Protein AF-0000000078836348 (afdb_homodimer)

Solvent-accessible surface area (backbone atoms only — not comparable to full-atom values): 58833 Å² total; per-residue (Å²): 129,88,74,76,40,75,75,91,58,40,40,60,28,22,75,62,36,45,62,44,31,50,50,36,25,50,76,70,70,34,43,23,39,55,37,51,53,36,33,76,41,57,44,67,66,62,37,81,51,44,38,56,39,29,55,42,33,15,38,79,70,73,55,43,33,33,39,42,43,80,87,52,31,35,36,30,30,46,75,56,37,59,68,54,44,64,70,18,30,36,65,91,58,26,46,81,43,50,43,83,73,60,24,68,34,49,47,32,39,68,72,44,43,67,73,35,35,29,32,36,47,42,49,43,32,31,45,64,61,45,53,48,40,42,52,22,22,44,74,20,43,20,43,72,38,78,44,91,66,54,37,59,59,60,48,46,46,86,75,49,53,71,75,69,57,42,56,39,41,79,43,55,56,88,36,56,59,57,55,34,68,58,43,28,38,56,38,8,47,52,35,41,74,71,69,22,51,26,33,54,43,36,39,25,66,47,51,20,60,44,61,32,34,29,17,53,37,24,83,48,23,41,28,35,76,45,39,33,40,40,29,31,83,33,38,30,41,37,24,36,56,70,77,17,60,38,90,60,39,62,70,71,59,36,89,57,40,44,80,42,40,61,84,47,46,68,58,56,45,39,70,39,45,76,35,34,35,26,36,20,54,88,49,31,28,32,42,61,57,49,49,28,45,75,36,47,21,42,77,38,82,35,73,57,73,47,38,62,63,64,34,37,39,52,72,40,30,49,52,23,31,41,51,40,21,47,56,48,18,35,24,50,42,50,37,53,43,41,44,68,45,60,26,54,77,53,47,44,32,24,60,55,49,49,50,51,42,50,49,40,41,52,69,70,74,58,59,75,41,40,28,44,77,55,21,37,16,25,34,39,45,18,25,41,77,75,43,68,49,27,76,87,70,54,35,61,36,47,75,48,32,41,39,22,37,36,39,34,36,23,25,82,35,7,45,42,55,38,27,48,40,39,66,28,59,64,60,49,70,66,57,18,50,54,42,32,29,33,46,52,4,38,52,45,52,51,66,46,32,39,51,83,70,45,27,26,18,41,48,32,41,50,33,40,44,56,29,22,66,43,9,39,69,61,72,64,61,35,20,39,10,41,32,70,41,34,37,55,70,30,51,81,45,43,20,19,84,63,86,51,91,43,46,61,46,52,35,26,32,33,38,43,38,28,43,41,53,45,80,77,44,31,23,41,40,48,28,35,27,25,30,29,37,66,62,39,76,32,84,92,32,82,40,48,23,24,36,53,44,75,40,54,38,59,80,65,56,59,91,36,50,47,68,87,78,46,52,72,67,54,47,51,50,55,31,51,52,25,43,48,30,39,66,68,33,35,82,73,45,60,71,68,48,27,55,47,44,52,61,61,27,47,70,129,130,86,73,75,38,76,77,92,58,39,40,60,27,21,76,62,35,44,61,43,31,49,49,37,26,51,75,70,69,33,44,24,38,55,36,50,53,37,33,76,41,58,44,67,65,61,38,79,51,44,38,57,39,30,56,43,32,14,38,78,71,72,55,42,35,33,40,41,43,80,86,53,30,34,35,29,30,46,76,56,37,58,69,54,44,64,70,18,31,35,65,91,57,27,47,80,43,50,43,82,74,61,25,68,34,50,46,31,40,68,70,43,43,69,75,36,36,29,31,34,46,42,49,43,32,32,46,64,61,43,52,48,40,41,53,21,24,45,73,20,44,19,43,70,39,78,46,93,67,54,36,59,60,60,49,47,47,86,74,49,53,71,78,71,56,42,55,39,42,80,43,56,54,89,37,56,59,59,53,34,70,59,44,28,38,55,40,8,47,53,35,42,73,72,69,21,51,26,33,53,44,36,38,26,67,47,51,18,61,44,60,32,31,30,17,54,37,25,81,46,23,40,27,36,74,44,38,32,40,40,28,33,83,32,38,32,40,36,24,36,55,71,78,16,62,39,89,61,40,61,70,72,60,36,90,54,38,45,81,42,41,58,85,46,46,67,59,57,45,38,69,38,44,76,35,35,33,26,36,18,53,90,48,31,29,31,41,59,58,50,48,26,46,74,36,48,21,42,76,38,82,35,72,55,72,46,39,63,63,64,35,36,39,53,72,39,32,48,54,24,32,42,51,41,21,46,55,48,18,36,23,51,42,50,38,52,42,41,44,69,45,60,26,53,77,54,46,45,33,22,59,57,49,48,51,50,41,50,49,40,40,52,68,68,74,57,59,74,41,41,28,43,78,54,20,36,15,24,34,38,47,18,25,42,77,75,43,69,49,26,74,86,69,52,37,61,38,48,75,48,31,40,38,22,38,37,38,35,36,23,27,82,34,8,45,41,56,39,27,48,42,38,66,27,60,65,62,50,69,66,58,19,51,54,44,32,28,32,46,50,4,38,51,44,52,50,67,44,32,39,51,83,69,46,27,26,19,41,48,33,42,50,33,39,42,55,29,22,66,43,10,39,68,61,70,65,59,36,21,39,10,41,30,70,42,33,37,56,70,32,53,80,45,44,20,19,85,64,86,50,90,43,47,61,46,51,36,27,32,32,37,43,38,29,43,40,54,43,79,77,44,31,25,40,39,47,29,35,27,26,29,29,37,68,60,39,77,34,85,93,32,81,40,47,24,24,35,53,44,76,40,54,38,59,81,66,56,59,91,37,49,47,68,87,79,48,50,72,66,54,47,51,51,55,31,50,52,25,44,47,28,39,66,69,32,36,81,73,45,59,70,68,51,27,55,48,44,51,60,62,28,46,73,129

Radius of gyration: 32.19 Å; Cα contacts (8 Å, |Δi|>4): 2919; chains: 2; bounding box: 68×91×75 Å

pLDDT: mean 96.18, std 3.66, range [71.5, 98.94]

Nearest PDB structures (foldseek):
  3ctz-assembly1_A  TM=9.162E-01  e=6.724E-64  Homo sapiens
  5jqk-assembly1_A  TM=9.141E-01  e=1.587E-53  Plasmodium falciparum 3D7
  5jr6-assembly1_A  TM=9.065E-01  e=1.384E-52  Plasmodium falciparum 3D7
  5jqk-assembly1_B  TM=9.009E-01  e=1.906E-51  Plasmodium falciparum 3D7
  5jr6-assembly1_B  TM=8.612E-01  e=8.506E-44  Plasmodium falciparum 3D7

Structure (mmCIF, N/CA/C/O backbone):
data_AF-0000000078836348-model_v1
#
loop_
_entity.id
_entity.type
_entity.pdbx_description
1 polymer 'Metallopeptidase M24 family protein'
#
loop_
_atom_site.group_PDB
_atom_site.id
_atom_site.type_symbol
_atom_site.label_atom_id
_atom_site.label_alt_id
_atom_site.label_comp_id
_atom_site.label_asym_id
_atom_site.label_entity_id
_atom_site.label_seq_id
_atom_site.pdbx_PDB_ins_code
_atom_site.Cartn_x
_atom_site.Cartn_y
_atom_site.Cartn_z
_atom_site.occupancy
_atom_site.B_iso_or_equiv
_atom_site.auth_seq_id
_atom_site.auth_comp_id
_atom_site.auth_asym_id
_atom_site.auth_atom_id
_atom_site.pdbx_PDB_model_num
ATOM 1 N N . MET A 1 1 ? 6.324 36.75 21.391 1 85.25 1 MET A N 1
ATOM 2 C CA . MET A 1 1 ? 6.371 35.312 21.328 1 85.25 1 MET A CA 1
ATOM 3 C C . MET A 1 1 ? 5 34.719 20.984 1 85.25 1 MET A C 1
ATOM 5 O O . MET A 1 1 ? 3.984 35.156 21.531 1 85.25 1 MET A O 1
ATOM 9 N N . ARG A 1 2 ? 5.016 33.969 20.016 1 90.62 2 ARG A N 1
ATOM 10 C CA . ARG A 1 2 ? 3.771 33.344 19.594 1 90.62 2 ARG A CA 1
ATOM 11 C C . ARG A 1 2 ? 3.506 32.062 20.375 1 90.62 2 ARG A C 1
ATOM 13 O O . ARG A 1 2 ? 2.385 31.828 20.828 1 90.62 2 ARG A O 1
ATOM 20 N N . GLN A 1 3 ? 4.484 31.25 20.609 1 92.69 3 GLN A N 1
ATOM 21 C CA . GLN A 1 3 ? 4.344 30 21.328 1 92.69 3 GLN A CA 1
ATOM 22 C C . GLN A 1 3 ? 4.469 30.203 22.844 1 92.69 3 GLN A C 1
ATOM 24 O O . GLN A 1 3 ? 5.285 31.016 23.297 1 92.69 3 GLN A O 1
ATOM 29 N N . THR A 1 4 ? 3.633 29.516 23.609 1 91.69 4 THR A N 1
ATOM 30 C CA . THR A 1 4 ? 3.73 29.531 25.062 1 91.69 4 THR A CA 1
ATOM 31 C C . THR A 1 4 ? 4.305 28.203 25.578 1 91.69 4 THR A C 1
ATOM 33 O O . THR A 1 4 ? 4.438 27.25 24.812 1 91.69 4 THR A O 1
ATOM 36 N N . PHE A 1 5 ? 4.699 28.203 26.766 1 94.88 5 PHE A N 1
ATOM 37 C CA . PHE A 1 5 ? 5.367 27.031 27.328 1 94.88 5 PHE A CA 1
ATOM 38 C C . PHE A 1 5 ? 4.625 26.516 28.547 1 94.88 5 PHE A C 1
ATOM 40 O O . PHE A 1 5 ? 5.152 25.703 29.312 1 94.88 5 PHE A O 1
ATOM 47 N N . ASP A 1 6 ? 3.43 27 28.641 1 90.25 6 ASP A N 1
ATOM 48 C CA . ASP A 1 6 ? 2.609 26.578 29.781 1 90.25 6 ASP A CA 1
ATOM 49 C C . ASP A 1 6 ? 1.976 25.203 29.516 1 90.25 6 ASP A C 1
ATOM 51 O O . ASP A 1 6 ? 1.667 24.875 28.375 1 90.25 6 ASP A O 1
ATOM 55 N N . GLU A 1 7 ? 1.865 24.469 30.516 1 88.31 7 GLU A N 1
ATOM 56 C CA . GLU A 1 7 ? 1.071 23.25 30.453 1 88.31 7 GLU A CA 1
ATOM 57 C C . GLU A 1 7 ? -0.397 23.531 30.766 1 88.31 7 GLU A C 1
ATOM 59 O O . GLU A 1 7 ? -0.717 24.125 31.797 1 88.31 7 GLU A O 1
ATOM 64 N N . THR A 1 8 ? -1.162 23.078 29.906 1 84.56 8 THR A N 1
ATOM 65 C CA . THR A 1 8 ? -2.574 23.422 30.031 1 84.56 8 THR A CA 1
ATOM 66 C C . THR A 1 8 ? -3.342 22.297 30.734 1 84.56 8 THR A C 1
ATOM 68 O O . THR A 1 8 ? -4.508 22.484 31.094 1 84.56 8 THR A O 1
ATOM 71 N N . THR A 1 9 ? -2.715 21.141 30.891 1 89.5 9 THR A N 1
ATOM 72 C CA . THR A 1 9 ? -3.34 20 31.531 1 89.5 9 THR A CA 1
ATOM 73 C C . THR A 1 9 ? -2.348 19.297 32.469 1 89.5 9 THR A C 1
ATOM 75 O O . THR A 1 9 ? -1.154 19.609 32.438 1 89.5 9 THR A O 1
ATOM 78 N N . ASP A 1 10 ? -2.869 18.516 33.281 1 87.62 10 ASP A N 1
ATOM 79 C CA . ASP A 1 10 ? -2.066 17.656 34.156 1 87.62 10 ASP A CA 1
ATOM 80 C C . ASP A 1 10 ? -2.836 16.391 34.531 1 87.62 10 ASP A C 1
ATOM 82 O O . ASP A 1 10 ? -3.973 16.188 34.125 1 87.62 10 ASP A O 1
ATOM 86 N N . ARG A 1 11 ? -2.258 15.508 35.406 1 90.75 11 ARG A N 1
ATOM 87 C CA . ARG A 1 11 ? -2.779 14.18 35.719 1 90.75 11 ARG A CA 1
ATOM 88 C C . ARG A 1 11 ? -4.027 14.289 36.594 1 90.75 11 ARG A C 1
ATOM 90 O O . ARG A 1 11 ? -4.77 13.312 36.75 1 90.75 11 ARG A O 1
ATOM 97 N N . SER A 1 12 ? -4.211 15.461 37.094 1 93.88 12 SER A N 1
ATOM 98 C CA . SER A 1 12 ? -5.355 15.609 38 1 93.88 12 SER A CA 1
ATOM 99 C C . SER A 1 12 ? -6.656 15.719 37.219 1 93.88 12 SER A C 1
ATOM 101 O O . SER A 1 12 ? -7.742 15.609 37.781 1 93.88 12 SER A O 1
ATOM 103 N N . PHE A 1 13 ? -6.621 15.914 35.938 1 95 13 PHE A N 1
ATOM 104 C CA . PHE A 1 13 ? -7.824 16.141 35.125 1 95 13 PHE A CA 1
ATOM 105 C C . PHE A 1 13 ? -8.727 14.906 35.156 1 95 13 PHE A C 1
ATOM 107 O O . PHE A 1 13 ? -9.938 15.023 35.312 1 95 13 PHE A O 1
ATOM 114 N N . GLY A 1 14 ? -8.18 13.727 35.062 1 93.94 14 GLY A N 1
ATOM 115 C CA . GLY A 1 14 ? -8.977 12.516 35.156 1 93.94 14 GLY A CA 1
ATOM 116 C C . GLY A 1 14 ? -9.773 12.43 36.469 1 93.94 14 GLY A C 1
ATOM 117 O O . GLY A 1 14 ? -11.008 12.422 36.438 1 93.94 14 GLY A O 1
ATOM 118 N N . PRO A 1 15 ? -9.016 12.406 37.562 1 95.38 15 PRO A N 1
ATOM 119 C CA . PRO A 1 15 ? -9.688 12.344 38.844 1 95.38 15 PRO A CA 1
ATOM 120 C C . PRO A 1 15 ? -10.727 13.445 39.031 1 95.38 15 PRO A C 1
ATOM 122 O O . PRO A 1 15 ? -11.758 13.227 39.656 1 95.38 15 PRO A O 1
ATOM 125 N N . LYS A 1 16 ? -10.445 14.562 38.469 1 96.44 16 LYS A N 1
ATOM 126 C CA . LYS A 1 16 ? -11.312 15.719 38.656 1 96.44 16 LYS A CA 1
ATOM 127 C C . LYS A 1 16 ? -12.531 15.656 37.719 1 96.44 16 LYS A C 1
ATOM 129 O O . LYS A 1 16 ? -13.641 16 38.125 1 96.44 16 LYS A O 1
ATOM 134 N N . HIS A 1 17 ? -12.352 15.258 36.562 1 97.25 17 HIS A N 1
ATOM 135 C CA . HIS A 1 17 ? -13.383 15.477 35.562 1 97.25 17 HIS A CA 1
ATOM 136 C C . HIS A 1 17 ? -14.164 14.203 35.281 1 97.25 17 HIS A C 1
ATOM 138 O O . HIS A 1 17 ? -15.344 14.258 34.906 1 97.25 17 HIS A O 1
ATOM 144 N N . VAL A 1 18 ? -13.609 12.984 35.469 1 97.5 18 VAL A N 1
ATOM 145 C CA . VAL A 1 18 ? -14.281 11.727 35.156 1 97.5 18 VAL A CA 1
ATOM 146 C C . VAL A 1 18 ? -15.539 11.57 36 1 97.5 18 VAL A C 1
ATOM 148 O O . VAL A 1 18 ? -16.594 11.203 35.5 1 97.5 18 VAL A O 1
ATOM 151 N N . PRO A 1 19 ? -15.484 11.891 37.312 1 97.19 19 PRO A N 1
ATOM 152 C CA . PRO A 1 19 ? -16.703 11.789 38.125 1 97.19 19 PRO A CA 1
ATOM 153 C C . PRO A 1 19 ? -17.812 12.727 37.625 1 97.19 19 PRO A C 1
ATOM 155 O O . PRO A 1 19 ? -18.984 12.367 37.688 1 97.19 19 PRO A O 1
ATOM 158 N N . LEU A 1 20 ? -17.453 13.906 37.188 1 97.62 20 LEU A N 1
ATOM 159 C CA . LEU A 1 20 ? -18.422 14.852 36.656 1 97.62 20 LEU A CA 1
ATOM 160 C C . LEU A 1 20 ? -19.062 14.312 35.375 1 97.62 20 LEU A C 1
ATOM 162 O O . LEU A 1 20 ? -20.266 14.469 35.156 1 97.62 20 LEU A O 1
ATOM 166 N N . ILE A 1 21 ? -18.266 13.688 34.562 1 98.12 21 ILE A N 1
ATOM 167 C CA . ILE A 1 21 ? -18.75 13.102 33.312 1 98.12 21 ILE A CA 1
ATOM 168 C C . ILE A 1 21 ? -19.703 11.953 33.594 1 98.12 21 ILE A C 1
ATOM 170 O O . ILE A 1 21 ? -20.766 11.844 32.969 1 98.12 21 ILE A O 1
ATOM 174 N N . ARG A 1 22 ? -19.328 11.117 34.562 1 98.12 22 ARG A N 1
ATOM 175 C CA . ARG A 1 22 ? -20.172 9.984 34.938 1 98.12 22 ARG A CA 1
ATOM 176 C C . ARG A 1 22 ? -21.5 10.461 35.5 1 98.12 22 ARG A C 1
ATOM 178 O O . ARG A 1 22 ? -22.531 9.836 35.25 1 98.12 22 ARG A O 1
ATOM 185 N N . GLN A 1 23 ? -21.469 11.523 36.219 1 97.88 23 GLN A N 1
ATOM 186 C CA . GLN A 1 23 ? -22.719 12.102 36.719 1 97.88 23 GLN A CA 1
ATOM 187 C C . GLN A 1 23 ? -23.609 12.562 35.562 1 97.88 23 GLN A C 1
ATOM 189 O O . GLN A 1 23 ? -24.812 12.328 35.562 1 97.88 23 GLN A O 1
ATOM 194 N N . ALA A 1 24 ? -23.016 13.25 34.656 1 98 24 ALA A N 1
ATOM 195 C CA . ALA A 1 24 ? -23.75 13.703 33.469 1 98 24 ALA A CA 1
ATOM 196 C C . ALA A 1 24 ? -24.281 12.523 32.688 1 98 24 ALA A C 1
ATOM 198 O O . ALA A 1 24 ? -25.391 12.578 32.125 1 98 24 ALA A O 1
ATOM 199 N N . MET A 1 25 ? -23.516 11.469 32.562 1 97.88 25 MET A N 1
ATOM 200 C CA . MET A 1 25 ? -23.938 10.234 31.906 1 97.88 25 MET A CA 1
ATOM 201 C C . MET A 1 25 ? -25.156 9.648 32.594 1 97.88 25 MET A C 1
ATOM 203 O O . MET A 1 25 ? -26.141 9.289 31.938 1 97.88 25 MET A O 1
ATOM 207 N N . GLU A 1 26 ? -25.031 9.578 33.875 1 97.06 26 GLU A N 1
ATOM 208 C CA . GLU A 1 26 ? -26.125 9.016 34.656 1 97.06 26 GLU A CA 1
ATOM 209 C C . GLU A 1 26 ? -27.422 9.805 34.438 1 97.06 26 GLU A C 1
ATOM 211 O O . GLU A 1 26 ? -28.5 9.219 34.344 1 97.06 26 GLU A O 1
ATOM 216 N N . ALA A 1 27 ? -27.312 11.016 34.406 1 97.12 27 ALA A N 1
ATOM 217 C CA . ALA A 1 27 ? -28.453 11.891 34.188 1 97.12 27 ALA A CA 1
ATOM 218 C C . ALA A 1 27 ? -29.109 11.633 32.844 1 97.12 27 ALA A C 1
ATOM 220 O O . ALA A 1 27 ? -30.297 11.891 32.656 1 97.12 27 ALA A O 1
ATOM 221 N N . GLN A 1 28 ? -28.375 11.078 31.875 1 97.25 28 GLN A N 1
ATOM 222 C CA . GLN A 1 28 ? -28.875 10.82 30.531 1 97.25 28 GLN A CA 1
ATOM 223 C C . GLN A 1 28 ? -29.156 9.336 30.328 1 97.25 28 GLN A C 1
ATOM 225 O O . GLN A 1 28 ? -29.453 8.906 29.219 1 97.25 28 GLN A O 1
ATOM 230 N N . GLY A 1 29 ? -28.969 8.562 31.359 1 97 29 GLY A N 1
ATOM 231 C CA . GLY A 1 29 ? -29.25 7.141 31.312 1 97 29 GLY A CA 1
ATOM 232 C C . GLY A 1 29 ? -28.203 6.355 30.531 1 97 29 GLY A C 1
ATOM 233 O O . GLY A 1 29 ? -28.516 5.332 29.922 1 97 29 GLY A O 1
ATOM 234 N N . LEU A 1 30 ? -26.969 6.852 30.531 1 98.19 30 LEU A N 1
ATOM 235 C CA . LEU A 1 30 ? -25.891 6.199 29.781 1 98.19 30 LEU A CA 1
ATOM 236 C C . LEU A 1 30 ? -25 5.379 30.719 1 98.19 30 LEU A C 1
ATOM 238 O O . LEU A 1 30 ? -24.734 5.785 31.844 1 98.19 30 LEU A O 1
ATOM 242 N N . ASP A 1 31 ? -24.531 4.27 30.203 1 98 31 ASP A N 1
ATOM 243 C CA . ASP A 1 31 ? -23.594 3.41 30.922 1 98 31 ASP A CA 1
ATOM 244 C C . ASP A 1 31 ? -22.156 3.682 30.5 1 98 31 ASP A C 1
ATOM 246 O O . ASP A 1 31 ? -21.219 3.197 31.125 1 98 31 ASP A O 1
ATOM 250 N N . GLY A 1 32 ? -22 4.367 29.5 1 98.19 32 GLY A N 1
ATOM 251 C CA . GLY A 1 32 ? -20.688 4.734 28.969 1 98.19 32 GLY A CA 1
ATOM 252 C C . GLY A 1 32 ? -20.766 5.816 27.906 1 98.19 32 GLY A C 1
ATOM 253 O O . GLY A 1 32 ? -21.859 6.184 27.469 1 98.19 32 GLY A O 1
ATOM 254 N N . PHE A 1 33 ? -19.609 6.359 27.531 1 98.44 33 PHE A N 1
ATOM 255 C CA . PHE A 1 33 ? -19.547 7.414 26.531 1 98.44 33 PHE A CA 1
ATOM 256 C C . PHE A 1 33 ? -18.219 7.359 25.766 1 98.44 33 PHE A C 1
ATOM 258 O O . PHE A 1 33 ? -17.172 7.141 26.375 1 98.44 33 PHE A O 1
ATOM 265 N N . LEU A 1 34 ? -18.328 7.512 24.453 1 98.12 34 LEU A N 1
ATOM 266 C CA . LEU A 1 34 ? -17.156 7.539 23.578 1 98.12 34 LEU A CA 1
ATOM 267 C C . LEU A 1 34 ? -16.656 8.969 23.391 1 98.12 34 LEU A C 1
ATOM 269 O O . LEU A 1 34 ? -17.438 9.859 23.016 1 98.12 34 LEU A O 1
ATOM 273 N N . VAL A 1 35 ? -15.367 9.195 23.625 1 97.31 35 VAL A N 1
ATOM 274 C CA . VAL A 1 35 ? -14.758 10.516 23.5 1 97.31 35 VAL A CA 1
ATOM 275 C C . VAL A 1 35 ? -13.68 10.484 22.422 1 97.31 35 VAL A C 1
ATOM 277 O O . VAL A 1 35 ? -12.508 10.242 22.719 1 97.31 35 VAL A O 1
ATOM 280 N N . PRO A 1 36 ? -14.039 10.852 21.172 1 94.94 36 PRO A N 1
ATOM 281 C CA . PRO A 1 36 ? -12.992 10.969 20.141 1 94.94 36 PRO A CA 1
ATOM 282 C C . PRO A 1 36 ? -12.141 12.227 20.328 1 94.94 36 PRO A C 1
ATOM 284 O O . PRO A 1 36 ? -12.477 13.102 21.125 1 94.94 36 PRO A O 1
ATOM 287 N N . HIS A 1 37 ? -11.016 12.242 19.656 1 93.06 37 HIS A N 1
ATOM 288 C CA . HIS A 1 37 ? -10.211 13.461 19.625 1 93.06 37 HIS A CA 1
ATOM 289 C C . HIS A 1 37 ? -10.836 14.5 18.688 1 93.06 37 HIS A C 1
ATOM 291 O O . HIS A 1 37 ? -10.578 15.703 18.844 1 93.06 37 HIS A O 1
ATOM 297 N N . GLU A 1 38 ? -11.719 14.188 17.938 1 89.44 38 GLU A N 1
ATOM 298 C CA . GLU A 1 38 ? -12.242 15.016 16.844 1 89.44 38 GLU A CA 1
ATOM 299 C C . GLU A 1 38 ? -13.25 16.031 17.375 1 89.44 38 GLU A C 1
ATOM 301 O O . GLU A 1 38 ? -13.844 15.836 18.438 1 89.44 38 GLU A O 1
ATOM 306 N N . ASP A 1 39 ? -13.344 17.109 16.625 1 91.44 39 ASP A N 1
ATOM 307 C CA . ASP A 1 39 ? -14.445 18.047 16.812 1 91.44 39 ASP A CA 1
ATOM 308 C C . ASP A 1 39 ? -15.406 18 15.617 1 91.44 39 ASP A C 1
ATOM 310 O O . ASP A 1 39 ? -15.383 17.062 14.828 1 91.44 39 ASP A O 1
ATOM 314 N N . GLU A 1 40 ? -16.297 18.953 15.594 1 89.5 40 GLU A N 1
ATOM 315 C CA . GLU A 1 40 ? -17.359 18.969 14.586 1 89.5 40 GLU A CA 1
ATOM 316 C C . GLU A 1 40 ? -16.781 19.234 13.195 1 89.5 40 GLU A C 1
ATOM 318 O O . GLU A 1 40 ? -17.469 19.031 12.195 1 89.5 40 GLU A O 1
ATOM 323 N N . HIS A 1 41 ? -15.516 19.656 13.156 1 88.88 41 HIS A N 1
ATOM 324 C CA . HIS A 1 41 ? -14.875 20 11.891 1 88.88 41 HIS A CA 1
ATOM 325 C C . HIS A 1 41 ? -13.797 18.984 11.531 1 88.88 41 HIS A C 1
ATOM 327 O O . HIS A 1 41 ? -13.102 19.141 10.516 1 88.88 41 HIS A O 1
ATOM 333 N N . GLN A 1 42 ? -13.617 18 12.375 1 83.56 42 GLN A N 1
ATOM 334 C CA . GLN A 1 42 ? -12.625 16.953 12.219 1 83.56 42 GLN A CA 1
ATOM 335 C C . GLN A 1 42 ? -11.219 17.531 12.086 1 83.56 42 GLN A C 1
ATOM 337 O O . GLN A 1 42 ? -10.445 17.094 11.227 1 83.56 42 GLN A O 1
ATOM 342 N N . ASN A 1 43 ? -10.945 18.469 12.898 1 82.62 43 ASN A N 1
ATOM 343 C CA . ASN A 1 43 ? -9.648 19.141 12.922 1 82.62 43 ASN A CA 1
ATOM 344 C C . ASN A 1 43 ? -8.594 18.281 13.633 1 82.62 43 ASN A C 1
ATOM 346 O O . ASN A 1 43 ? -8.914 17.547 14.562 1 82.62 43 ASN A O 1
ATOM 350 N N . GLU A 1 44 ? -7.438 18.438 13.148 1 81.06 44 GLU A N 1
ATOM 351 C CA . GLU A 1 44 ? -6.309 17.875 13.883 1 81.06 44 GLU A CA 1
ATOM 352 C C . GLU A 1 44 ? -6.012 18.672 15.141 1 81.06 44 GLU A C 1
ATOM 354 O O . GLU A 1 44 ? -5.875 18.109 16.234 1 81.06 44 GLU A O 1
ATOM 359 N N . TYR A 1 45 ? -5.902 20.016 14.961 1 84.31 45 TYR A N 1
ATOM 360 C CA . TYR A 1 45 ? -5.777 20.938 16.094 1 84.31 45 TYR A CA 1
ATOM 361 C C . TYR A 1 45 ? -7.141 21.469 16.516 1 84.31 45 TYR A C 1
ATOM 363 O O . TYR A 1 45 ? -7.918 21.938 15.68 1 84.31 45 TYR A O 1
ATOM 371 N N . LEU A 1 46 ? -7.352 21.344 17.797 1 90.94 46 LEU A N 1
ATOM 372 C CA . LEU A 1 46 ? -8.68 21.703 18.297 1 90.94 46 LEU A CA 1
ATOM 373 C C . LEU A 1 46 ? -8.648 23.031 19.031 1 90.94 46 LEU A C 1
ATOM 375 O O . LEU A 1 46 ? -7.707 23.297 19.797 1 90.94 46 LEU A O 1
ATOM 379 N N . PRO A 1 47 ? -9.688 23.828 18.766 1 92.44 47 PRO A N 1
ATOM 380 C CA . PRO A 1 47 ? -9.859 24.922 19.703 1 92.44 47 PRO A CA 1
ATOM 381 C C . PRO A 1 47 ? -10.016 24.453 21.141 1 92.44 47 PRO A C 1
ATOM 383 O O . PRO A 1 47 ? -10.516 23.359 21.391 1 92.44 47 PRO A O 1
ATOM 386 N N . ALA A 1 48 ? -9.625 25.328 22.031 1 91.62 48 ALA A N 1
ATOM 387 C CA . ALA A 1 48 ? -9.703 24.984 23.453 1 91.62 48 ALA A CA 1
ATOM 388 C C . ALA A 1 48 ? -11.109 24.531 23.844 1 91.62 48 ALA A C 1
ATOM 390 O O . ALA A 1 48 ? -11.273 23.625 24.641 1 91.62 48 ALA A O 1
ATOM 391 N N . ALA A 1 49 ? -12.07 25.125 23.203 1 94.06 49 ALA A N 1
ATOM 392 C CA . ALA A 1 49 ? -13.469 24.859 23.5 1 94.06 49 ALA A CA 1
ATOM 393 C C . ALA A 1 49 ? -13.859 23.453 23.078 1 94.06 49 ALA A C 1
ATOM 395 O O . ALA A 1 49 ? -14.867 22.906 23.547 1 94.06 49 ALA A O 1
ATOM 396 N N . ASN A 1 50 ? -13.078 22.875 22.188 1 94.81 50 ASN A N 1
ATOM 397 C CA . ASN A 1 50 ? -13.469 21.609 21.578 1 94.81 50 ASN A CA 1
ATOM 398 C C . ASN A 1 50 ? -12.539 20.469 21.984 1 94.81 50 ASN A C 1
ATOM 400 O O . ASN A 1 50 ? -12.727 19.328 21.578 1 94.81 50 ASN A O 1
ATOM 404 N N . ASP A 1 51 ? -11.555 20.75 22.797 1 94.62 51 ASP A N 1
ATOM 405 C CA . ASP A 1 51 ? -10.586 19.719 23.188 1 94.62 51 ASP A CA 1
ATOM 406 C C . ASP A 1 51 ? -11.125 18.875 24.344 1 94.62 51 ASP A C 1
ATOM 408 O O . ASP A 1 51 ? -10.531 18.844 25.422 1 94.62 51 ASP A O 1
ATOM 412 N N . ARG A 1 52 ? -12.141 18.125 24.078 1 96.56 52 ARG A N 1
ATOM 413 C CA . ARG A 1 52 ? -12.875 17.328 25.062 1 96.56 52 ARG A CA 1
ATOM 414 C C . ARG A 1 52 ? -11.992 16.219 25.625 1 96.56 52 ARG A C 1
ATOM 416 O O . ARG A 1 52 ? -12.062 15.93 26.828 1 96.56 52 ARG A O 1
ATOM 423 N N . LEU A 1 53 ? -11.203 15.648 24.781 1 96.56 53 LEU A N 1
ATOM 424 C CA . LEU A 1 53 ? -10.32 14.578 25.234 1 96.56 53 LEU A CA 1
ATOM 425 C C . LEU A 1 53 ? -9.32 15.102 26.266 1 96.56 53 LEU A C 1
ATOM 427 O O . LEU A 1 53 ? -9.086 14.469 27.297 1 96.56 53 LEU A O 1
ATOM 431 N N . ALA A 1 54 ? -8.719 16.25 25.953 1 95.38 54 ALA A N 1
ATOM 432 C CA . ALA A 1 54 ? -7.77 16.859 26.875 1 95.38 54 ALA A CA 1
ATOM 433 C C . ALA A 1 54 ? -8.445 17.203 28.203 1 95.38 54 ALA A C 1
ATOM 435 O O . ALA A 1 54 ? -7.871 16.984 29.281 1 95.38 54 ALA A O 1
ATOM 436 N N . TRP A 1 55 ? -9.641 17.703 28.125 1 96.88 55 TRP A N 1
ATOM 437 C CA . TRP A 1 55 ? -10.352 18.062 29.344 1 96.88 55 TRP A CA 1
ATOM 438 C C . TRP A 1 55 ? -10.672 16.828 30.188 1 96.88 55 TRP A C 1
ATOM 440 O O . TRP A 1 55 ? -10.523 16.844 31.406 1 96.88 55 TRP A O 1
ATOM 450 N N . ALA A 1 56 ? -11.055 15.789 29.531 1 97.56 56 ALA A N 1
ATOM 451 C CA . ALA A 1 56 ? -11.484 14.578 30.219 1 97.56 56 ALA A CA 1
ATOM 452 C C . ALA A 1 56 ? -10.297 13.836 30.812 1 97.56 56 ALA A C 1
ATOM 454 O O . ALA A 1 56 ? -10.398 13.258 31.906 1 97.56 56 ALA A O 1
ATOM 455 N N . THR A 1 57 ? -9.141 13.844 30.094 1 97.12 57 THR A N 1
ATOM 456 C CA . THR A 1 57 ? -8.109 12.875 30.438 1 97.12 57 THR A CA 1
ATOM 457 C C . THR A 1 57 ? -6.812 13.578 30.828 1 97.12 57 THR A C 1
ATOM 459 O O . THR A 1 57 ? -5.938 12.977 31.453 1 97.12 57 THR A O 1
ATOM 462 N N . GLY A 1 58 ? -6.605 14.758 30.344 1 95.69 58 GLY A N 1
ATOM 463 C CA . GLY A 1 58 ? -5.332 15.453 30.453 1 95.69 58 GLY A CA 1
ATOM 464 C C . GLY A 1 58 ? -4.438 15.25 29.234 1 95.69 58 GLY A C 1
ATOM 465 O O . GLY A 1 58 ? -3.43 15.938 29.078 1 95.69 58 GLY A O 1
ATOM 466 N N . PHE A 1 59 ? -4.828 14.375 28.375 1 94.44 59 PHE A N 1
ATOM 467 C CA . PHE A 1 59 ? -4 14.062 27.219 1 94.44 59 PHE A CA 1
ATOM 468 C C . PHE A 1 59 ? -4.141 15.133 26.156 1 94.44 59 PHE A C 1
ATOM 470 O O . PHE A 1 59 ? -5.246 15.391 25.656 1 94.44 59 PHE A O 1
ATOM 477 N N . THR A 1 60 ? -3.016 15.672 25.641 1 90.12 60 THR A N 1
ATOM 478 C CA . THR A 1 60 ? -3.092 16.797 24.734 1 90.12 60 THR A CA 1
ATOM 479 C C . THR A 1 60 ? -2.525 16.438 23.359 1 90.12 60 THR A C 1
ATOM 481 O O . THR A 1 60 ? -2.285 17.312 22.531 1 90.12 60 THR A O 1
ATOM 484 N N . GLY A 1 61 ? -2.262 15.164 23.109 1 87.19 61 GLY A N 1
ATOM 485 C CA . GLY A 1 61 ? -1.815 14.766 21.781 1 87.19 61 GLY A CA 1
ATOM 486 C C . GLY A 1 61 ? -2.861 14.992 20.703 1 87.19 61 GLY A C 1
ATOM 487 O O . GLY A 1 61 ? -4.047 15.148 21.016 1 87.19 61 GLY A O 1
ATOM 488 N N . SER A 1 62 ? -2.395 14.961 19.453 1 86.75 62 SER A N 1
ATOM 489 C CA . SER A 1 62 ? -3.271 15.305 18.344 1 86.75 62 SER A CA 1
ATOM 490 C C . SER A 1 62 ? -4.008 14.078 17.812 1 86.75 62 SER A C 1
ATOM 492 O O . SER A 1 62 ? -4.715 14.156 16.812 1 86.75 62 SER A O 1
ATOM 494 N N . ALA A 1 63 ? -3.818 12.969 18.359 1 87.12 63 ALA A N 1
ATOM 495 C CA . ALA A 1 63 ? -4.527 11.75 17.969 1 87.12 63 ALA A CA 1
ATOM 496 C C . ALA A 1 63 ? -4.82 10.875 19.188 1 87.12 63 ALA A C 1
ATOM 498 O O . ALA A 1 63 ? -3.904 10.484 19.922 1 87.12 63 ALA A O 1
ATOM 499 N N . GLY A 1 64 ? -6.023 10.555 19.406 1 92.12 64 GLY A N 1
ATOM 500 C CA . GLY A 1 64 ? -6.422 9.734 20.547 1 92.12 64 GLY A CA 1
ATOM 501 C C . GLY A 1 64 ? -7.926 9.609 20.688 1 92.12 64 GLY A C 1
ATOM 502 O O . GLY A 1 64 ? -8.68 10.094 19.844 1 92.12 64 GLY A O 1
ATOM 503 N N . ALA A 1 65 ? -8.297 8.891 21.656 1 96.38 65 ALA A N 1
ATOM 504 C CA . ALA A 1 65 ? -9.695 8.695 22.016 1 96.38 65 ALA A CA 1
ATOM 505 C C . ALA A 1 65 ? -9.828 8.211 23.469 1 96.38 65 ALA A C 1
ATOM 507 O O . ALA A 1 65 ? -8.828 7.844 24.094 1 96.38 65 ALA A O 1
ATOM 508 N N . ALA A 1 66 ? -10.977 8.258 23.984 1 97.75 66 ALA A N 1
ATOM 509 C CA . ALA A 1 66 ? -11.242 7.684 25.297 1 97.75 66 ALA A CA 1
ATOM 510 C C . ALA A 1 66 ? -12.625 7.031 25.344 1 97.75 66 ALA A C 1
ATOM 512 O O . ALA A 1 66 ? -13.5 7.371 24.547 1 97.75 66 ALA A O 1
ATOM 513 N N . VAL A 1 67 ? -12.711 6.051 26.125 1 98.06 67 VAL A N 1
ATOM 514 C CA . VAL A 1 67 ? -13.977 5.43 26.5 1 98.06 67 VAL A CA 1
ATOM 515 C C . VAL A 1 67 ? -14.18 5.535 28 1 98.06 67 VAL A C 1
ATOM 517 O O . VAL A 1 67 ? -13.312 5.121 28.781 1 98.06 67 VAL A O 1
ATOM 520 N N . ILE A 1 68 ? -15.242 6.074 28.391 1 98.19 68 ILE A N 1
ATOM 521 C CA . ILE A 1 68 ? -15.555 6.211 29.812 1 98.19 68 ILE A CA 1
ATOM 522 C C . ILE A 1 68 ? -16.812 5.41 30.141 1 98.19 68 ILE A C 1
ATOM 524 O O . ILE A 1 68 ? -17.922 5.793 29.75 1 98.19 68 ILE A O 1
ATOM 528 N N . LEU A 1 69 ? -16.672 4.32 30.797 1 97.62 69 LEU A N 1
ATOM 529 C CA . LEU A 1 69 ? -17.781 3.521 31.312 1 97.62 69 LEU A CA 1
ATOM 530 C C . LEU A 1 69 ? -18.109 3.891 32.75 1 97.62 69 LEU A C 1
ATOM 532 O O . LEU A 1 69 ? -17.438 4.734 33.344 1 97.62 69 LEU A O 1
ATOM 536 N N . LYS A 1 70 ? -19.109 3.258 33.344 1 96.12 70 LYS A N 1
ATOM 537 C CA . LYS A 1 70 ? -19.547 3.582 34.688 1 96.12 70 LYS A CA 1
ATOM 538 C C . LYS A 1 70 ? -18.469 3.26 35.719 1 96.12 70 LYS A C 1
ATOM 540 O O . LYS A 1 70 ? -18.297 3.992 36.688 1 96.12 70 LYS A O 1
ATOM 545 N N . ASP A 1 71 ? -17.719 2.227 35.438 1 94.12 71 ASP A N 1
ATOM 546 C CA . ASP A 1 71 ? -16.844 1.733 36.5 1 94.12 71 ASP A CA 1
ATOM 547 C C . ASP A 1 71 ? -15.391 1.718 36.031 1 94.12 71 ASP A C 1
ATOM 549 O O . ASP A 1 71 ? -14.477 1.491 36.812 1 94.12 71 ASP A O 1
ATOM 553 N N . LYS A 1 72 ? -15.102 1.884 34.812 1 95.94 72 LYS A N 1
ATOM 554 C CA . LYS A 1 72 ? -13.742 1.891 34.25 1 95.94 72 LYS A CA 1
ATOM 555 C C . LYS A 1 72 ? -13.641 2.811 33.031 1 95.94 72 LYS A C 1
ATOM 557 O O . LYS A 1 72 ? -14.656 3.236 32.5 1 95.94 72 LYS A O 1
ATOM 562 N N . ALA A 1 73 ? -12.484 3.215 32.688 1 97.38 73 ALA A N 1
ATOM 563 C CA . ALA A 1 73 ? -12.219 4.098 31.547 1 97.38 73 ALA A CA 1
ATOM 564 C C . ALA A 1 73 ? -10.875 3.777 30.906 1 97.38 73 ALA A C 1
ATOM 566 O O . ALA A 1 73 ? -9.977 3.23 31.547 1 97.38 73 ALA A O 1
ATOM 567 N N . ALA A 1 74 ? -10.773 4.07 29.625 1 97.69 74 ALA A N 1
ATOM 568 C CA . ALA A 1 74 ? -9.539 3.85 28.891 1 97.69 74 ALA A CA 1
ATOM 569 C C . ALA A 1 74 ? -9.234 5.023 27.953 1 97.69 74 ALA A C 1
ATOM 571 O O . ALA A 1 74 ? -10.156 5.699 27.484 1 97.69 74 ALA A O 1
ATOM 572 N N . VAL A 1 75 ? -7.961 5.324 27.828 1 97.19 75 VAL A N 1
ATOM 573 C CA . VAL A 1 75 ? -7.473 6.297 26.859 1 97.19 75 VAL A CA 1
ATOM 574 C C . VAL A 1 75 ? -6.609 5.594 25.812 1 97.19 75 VAL A C 1
ATOM 576 O O . VAL A 1 75 ? -5.844 4.684 26.141 1 97.19 75 VAL A O 1
ATOM 579 N N . PHE A 1 76 ? -6.805 5.973 24.531 1 95.81 76 PHE A N 1
ATOM 580 C CA . PHE A 1 76 ? -6.129 5.34 23.406 1 95.81 76 PHE A CA 1
ATOM 581 C C . PHE A 1 76 ? -5.238 6.34 22.688 1 95.81 76 PHE A C 1
ATOM 583 O O . PHE A 1 76 ? -5.664 7.457 22.391 1 95.81 76 PHE A O 1
ATOM 590 N N . VAL A 1 77 ? -3.955 5.98 22.375 1 92.25 77 VAL A N 1
ATOM 591 C CA . VAL A 1 77 ? -3.049 6.832 21.625 1 92.25 77 VAL A CA 1
ATOM 592 C C . VAL A 1 77 ? -2.266 5.992 20.625 1 92.25 77 VAL A C 1
ATOM 594 O O . VAL A 1 77 ? -2.287 4.762 20.672 1 92.25 77 VAL A O 1
ATOM 597 N N . ASP A 1 78 ? -1.658 6.598 19.609 1 85.75 78 ASP A N 1
ATOM 598 C CA . ASP A 1 78 ? -0.788 5.875 18.688 1 85.75 78 ASP A CA 1
ATOM 599 C C . ASP A 1 78 ? 0.672 5.965 19.125 1 85.75 78 ASP A C 1
ATOM 601 O O . ASP A 1 78 ? 0.975 6.527 20.188 1 85.75 78 ASP A O 1
ATOM 605 N N . GLY A 1 79 ? 1.609 5.309 18.453 1 79.62 79 GLY A N 1
ATOM 606 C CA . GLY A 1 79 ? 3.008 5.148 18.828 1 79.62 79 GLY A CA 1
ATOM 607 C C . GLY A 1 79 ? 3.723 6.469 19.031 1 79.62 79 GLY A C 1
ATOM 608 O O . GLY A 1 79 ? 4.691 6.535 19.797 1 79.62 79 GLY A O 1
ATOM 609 N N . ARG A 1 80 ? 3.264 7.602 18.547 1 79.81 80 ARG A N 1
ATOM 610 C CA . ARG A 1 80 ? 3.863 8.922 18.656 1 79.81 80 ARG A CA 1
ATOM 611 C C . ARG A 1 80 ? 3.771 9.445 20.094 1 79.81 80 ARG A C 1
ATOM 613 O O . ARG A 1 80 ? 4.555 10.312 20.484 1 79.81 80 ARG A O 1
ATOM 620 N N . TYR A 1 81 ? 2.703 8.867 20.719 1 85.25 81 TYR A N 1
ATOM 621 C CA . TYR A 1 81 ? 2.35 9.555 21.969 1 85.25 81 TYR A CA 1
ATOM 622 C C . TYR A 1 81 ? 2.475 8.617 23.156 1 85.25 81 TYR A C 1
ATOM 624 O O . TYR A 1 81 ? 1.916 8.883 24.234 1 85.25 81 TYR A O 1
ATOM 632 N N . THR A 1 82 ? 3.154 7.535 23.016 1 83.62 82 THR A N 1
ATOM 633 C CA . THR A 1 82 ? 3.246 6.523 24.062 1 83.62 82 THR A CA 1
ATOM 634 C C . THR A 1 82 ? 3.852 7.117 25.344 1 83.62 82 THR A C 1
ATOM 636 O O . THR A 1 82 ? 3.387 6.836 26.438 1 83.62 82 THR A O 1
ATOM 639 N N . ILE A 1 83 ? 4.852 7.969 25.156 1 82.44 83 ILE A N 1
ATOM 640 C CA . ILE A 1 83 ? 5.523 8.555 26.312 1 82.44 83 ILE A CA 1
ATOM 641 C C . ILE A 1 83 ? 4.672 9.695 26.875 1 82.44 83 ILE A C 1
ATOM 643 O O . ILE A 1 83 ? 4.496 9.805 28.094 1 82.44 83 ILE A O 1
ATOM 647 N N . GLN A 1 84 ? 4.062 10.422 26.062 1 86.75 84 GLN A N 1
ATOM 648 C CA . GLN A 1 84 ? 3.299 11.602 26.438 1 86.75 84 GLN A CA 1
ATOM 649 C C . GLN A 1 84 ? 2.064 11.219 27.25 1 86.75 84 GLN A C 1
ATOM 651 O O . GLN A 1 84 ? 1.757 11.852 28.266 1 86.75 84 GLN A O 1
ATOM 656 N N . VAL A 1 85 ? 1.386 10.211 26.875 1 92.25 85 VAL A N 1
ATOM 657 C CA . VAL A 1 85 ? 0.139 9.828 27.531 1 92.25 85 VAL A CA 1
ATOM 658 C C . VAL A 1 85 ? 0.428 9.359 28.953 1 92.25 85 VAL A C 1
ATOM 660 O O . VAL A 1 85 ? -0.357 9.617 29.875 1 92.25 85 VAL A O 1
ATOM 663 N N . ARG A 1 86 ? 1.539 8.727 29.188 1 90.06 86 ARG A N 1
ATOM 664 C CA . ARG A 1 86 ? 1.922 8.25 30.516 1 90.06 86 ARG A CA 1
ATOM 665 C C . ARG A 1 86 ? 2.236 9.414 31.438 1 90.06 86 ARG A C 1
ATOM 667 O O . ARG A 1 86 ? 2.023 9.32 32.656 1 90.06 86 ARG A O 1
ATOM 674 N N . ASP A 1 87 ? 2.689 10.414 30.781 1 86.75 87 ASP A N 1
ATOM 675 C CA . ASP A 1 87 ? 3.053 11.586 31.562 1 86.75 87 ASP A CA 1
ATOM 676 C C . ASP A 1 87 ? 1.822 12.43 31.906 1 86.75 87 ASP A C 1
ATOM 678 O O . ASP A 1 87 ? 1.801 13.133 32.906 1 86.75 87 ASP A O 1
ATOM 682 N N . GLN A 1 88 ? 0.854 12.414 31.016 1 92.5 88 GLN A N 1
ATOM 683 C CA . GLN A 1 88 ? -0.221 13.398 31.109 1 92.5 88 GLN A CA 1
ATOM 684 C C . GLN A 1 88 ? -1.471 12.789 31.734 1 92.5 88 GLN A C 1
ATOM 686 O O . GLN A 1 88 ? -2.334 13.508 32.25 1 92.5 88 GLN A O 1
ATOM 691 N N . VAL A 1 89 ? -1.622 11.453 31.75 1 96.38 89 VAL A N 1
ATOM 692 C CA . VAL A 1 89 ? -2.873 10.805 32.125 1 96.38 89 VAL A CA 1
ATOM 693 C C . VAL A 1 89 ? -2.656 9.969 33.406 1 96.38 89 VAL A C 1
ATOM 695 O O . VAL A 1 89 ? -1.638 9.289 33.531 1 96.38 89 VAL A O 1
ATOM 698 N N . ASP A 1 90 ? -3.566 10.055 34.344 1 95.62 90 ASP A N 1
ATOM 699 C CA . ASP A 1 90 ? -3.516 9.258 35.562 1 95.62 90 ASP A CA 1
ATOM 700 C C . ASP A 1 90 ? -3.928 7.812 35.281 1 95.62 90 ASP A C 1
ATOM 702 O O . ASP A 1 90 ? -5.098 7.539 35.031 1 95.62 90 ASP A O 1
ATOM 706 N N . PRO A 1 91 ? -3.027 6.922 35.469 1 93.81 91 PRO A N 1
ATOM 707 C CA . PRO A 1 91 ? -3.346 5.527 35.156 1 93.81 91 PRO A CA 1
ATOM 708 C C . PRO A 1 91 ? -4.344 4.914 36.125 1 93.81 91 PRO A C 1
ATOM 710 O O . PRO A 1 91 ? -4.875 3.832 35.875 1 93.81 91 PRO A O 1
ATOM 713 N N . ALA A 1 92 ? -4.562 5.535 37.219 1 93.25 92 ALA A N 1
ATOM 714 C CA . ALA A 1 92 ? -5.562 5.051 38.156 1 93.25 92 ALA A CA 1
ATOM 715 C C . ALA A 1 92 ? -6.973 5.246 37.625 1 93.25 92 ALA A C 1
ATOM 717 O O . ALA A 1 92 ? -7.898 4.531 38 1 93.25 92 ALA A O 1
ATOM 718 N N . PHE A 1 93 ? -7.121 6.152 36.688 1 93.94 93 PHE A N 1
ATOM 719 C CA . PHE A 1 93 ? -8.445 6.496 36.188 1 93.94 93 PHE A CA 1
ATOM 720 C C . PHE A 1 93 ? -8.625 6.027 34.75 1 93.94 93 PHE A C 1
ATOM 722 O O . PHE A 1 93 ? -9.75 5.863 34.281 1 93.94 93 PHE A O 1
ATOM 729 N N . PHE A 1 94 ? -7.523 5.938 34 1 96.94 94 PHE A N 1
ATOM 730 C CA . PHE A 1 94 ? -7.609 5.492 32.625 1 96.94 94 PHE A CA 1
ATOM 731 C C . PHE A 1 94 ? -6.613 4.371 32.344 1 96.94 94 PHE A C 1
ATOM 733 O O . PHE A 1 94 ? -5.41 4.543 32.562 1 96.94 94 PHE A O 1
ATOM 740 N N . GLU A 1 95 ? -7.141 3.299 31.891 1 95.94 95 GLU A N 1
ATOM 741 C CA . GLU A 1 95 ? -6.242 2.332 31.25 1 95.94 95 GLU A CA 1
ATOM 742 C C . GLU A 1 95 ? -5.66 2.883 29.953 1 95.94 95 GLU A C 1
ATOM 744 O O . GLU A 1 95 ? -6.398 3.379 29.109 1 95.94 95 GLU A O 1
ATOM 749 N N . ILE A 1 96 ? -4.363 2.875 29.859 1 95 96 ILE A N 1
ATOM 750 C CA . ILE A 1 96 ? -3.709 3.385 28.656 1 95 96 ILE A CA 1
ATOM 751 C C . ILE A 1 96 ? -3.594 2.27 27.625 1 95 96 ILE A C 1
ATOM 753 O O . ILE A 1 96 ? -3.02 1.214 27.891 1 95 96 ILE A O 1
ATOM 757 N N . ARG A 1 97 ? -4.184 2.527 26.453 1 94.06 97 ARG A N 1
ATOM 758 C CA . ARG A 1 97 ? -4.219 1.518 25.406 1 94.06 97 ARG A CA 1
ATOM 759 C C . ARG A 1 97 ? -3.719 2.088 24.078 1 94.06 97 ARG A C 1
ATOM 761 O O . ARG A 1 97 ? -3.574 3.305 23.938 1 94.06 97 ARG A O 1
ATOM 768 N N . ASP A 1 98 ? -3.369 1.155 23.172 1 87.69 98 ASP A N 1
ATOM 769 C CA . ASP A 1 98 ? -2.879 1.523 21.844 1 87.69 98 ASP A CA 1
ATOM 770 C C . ASP A 1 98 ? -4.02 1.58 20.828 1 87.69 98 ASP A C 1
ATOM 772 O O . ASP A 1 98 ? -4.926 0.744 20.859 1 87.69 98 ASP A O 1
ATOM 776 N N . LEU A 1 99 ? -3.889 2.559 19.875 1 84.06 99 LEU A N 1
ATOM 777 C CA . LEU A 1 99 ? -4.895 2.699 18.828 1 84.06 99 LEU A CA 1
ATOM 778 C C . LEU A 1 99 ? -4.723 1.62 17.766 1 84.06 99 LEU A C 1
ATOM 780 O O . LEU A 1 99 ? -5.676 1.28 17.062 1 84.06 99 LEU A O 1
ATOM 784 N N . VAL A 1 100 ? -3.523 1.05 17.625 1 72.25 100 VAL A N 1
ATOM 785 C CA . VAL A 1 100 ? -3.199 0.191 16.484 1 72.25 100 VAL A CA 1
ATOM 786 C C . VAL A 1 100 ? -3.592 -1.251 16.797 1 72.25 100 VAL A C 1
ATOM 788 O O . VAL A 1 100 ? -3.803 -2.057 15.891 1 72.25 100 VAL A O 1
ATOM 791 N N . ASP A 1 101 ? -3.703 -1.588 18.078 1 71.5 101 ASP A N 1
ATOM 792 C CA . ASP A 1 101 ? -4.098 -2.938 18.469 1 71.5 101 ASP A CA 1
ATOM 793 C C . ASP A 1 101 ? -5.609 -3.043 18.625 1 71.5 101 ASP A C 1
ATOM 795 O O . ASP A 1 101 ? -6.109 -3.211 19.75 1 71.5 101 ASP A O 1
ATOM 799 N N . GLY A 1 102 ? -6.348 -2.928 17.562 1 78.56 102 GLY A N 1
ATOM 800 C CA . GLY A 1 102 ? -7.801 -3.023 17.531 1 78.56 102 GLY A CA 1
ATOM 801 C C . GLY A 1 102 ? -8.492 -1.739 17.953 1 78.56 102 GLY A C 1
ATOM 802 O O . GLY A 1 102 ? -9.656 -1.517 17.625 1 78.56 102 GLY A O 1
ATOM 803 N N . GLY A 1 103 ? -7.867 -0.873 18.797 1 89.94 103 GLY A N 1
ATOM 804 C CA . GLY A 1 103 ? -8.367 0.444 19.156 1 89.94 103 GLY A CA 1
ATOM 805 C C . GLY A 1 103 ? -9.625 0.395 20.016 1 89.94 103 GLY A C 1
ATOM 806 O O . GLY A 1 103 ? -9.766 -0.487 20.859 1 89.94 103 GLY A O 1
ATOM 807 N N . VAL A 1 104 ? -10.508 1.325 19.891 1 93.81 104 VAL A N 1
ATOM 808 C CA . VAL A 1 104 ? -11.703 1.516 20.703 1 93.81 104 VAL A CA 1
ATOM 809 C C . VAL A 1 104 ? -12.688 0.376 20.453 1 93.81 104 VAL A C 1
ATOM 811 O O . VAL A 1 104 ? -13.25 -0.187 21.391 1 93.81 104 VAL A O 1
ATOM 814 N N . PRO A 1 105 ? -12.812 -0.07 19.172 1 93.44 105 PRO A N 1
ATOM 815 C CA . PRO A 1 105 ? -13.742 -1.173 18.938 1 93.44 105 PRO A CA 1
ATOM 816 C C . PRO A 1 105 ? -13.352 -2.449 19.672 1 93.44 105 PRO A C 1
ATOM 818 O O . PRO A 1 105 ? -14.195 -3.082 20.312 1 93.44 105 PRO A O 1
ATOM 821 N N . ALA A 1 106 ? -12.094 -2.789 19.641 1 91.5 106 ALA A N 1
ATOM 822 C CA . ALA A 1 106 ? -11.641 -3.99 20.344 1 91.5 106 ALA A CA 1
ATOM 823 C C . ALA A 1 106 ? -11.867 -3.871 21.844 1 91.5 106 ALA A C 1
ATOM 825 O O . ALA A 1 106 ? -12.211 -4.852 22.5 1 91.5 106 ALA A O 1
ATOM 826 N N . TYR A 1 107 ? -11.641 -2.719 22.359 1 94.56 107 TYR A N 1
ATOM 827 C CA . TYR A 1 107 ? -11.859 -2.471 23.781 1 94.56 107 TYR A CA 1
ATOM 828 C C . TYR A 1 107 ? -13.328 -2.627 24.156 1 94.56 107 TYR A C 1
ATOM 830 O O . TYR A 1 10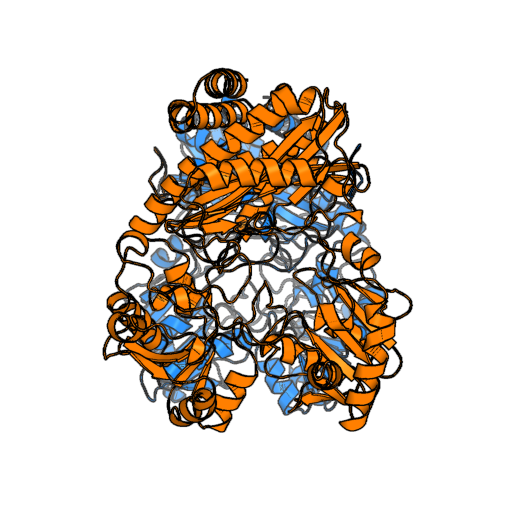7 ? -13.664 -3.225 25.172 1 94.56 107 TYR A O 1
ATOM 838 N N . LEU A 1 108 ? -14.219 -2.123 23.328 1 94.88 108 LEU A N 1
ATOM 839 C CA . LEU A 1 108 ? -15.656 -2.193 23.578 1 94.88 108 LEU A CA 1
ATOM 840 C C . LEU A 1 108 ? -16.125 -3.643 23.625 1 94.88 108 LEU A C 1
ATOM 842 O O . LEU A 1 108 ? -16.969 -4.004 24.438 1 94.88 108 LEU A O 1
ATOM 846 N N . GLU A 1 109 ? -15.578 -4.398 22.781 1 91.88 109 GLU A N 1
ATOM 847 C CA . GLU A 1 109 ? -15.953 -5.809 22.719 1 91.88 109 GLU A CA 1
ATOM 848 C C . GLU A 1 109 ? -15.672 -6.516 24.047 1 91.88 109 GLU A C 1
ATOM 850 O O . GLU A 1 109 ? -16.391 -7.441 24.422 1 91.88 109 GLU A O 1
ATOM 855 N N . GLN A 1 110 ? -14.672 -6.094 24.688 1 91.06 110 GLN A N 1
ATOM 856 C CA . GLN A 1 110 ? -14.234 -6.766 25.906 1 91.06 110 GLN A CA 1
ATOM 857 C C . GLN A 1 110 ? -14.805 -6.09 27.141 1 91.06 110 GLN A C 1
ATOM 859 O O . GLN A 1 110 ? -15.164 -6.766 28.109 1 91.06 110 GLN A O 1
ATOM 864 N N . ALA A 1 111 ? -14.867 -4.82 27.062 1 93.62 111 ALA A N 1
ATOM 865 C CA . ALA A 1 111 ? -15.109 -4.051 28.281 1 93.62 111 ALA A CA 1
ATOM 866 C C . ALA A 1 111 ? -16.594 -3.785 28.469 1 93.62 111 ALA A C 1
ATOM 868 O O . ALA A 1 111 ? -17.062 -3.605 29.609 1 93.62 111 ALA A O 1
ATOM 869 N N . ALA A 1 112 ? -17.359 -3.695 27.375 1 94.19 112 ALA A N 1
ATOM 870 C CA . ALA A 1 112 ? -18.797 -3.445 27.484 1 94.19 112 ALA A CA 1
ATOM 871 C C . ALA A 1 112 ? -19.531 -4.707 27.922 1 94.19 112 ALA A C 1
ATOM 873 O O . ALA A 1 112 ? -19.016 -5.816 27.797 1 94.19 112 ALA A O 1
ATOM 874 N N . ALA A 1 113 ? -20.672 -4.488 28.469 1 93 113 ALA A N 1
ATOM 875 C CA . ALA A 1 113 ? -21.484 -5.605 28.938 1 93 113 ALA A CA 1
ATOM 876 C C . ALA A 1 113 ? -22.859 -5.594 28.297 1 93 113 ALA A C 1
ATOM 878 O O . ALA A 1 113 ? -23.312 -4.562 27.781 1 93 113 ALA A O 1
ATOM 879 N N . SER A 1 114 ? -23.469 -6.75 28.391 1 94.19 114 SER A N 1
ATOM 880 C CA . SER A 1 114 ? -24.781 -6.906 27.797 1 94.19 114 SER A CA 1
ATOM 881 C C . SER A 1 114 ? -25.797 -5.945 28.406 1 94.19 114 SER A C 1
ATOM 883 O O . SER A 1 114 ? -25.859 -5.816 29.641 1 94.19 114 SER A O 1
ATOM 885 N N . GLY A 1 115 ? -26.469 -5.262 27.547 1 95.5 115 GLY A N 1
ATOM 886 C CA . GLY A 1 115 ? -27.531 -4.383 28 1 95.5 115 GLY A CA 1
ATOM 887 C C . GLY A 1 115 ? -27.062 -2.957 28.234 1 95.5 115 GLY A C 1
ATOM 888 O O . GLY A 1 115 ? -27.891 -2.051 28.391 1 95.5 115 GLY A O 1
ATOM 889 N N . GLN A 1 116 ? -25.797 -2.729 28.25 1 96.88 116 GLN A N 1
ATOM 890 C CA . GLN A 1 116 ? -25.266 -1.394 28.5 1 96.88 116 GLN A CA 1
ATOM 891 C C . GLN A 1 116 ? -25.578 -0.448 27.344 1 96.88 116 GLN A C 1
ATOM 893 O O . GLN A 1 116 ? -25.594 -0.861 26.188 1 96.88 116 GLN A O 1
ATOM 898 N N . LYS A 1 117 ? -25.891 0.767 27.719 1 97.88 117 LYS A N 1
ATOM 899 C CA . LYS A 1 117 ? -26.109 1.854 26.766 1 97.88 117 LYS A CA 1
ATOM 900 C C . LYS A 1 117 ? -24.906 2.789 26.719 1 97.88 117 LYS A C 1
ATOM 902 O O . LYS A 1 117 ? -24.641 3.516 27.688 1 97.88 117 LYS A O 1
ATOM 907 N N . ILE A 1 118 ? -24.219 2.779 25.656 1 98.19 118 ILE A N 1
ATOM 908 C CA . ILE A 1 118 ? -23.031 3.605 25.484 1 98.19 118 ILE A CA 1
ATOM 909 C C . ILE A 1 118 ? -23.344 4.773 24.547 1 98.19 118 ILE A C 1
ATOM 911 O O . ILE A 1 118 ? -23.734 4.57 23.391 1 98.19 118 ILE A O 1
ATOM 915 N N . GLY A 1 119 ? -23.203 5.992 25.031 1 98.19 119 GLY A N 1
ATOM 916 C CA . GLY A 1 119 ? -23.516 7.18 24.25 1 98.19 119 GLY A CA 1
ATOM 917 C C . GLY A 1 119 ? -22.391 7.605 23.328 1 98.19 119 GLY A C 1
ATOM 918 O O . GLY A 1 119 ? -21.219 7.289 23.578 1 98.19 119 GLY A O 1
ATOM 919 N N . TYR A 1 120 ? -22.703 8.25 22.234 1 97.75 120 TYR A N 1
ATOM 920 C CA . TYR A 1 120 ? -21.766 8.93 21.344 1 97.75 120 TYR A CA 1
ATOM 921 C C . TYR A 1 120 ? -22.375 10.203 20.781 1 97.75 120 TYR A C 1
ATOM 923 O O . TYR A 1 120 ? -23.594 10.312 20.656 1 97.75 120 TYR A O 1
ATOM 931 N N . ASP A 1 121 ? -21.578 11.195 20.594 1 96.62 121 ASP A N 1
ATOM 932 C CA . ASP A 1 121 ? -22 12.422 19.906 1 96.62 121 ASP A CA 1
ATOM 933 C C . ASP A 1 121 ? -21.891 12.273 18.391 1 96.62 121 ASP A C 1
ATOM 935 O O . ASP A 1 121 ? -20.797 12.219 17.844 1 96.62 121 ASP A O 1
ATOM 939 N N . PRO A 1 122 ? -23.016 12.25 17.672 1 95.12 122 PRO A N 1
ATOM 940 C CA . PRO A 1 122 ? -22.969 12 16.219 1 95.12 122 PRO A CA 1
ATOM 941 C C . PRO A 1 122 ? -22.219 13.086 15.453 1 95.12 122 PRO A C 1
ATOM 943 O O . PRO A 1 122 ? -21.844 12.883 14.297 1 95.12 122 PRO A O 1
ATOM 946 N N . ARG A 1 123 ? -21.922 14.211 16.078 1 94.81 123 ARG A N 1
ATOM 947 C CA . ARG A 1 123 ? -21.234 15.312 15.406 1 94.81 123 ARG A CA 1
ATOM 948 C C . ARG A 1 123 ? -19.719 15.141 15.477 1 94.81 123 ARG A C 1
ATOM 950 O O . ARG A 1 123 ? -18.984 15.891 14.844 1 94.81 123 ARG A O 1
ATOM 957 N N . LEU A 1 124 ? -19.312 14.062 16.188 1 95.56 124 LEU A N 1
ATOM 958 C CA . LEU A 1 124 ? -17.891 13.953 16.422 1 95.56 124 LEU A CA 1
ATOM 959 C C . LEU A 1 124 ? -17.328 12.672 15.805 1 95.56 124 LEU A C 1
ATOM 961 O O . LEU A 1 124 ? -16.125 12.422 15.859 1 95.56 124 LEU A O 1
ATOM 965 N N . HIS A 1 125 ? -18.203 11.859 15.227 1 95.12 125 HIS A N 1
ATOM 966 C CA . HIS A 1 125 ? -17.781 10.57 14.688 1 95.12 125 HIS A CA 1
ATOM 967 C C . HIS A 1 125 ? -18.047 10.477 13.195 1 95.12 125 HIS A C 1
ATOM 969 O O . HIS A 1 125 ? -19.109 10.914 12.727 1 95.12 125 HIS A O 1
ATOM 975 N N . SER A 1 126 ? -17.062 9.977 12.492 1 93.62 126 SER A N 1
ATOM 976 C CA . SER A 1 126 ? -17.328 9.664 11.094 1 93.62 126 SER A CA 1
ATOM 977 C C . SER A 1 126 ? -18.297 8.484 10.961 1 93.62 126 SER A C 1
ATOM 979 O O . SER A 1 126 ? -18.359 7.629 11.844 1 93.62 126 SER A O 1
ATOM 981 N N . PRO A 1 127 ? -19.031 8.438 9.891 1 93.94 127 PRO A N 1
ATOM 982 C CA . PRO A 1 127 ? -20 7.348 9.727 1 93.94 127 PRO A CA 1
ATOM 983 C C . PRO A 1 127 ? -19.344 5.973 9.68 1 93.94 127 PRO A C 1
ATOM 985 O O . PRO A 1 127 ? -19.875 5.004 10.227 1 93.94 127 PRO A O 1
ATOM 988 N N . ASP A 1 128 ? -18.172 5.902 9.133 1 91.06 128 ASP A N 1
ATOM 989 C CA . ASP A 1 128 ? -17.516 4.613 9.008 1 91.06 128 ASP A CA 1
ATOM 990 C C . ASP A 1 128 ? -16.938 4.152 10.352 1 91.06 128 ASP A C 1
ATOM 992 O O . ASP A 1 128 ? -17.047 2.975 10.703 1 91.06 128 ASP A O 1
ATOM 996 N N . ALA A 1 129 ? -16.328 5.082 11.078 1 90.75 129 ALA A N 1
ATOM 997 C CA . ALA A 1 129 ? -15.859 4.742 12.422 1 90.75 129 ALA A CA 1
ATOM 998 C C . ALA A 1 129 ? -17.016 4.293 13.305 1 90.75 129 ALA A C 1
ATOM 1000 O O . ALA A 1 129 ? -16.891 3.336 14.07 1 90.75 129 ALA A O 1
ATOM 1001 N N . LEU A 1 130 ? -18.094 4.941 13.164 1 93.56 130 LEU A N 1
ATOM 1002 C CA . LEU A 1 130 ? -19.266 4.637 13.977 1 93.56 130 LEU A CA 1
ATOM 1003 C C . LEU A 1 130 ? -19.812 3.244 13.648 1 93.56 130 LEU A C 1
ATOM 1005 O O . LEU A 1 130 ? -20.281 2.531 14.539 1 93.56 130 LEU A O 1
ATOM 1009 N N . HIS A 1 131 ? -19.797 2.965 12.406 1 91.44 131 HIS A N 1
ATOM 1010 C CA . HIS A 1 131 ? -20.25 1.641 11.984 1 91.44 131 HIS A CA 1
ATOM 1011 C C . HIS A 1 131 ? -19.453 0.543 12.695 1 91.44 131 HIS A C 1
ATOM 1013 O O . HIS A 1 131 ? -20.047 -0.407 13.219 1 91.44 131 HIS A O 1
ATOM 1019 N N . HIS A 1 132 ? -18.156 0.695 12.805 1 90.5 132 HIS A N 1
ATOM 1020 C CA . HIS A 1 132 ? -17.297 -0.283 13.469 1 90.5 132 HIS A CA 1
ATOM 1021 C C . HIS A 1 132 ? -17.547 -0.301 14.969 1 90.5 132 HIS A C 1
ATOM 1023 O O . HIS A 1 132 ? -17.547 -1.366 15.594 1 90.5 132 HIS A O 1
ATOM 1029 N N . LEU A 1 133 ? -17.719 0.843 15.492 1 95.06 133 LEU A N 1
ATOM 1030 C CA . LEU A 1 133 ? -18 0.95 16.922 1 95.06 133 LEU A CA 1
ATOM 1031 C C . LEU A 1 133 ? -19.328 0.293 17.281 1 95.06 133 LEU A C 1
ATOM 1033 O O . LEU A 1 133 ? -19.438 -0.4 18.297 1 95.06 133 LEU A O 1
ATOM 1037 N N . ARG A 1 134 ? -20.25 0.475 16.422 1 94.38 134 ARG A N 1
ATOM 1038 C CA . ARG A 1 134 ? -21.547 -0.133 16.625 1 94.38 134 ARG A CA 1
ATOM 1039 C C . ARG A 1 134 ? -21.469 -1.654 16.578 1 94.38 134 ARG A C 1
ATOM 1041 O O . ARG A 1 134 ? -22.062 -2.344 17.406 1 94.38 134 ARG A O 1
ATOM 1048 N N . ALA A 1 135 ? -20.781 -2.104 15.625 1 88 135 ALA A N 1
ATOM 1049 C CA . ALA A 1 135 ? -20.594 -3.547 15.492 1 88 135 ALA A CA 1
ATOM 1050 C C . ALA A 1 135 ? -19.891 -4.129 16.719 1 88 135 ALA A C 1
ATOM 1052 O O . ALA A 1 135 ? -20.281 -5.195 17.203 1 88 135 ALA A O 1
ATOM 1053 N N . ALA A 1 136 ? -18.875 -3.447 17.172 1 92 136 ALA A N 1
ATOM 1054 C CA . ALA A 1 136 ? -18.141 -3.898 18.344 1 92 136 ALA A CA 1
ATOM 1055 C C . ALA A 1 136 ? -19.031 -3.908 19.578 1 92 136 ALA A C 1
ATOM 1057 O O . ALA A 1 136 ? -19 -4.859 20.359 1 92 136 ALA A O 1
ATOM 1058 N N . ALA A 1 137 ? -19.828 -2.871 19.75 1 95 137 ALA A N 1
ATOM 1059 C CA . ALA A 1 137 ? -20.734 -2.787 20.875 1 95 137 ALA A CA 1
ATOM 1060 C C . ALA A 1 137 ? -21.781 -3.895 20.828 1 95 137 ALA A C 1
ATOM 1062 O O . ALA A 1 137 ? -22.094 -4.52 21.844 1 95 137 ALA A O 1
ATOM 1063 N N . ALA A 1 138 ? -22.203 -4.102 19.656 1 90.56 138 ALA A N 1
ATOM 1064 C CA . ALA A 1 138 ? -23.219 -5.141 19.469 1 90.56 138 ALA A CA 1
ATOM 1065 C C . ALA A 1 138 ? -22.656 -6.516 19.812 1 90.56 138 ALA A C 1
ATOM 1067 O O . ALA A 1 138 ? -23.359 -7.344 20.406 1 90.56 138 ALA A O 1
ATOM 1068 N N . LYS A 1 139 ? -21.5 -6.766 19.453 1 86.88 139 LYS A N 1
ATOM 1069 C CA . LYS A 1 139 ? -20.844 -8.031 19.75 1 86.88 139 LYS A CA 1
ATOM 1070 C C . LYS A 1 139 ? -20.766 -8.266 21.266 1 86.88 139 LYS A C 1
ATOM 1072 O O . LYS A 1 139 ? -20.844 -9.406 21.734 1 86.88 139 LYS A O 1
ATOM 1077 N N . ALA A 1 140 ? -20.625 -7.195 21.984 1 91.44 140 ALA A N 1
ATOM 1078 C CA . ALA A 1 140 ? -20.562 -7.266 23.438 1 91.44 140 ALA A CA 1
ATOM 1079 C C . ALA A 1 140 ? -21.953 -7.273 24.062 1 91.44 140 ALA A C 1
ATOM 1081 O O . ALA A 1 140 ? -22.109 -7.395 25.281 1 91.44 140 ALA A O 1
ATOM 1082 N N . GLY A 1 141 ? -22.969 -7.156 23.219 1 93.06 141 GLY A N 1
ATOM 1083 C CA . GLY A 1 141 ? -24.344 -7.109 23.703 1 93.06 141 GLY A CA 1
ATOM 1084 C C . GLY A 1 141 ? -24.781 -5.727 24.156 1 93.06 141 GLY A C 1
ATOM 1085 O O . GLY A 1 141 ? -25.828 -5.57 24.781 1 93.06 141 GLY A O 1
ATOM 1086 N N . ALA A 1 142 ? -23.953 -4.715 23.938 1 96.25 142 ALA A N 1
ATOM 1087 C CA . ALA A 1 142 ? -24.266 -3.328 24.281 1 96.25 142 ALA A CA 1
ATOM 1088 C C . ALA A 1 142 ? -24.859 -2.58 23.094 1 96.25 142 ALA A C 1
ATOM 1090 O O . ALA A 1 142 ? -24.938 -3.127 21.984 1 96.25 142 ALA A O 1
ATOM 1091 N N . GLU A 1 143 ? -25.359 -1.438 23.344 1 95.75 143 GLU A N 1
ATOM 1092 C CA . GLU A 1 143 ? -25.938 -0.604 22.281 1 95.75 143 GLU A CA 1
ATOM 1093 C C . GLU A 1 143 ? -25.312 0.788 22.281 1 95.75 143 GLU A C 1
ATOM 1095 O O . GLU A 1 143 ? -25.062 1.365 23.344 1 95.75 143 GLU A O 1
ATOM 1100 N N . LEU A 1 144 ? -24.984 1.291 21.109 1 96.88 144 LEU A N 1
ATOM 1101 C CA . LEU A 1 144 ? -24.562 2.678 20.969 1 96.88 144 LEU A CA 1
ATOM 1102 C C . LEU A 1 144 ? -25.75 3.6 20.75 1 96.88 144 LEU A C 1
ATOM 1104 O O . LEU A 1 144 ? -26.609 3.316 19.906 1 96.88 144 LEU A O 1
ATOM 1108 N N . LEU A 1 145 ? -25.797 4.676 21.469 1 96.25 145 LEU A N 1
ATOM 1109 C CA . LEU A 1 145 ? -26.906 5.609 21.375 1 96.25 145 LEU A CA 1
ATOM 1110 C C . LEU A 1 145 ? -26.406 7.02 21.078 1 96.25 145 LEU A C 1
ATOM 1112 O O . LEU A 1 145 ? -25.5 7.516 21.75 1 96.25 145 LEU A O 1
ATOM 1116 N N . PRO A 1 146 ? -26.953 7.633 20.016 1 96.06 146 PRO A N 1
ATOM 1117 C CA . PRO A 1 146 ? -26.625 9.047 19.812 1 96.06 146 PRO A CA 1
ATOM 1118 C C . PRO A 1 146 ? -27.172 9.945 20.922 1 96.06 146 PRO A C 1
ATOM 1120 O O . PRO A 1 146 ? -28.281 9.727 21.406 1 96.06 146 PRO A O 1
ATOM 1123 N N . VAL A 1 147 ? -26.406 10.852 21.344 1 96.5 147 VAL A N 1
ATOM 1124 C CA . VAL A 1 147 ? -26.875 11.766 22.375 1 96.5 147 VAL A CA 1
ATOM 1125 C C . VAL A 1 147 ? -27.234 13.109 21.75 1 96.5 147 VAL A C 1
ATOM 1127 O O . VAL A 1 147 ? -26.609 13.539 20.781 1 96.5 147 VAL A O 1
ATOM 1130 N N . ALA A 1 148 ? -28.156 13.781 22.312 1 91.19 148 ALA A N 1
ATOM 1131 C CA . ALA A 1 148 ? -28.516 15.133 21.891 1 91.19 148 ALA A CA 1
ATOM 1132 C C . ALA A 1 148 ? -27.594 16.172 22.531 1 91.19 148 ALA A C 1
ATOM 1134 O O . ALA A 1 148 ? -27.203 17.141 21.891 1 91.19 148 ALA A O 1
ATOM 1135 N N . GLU A 1 149 ? -27.312 15.938 23.75 1 94.56 149 GLU A N 1
ATOM 1136 C CA . GLU A 1 149 ? -26.375 16.781 24.484 1 94.56 149 GLU A CA 1
ATOM 1137 C C . GLU A 1 149 ? -25.156 15.984 24.922 1 94.56 149 GLU A C 1
ATOM 1139 O O . GLU A 1 149 ? -25.281 14.93 25.547 1 94.56 149 GLU A O 1
ATOM 1144 N N . ASN A 1 150 ? -23.969 16.469 24.594 1 96.88 150 ASN A N 1
ATOM 1145 C CA . ASN A 1 150 ? -22.719 15.82 24.969 1 96.88 150 ASN A CA 1
ATOM 1146 C C . ASN A 1 150 ? -22.5 15.875 26.484 1 96.88 150 ASN A C 1
ATOM 1148 O O . ASN A 1 150 ? -22.406 16.953 27.062 1 96.88 150 ASN A O 1
ATOM 1152 N N . PRO A 1 151 ? -22.422 14.727 27.047 1 97.75 151 PRO A N 1
ATOM 1153 C CA . PRO A 1 151 ? -22.281 14.734 28.5 1 97.75 151 PRO A CA 1
ATOM 1154 C C . PRO A 1 151 ? -21.016 15.461 28.969 1 97.75 151 PRO A C 1
ATOM 1156 O O . PRO A 1 151 ? -20.984 16.016 30.062 1 97.75 151 PRO A O 1
ATOM 1159 N N . LEU A 1 152 ? -19.969 15.469 28.172 1 97.75 152 LEU A N 1
ATOM 1160 C CA . LEU A 1 152 ? -18.75 16.188 28.516 1 97.75 152 LEU A CA 1
ATOM 1161 C C . LEU A 1 152 ? -19 17.703 28.516 1 97.75 152 LEU A C 1
ATOM 1163 O O . LEU A 1 152 ? -18.516 18.406 29.406 1 97.75 152 LEU A O 1
ATOM 1167 N N . ASP A 1 153 ? -19.734 18.141 27.516 1 96.94 153 ASP A N 1
ATOM 1168 C CA . ASP A 1 153 ? -20.047 19.562 27.453 1 96.94 153 ASP A CA 1
ATOM 1169 C C . ASP A 1 153 ? -20.875 19.984 28.672 1 96.94 153 ASP A C 1
ATOM 1171 O O . ASP A 1 153 ? -20.641 21.062 29.234 1 96.94 153 ASP A O 1
ATOM 1175 N N . ARG A 1 154 ? -21.766 19.141 29 1 96.75 154 ARG A N 1
ATOM 1176 C CA . ARG A 1 154 ? -22.594 19.406 30.156 1 96.75 154 ARG A CA 1
ATOM 1177 C C . ARG A 1 154 ? -21.75 19.453 31.438 1 96.75 154 ARG A C 1
ATOM 1179 O O . ARG A 1 154 ? -21.906 20.375 32.25 1 96.75 154 ARG A O 1
ATOM 1186 N N . ALA A 1 155 ? -20.906 18.531 31.547 1 97.75 155 ALA A N 1
ATOM 1187 C CA . ALA A 1 155 ? -20.047 18.453 32.719 1 97.75 155 ALA A CA 1
ATOM 1188 C C . ALA A 1 155 ? -19.078 19.641 32.781 1 97.75 155 ALA A C 1
ATOM 1190 O O . ALA A 1 155 ? -18.766 20.141 33.875 1 97.75 155 ALA A O 1
ATOM 1191 N N . TRP A 1 156 ? -18.516 20 31.594 1 96.69 156 TRP A N 1
ATOM 1192 C CA . TRP A 1 156 ? -17.594 21.125 31.484 1 96.69 156 TRP A CA 1
ATOM 1193 C C . TRP A 1 156 ? -18.25 22.422 31.922 1 96.69 156 TRP A C 1
ATOM 1195 O O . TRP A 1 156 ? -17.625 23.234 32.594 1 96.69 156 TRP A O 1
ATOM 1205 N N . GLY A 1 157 ? -19.516 22.656 31.609 1 95 157 GLY A N 1
ATOM 1206 C CA . GLY A 1 157 ? -20.359 23.734 32.094 1 95 157 GLY A CA 1
ATOM 1207 C C . GLY A 1 157 ? -19.828 25.109 31.734 1 95 157 GLY A C 1
ATOM 1208 O O . GLY A 1 157 ? -19.391 25.344 30.609 1 95 157 GLY A O 1
ATOM 1209 N N . GLN A 1 158 ? -19.859 25.953 32.625 1 94.31 158 GLN A N 1
ATOM 1210 C CA . GLN A 1 158 ? -19.531 27.359 32.438 1 94.31 158 GLN A CA 1
ATOM 1211 C C . GLN A 1 158 ? -18.016 27.547 32.312 1 94.31 158 GLN A C 1
ATOM 1213 O O . GLN A 1 158 ? -17.562 28.562 31.781 1 94.31 158 GLN A O 1
ATOM 1218 N N . ALA A 1 159 ? -17.344 26.578 32.688 1 94.56 159 ALA A N 1
ATOM 1219 C CA . ALA A 1 159 ? -15.883 26.672 32.625 1 94.56 159 ALA A CA 1
ATOM 1220 C C . ALA A 1 159 ? -15.367 26.406 31.219 1 94.56 159 ALA A C 1
ATOM 1222 O O . ALA A 1 159 ? -14.203 26.672 30.906 1 94.56 159 ALA A O 1
ATOM 1223 N N . ARG A 1 160 ? -16.234 25.922 30.359 1 95.94 160 ARG A N 1
ATOM 1224 C CA . ARG A 1 160 ? -15.828 25.656 28.984 1 95.94 160 ARG A CA 1
ATOM 1225 C C . ARG A 1 160 ? -15.477 26.938 28.25 1 95.94 160 ARG A C 1
ATOM 1227 O O . ARG A 1 160 ? -16.25 27.906 28.25 1 95.94 160 ARG A O 1
ATOM 1234 N N . PRO A 1 161 ? -14.281 26.984 27.641 1 95.44 161 PRO A N 1
ATOM 1235 C CA . PRO A 1 161 ? -13.906 28.172 26.859 1 95.44 161 PRO A CA 1
ATOM 1236 C C . PRO A 1 161 ? -14.906 28.5 25.75 1 95.44 161 PRO A C 1
ATOM 1238 O O . PRO A 1 161 ? -15.602 27.594 25.266 1 95.44 161 PRO A O 1
ATOM 1241 N N . PRO A 1 162 ? -15.016 29.797 25.391 1 94.5 162 PRO A N 1
ATOM 1242 C CA . PRO A 1 162 ? -15.875 30.125 24.25 1 94.5 162 PRO A CA 1
ATOM 1243 C C . PRO A 1 162 ? -15.328 29.625 22.922 1 94.5 162 PRO A C 1
ATOM 1245 O O . PRO A 1 162 ? -14.117 29.438 22.781 1 94.5 162 PRO A O 1
ATOM 1248 N N . GLN A 1 163 ? -16.25 29.438 22.016 1 94.12 163 GLN A N 1
ATOM 1249 C CA . GLN A 1 163 ? -15.828 29.109 20.656 1 94.12 163 GLN A CA 1
ATOM 1250 C C . GLN A 1 163 ? -15.023 30.25 20.031 1 94.12 163 GLN A C 1
ATOM 1252 O O . GLN A 1 163 ? -15.312 31.422 20.281 1 94.12 163 GLN A O 1
ATOM 1257 N N . PRO A 1 164 ? -14.008 29.938 19.25 1 95.06 164 PRO A N 1
ATOM 1258 C CA . PRO A 1 164 ? -13.242 31.016 18.594 1 95.06 164 PRO A CA 1
ATOM 1259 C C . PRO A 1 164 ? -14.055 31.766 17.547 1 95.06 164 PRO A C 1
ATOM 1261 O O . PRO A 1 164 ? -14.883 31.172 16.859 1 95.06 164 PRO A O 1
ATOM 1264 N N . THR A 1 165 ? -13.852 33.031 17.422 1 96.5 165 THR A N 1
ATOM 1265 C CA . THR A 1 165 ? -14.57 33.875 16.484 1 96.5 165 THR A CA 1
ATOM 1266 C C . THR A 1 165 ? -13.594 34.75 15.711 1 96.5 165 THR A C 1
ATOM 1268 O O . THR A 1 165 ? -13.875 35.938 15.477 1 96.5 165 THR A O 1
ATOM 1271 N N . ALA A 1 166 ? -12.461 34.25 15.391 1 96.94 166 ALA A N 1
ATOM 1272 C CA . ALA A 1 166 ? -11.484 35 14.609 1 96.94 166 ALA A CA 1
ATOM 1273 C C . ALA A 1 166 ? -12.102 35.5 13.297 1 96.94 166 ALA A C 1
ATOM 1275 O O . ALA A 1 166 ? -12.867 34.781 12.656 1 96.94 166 ALA A O 1
ATOM 1276 N N . PRO A 1 167 ? -11.75 36.75 12.906 1 97.94 167 PRO A N 1
ATOM 1277 C CA . PRO A 1 167 ? -12.297 37.281 11.656 1 97.94 167 PRO A CA 1
ATOM 1278 C C . PRO A 1 167 ? -11.898 36.438 10.438 1 97.94 167 PRO A C 1
ATOM 1280 O O . PRO A 1 167 ? -10.766 35.969 10.359 1 97.94 167 PRO A O 1
ATOM 1283 N N . VAL A 1 168 ? -12.805 36.312 9.516 1 98.5 168 VAL A N 1
ATOM 1284 C CA . VAL A 1 168 ? -12.523 35.688 8.227 1 98.5 168 VAL A CA 1
ATOM 1285 C C . VAL A 1 168 ? -12.141 36.781 7.211 1 98.5 168 VAL A C 1
ATOM 1287 O O . VAL A 1 168 ? -12.914 37.688 6.973 1 98.5 168 VAL A O 1
ATOM 1290 N N . VAL A 1 169 ? -10.961 36.625 6.609 1 98.12 169 VAL A N 1
ATOM 1291 C CA . VAL A 1 169 ? -10.43 37.688 5.746 1 98.12 169 VAL A CA 1
ATOM 1292 C C . VAL A 1 169 ? -10.109 37.125 4.367 1 98.12 169 VAL A C 1
ATOM 1294 O O . VAL A 1 169 ? -9.828 35.906 4.234 1 98.12 169 VAL A O 1
ATOM 1297 N N . PRO A 1 170 ? -10.156 37.969 3.363 1 98.06 170 PRO A N 1
ATOM 1298 C CA . PRO A 1 170 ? -9.812 37.5 2.014 1 98.06 170 PRO A CA 1
ATOM 1299 C C . PRO A 1 170 ? -8.359 37.062 1.889 1 98.06 170 PRO A C 1
ATOM 1301 O O . PRO A 1 170 ? -7.477 37.625 2.533 1 98.06 170 PRO A O 1
ATOM 1304 N N . HIS A 1 171 ? -8.102 36 1.127 1 98.44 171 HIS A N 1
ATOM 1305 C CA . HIS A 1 171 ? -6.789 35.594 0.635 1 98.44 171 HIS A CA 1
ATOM 1306 C C . HIS A 1 171 ? -6.602 36 -0.827 1 98.44 171 HIS A C 1
ATOM 1308 O O . HIS A 1 171 ? -7.059 35.281 -1.728 1 98.44 171 HIS A O 1
ATOM 1314 N N . PRO A 1 172 ? -5.898 37 -1.09 1 97.69 172 PRO A N 1
ATOM 1315 C CA . PRO A 1 172 ? -5.871 37.656 -2.402 1 97.69 172 PRO A CA 1
ATOM 1316 C C . PRO A 1 172 ? -5.363 36.75 -3.508 1 97.69 172 PRO A C 1
ATOM 1318 O O . PRO A 1 172 ? -4.621 35.781 -3.234 1 97.69 172 PRO A O 1
ATOM 1321 N N . LEU A 1 173 ? -5.684 37.094 -4.703 1 97.75 173 LEU A N 1
ATOM 1322 C CA . LEU A 1 173 ? -5.398 36.281 -5.898 1 97.75 173 LEU A CA 1
ATOM 1323 C C . LEU A 1 173 ? -3.895 36.156 -6.109 1 97.75 173 LEU A C 1
ATOM 1325 O O . LEU A 1 173 ? -3.428 35.156 -6.637 1 97.75 173 LEU A O 1
ATOM 1329 N N . GLU A 1 174 ? -3.107 37.156 -5.707 1 98.19 174 GLU A N 1
ATOM 1330 C CA . GLU A 1 174 ? -1.66 37.125 -5.887 1 98.19 174 GLU A CA 1
ATOM 1331 C C . GLU A 1 174 ? -1.034 35.969 -5.109 1 98.19 174 GLU A C 1
ATOM 1333 O O . GLU A 1 174 ? 0.086 35.562 -5.406 1 98.19 174 GLU A O 1
ATOM 1338 N N . TYR A 1 175 ? -1.758 35.469 -4.137 1 98.5 175 TYR A N 1
ATOM 1339 C CA . TYR A 1 175 ? -1.291 34.312 -3.377 1 98.5 175 TYR A CA 1
ATOM 1340 C C . TYR A 1 175 ? -2.039 33.031 -3.785 1 98.5 175 TYR A C 1
ATOM 1342 O O . TYR A 1 175 ? -1.445 31.969 -3.883 1 98.5 175 TYR A O 1
ATOM 1350 N N . ALA A 1 176 ? -3.373 33.188 -4.074 1 98.25 176 ALA A N 1
ATOM 1351 C CA . ALA A 1 176 ? -4.23 32.031 -4.348 1 98.25 176 ALA A CA 1
ATOM 1352 C C . ALA A 1 176 ? -4.016 31.516 -5.77 1 98.25 176 ALA A C 1
ATOM 1354 O O . ALA A 1 176 ? -4.16 30.312 -6.027 1 98.25 176 ALA A O 1
ATOM 1355 N N . GLY A 1 177 ? -3.777 32.344 -6.734 1 98.56 177 GLY A N 1
ATOM 1356 C CA . GLY A 1 177 ? -3.467 31.984 -8.109 1 98.56 177 GLY A CA 1
ATOM 1357 C C . GLY A 1 177 ? -4.699 31.672 -8.938 1 98.56 177 GLY A C 1
ATOM 1358 O O . GLY A 1 177 ? -4.625 31.609 -10.164 1 98.56 177 GLY A O 1
ATOM 1359 N N . GLU A 1 178 ? -5.863 31.453 -8.336 1 98.31 178 GLU A N 1
ATOM 1360 C CA . GLU A 1 178 ? -7.133 31.156 -9 1 98.31 178 GLU A CA 1
ATOM 1361 C C . GLU A 1 178 ? -8.297 31.812 -8.266 1 98.31 178 GLU A C 1
ATOM 1363 O O . GLU A 1 178 ? -8.375 31.75 -7.035 1 98.31 178 GLU A O 1
ATOM 1368 N N . ASP A 1 179 ? -9.164 32.438 -9.031 1 97.88 179 ASP A N 1
ATOM 1369 C CA . ASP A 1 179 ? -10.32 33.094 -8.453 1 97.88 179 ASP A CA 1
ATOM 1370 C C . ASP A 1 179 ? -11.305 32.094 -7.855 1 97.88 179 ASP A C 1
ATOM 1372 O O . ASP A 1 179 ? -11.492 31.016 -8.406 1 97.88 179 ASP A O 1
ATOM 1376 N N . SER A 1 180 ? -11.945 32.562 -6.727 1 98.25 180 SER A N 1
ATOM 1377 C CA . SER A 1 180 ? -12.914 31.688 -6.051 1 98.25 180 SER A CA 1
ATOM 1378 C C . SER A 1 180 ? -14.031 31.281 -6.992 1 98.25 180 SER A C 1
ATOM 1380 O O . SER A 1 180 ? -14.477 30.125 -6.969 1 98.25 180 SER A O 1
ATOM 1382 N N . ALA A 1 181 ? -14.508 32.188 -7.797 1 97.94 181 ALA A N 1
ATOM 1383 C CA . ALA A 1 181 ? -15.586 31.875 -8.734 1 97.94 181 ALA A CA 1
ATOM 1384 C C . ALA A 1 181 ? -15.172 30.781 -9.703 1 97.94 181 ALA A C 1
ATOM 1386 O O . ALA A 1 181 ? -15.969 29.891 -10.023 1 97.94 181 ALA A O 1
ATOM 1387 N N . ASP A 1 182 ? -13.969 30.906 -10.203 1 98.19 182 ASP A N 1
ATOM 1388 C CA . ASP A 1 182 ? -13.445 29.875 -11.109 1 98.19 182 ASP A CA 1
ATOM 1389 C C . ASP A 1 182 ? -13.312 28.531 -10.398 1 98.19 182 ASP A C 1
ATOM 1391 O O . ASP A 1 182 ? -13.641 27.484 -10.977 1 98.19 182 ASP A O 1
ATOM 1395 N N . LYS A 1 183 ? -12.844 28.562 -9.164 1 98.56 183 LYS A N 1
ATOM 1396 C CA . LYS A 1 183 ? -12.734 27.344 -8.375 1 98.56 183 LYS A CA 1
ATOM 1397 C C . LYS A 1 183 ? -14.109 26.688 -8.188 1 98.56 183 LYS A C 1
ATOM 1399 O O . LYS A 1 183 ? -14.258 25.484 -8.383 1 98.56 183 LYS A O 1
ATOM 1404 N N . ARG A 1 184 ? -15.039 27.5 -7.801 1 98.69 184 ARG A N 1
ATOM 1405 C CA . ARG A 1 184 ? -16.375 26.984 -7.531 1 98.69 184 ARG A CA 1
ATOM 1406 C C . ARG A 1 184 ? -17 26.391 -8.789 1 98.69 184 ARG A C 1
ATOM 1408 O O . ARG A 1 184 ? -17.688 25.359 -8.719 1 98.69 184 ARG A O 1
ATOM 1415 N N . ALA A 1 185 ? -16.75 27.016 -9.898 1 98.25 185 ALA A N 1
ATOM 1416 C CA . ALA A 1 185 ? -17.266 26.484 -11.164 1 98.25 185 ALA A CA 1
ATOM 1417 C C . ALA A 1 185 ? -16.625 25.141 -11.484 1 98.25 185 ALA A C 1
ATOM 1419 O O . ALA A 1 185 ? -17.328 24.188 -11.844 1 98.25 185 ALA A O 1
ATOM 1420 N N . ARG A 1 186 ? -15.359 25.125 -11.359 1 98.06 186 ARG A N 1
ATOM 1421 C CA . ARG A 1 186 ? -14.617 23.906 -11.648 1 98.06 186 ARG A CA 1
ATOM 1422 C C . ARG A 1 186 ? -15.023 22.781 -10.703 1 98.06 186 ARG A C 1
ATOM 1424 O O . ARG A 1 186 ? -15.258 21.641 -11.133 1 98.06 186 ARG A O 1
ATOM 1431 N N . VAL A 1 187 ? -15.117 23.062 -9.414 1 98.56 187 VAL A N 1
ATOM 1432 C CA . VAL A 1 187 ? -15.484 22.062 -8.414 1 98.56 187 VAL A CA 1
ATOM 1433 C C . VAL A 1 187 ? -16.953 21.656 -8.602 1 98.56 187 VAL A C 1
ATOM 1435 O O . VAL A 1 187 ? -17.312 20.5 -8.398 1 98.56 187 VAL A O 1
ATOM 1438 N N . GLY A 1 188 ? -17.781 22.609 -8.969 1 98.5 188 GLY A N 1
ATOM 1439 C CA . GLY A 1 188 ? -19.156 22.312 -9.312 1 98.5 188 GLY A CA 1
ATOM 1440 C C . GLY A 1 188 ? -19.281 21.266 -10.406 1 98.5 188 GLY A C 1
ATOM 1441 O O . GLY A 1 188 ? -20.125 20.375 -10.328 1 98.5 188 GLY A O 1
ATOM 1442 N N . GLU A 1 189 ? -18.484 21.422 -11.391 1 97.81 189 GLU A N 1
ATOM 1443 C CA . GLU A 1 189 ? -18.469 20.453 -12.477 1 97.81 189 GLU A CA 1
ATOM 1444 C C . GLU A 1 189 ? -18.078 19.062 -11.969 1 97.81 189 GLU A C 1
ATOM 1446 O O . GLU A 1 189 ? -18.609 18.047 -12.453 1 97.81 189 GLU A O 1
ATOM 1451 N N . LEU A 1 190 ? -17.203 19.031 -11.062 1 96.88 190 LEU A N 1
ATOM 1452 C CA . LEU A 1 190 ? -16.797 17.766 -10.477 1 96.88 190 LEU A CA 1
ATOM 1453 C C . LEU A 1 190 ? -17.953 17.109 -9.727 1 96.88 190 LEU A C 1
ATOM 1455 O O . LEU A 1 190 ? -18.125 15.898 -9.781 1 96.88 190 LEU A O 1
ATOM 1459 N N . ILE A 1 191 ? -18.703 17.922 -9.016 1 97.88 191 ILE A N 1
ATOM 1460 C CA . ILE A 1 191 ? -19.875 17.453 -8.297 1 97.88 191 ILE A CA 1
ATOM 1461 C C . ILE A 1 191 ? -20.875 16.812 -9.281 1 97.88 191 ILE A C 1
ATOM 1463 O O . ILE A 1 191 ? -21.359 15.711 -9.047 1 97.88 191 ILE A O 1
ATOM 1467 N N . ALA A 1 192 ? -21.047 17.5 -10.375 1 96.31 192 ALA A N 1
ATOM 1468 C CA . ALA A 1 192 ? -21.969 17.016 -11.398 1 96.31 192 ALA A CA 1
ATOM 1469 C C . ALA A 1 192 ? -21.484 15.711 -12.008 1 96.31 192 ALA A C 1
ATOM 1471 O O . ALA A 1 192 ? -22.266 14.789 -12.227 1 96.31 192 ALA A O 1
ATOM 1472 N N . LYS A 1 193 ? -20.266 15.672 -12.227 1 90.94 193 LYS A N 1
ATOM 1473 C CA . LYS A 1 193 ? -19.656 14.477 -12.828 1 90.94 193 LYS A CA 1
ATOM 1474 C C . LYS A 1 193 ? -19.828 13.266 -11.914 1 90.94 193 LYS A C 1
ATOM 1476 O O . LYS A 1 193 ? -19.875 12.133 -12.391 1 90.94 193 LYS A O 1
ATOM 1481 N N . ARG A 1 194 ? -19.984 13.5 -10.633 1 89.38 194 ARG A N 1
ATOM 1482 C CA . ARG A 1 194 ? -20.172 12.422 -9.664 1 89.38 194 ARG A CA 1
ATOM 1483 C C . ARG A 1 194 ? -21.641 12.07 -9.516 1 89.38 194 ARG A C 1
ATOM 1485 O O . ARG A 1 194 ? -22 11.258 -8.656 1 89.38 194 ARG A O 1
ATOM 1492 N N . GLY A 1 195 ? -22.406 12.711 -10.227 1 90.19 195 GLY A N 1
ATOM 1493 C CA . GLY A 1 195 ? -23.844 12.422 -10.211 1 90.19 195 GLY A CA 1
ATOM 1494 C C . GLY A 1 195 ? -24.578 13.102 -9.078 1 90.19 195 GLY A C 1
ATOM 1495 O O . GLY A 1 195 ? -25.656 12.672 -8.688 1 90.19 195 GLY A O 1
ATOM 1496 N N . ALA A 1 196 ? -23.953 14.133 -8.461 1 97.31 196 ALA A N 1
ATOM 1497 C CA . ALA A 1 196 ? -24.578 14.852 -7.355 1 97.31 196 ALA A CA 1
ATOM 1498 C C . ALA A 1 196 ? -25.047 16.234 -7.793 1 97.31 196 ALA A C 1
ATOM 1500 O O . ALA A 1 196 ? -24.578 16.766 -8.797 1 97.31 196 ALA A O 1
ATOM 1501 N N . ASP A 1 197 ? -25.953 16.719 -7.074 1 98.38 197 ASP A N 1
ATOM 1502 C CA . ASP A 1 197 ? -26.484 18.047 -7.34 1 98.38 197 ASP A CA 1
ATOM 1503 C C . ASP A 1 197 ? -25.781 19.109 -6.492 1 98.38 197 ASP A C 1
ATOM 1505 O O . ASP A 1 197 ? -25.75 20.281 -6.848 1 98.38 197 ASP A O 1
ATOM 1509 N N . ALA A 1 198 ? -25.297 18.703 -5.367 1 98.69 198 ALA A N 1
ATOM 1510 C CA . ALA A 1 198 ? -24.594 19.562 -4.422 1 98.69 198 ALA A CA 1
ATOM 1511 C C . ALA A 1 198 ? -23.625 18.766 -3.555 1 98.69 198 ALA A C 1
ATOM 1513 O O . ALA A 1 198 ? -23.641 17.531 -3.572 1 98.69 198 ALA A O 1
ATOM 1514 N N . ALA A 1 199 ? -22.75 19.469 -2.912 1 98.75 199 ALA A N 1
ATOM 1515 C CA . ALA A 1 199 ? -21.844 18.875 -1.931 1 98.75 199 ALA A CA 1
ATOM 1516 C C . ALA A 1 199 ? -21.859 19.672 -0.625 1 98.75 199 ALA A C 1
ATOM 1518 O O . ALA A 1 199 ? -21.906 20.906 -0.638 1 98.75 199 ALA A O 1
ATOM 1519 N N . VAL A 1 200 ? -21.859 18.938 0.484 1 98.5 200 VAL A N 1
ATOM 1520 C CA . VAL A 1 200 ? -21.672 19.547 1.792 1 98.5 200 VAL A CA 1
ATOM 1521 C C . VAL A 1 200 ? -20.188 19.547 2.148 1 98.5 200 VAL A C 1
ATOM 1523 O O . VAL A 1 200 ? -19.547 18.5 2.148 1 98.5 200 VAL A O 1
ATOM 1526 N N . LEU A 1 201 ? -19.641 20.719 2.371 1 98.06 201 LEU A N 1
ATOM 1527 C CA . LEU A 1 201 ? -18.25 20.875 2.762 1 98.06 201 LEU A CA 1
ATOM 1528 C C . LEU A 1 201 ? -18.141 21.188 4.25 1 98.06 201 LEU A C 1
ATOM 1530 O O . LEU A 1 201 ? -18.703 22.156 4.734 1 98.06 201 LEU A O 1
ATOM 1534 N N . THR A 1 202 ? -17.391 20.312 4.926 1 96.56 202 THR A N 1
ATOM 1535 C CA . THR A 1 202 ? -17.297 20.484 6.371 1 96.56 202 THR A CA 1
ATOM 1536 C C . THR A 1 202 ? -15.844 20.703 6.793 1 96.56 202 THR A C 1
ATOM 1538 O O . THR A 1 202 ? -15.562 21.031 7.949 1 96.56 202 THR A O 1
ATOM 1541 N N . ALA A 1 203 ? -14.859 20.547 5.918 1 95.25 203 ALA A N 1
ATOM 1542 C CA . ALA A 1 203 ? -13.445 20.734 6.23 1 95.25 203 ALA A CA 1
ATOM 1543 C C . ALA A 1 203 ? -13.062 22.219 6.141 1 95.25 203 ALA A C 1
ATOM 1545 O O . ALA A 1 203 ? -13.219 22.828 5.086 1 95.25 203 ALA A O 1
ATOM 1546 N N . PRO A 1 204 ? -12.477 22.719 7.16 1 96.5 204 PRO A N 1
ATOM 1547 C CA . PRO A 1 204 ? -12.102 24.141 7.137 1 96.5 204 PRO A CA 1
ATOM 1548 C C . PRO A 1 204 ? -11.102 24.469 6.027 1 96.5 204 PRO A C 1
ATOM 1550 O O . PRO A 1 204 ? -11.164 25.547 5.441 1 96.5 204 PRO A O 1
ATOM 1553 N N . ALA A 1 205 ? -10.25 23.547 5.715 1 97 205 ALA A N 1
ATOM 1554 C CA . ALA A 1 205 ? -9.266 23.781 4.66 1 97 205 ALA A CA 1
ATOM 1555 C C . ALA A 1 205 ? -9.945 23.938 3.303 1 97 205 ALA A C 1
ATOM 1557 O O . ALA A 1 205 ? -9.508 24.75 2.477 1 97 205 ALA A O 1
ATOM 1558 N N . SER A 1 206 ? -11 23.172 3.055 1 97.94 206 SER A N 1
ATOM 1559 C CA . SER A 1 206 ? -11.734 23.266 1.798 1 97.94 206 SER A CA 1
ATOM 1560 C C . SER A 1 206 ? -12.516 24.562 1.706 1 97.94 206 SER A C 1
ATOM 1562 O O . SER A 1 206 ? -12.586 25.172 0.637 1 97.94 206 SER A O 1
ATOM 1564 N N . ILE A 1 207 ? -13.016 24.953 2.82 1 98 207 ILE A N 1
ATOM 1565 C CA . ILE A 1 207 ? -13.711 26.234 2.871 1 98 207 ILE A CA 1
ATOM 1566 C C . ILE A 1 207 ? -12.734 27.375 2.58 1 98 207 ILE A C 1
ATOM 1568 O O . ILE A 1 207 ? -13 28.234 1.738 1 98 207 ILE A O 1
ATOM 1572 N N . ALA A 1 208 ? -11.633 27.359 3.279 1 98.5 208 ALA A N 1
ATOM 1573 C CA . ALA A 1 208 ? -10.609 28.375 3.094 1 98.5 208 ALA A CA 1
ATOM 1574 C C . ALA A 1 208 ? -10.148 28.438 1.64 1 98.5 208 ALA A C 1
ATOM 1576 O O . ALA A 1 208 ? -10.055 29.516 1.052 1 98.5 208 ALA A O 1
ATOM 1577 N N . TRP A 1 209 ? -9.859 27.281 1.036 1 98.69 209 TRP A N 1
ATOM 1578 C CA . TRP A 1 209 ? -9.312 27.188 -0.315 1 98.69 209 TRP A CA 1
ATOM 1579 C C . TRP A 1 209 ? -10.359 27.594 -1.351 1 98.69 209 TRP A C 1
ATOM 1581 O O . TRP A 1 209 ? -10.07 28.406 -2.238 1 98.69 209 TRP A O 1
ATOM 1591 N N . LEU A 1 210 ? -11.562 27.078 -1.264 1 98.81 210 LEU A N 1
ATOM 1592 C CA . LEU A 1 210 ? -12.602 27.25 -2.268 1 98.81 210 LEU A CA 1
ATOM 1593 C C . LEU A 1 210 ? -13.008 28.719 -2.377 1 98.81 210 LEU A C 1
ATOM 1595 O O . LEU A 1 210 ? -13.211 29.234 -3.48 1 98.81 210 LEU A O 1
ATOM 1599 N N . PHE A 1 211 ? -13.094 29.375 -1.223 1 98.81 211 PHE A N 1
ATOM 1600 C CA . PHE A 1 211 ? -13.625 30.734 -1.212 1 98.81 211 PHE A CA 1
ATOM 1601 C C . PHE A 1 211 ? -12.5 31.766 -1.14 1 98.81 211 PHE A C 1
ATOM 1603 O O . PHE A 1 211 ? -12.758 32.969 -1.049 1 98.81 211 PHE A O 1
ATOM 1610 N N . ASN A 1 212 ? -11.266 31.344 -1.159 1 98.69 212 ASN A N 1
ATOM 1611 C CA . ASN A 1 212 ? -10.109 32.219 -1.025 1 98.69 212 ASN A CA 1
ATOM 1612 C C . ASN A 1 212 ? -10.227 33.125 0.201 1 98.69 212 ASN A C 1
ATOM 1614 O O . ASN A 1 212 ? -10.094 34.344 0.095 1 98.69 212 ASN A O 1
ATOM 1618 N N . VAL A 1 213 ? -10.43 32.469 1.328 1 98.75 213 VAL A N 1
ATOM 1619 C CA . VAL A 1 213 ? -10.477 33.188 2.602 1 98.75 213 VAL A CA 1
ATOM 1620 C C . VAL A 1 213 ? -9.57 32.469 3.615 1 98.75 213 VAL A C 1
ATOM 1622 O O . VAL A 1 213 ? -9.117 31.344 3.383 1 98.75 213 VAL A O 1
ATOM 1625 N N . ARG A 1 214 ? -9.219 33.125 4.668 1 98.5 214 ARG A N 1
ATOM 1626 C CA . ARG A 1 214 ? -8.477 32.594 5.797 1 98.5 214 ARG A CA 1
ATOM 1627 C C . ARG A 1 214 ? -9.07 33.062 7.121 1 98.5 214 ARG A C 1
ATOM 1629 O O . ARG A 1 214 ? -9.852 34 7.156 1 98.5 214 ARG A O 1
ATOM 1636 N N . GLY A 1 215 ? -8.812 32.312 8.117 1 96.94 215 GLY A N 1
ATOM 1637 C CA . GLY A 1 215 ? -9.25 32.625 9.469 1 96.94 215 GLY A CA 1
ATOM 1638 C C . GLY A 1 215 ? -8.188 32.375 10.523 1 96.94 215 GLY A C 1
ATOM 1639 O O . GLY A 1 215 ? -7.004 32.219 10.195 1 96.94 215 GLY A O 1
ATOM 1640 N N . GLY A 1 216 ? -8.555 32.438 11.773 1 94.62 216 GLY A N 1
ATOM 1641 C CA . GLY A 1 216 ? -7.648 32.188 12.891 1 94.62 216 GLY A CA 1
ATOM 1642 C C . GLY A 1 216 ? -8.273 31.391 14.016 1 94.62 216 GLY A C 1
ATOM 1643 O O . GLY A 1 216 ? -7.863 31.5 15.172 1 94.62 216 GLY A O 1
ATOM 1644 N N . ASP A 1 217 ? -9.305 30.625 13.641 1 94.5 217 ASP A N 1
ATOM 1645 C CA . ASP A 1 217 ? -10.07 29.891 14.648 1 94.5 217 ASP A CA 1
ATOM 1646 C C . ASP A 1 217 ? -9.25 28.734 15.234 1 94.5 217 ASP A C 1
ATOM 1648 O O . ASP A 1 217 ? -9.523 28.266 16.344 1 94.5 217 ASP A O 1
ATOM 1652 N N . VAL A 1 218 ? -8.336 28.25 14.5 1 91.88 218 VAL A N 1
ATOM 1653 C CA . VAL A 1 218 ? -7.508 27.125 14.898 1 91.88 218 VAL A CA 1
ATOM 1654 C C . VAL A 1 218 ? -6.059 27.578 15.07 1 91.88 218 VAL A C 1
ATOM 1656 O O . VAL A 1 218 ? -5.48 28.188 14.172 1 91.88 218 VAL A O 1
ATOM 1659 N N . ILE A 1 219 ? -5.5 27.234 16.172 1 89.69 219 ILE A N 1
ATOM 1660 C CA . ILE A 1 219 ? -4.148 27.672 16.5 1 89.69 219 ILE A CA 1
ATOM 1661 C C . ILE A 1 219 ? -3.176 27.188 15.43 1 89.69 219 ILE A C 1
ATOM 1663 O O . ILE A 1 219 ? -3.301 26.062 14.938 1 89.69 219 ILE A O 1
ATOM 1667 N N . ARG A 1 220 ? -2.285 28.078 14.953 1 93.81 220 ARG A N 1
ATOM 1668 C CA . ARG A 1 220 ? -1.174 27.766 14.062 1 93.81 220 ARG A CA 1
ATOM 1669 C C . ARG A 1 220 ? -1.673 27.484 12.648 1 93.81 220 ARG A C 1
ATOM 1671 O O . ARG A 1 220 ? -0.886 27.141 11.766 1 93.81 220 ARG A O 1
ATOM 1678 N N . SER A 1 221 ? -3.008 27.531 12.43 1 94.31 221 SER A N 1
ATOM 1679 C CA . SER A 1 221 ? -3.604 27.234 11.133 1 94.31 221 SER A CA 1
ATOM 1680 C C . SER A 1 221 ? -4.551 28.344 10.695 1 94.31 221 SER A C 1
ATOM 1682 O O . SER A 1 221 ? -5.504 28.672 11.414 1 94.31 221 SER A O 1
ATOM 1684 N N . PRO A 1 222 ? -4.336 28.938 9.594 1 96.88 222 PRO A N 1
ATOM 1685 C CA . PRO A 1 222 ? -5.191 30.031 9.125 1 96.88 222 PRO A CA 1
ATOM 1686 C C . PRO A 1 222 ? -6.523 29.547 8.562 1 96.88 222 PRO A C 1
ATOM 1688 O O . PRO A 1 222 ? -6.895 29.906 7.441 1 96.88 222 PRO A O 1
ATOM 1691 N N . LEU A 1 223 ? -7.297 28.844 9.375 1 96.44 223 LEU A N 1
ATOM 1692 C CA . LEU A 1 223 ? -8.508 28.172 8.914 1 96.44 223 LEU A CA 1
ATOM 1693 C C . LEU A 1 223 ? -9.75 28.812 9.523 1 96.44 223 LEU A C 1
ATOM 1695 O O . LEU A 1 223 ? -9.789 29.078 10.727 1 96.44 223 LEU A O 1
ATOM 1699 N N . PRO A 1 224 ? -10.711 29.156 8.734 1 96.31 224 PRO A N 1
ATOM 1700 C CA . PRO A 1 224 ? -12.023 29.547 9.25 1 96.31 224 PRO A CA 1
ATOM 1701 C C . PRO A 1 224 ? -12.93 28.359 9.547 1 96.31 224 PRO A C 1
ATOM 1703 O O . PRO A 1 224 ? -13.195 27.547 8.664 1 96.31 224 PRO A O 1
ATOM 1706 N N . LEU A 1 225 ? -13.406 28.234 10.75 1 96.38 225 LEU A N 1
ATOM 1707 C CA . LEU A 1 225 ? -14.359 27.172 11.055 1 96.38 225 LEU A CA 1
ATOM 1708 C C . LEU A 1 225 ? -15.75 27.531 10.531 1 96.38 225 LEU A C 1
ATOM 1710 O O . LEU A 1 225 ? -16.25 28.625 10.781 1 96.38 225 LEU A O 1
ATOM 1714 N N . GLY A 1 226 ? -16.281 26.734 9.75 1 96.19 226 GLY A N 1
ATOM 1715 C CA . GLY A 1 226 ? -17.594 26.875 9.141 1 96.19 226 GLY A CA 1
ATOM 1716 C C . GLY A 1 226 ? -17.969 25.688 8.273 1 96.19 226 GLY A C 1
ATOM 1717 O O . GLY A 1 226 ? -17.359 24.625 8.367 1 96.19 226 GLY A O 1
ATOM 1718 N N . GLN A 1 227 ? -19.156 25.781 7.578 1 97.69 227 GLN A N 1
ATOM 1719 C CA . GLN A 1 227 ? -19.625 24.781 6.621 1 97.69 227 GLN A CA 1
ATOM 1720 C C . GLN A 1 227 ? -20.078 25.438 5.324 1 97.69 227 GLN A C 1
ATOM 1722 O O . GLN A 1 227 ? -20.297 26.656 5.277 1 97.69 227 GLN A O 1
ATOM 1727 N N . ALA A 1 228 ? -20.188 24.672 4.344 1 98.69 228 ALA A N 1
ATOM 1728 C CA . ALA A 1 228 ? -20.719 25.203 3.088 1 98.69 228 ALA A CA 1
ATOM 1729 C C . ALA A 1 228 ? -21.484 24.125 2.322 1 98.69 228 ALA A C 1
ATOM 1731 O O . ALA A 1 228 ? -21.297 22.938 2.551 1 98.69 228 ALA A O 1
ATOM 1732 N N . ILE A 1 229 ? -22.438 24.516 1.587 1 98.81 229 ILE A N 1
ATOM 1733 C CA . ILE A 1 229 ? -23.094 23.73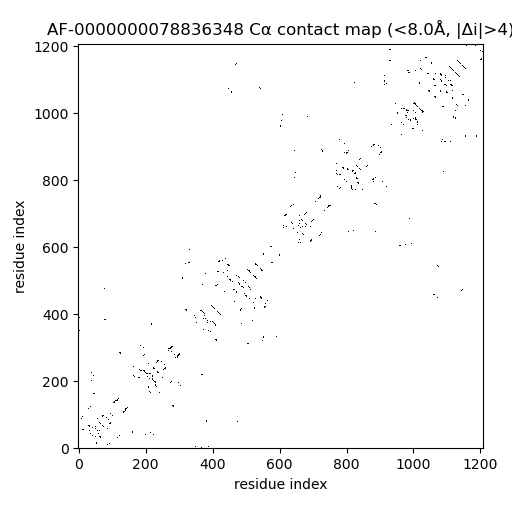4 0.554 1 98.81 229 ILE A CA 1
ATOM 1734 C C . ILE A 1 229 ? -22.766 24.297 -0.823 1 98.81 229 ILE A C 1
ATOM 1736 O O . ILE A 1 229 ? -23.016 25.469 -1.095 1 98.81 229 ILE A O 1
ATOM 1740 N N . LEU A 1 230 ? -22.094 23.578 -1.639 1 98.88 230 LEU A N 1
ATOM 1741 C CA . LEU A 1 230 ? -21.75 23.984 -2.996 1 98.88 230 LEU A CA 1
ATOM 1742 C C . LEU A 1 230 ? -22.625 23.266 -4.02 1 98.88 230 LEU A C 1
ATOM 1744 O O . LEU A 1 230 ? -22.672 22.031 -4.051 1 98.88 230 LEU A O 1
ATOM 1748 N N . ASN A 1 231 ? -23.297 24.016 -4.805 1 98.69 231 ASN A N 1
ATOM 1749 C CA . ASN A 1 231 ? -24.125 23.469 -5.867 1 98.69 231 ASN A CA 1
ATOM 1750 C C . ASN A 1 231 ? -23.312 23.156 -7.117 1 98.69 231 ASN A C 1
ATOM 1752 O O . ASN A 1 231 ? -22.266 23.766 -7.344 1 98.69 231 ASN A O 1
ATOM 1756 N N . LYS A 1 232 ? -23.797 22.25 -7.949 1 98.31 232 LYS A N 1
ATOM 1757 C CA . LYS A 1 232 ? -23.078 21.812 -9.148 1 98.31 232 LYS A CA 1
ATOM 1758 C C . LYS A 1 232 ? -22.906 22.969 -10.125 1 98.31 232 LYS A C 1
ATOM 1760 O O . LYS A 1 232 ? -22.062 22.906 -11.023 1 98.31 232 LYS A O 1
ATOM 1765 N N . ASP A 1 233 ? -23.625 24.125 -10 1 98.19 233 ASP A N 1
ATOM 1766 C CA . ASP A 1 233 ? -23.5 25.25 -10.906 1 98.19 233 ASP A CA 1
ATOM 1767 C C . ASP A 1 233 ? -22.516 26.297 -10.359 1 98.19 233 ASP A C 1
ATOM 1769 O O . ASP A 1 233 ? -22.359 27.359 -10.938 1 98.19 233 ASP A O 1
ATOM 1773 N N . GLY A 1 234 ? -21.953 26.031 -9.188 1 98.19 234 GLY A N 1
ATOM 1774 C CA . GLY A 1 234 ? -20.922 26.906 -8.641 1 98.19 234 GLY A CA 1
ATOM 1775 C C . GLY A 1 234 ? -21.469 27.875 -7.59 1 98.19 234 GLY A C 1
ATOM 1776 O O . GLY A 1 234 ? -20.703 28.484 -6.855 1 98.19 234 GLY A O 1
ATOM 1777 N N . THR A 1 235 ? -22.828 28 -7.453 1 98.69 235 THR A N 1
ATOM 1778 C CA . THR A 1 235 ? -23.391 28.797 -6.371 1 98.69 235 THR A CA 1
ATOM 1779 C C . THR A 1 235 ? -23.234 28.078 -5.031 1 98.69 235 THR A C 1
ATOM 1781 O O . THR A 1 235 ? -23.141 26.859 -4.984 1 98.69 235 THR A O 1
ATOM 1784 N N . ALA A 1 236 ? -23.172 28.875 -3.951 1 98.75 236 ALA A N 1
ATOM 1785 C CA . ALA A 1 236 ? -22.875 28.25 -2.672 1 98.75 236 ALA A CA 1
ATOM 1786 C C . ALA A 1 236 ? -23.562 28.969 -1.522 1 98.75 236 ALA A C 1
ATOM 1788 O O . ALA A 1 236 ? -23.969 30.125 -1.67 1 98.75 236 ALA A O 1
ATOM 1789 N N . ARG A 1 237 ? -23.812 28.234 -0.511 1 98.75 237 ARG A N 1
ATOM 1790 C CA . ARG A 1 237 ? -24.172 28.75 0.809 1 98.75 237 ARG A CA 1
ATOM 1791 C C . ARG A 1 237 ? -23.031 28.547 1.802 1 98.75 237 ARG A C 1
ATOM 1793 O O . ARG A 1 237 ? -22.5 27.438 1.938 1 98.75 237 ARG A O 1
ATOM 1800 N N . LEU A 1 238 ? -22.578 29.641 2.369 1 98.75 238 LEU A N 1
ATOM 1801 C CA . LEU A 1 238 ? -21.5 29.594 3.352 1 98.75 238 LEU A CA 1
ATOM 1802 C C . LEU A 1 238 ? -22.016 29.938 4.742 1 98.75 238 LEU A C 1
ATOM 1804 O O . LEU A 1 238 ? -22.672 30.969 4.93 1 98.75 238 LEU A O 1
ATOM 1808 N N . PHE A 1 239 ? -21.766 29.031 5.707 1 98.5 239 PHE A N 1
ATOM 1809 C CA . PHE A 1 239 ? -22.281 29.188 7.062 1 98.5 239 PHE A CA 1
ATOM 1810 C C . PHE A 1 239 ? -21.172 29.594 8.023 1 98.5 239 PHE A C 1
ATOM 1812 O O . PHE A 1 239 ? -20.312 28.781 8.375 1 98.5 239 PHE A O 1
ATOM 1819 N N . LEU A 1 240 ? -21.172 30.812 8.492 1 97.81 240 LEU A N 1
ATOM 1820 C CA . LEU A 1 240 ? -20.188 31.375 9.406 1 97.81 240 LEU A CA 1
ATOM 1821 C C . LEU A 1 240 ? -20.859 32.062 10.586 1 97.81 240 LEU A C 1
ATOM 1823 O O . LEU A 1 240 ? -21.938 32.656 10.438 1 97.81 240 LEU A O 1
ATOM 1827 N N . ASP A 1 241 ? -20.188 31.953 11.766 1 97.12 241 ASP A N 1
ATOM 1828 C CA . ASP A 1 241 ? -20.578 32.844 12.867 1 97.12 241 ASP A CA 1
ATOM 1829 C C . ASP A 1 241 ? -20.531 34.312 12.453 1 97.12 241 ASP A C 1
ATOM 1831 O O . ASP A 1 241 ? -19.516 34.781 11.945 1 97.12 241 ASP A O 1
ATOM 1835 N N . PRO A 1 242 ? -21.609 34.969 12.742 1 97 242 PRO A N 1
ATOM 1836 C CA . PRO A 1 242 ? -21.656 36.375 12.312 1 97 242 PRO A CA 1
ATOM 1837 C C . PRO A 1 242 ? -20.516 37.219 12.883 1 97 242 PRO A C 1
ATOM 1839 O O . PRO A 1 242 ? -20.062 38.188 12.242 1 97 242 PRO A O 1
ATOM 1842 N N . GLN A 1 243 ? -20.031 36.844 13.984 1 97.12 243 GLN A N 1
ATOM 1843 C CA . GLN A 1 243 ? -18.953 37.594 14.625 1 97.12 243 GLN A CA 1
ATOM 1844 C C . GLN A 1 243 ? -17.656 37.5 13.812 1 97.12 243 GLN A C 1
ATOM 1846 O O . GLN A 1 243 ? -16.766 38.312 13.977 1 97.12 243 GLN A O 1
ATOM 1851 N N . LYS A 1 244 ? -17.578 36.531 12.945 1 97.81 244 LYS A N 1
ATOM 1852 C CA . LYS A 1 244 ? -16.375 36.281 12.148 1 97.81 244 LYS A CA 1
ATOM 1853 C C . LYS A 1 244 ? -16.422 37.094 10.852 1 97.81 244 LYS A C 1
ATOM 1855 O O . LYS A 1 244 ? -15.391 37.25 10.18 1 97.81 244 LYS A O 1
ATOM 1860 N N . VAL A 1 245 ? -17.578 37.562 10.492 1 98 245 VAL A N 1
ATOM 1861 C CA . VAL A 1 245 ? -17.781 38.156 9.188 1 98 245 VAL A CA 1
ATOM 1862 C C . VAL A 1 245 ? -17.25 39.594 9.195 1 98 245 VAL A C 1
ATOM 1864 O O . VAL A 1 245 ? -17.828 40.469 9.836 1 98 245 VAL A O 1
ATOM 1867 N N . THR A 1 246 ? -16.219 39.812 8.438 1 97.19 246 THR A N 1
ATOM 1868 C CA . THR A 1 246 ? -15.648 41.156 8.312 1 97.19 246 THR A CA 1
ATOM 1869 C C . THR A 1 246 ? -16.438 41.969 7.293 1 97.19 246 THR A C 1
ATOM 1871 O O . THR A 1 246 ? -17.141 41.438 6.445 1 97.19 246 THR A O 1
ATOM 1874 N N . PRO A 1 247 ? -16.297 43.281 7.336 1 96.12 247 PRO A N 1
ATOM 1875 C CA . PRO A 1 247 ? -17.047 44.125 6.426 1 96.12 247 PRO A CA 1
ATOM 1876 C C . PRO A 1 247 ? -16.734 43.844 4.957 1 96.12 247 PRO A C 1
ATOM 1878 O O . PRO A 1 247 ? -17.609 44.031 4.094 1 96.12 247 PRO A O 1
ATOM 1881 N N . GLU A 1 248 ? -15.602 43.406 4.664 1 96.81 248 GLU A N 1
ATOM 1882 C CA . GLU A 1 248 ? -15.18 43.219 3.277 1 96.81 248 GLU A CA 1
ATOM 1883 C C . GLU A 1 248 ? -15.594 41.875 2.74 1 96.81 248 GLU A C 1
ATOM 1885 O O . GLU A 1 248 ? -15.617 41.656 1.525 1 96.81 248 GLU A O 1
ATOM 1890 N N . LEU A 1 249 ? -15.898 40.969 3.609 1 97.44 249 LEU A N 1
ATOM 1891 C CA . LEU A 1 249 ? -16.078 39.562 3.23 1 97.44 249 LEU A CA 1
ATOM 1892 C C . LEU A 1 249 ? -17.25 39.406 2.26 1 97.44 249 LEU A C 1
ATOM 1894 O O . LEU A 1 249 ? -17.125 38.719 1.243 1 97.44 249 LEU A O 1
ATOM 1898 N N . PRO A 1 250 ? -18.422 40.062 2.506 1 97.31 250 PRO A N 1
ATOM 1899 C CA . PRO A 1 250 ? -19.547 39.875 1.585 1 97.31 250 PRO A CA 1
ATOM 1900 C C . PRO A 1 250 ? -19.203 40.312 0.155 1 97.31 250 PRO A C 1
ATOM 1902 O O . PRO A 1 250 ? -19.547 39.594 -0.794 1 97.31 250 PRO A O 1
ATOM 1905 N N . ALA A 1 251 ? -18.547 41.406 0.068 1 96.88 251 ALA A N 1
ATOM 1906 C CA . ALA A 1 251 ? -18.156 41.875 -1.259 1 96.88 251 ALA A CA 1
ATOM 1907 C C . ALA A 1 251 ? -17.156 40.938 -1.902 1 96.88 251 ALA A C 1
ATOM 1909 O O . ALA A 1 251 ? -17.188 40.719 -3.115 1 96.88 251 ALA A O 1
ATOM 1910 N N . TRP A 1 252 ? -16.266 40.406 -1.16 1 97.25 252 TRP A N 1
ATOM 1911 C CA . TRP A 1 252 ? -15.266 39.469 -1.629 1 97.25 252 TRP A CA 1
ATOM 1912 C C . TRP A 1 252 ? -15.922 38.188 -2.174 1 97.25 252 TRP A C 1
ATOM 1914 O O . TRP A 1 252 ? -15.516 37.688 -3.223 1 97.25 252 TRP A O 1
ATOM 1924 N N . LEU A 1 253 ? -16.922 37.656 -1.547 1 97.56 253 LEU A N 1
ATOM 1925 C CA . LEU A 1 253 ? -17.578 36.406 -1.9 1 97.56 253 LEU A CA 1
ATOM 1926 C C . LEU A 1 253 ? -18.438 36.594 -3.143 1 97.56 253 LEU A C 1
ATOM 1928 O O . LEU A 1 253 ? -18.594 35.656 -3.936 1 97.56 253 LEU A O 1
ATOM 1932 N N . GLY A 1 254 ? -19.031 37.75 -3.246 1 96.12 254 GLY A N 1
ATOM 1933 C CA . GLY A 1 254 ? -19.875 38.031 -4.391 1 96.12 254 GLY A CA 1
ATOM 1934 C C . GLY A 1 254 ? -21.297 37.531 -4.215 1 96.12 254 GLY A C 1
ATOM 1935 O O . GLY A 1 254 ? -21.625 36.906 -3.199 1 96.12 254 GLY A O 1
ATOM 1936 N N . ASN A 1 255 ? -22.125 37.656 -5.227 1 95.81 255 ASN A N 1
ATOM 1937 C CA . ASN A 1 255 ? -23.562 37.406 -5.156 1 95.81 255 ASN A CA 1
ATOM 1938 C C . ASN A 1 255 ? -23.891 35.938 -5.34 1 95.81 255 ASN A C 1
ATOM 1940 O O . ASN A 1 255 ? -25 35.5 -5.047 1 95.81 255 ASN A O 1
ATOM 1944 N N . GLN A 1 256 ? -22.938 35.188 -5.762 1 97.56 256 GLN A N 1
ATOM 1945 C CA . GLN A 1 256 ? -23.188 33.781 -6.004 1 97.56 256 GLN A CA 1
ATOM 1946 C C . GLN A 1 256 ? -22.984 32.938 -4.73 1 97.56 256 GLN A C 1
ATOM 1948 O O . GLN A 1 256 ? -23.281 31.75 -4.707 1 97.56 256 GLN A O 1
ATOM 1953 N N . VAL A 1 257 ? -22.484 33.594 -3.668 1 98.62 257 VAL A N 1
ATOM 1954 C CA . VAL A 1 257 ? -22.297 32.938 -2.375 1 98.62 257 VAL A CA 1
ATOM 1955 C C . VAL A 1 257 ? -23.188 33.594 -1.331 1 98.62 257 VAL A C 1
ATOM 1957 O O . VAL A 1 257 ? -23.047 34.781 -1.035 1 98.62 257 VAL A O 1
ATOM 1960 N N . ARG A 1 258 ? -24.094 32.812 -0.824 1 98.06 258 ARG A N 1
ATOM 1961 C CA . ARG A 1 258 ? -24.969 33.312 0.239 1 98.06 258 ARG A CA 1
ATOM 1962 C C . ARG A 1 258 ? -24.344 33.062 1.611 1 98.06 258 ARG A C 1
ATOM 1964 O O . ARG A 1 258 ? -24.016 31.938 1.964 1 98.06 258 ARG A O 1
ATOM 1971 N N . LEU A 1 259 ? -24.172 34.125 2.336 1 97.94 259 LEU A N 1
ATOM 1972 C CA . LEU A 1 259 ? -23.641 34.031 3.693 1 97.94 259 LEU A CA 1
ATOM 1973 C C . LEU A 1 259 ? -24.766 33.812 4.703 1 97.94 259 LEU A C 1
ATOM 1975 O O . LEU A 1 259 ? -25.734 34.562 4.738 1 97.94 259 LEU A O 1
ATOM 1979 N N . GLU A 1 260 ? -24.641 32.75 5.449 1 98.19 260 GLU A N 1
ATOM 1980 C CA . GLU A 1 260 ? -25.641 32.375 6.457 1 98.19 260 GLU A CA 1
ATOM 1981 C C . GLU A 1 260 ? -24.969 32.031 7.781 1 98.19 260 GLU A C 1
ATOM 1983 O O . GLU A 1 260 ? -23.75 32.094 7.906 1 98.19 260 GLU A O 1
ATOM 1988 N N . THR A 1 261 ? -25.812 31.766 8.82 1 97.5 261 THR A N 1
ATOM 1989 C CA . THR A 1 261 ? -25.281 31.422 10.141 1 97.5 261 THR A CA 1
ATOM 1990 C C . THR A 1 261 ? -25.297 29.922 10.359 1 97.5 261 THR A C 1
ATOM 1992 O O . THR A 1 261 ? -26.031 29.188 9.688 1 97.5 261 THR A O 1
ATOM 1995 N N . PRO A 1 262 ? -24.453 29.469 11.281 1 95.75 262 PRO A N 1
ATOM 1996 C CA . PRO A 1 262 ? -24.469 28.047 11.586 1 95.75 262 PRO A CA 1
ATOM 1997 C C . PRO A 1 262 ? -25.844 27.547 12.016 1 95.75 262 PRO A C 1
ATOM 1999 O O . PRO A 1 262 ? -26.188 26.375 11.758 1 95.75 262 PRO A O 1
ATOM 2002 N N . GLY A 1 263 ? -26.594 28.344 12.586 1 95.94 263 GLY A N 1
ATOM 2003 C CA . GLY A 1 263 ? -27.938 27.984 13.008 1 95.94 263 GLY A CA 1
ATOM 2004 C C . GLY A 1 263 ? -28.875 27.688 11.844 1 95.94 263 GLY A C 1
ATOM 2005 O O . GLY A 1 263 ? -29.891 27 12.008 1 95.94 263 GLY A O 1
ATOM 2006 N N . ASP A 1 264 ? -28.516 28.125 10.703 1 97.5 264 ASP A N 1
ATOM 2007 C CA . ASP A 1 264 ? -29.328 27.938 9.508 1 97.5 264 ASP A CA 1
ATOM 2008 C C . ASP A 1 264 ? -29.031 26.594 8.844 1 97.5 264 ASP A C 1
ATOM 2010 O O . ASP A 1 264 ? -29.781 26.141 7.98 1 97.5 264 ASP A O 1
ATOM 2014 N N . LEU A 1 265 ? -28 25.969 9.242 1 97.25 265 LEU A N 1
ATOM 2015 C CA . LEU A 1 265 ? -27.469 24.797 8.547 1 97.25 265 LEU A CA 1
ATOM 2016 C C . LEU A 1 265 ? -28.484 23.672 8.523 1 97.25 265 LEU A C 1
ATOM 2018 O O . LEU A 1 265 ? -28.719 23.047 7.484 1 97.25 265 LEU A O 1
ATOM 2022 N N . PRO A 1 266 ? -29.172 23.344 9.688 1 96.62 266 PRO A N 1
ATOM 2023 C CA . PRO A 1 266 ? -30.141 22.25 9.656 1 96.62 266 PRO A CA 1
ATOM 2024 C C . PRO A 1 266 ? -31.25 22.469 8.625 1 96.62 266 PRO A C 1
ATOM 2026 O O . PRO A 1 266 ? -31.594 21.547 7.879 1 96.62 266 PRO A O 1
ATOM 2029 N N . GLN A 1 267 ? -31.719 23.688 8.578 1 97.62 267 GLN A N 1
ATOM 2030 C CA . GLN A 1 267 ? -32.75 23.984 7.598 1 97.62 267 GLN A CA 1
ATOM 2031 C C . GLN A 1 267 ? -32.219 23.938 6.176 1 97.62 267 GLN A C 1
ATOM 2033 O O . GLN A 1 267 ? -32.906 23.484 5.254 1 97.62 267 GLN A O 1
ATOM 2038 N N . ALA A 1 268 ? -31.047 24.469 6.023 1 98.38 268 ALA A N 1
ATOM 2039 C CA . ALA A 1 268 ? -30.422 24.422 4.707 1 98.38 268 ALA A CA 1
ATOM 2040 C C . ALA A 1 268 ? -30.281 22.984 4.207 1 98.38 268 ALA A C 1
ATOM 2042 O O . ALA A 1 268 ? -30.438 22.719 3.016 1 98.38 268 ALA A O 1
ATOM 2043 N N . LEU A 1 269 ? -29.906 22.062 5.094 1 98.25 269 LEU A N 1
ATOM 2044 C CA . LEU A 1 269 ? -29.797 20.656 4.742 1 98.25 269 LEU A CA 1
ATOM 2045 C C . LEU A 1 269 ? -31.172 20.078 4.395 1 98.25 269 LEU A C 1
ATOM 2047 O O . LEU A 1 269 ? -31.297 19.266 3.475 1 98.25 269 LEU A O 1
ATOM 2051 N N . ALA A 1 270 ? -32.188 20.5 5.137 1 97.56 270 ALA A N 1
ATOM 2052 C CA . ALA A 1 270 ? -33.531 20.062 4.867 1 97.56 270 ALA A CA 1
ATOM 2053 C C . ALA A 1 270 ? -34 20.516 3.49 1 97.56 270 ALA A C 1
ATOM 2055 O O . ALA A 1 270 ? -34.75 19.812 2.814 1 97.56 270 ALA A O 1
ATOM 2056 N N . ASP A 1 271 ? -33.531 21.688 3.104 1 97.69 271 ASP A N 1
ATOM 2057 C CA . ASP A 1 271 ? -33.906 22.266 1.816 1 97.69 271 ASP A CA 1
ATOM 2058 C C . ASP A 1 271 ? -33.375 21.422 0.66 1 97.69 271 ASP A C 1
ATOM 2060 O O . ASP A 1 271 ? -33.781 21.609 -0.488 1 97.69 271 ASP A O 1
ATOM 2064 N N . LEU A 1 272 ? -32.562 20.469 0.911 1 98.31 272 LEU A N 1
ATOM 2065 C CA . LEU A 1 272 ? -31.953 19.656 -0.142 1 98.31 272 LEU A CA 1
ATOM 2066 C C . LEU A 1 272 ? -32.781 18.422 -0.432 1 98.31 272 LEU A C 1
ATOM 2068 O O . LEU A 1 272 ? -32.312 17.484 -1.095 1 98.31 272 LEU A O 1
ATOM 2072 N N . LYS A 1 273 ? -33.969 18.375 0.084 1 97.69 273 LYS A N 1
ATOM 2073 C CA . LYS A 1 273 ? -34.875 17.266 -0.14 1 97.69 273 LYS A CA 1
ATOM 2074 C C . LYS A 1 273 ? -34.969 16.906 -1.623 1 97.69 273 LYS A C 1
ATOM 2076 O O . LYS A 1 273 ? -35.125 17.797 -2.467 1 97.69 273 LYS A O 1
ATOM 2081 N N . GLY A 1 274 ? -34.844 15.617 -1.877 1 97.44 274 GLY A N 1
ATOM 2082 C CA . GLY A 1 274 ? -35.031 15.133 -3.234 1 97.44 274 GLY A CA 1
ATOM 2083 C C . GLY A 1 274 ? -33.781 15.258 -4.09 1 97.44 274 GLY A C 1
ATOM 2084 O O . GLY A 1 274 ? -33.781 14.781 -5.23 1 97.44 274 GLY A O 1
ATOM 2085 N N . LEU A 1 275 ? -32.75 15.867 -3.553 1 98 275 LEU A N 1
ATOM 2086 C CA . LEU A 1 275 ? -31.531 16.062 -4.305 1 98 275 LEU A CA 1
ATOM 2087 C C . LEU A 1 275 ? -30.5 15.008 -3.932 1 98 275 LEU A C 1
ATOM 2089 O O . LEU A 1 275 ? -30.609 14.367 -2.885 1 98 275 LEU A O 1
ATOM 2093 N N . LYS A 1 276 ? -29.562 14.75 -4.863 1 97.56 276 LYS A N 1
ATOM 2094 C CA . LYS A 1 276 ? -28.375 13.953 -4.582 1 97.56 276 LYS A CA 1
ATOM 2095 C C . LYS A 1 276 ? -27.25 14.828 -4.02 1 97.56 276 LYS A C 1
ATOM 2097 O O . LYS A 1 276 ? -26.797 15.758 -4.68 1 97.56 276 LYS A O 1
ATOM 2102 N N . VAL A 1 277 ? -26.859 14.562 -2.803 1 98.56 277 VAL A N 1
ATOM 2103 C CA . VAL A 1 277 ? -25.922 15.43 -2.104 1 98.56 277 VAL A CA 1
ATOM 2104 C C . VAL A 1 277 ? -24.656 14.656 -1.746 1 98.56 277 VAL A C 1
ATOM 2106 O O . VAL A 1 277 ? -24.719 13.648 -1.038 1 98.56 277 VAL A O 1
ATOM 2109 N N . ALA A 1 278 ? -23.484 15.141 -2.281 1 98.06 278 ALA A N 1
ATOM 2110 C CA . ALA A 1 278 ? -22.203 14.508 -1.976 1 98.06 278 ALA A CA 1
ATOM 2111 C C . ALA A 1 278 ? -21.703 14.922 -0.594 1 98.06 278 ALA A C 1
ATOM 2113 O O . ALA A 1 278 ? -21.75 16.094 -0.239 1 98.06 278 ALA A O 1
ATOM 2114 N N . VAL A 1 279 ? -21.328 13.945 0.239 1 97.62 279 VAL A N 1
ATOM 2115 C CA . VAL A 1 279 ? -20.734 14.172 1.55 1 97.62 279 VAL A CA 1
ATOM 2116 C C . VAL A 1 279 ? -19.531 13.25 1.733 1 97.62 279 VAL A C 1
ATOM 2118 O O . VAL A 1 279 ? -19.594 12.062 1.427 1 97.62 279 VAL A O 1
ATOM 2121 N N . ASP A 1 280 ? -18.438 13.789 2.137 1 96.44 280 ASP A N 1
ATOM 2122 C CA . ASP A 1 280 ? -17.25 12.992 2.385 1 96.44 280 ASP A CA 1
ATOM 2123 C C . ASP A 1 280 ? -17.328 12.289 3.738 1 96.44 280 ASP A C 1
ATOM 2125 O O . ASP A 1 280 ? -17.25 12.938 4.785 1 96.44 280 ASP A O 1
ATOM 2129 N N . PRO A 1 281 ? -17.406 11 3.754 1 95.5 281 PRO A N 1
ATOM 2130 C CA . PRO A 1 281 ? -17.516 10.297 5.035 1 95.5 281 PRO A CA 1
ATOM 2131 C C . PRO A 1 281 ? -16.234 10.367 5.859 1 95.5 281 PRO A C 1
ATOM 2133 O O . PRO A 1 281 ? -16.266 10.117 7.07 1 95.5 281 PRO A O 1
ATOM 2136 N N . ALA A 1 282 ? -15.156 10.766 5.246 1 91.5 282 ALA A N 1
ATOM 2137 C CA . ALA A 1 282 ? -13.875 10.82 5.953 1 91.5 282 ALA A CA 1
ATOM 2138 C C . ALA A 1 282 ? -13.672 12.188 6.602 1 91.5 282 ALA A C 1
ATOM 2140 O O . ALA A 1 282 ? -12.836 12.328 7.5 1 91.5 282 ALA A O 1
ATOM 2141 N N . GLN A 1 283 ? -14.422 13.156 6.176 1 92.81 283 GLN A N 1
ATOM 2142 C CA . GLN A 1 283 ? -14.195 14.516 6.668 1 92.81 283 GLN A CA 1
ATOM 2143 C C . GLN A 1 283 ? -15.438 15.07 7.355 1 92.81 283 GLN A C 1
ATOM 2145 O O . GLN A 1 283 ? -15.414 16.188 7.883 1 92.81 283 GLN A O 1
ATOM 2150 N N . SER A 1 284 ? -16.5 14.25 7.262 1 95.19 284 SER A N 1
ATOM 2151 C CA . SER A 1 284 ? -17.75 14.719 7.855 1 95.19 284 SER A CA 1
ATOM 2152 C C . SER A 1 284 ? -18.266 13.742 8.906 1 95.19 284 SER A C 1
ATOM 2154 O O . SER A 1 284 ? -18.031 12.539 8.805 1 95.19 284 SER A O 1
ATOM 2156 N N . SER A 1 285 ? -18.922 14.305 9.867 1 95 285 SER A N 1
ATOM 2157 C CA . SER A 1 285 ? -19.469 13.453 10.914 1 95 285 SER A CA 1
ATOM 2158 C C . SER A 1 285 ? -20.719 12.727 10.445 1 95 285 SER A C 1
ATOM 2160 O O . SER A 1 285 ? -21.312 13.102 9.43 1 95 285 SER A O 1
ATOM 2162 N N . ALA A 1 286 ? -21.141 11.758 11.18 1 94.88 286 ALA A N 1
ATOM 2163 C CA . ALA A 1 286 ? -22.328 10.961 10.891 1 94.88 286 ALA A CA 1
ATOM 2164 C C . ALA A 1 286 ? -23.578 11.82 10.906 1 94.88 286 ALA A C 1
ATOM 2166 O O . ALA A 1 286 ? -24.562 11.516 10.227 1 94.88 286 ALA A O 1
ATOM 2167 N N . TRP A 1 287 ? -23.531 12.914 11.578 1 95.25 287 TRP A N 1
ATOM 2168 C CA . TRP A 1 287 ? -24.688 13.805 11.719 1 95.25 287 TRP A CA 1
ATOM 2169 C C . TRP A 1 287 ? -25.156 14.312 10.352 1 95.25 287 TRP A C 1
ATOM 2171 O O . TRP A 1 287 ? -26.359 14.406 10.102 1 95.25 287 TRP A O 1
ATOM 2181 N N . TYR A 1 288 ? -24.25 14.648 9.5 1 97.19 288 TYR A N 1
ATOM 2182 C CA . TYR A 1 288 ? -24.594 15.188 8.195 1 97.19 288 TYR A CA 1
ATOM 2183 C C . TYR A 1 288 ? -25.328 14.156 7.348 1 97.19 288 TYR A C 1
ATOM 2185 O O . TYR A 1 288 ? -26.281 14.5 6.625 1 97.19 288 TYR A O 1
ATOM 2193 N N . PHE A 1 289 ? -24.906 12.945 7.402 1 96.19 289 PHE A N 1
ATOM 2194 C CA . PHE A 1 289 ? -25.531 11.867 6.648 1 96.19 289 PHE A CA 1
ATOM 2195 C C . PHE A 1 289 ? -26.953 11.625 7.137 1 96.19 289 PHE A C 1
ATOM 2197 O O . PHE A 1 289 ? -27.875 11.516 6.328 1 96.19 289 PHE A O 1
ATOM 2204 N N . GLU A 1 290 ? -27.109 11.586 8.406 1 93.94 290 GLU A N 1
ATOM 2205 C CA . GLU A 1 290 ? -28.422 11.359 9 1 93.94 290 GLU A CA 1
ATOM 2206 C C . GLU A 1 290 ? -29.359 12.531 8.711 1 93.94 290 GLU A C 1
ATOM 2208 O O . GLU A 1 290 ? -30.531 12.32 8.391 1 93.94 290 GLU A O 1
ATOM 2213 N N . ALA A 1 291 ? -28.844 13.703 8.867 1 96.12 291 ALA A N 1
ATOM 2214 C CA . ALA A 1 291 ? -29.656 14.898 8.633 1 96.12 291 ALA A CA 1
ATOM 2215 C C . ALA A 1 291 ? -30.156 14.945 7.195 1 96.12 291 ALA A C 1
ATOM 2217 O O . ALA A 1 291 ? -31.328 15.242 6.953 1 96.12 291 ALA A O 1
ATOM 2218 N N . LEU A 1 292 ? -29.312 14.633 6.273 1 98 292 LEU A N 1
ATOM 2219 C CA . LEU A 1 292 ? -29.672 14.648 4.859 1 98 292 LEU A CA 1
ATOM 2220 C C . LEU A 1 292 ? -30.688 13.547 4.543 1 98 292 LEU A C 1
ATOM 2222 O O . LEU A 1 292 ? -31.672 13.781 3.848 1 98 292 LEU A O 1
ATOM 2226 N N . GLN A 1 293 ? -30.406 12.383 5.078 1 95.62 293 GLN A N 1
ATOM 2227 C CA . GLN A 1 293 ? -31.297 11.258 4.844 1 95.62 293 GLN A CA 1
ATOM 2228 C C . GLN A 1 293 ? -32.688 11.523 5.434 1 95.62 293 GLN A C 1
ATOM 2230 O O . GLN A 1 293 ? -33.688 11.25 4.789 1 95.62 293 GLN A O 1
ATOM 2235 N N . SER A 1 294 ? -32.688 12.008 6.629 1 95.69 294 SER A N 1
ATOM 2236 C CA . SER A 1 294 ? -33.938 12.328 7.297 1 95.69 294 SER A CA 1
ATOM 2237 C C . SER A 1 294 ? -34.719 13.391 6.535 1 95.69 294 SER A C 1
ATOM 2239 O O . SER A 1 294 ? -35.969 13.398 6.555 1 95.69 294 SER A O 1
ATOM 2241 N N . ALA A 1 295 ? -34 14.227 5.883 1 96.56 295 ALA A N 1
ATOM 2242 C CA . ALA A 1 295 ? -34.625 15.305 5.117 1 96.56 295 ALA A CA 1
ATOM 2243 C C . ALA A 1 295 ? -35.156 14.797 3.775 1 96.56 295 ALA A C 1
ATOM 2245 O O . ALA A 1 295 ? -35.875 15.5 3.076 1 96.56 295 ALA A O 1
ATOM 2246 N N . GLY A 1 296 ? -34.781 13.617 3.436 1 97.12 296 GLY A N 1
ATOM 2247 C CA . GLY A 1 296 ? -35.25 13.031 2.186 1 97.12 296 GLY A CA 1
ATOM 2248 C C . GLY A 1 296 ? -34.281 13.242 1.033 1 97.12 296 GLY A C 1
ATOM 2249 O O . GLY A 1 296 ? -34.656 13.055 -0.129 1 97.12 296 GLY A O 1
ATOM 2250 N N . ALA A 1 297 ? -33.062 13.688 1.344 1 97.88 297 ALA A N 1
ATOM 2251 C CA . ALA A 1 297 ? -32.031 13.773 0.322 1 97.88 297 ALA A CA 1
ATOM 2252 C C . ALA A 1 297 ? -31.375 12.414 0.084 1 97.88 297 ALA A C 1
ATOM 2254 O O . ALA A 1 297 ? -31.453 11.523 0.934 1 97.88 297 ALA A O 1
ATOM 2255 N N . GLU A 1 298 ? -30.891 12.234 -1.073 1 96.5 298 GLU A N 1
ATOM 2256 C CA . GLU A 1 298 ? -30.047 11.07 -1.361 1 96.5 298 GLU A CA 1
ATOM 2257 C C . GLU A 1 298 ? -28.578 11.391 -1.154 1 96.5 298 GLU A C 1
ATOM 2259 O O . GLU A 1 298 ? -28.016 12.258 -1.825 1 96.5 298 GLU A O 1
ATOM 2264 N N . VAL A 1 299 ? -27.984 10.711 -0.269 1 96.88 299 VAL A N 1
ATOM 2265 C CA . VAL A 1 299 ? -26.594 10.992 0.054 1 96.88 299 VAL A CA 1
ATOM 2266 C C . VAL A 1 299 ? -25.672 10.219 -0.893 1 96.88 299 VAL A C 1
ATOM 2268 O O . VAL A 1 299 ? -25.797 9 -1.029 1 96.88 299 VAL A O 1
ATOM 2271 N N . VAL A 1 300 ? -24.828 10.953 -1.573 1 94.81 300 VAL A N 1
ATOM 2272 C CA . VAL A 1 300 ? -23.734 10.375 -2.352 1 94.81 300 VAL A CA 1
ATOM 2273 C C . VAL A 1 300 ? -22.453 10.391 -1.531 1 94.81 300 VAL A C 1
ATOM 2275 O O . VAL A 1 300 ? -21.859 11.453 -1.332 1 94.81 300 VAL A O 1
ATOM 2278 N N . ARG A 1 301 ? -22.078 9.227 -1.012 1 94.5 301 ARG A N 1
ATOM 2279 C CA . ARG A 1 301 ? -20.812 9.148 -0.295 1 94.5 301 ARG A CA 1
ATOM 2280 C C . ARG A 1 301 ? -19.625 9.359 -1.24 1 94.5 301 ARG A C 1
ATOM 2282 O O . ARG A 1 301 ? -19.359 8.516 -2.094 1 94.5 301 ARG A O 1
ATOM 2289 N N . ALA A 1 302 ? -19 10.5 -1.133 1 94.56 302 ALA A N 1
ATOM 2290 C CA . ALA A 1 302 ? -17.906 10.836 -2.045 1 94.56 302 ALA A CA 1
ATOM 2291 C C . ALA A 1 302 ? -16.875 11.727 -1.36 1 94.56 302 ALA A C 1
ATOM 2293 O O . ALA A 1 302 ? -17.203 12.469 -0.431 1 94.56 302 ALA A O 1
ATOM 2294 N N . GLU A 1 303 ? -15.68 11.68 -1.83 1 94.88 303 GLU A N 1
ATOM 2295 C CA . GLU A 1 303 ? -14.602 12.531 -1.335 1 94.88 303 GLU A CA 1
ATOM 2296 C C . GLU A 1 303 ? -14.938 14.008 -1.51 1 94.88 303 GLU A C 1
ATOM 2298 O O . GLU A 1 303 ? -15.57 14.398 -2.496 1 94.88 303 GLU A O 1
ATOM 2303 N N . ASP A 1 304 ? -14.469 14.781 -0.543 1 97.12 304 ASP A N 1
ATOM 2304 C CA . ASP A 1 304 ? -14.547 16.234 -0.667 1 97.12 304 ASP A CA 1
ATOM 2305 C C . ASP A 1 304 ? -14.047 16.688 -2.033 1 97.12 304 ASP A C 1
ATOM 2307 O O . ASP A 1 304 ? -12.883 16.469 -2.381 1 97.12 304 ASP A O 1
ATOM 2311 N N . PRO A 1 305 ? -14.914 17.281 -2.852 1 97.81 305 PRO A N 1
ATOM 2312 C CA . PRO A 1 305 ? -14.531 17.625 -4.219 1 97.81 305 PRO A CA 1
ATOM 2313 C C . PRO A 1 305 ? -13.414 18.672 -4.266 1 97.81 305 PRO A C 1
ATOM 2315 O O . PRO A 1 305 ? -12.828 18.906 -5.324 1 97.81 305 PRO A O 1
ATOM 2318 N N . CYS A 1 306 ? -13.07 19.297 -3.111 1 98.19 306 CYS A N 1
ATOM 2319 C CA . CYS A 1 306 ? -12 20.281 -3.049 1 98.19 306 CYS A CA 1
ATOM 2320 C C . CYS A 1 306 ? -10.664 19.625 -2.713 1 98.19 306 CYS A C 1
ATOM 2322 O O . CYS A 1 306 ? -9.609 20.25 -2.865 1 98.19 306 CYS A O 1
ATOM 2324 N N . ALA A 1 307 ? -10.688 18.406 -2.223 1 97.25 307 ALA A N 1
ATOM 2325 C CA . ALA A 1 307 ? -9.508 17.797 -1.628 1 97.25 307 ALA A CA 1
ATOM 2326 C C . ALA A 1 307 ? -8.367 17.688 -2.643 1 97.25 307 ALA A C 1
ATOM 2328 O O . ALA A 1 307 ? -7.262 18.172 -2.396 1 97.25 307 ALA A O 1
ATOM 2329 N N . ILE A 1 308 ? -8.602 17.141 -3.834 1 97.75 308 ILE A N 1
ATOM 2330 C CA . ILE A 1 308 ? -7.551 16.891 -4.82 1 97.75 308 ILE A CA 1
ATOM 2331 C C . ILE A 1 308 ? -7.145 18.203 -5.48 1 97.75 308 ILE A C 1
ATOM 2333 O O . ILE A 1 308 ? -5.953 18.531 -5.562 1 97.75 308 ILE A O 1
ATOM 2337 N N . PRO A 1 309 ? -8.133 19.031 -5.895 1 98.25 309 PRO A N 1
ATOM 2338 C CA . PRO A 1 309 ? -7.734 20.312 -6.488 1 98.25 309 PRO A CA 1
ATOM 2339 C C . PRO A 1 309 ? -6.895 21.156 -5.539 1 98.25 309 PRO A C 1
ATOM 2341 O O . PRO A 1 309 ? -5.945 21.828 -5.973 1 98.25 309 PRO A O 1
ATOM 2344 N N . ARG A 1 310 ? -7.27 21.141 -4.258 1 98.06 310 ARG A N 1
ATOM 2345 C CA . ARG A 1 310 ? -6.543 21.891 -3.248 1 98.06 310 ARG A CA 1
ATOM 2346 C C . ARG A 1 310 ? -5.145 21.328 -3.037 1 98.06 310 ARG A C 1
ATOM 2348 O O . ARG A 1 310 ? -4.188 22.062 -2.82 1 98.06 310 ARG A O 1
ATOM 2355 N N . ALA A 1 311 ? -4.98 20.031 -3.119 1 98.38 311 ALA A N 1
ATOM 2356 C CA . ALA A 1 311 ? -3.707 19.344 -2.895 1 98.38 311 ALA A CA 1
ATOM 2357 C C . ALA A 1 311 ? -2.744 19.594 -4.055 1 98.38 311 ALA A C 1
ATOM 2359 O O . ALA A 1 311 ? -1.525 19.578 -3.867 1 98.38 311 ALA A O 1
ATOM 2360 N N . CYS A 1 312 ? -3.258 19.734 -5.258 1 98.56 312 CYS A N 1
ATOM 2361 C CA . CYS A 1 312 ? -2.457 20.016 -6.438 1 98.56 312 CYS A CA 1
ATOM 2362 C C . CYS A 1 312 ? -2.273 21.516 -6.617 1 98.56 312 CYS A C 1
ATOM 2364 O O . CYS A 1 312 ? -3.023 22.156 -7.355 1 98.56 312 CYS A O 1
ATOM 2366 N N . LYS A 1 313 ? -1.224 22.047 -6.02 1 98.75 313 LYS A N 1
ATOM 2367 C CA . LYS A 1 313 ? -0.984 23.484 -6.02 1 98.75 313 LYS A CA 1
ATOM 2368 C C . LYS A 1 313 ? -0.782 24.016 -7.441 1 98.75 313 LYS A C 1
ATOM 2370 O O . LYS A 1 313 ? -0.145 23.344 -8.266 1 98.75 313 LYS A O 1
ATOM 2375 N N . ASN A 1 314 ? -1.356 25.188 -7.746 1 98.38 314 ASN A N 1
ATOM 2376 C CA . ASN A 1 314 ? -1.12 25.844 -9.031 1 98.38 314 ASN A CA 1
ATOM 2377 C C . ASN A 1 314 ? 0.236 26.547 -9.062 1 98.38 314 ASN A C 1
ATOM 2379 O O . ASN A 1 314 ? 0.989 26.5 -8.094 1 98.38 314 ASN A O 1
ATOM 2383 N N . LYS A 1 315 ? 0.577 27.156 -10.156 1 98.31 315 LYS A N 1
ATOM 2384 C CA . LYS A 1 315 ? 1.894 27.75 -10.367 1 98.31 315 LYS A CA 1
ATOM 2385 C C . LYS A 1 315 ? 2.162 28.859 -9.367 1 98.31 315 LYS A C 1
ATOM 2387 O O . LYS A 1 315 ? 3.285 29.016 -8.875 1 98.31 315 LYS A O 1
ATOM 2392 N N . VAL A 1 316 ? 1.181 29.656 -9 1 98.75 316 VAL A N 1
ATOM 2393 C CA . VAL A 1 316 ? 1.321 30.766 -8.07 1 98.75 316 VAL A CA 1
ATOM 2394 C C . VAL A 1 316 ? 1.587 30.25 -6.664 1 98.75 316 VAL A C 1
ATOM 2396 O O . VAL A 1 316 ? 2.455 30.766 -5.953 1 98.75 316 VAL A O 1
ATOM 2399 N N . GLU A 1 317 ? 0.859 29.25 -6.297 1 98.75 317 GLU A N 1
ATOM 2400 C CA . GLU A 1 317 ? 1.034 28.656 -4.977 1 98.75 317 GLU A CA 1
ATOM 2401 C C . GLU A 1 317 ? 2.412 28.016 -4.84 1 98.75 317 GLU A C 1
ATOM 2403 O O . GLU A 1 317 ? 3.049 28.109 -3.789 1 98.75 317 GLU A O 1
ATOM 2408 N N . ILE A 1 318 ? 2.885 27.328 -5.867 1 98.75 318 ILE A N 1
ATOM 2409 C CA . ILE A 1 318 ? 4.195 26.688 -5.84 1 98.75 318 ILE A CA 1
ATOM 2410 C C . ILE A 1 318 ? 5.289 27.75 -5.738 1 98.75 318 ILE A C 1
ATOM 2412 O O . ILE A 1 318 ? 6.199 27.641 -4.918 1 98.75 318 ILE A O 1
ATOM 2416 N N . GLU A 1 319 ? 5.195 28.766 -6.582 1 98.75 319 GLU A N 1
ATOM 2417 C CA . GLU A 1 319 ? 6.176 29.844 -6.535 1 98.75 319 GLU A CA 1
ATOM 2418 C C . GLU A 1 319 ? 6.145 30.562 -5.188 1 98.75 319 GLU A C 1
ATOM 2420 O O . GLU A 1 319 ? 7.184 30.984 -4.672 1 98.75 319 GLU A O 1
ATOM 2425 N N . GLY A 1 320 ? 4.949 30.781 -4.699 1 98.81 320 GLY A N 1
ATOM 2426 C CA . GLY A 1 320 ? 4.828 31.328 -3.357 1 98.81 320 GLY A CA 1
ATOM 2427 C C . GLY A 1 320 ? 5.52 30.484 -2.305 1 98.81 320 GLY A C 1
ATOM 2428 O O . GLY A 1 320 ? 6.234 31.016 -1.447 1 98.81 320 GLY A O 1
ATOM 2429 N N . SER A 1 321 ? 5.312 29.203 -2.355 1 98.75 321 SER A N 1
ATOM 2430 C CA . SER A 1 321 ? 5.961 28.281 -1.422 1 98.75 321 SER A CA 1
ATOM 2431 C C . SER A 1 321 ? 7.48 28.359 -1.542 1 98.75 321 SER A C 1
ATOM 2433 O O . SER A 1 321 ? 8.188 28.328 -0.534 1 98.75 321 SER A O 1
ATOM 2435 N N . ARG A 1 322 ? 7.996 28.438 -2.795 1 98.69 322 ARG A N 1
ATOM 2436 C CA . ARG A 1 322 ? 9.43 28.609 -2.998 1 98.69 322 ARG A CA 1
ATOM 2437 C C . ARG A 1 322 ? 9.945 29.844 -2.287 1 98.69 322 ARG A C 1
ATOM 2439 O O . ARG A 1 322 ? 10.945 29.797 -1.567 1 98.69 322 ARG A O 1
ATOM 2446 N N . LYS A 1 323 ? 9.258 30.922 -2.432 1 98.69 323 LYS A N 1
ATOM 2447 C CA . LYS A 1 323 ? 9.664 32.188 -1.831 1 98.69 323 LYS A CA 1
ATOM 2448 C C . LYS A 1 323 ? 9.586 32.125 -0.309 1 98.69 323 LYS A C 1
ATOM 2450 O O . LYS A 1 323 ? 10.477 32.625 0.383 1 98.69 323 LYS A O 1
ATOM 2455 N N . ALA A 1 324 ? 8.516 31.531 0.158 1 98.75 324 ALA A N 1
ATOM 2456 C CA . ALA A 1 324 ? 8.352 31.391 1.603 1 98.75 324 ALA A CA 1
ATOM 2457 C C . ALA A 1 324 ? 9.484 30.562 2.203 1 98.75 324 ALA A C 1
ATOM 2459 O O . ALA A 1 324 ? 9.992 30.891 3.279 1 98.75 324 ALA A O 1
ATOM 2460 N N . HIS A 1 325 ? 9.883 29.531 1.517 1 98.81 325 HIS A N 1
ATOM 2461 C CA . HIS A 1 325 ? 10.922 28.641 2.039 1 98.81 325 HIS A CA 1
ATOM 2462 C C . HIS A 1 325 ? 12.289 29.297 1.969 1 98.81 325 HIS A C 1
ATOM 2464 O O . HIS A 1 325 ? 13.148 29.062 2.822 1 98.81 325 HIS A O 1
ATOM 2470 N N . VAL A 1 326 ? 12.531 30.078 0.933 1 98.81 326 VAL A N 1
ATOM 2471 C CA . VAL A 1 326 ? 13.781 30.828 0.854 1 98.81 326 VAL A CA 1
ATOM 2472 C C . VAL A 1 326 ? 13.859 31.812 2.014 1 98.81 326 VAL A C 1
ATOM 2474 O O . VAL A 1 326 ? 14.883 31.906 2.693 1 98.81 326 VAL A O 1
ATOM 2477 N N . ARG A 1 327 ? 12.766 32.562 2.273 1 98.5 327 ARG A N 1
ATOM 2478 C CA . ARG A 1 327 ? 12.68 33.5 3.385 1 98.5 327 ARG A CA 1
ATOM 2479 C C . ARG A 1 327 ? 12.883 32.812 4.719 1 98.5 327 ARG A C 1
ATOM 2481 O O . ARG A 1 327 ? 13.688 33.25 5.547 1 98.5 327 ARG A O 1
ATOM 2488 N N . ASP A 1 328 ? 12.188 31.734 4.91 1 98.75 328 ASP A N 1
ATOM 2489 C CA . ASP A 1 328 ? 12.281 30.953 6.145 1 98.75 328 ASP A CA 1
ATOM 2490 C C . ASP A 1 328 ? 13.656 30.328 6.293 1 98.75 328 ASP A C 1
ATOM 2492 O O . ASP A 1 328 ? 14.18 30.203 7.406 1 98.75 328 ASP A O 1
ATOM 2496 N N . GLY A 1 329 ? 14.211 29.844 5.168 1 98.81 329 GLY A N 1
ATOM 2497 C CA . GLY A 1 329 ? 15.547 29.266 5.164 1 98.81 329 GLY A CA 1
ATOM 2498 C C . GLY A 1 329 ? 16.609 30.219 5.664 1 98.81 329 GLY A C 1
ATOM 2499 O O . GLY A 1 329 ? 17.547 29.812 6.359 1 98.81 329 GLY A O 1
ATOM 2500 N N . ALA A 1 330 ? 16.5 31.453 5.32 1 98.75 330 ALA A N 1
ATOM 2501 C CA . ALA A 1 330 ? 17.438 32.469 5.809 1 98.75 330 ALA A CA 1
ATOM 2502 C C . ALA A 1 330 ? 17.328 32.625 7.32 1 98.75 330 ALA A C 1
ATOM 2504 O O . ALA A 1 330 ? 18.328 32.688 8.016 1 98.75 330 ALA A O 1
ATOM 2505 N N . ALA A 1 331 ? 16.062 32.719 7.777 1 98.75 331 ALA A N 1
ATOM 2506 C CA . ALA A 1 331 ? 15.844 32.812 9.219 1 98.75 331 ALA A CA 1
ATOM 2507 C C . ALA A 1 331 ? 16.406 31.594 9.945 1 98.75 331 ALA A C 1
ATOM 2509 O O . ALA A 1 331 ? 17.078 31.734 10.977 1 98.75 331 ALA A O 1
ATOM 2510 N N . LEU A 1 332 ? 16.125 30.422 9.438 1 98.81 332 LEU A N 1
ATOM 2511 C CA . LEU A 1 332 ? 16.609 29.188 10.031 1 98.81 332 LEU A CA 1
ATOM 2512 C C . LEU A 1 332 ? 18.125 29.109 10.016 1 98.81 332 LEU A C 1
ATOM 2514 O O . LEU A 1 332 ? 18.75 28.641 10.969 1 98.81 332 LEU A O 1
ATOM 2518 N N . SER A 1 333 ? 18.719 29.562 8.922 1 98.81 333 SER A N 1
ATOM 2519 C CA . SER A 1 333 ? 20.172 29.531 8.812 1 98.81 333 SER A CA 1
ATOM 2520 C C . SER A 1 333 ? 20.828 30.453 9.836 1 98.81 333 SER A C 1
ATOM 2522 O O . SER A 1 333 ? 21.891 30.141 10.375 1 98.81 333 SER A O 1
ATOM 2524 N N . ARG A 1 334 ? 20.266 31.594 10.125 1 98.69 334 ARG A N 1
ATOM 2525 C CA . ARG A 1 334 ? 20.766 32.469 11.18 1 98.69 334 ARG A CA 1
ATOM 2526 C C . ARG A 1 334 ? 20.688 31.797 12.547 1 98.69 334 ARG A C 1
ATOM 2528 O O . ARG A 1 334 ? 21.594 31.922 13.359 1 98.69 334 ARG A O 1
ATOM 2535 N N . PHE A 1 335 ? 19.672 31.188 12.805 1 98.69 335 PHE A N 1
ATOM 2536 C CA . PHE A 1 335 ? 19.5 30.422 14.031 1 98.69 335 PHE A CA 1
ATOM 2537 C C . PHE A 1 335 ? 20.562 29.344 14.148 1 98.69 335 PHE A C 1
ATOM 2539 O O . PHE A 1 335 ? 21.188 29.188 15.195 1 98.69 335 PHE A O 1
ATOM 2546 N N . LEU A 1 336 ? 20.672 28.5 13.008 1 98.88 336 LEU A N 1
ATOM 2547 C CA . LEU A 1 336 ? 21.656 27.422 13.008 1 98.88 336 LEU A CA 1
ATOM 2548 C C . LEU A 1 336 ? 23.062 27.969 13.195 1 98.88 336 LEU A C 1
ATOM 2550 O O . LEU A 1 336 ? 23.906 27.328 13.836 1 98.88 336 LEU A O 1
ATOM 2554 N N . HIS A 1 337 ? 23.359 29.156 12.641 1 98.69 337 HIS A N 1
ATOM 2555 C CA . HIS A 1 337 ? 24.641 29.828 12.883 1 98.69 337 HIS A CA 1
ATOM 2556 C C . HIS A 1 337 ? 24.797 30.188 14.359 1 98.69 337 HIS A C 1
ATOM 2558 O O . HIS A 1 337 ? 25.875 30 14.93 1 98.69 337 HIS A O 1
ATOM 2564 N N . TRP A 1 338 ? 23.734 30.75 14.922 1 98.56 338 TRP A N 1
ATOM 2565 C CA . TRP A 1 338 ? 23.75 31.078 16.344 1 98.56 338 TRP A CA 1
ATOM 2566 C C . TRP A 1 338 ? 24.031 29.844 17.188 1 98.56 338 TRP A C 1
ATOM 2568 O O . TRP A 1 338 ? 24.844 29.891 18.109 1 98.56 338 TRP A O 1
ATOM 2578 N N . LEU A 1 339 ? 23.375 28.719 16.906 1 98.19 339 LEU A N 1
ATOM 2579 C CA . LEU A 1 339 ? 23.609 27.453 17.609 1 98.19 339 LEU A CA 1
ATOM 2580 C C . LEU A 1 339 ? 25.047 26.984 17.422 1 98.19 339 LEU A C 1
ATOM 2582 O O . LEU A 1 339 ? 25.641 26.406 18.328 1 98.19 339 LEU A O 1
ATOM 2586 N N . ALA A 1 340 ? 25.594 27.203 16.234 1 97.69 340 ALA A N 1
ATOM 2587 C CA . ALA A 1 340 ? 26.922 26.703 15.875 1 97.69 340 ALA A CA 1
ATOM 2588 C C . ALA A 1 340 ? 28.016 27.547 16.5 1 97.69 340 ALA A C 1
ATOM 2590 O O . ALA A 1 340 ? 29.188 27.141 16.562 1 97.69 340 ALA A O 1
ATOM 2591 N N . THR A 1 341 ? 27.703 28.703 17.016 1 97.56 341 THR A N 1
ATOM 2592 C CA . THR A 1 341 ? 28.688 29.609 17.609 1 97.56 341 THR A CA 1
ATOM 2593 C C . THR A 1 341 ? 28.391 29.844 19.078 1 97.56 341 THR A C 1
ATOM 2595 O O . THR A 1 341 ? 28.734 29.016 19.922 1 97.56 341 THR A O 1
ATOM 2598 N N . GLU A 1 342 ? 27.453 30.781 19.344 1 97.5 342 GLU A N 1
ATOM 2599 C CA . GLU A 1 342 ? 27.094 31.078 20.719 1 97.5 342 GLU A CA 1
ATOM 2600 C C . GLU A 1 342 ? 26.516 29.859 21.422 1 97.5 342 GLU A C 1
ATOM 2602 O O . GLU A 1 342 ? 26.781 29.625 22.609 1 97.5 342 GLU A O 1
ATOM 2607 N N . GLY A 1 343 ? 25.734 29.125 20.719 1 96.88 343 GLY A N 1
ATOM 2608 C CA . GLY A 1 343 ? 25.078 27.953 21.281 1 96.88 343 GLY A CA 1
ATOM 2609 C C . GLY A 1 343 ? 26.062 26.844 21.625 1 96.88 343 GLY A C 1
ATOM 2610 O O . GLY A 1 343 ? 25.734 25.953 22.406 1 96.88 343 GLY A O 1
ATOM 2611 N N . GLN A 1 344 ? 27.25 26.875 20.969 1 97.19 344 GLN A N 1
ATOM 2612 C CA . GLN A 1 344 ? 28.281 25.906 21.328 1 97.19 344 GLN A CA 1
ATOM 2613 C C . GLN A 1 344 ? 29 26.312 22.609 1 97.19 344 GLN A C 1
ATOM 2615 O O . GLN A 1 344 ? 29.453 25.453 23.375 1 97.19 344 GLN A O 1
ATOM 2620 N N . GLU A 1 345 ? 29.172 27.562 22.797 1 96.81 345 GLU A N 1
ATOM 2621 C CA . GLU A 1 345 ? 29.828 28.094 23.984 1 96.81 345 GLU A CA 1
ATOM 2622 C C . GLU A 1 345 ? 28.922 27.984 25.203 1 96.81 345 GLU A C 1
ATOM 2624 O O . GLU A 1 345 ? 29.375 27.609 26.297 1 96.81 345 GLU A O 1
ATOM 2629 N N . SER A 1 346 ? 27.719 28.375 25.047 1 97.38 346 SER A N 1
ATOM 2630 C CA . SER A 1 346 ? 26.672 28.281 26.047 1 97.38 346 SER A CA 1
ATOM 2631 C C . SER A 1 346 ? 25.438 27.578 25.516 1 97.38 346 SER A C 1
ATOM 2633 O O . SER A 1 346 ? 24.484 28.234 25.078 1 97.38 346 SER A O 1
ATOM 2635 N N . PRO A 1 347 ? 25.453 26.297 25.562 1 98 347 PRO A N 1
ATOM 2636 C CA . PRO A 1 347 ? 24.312 25.562 25.031 1 98 347 PRO A CA 1
ATOM 2637 C C . PRO A 1 347 ? 22.984 26.031 25.609 1 98 347 PRO A C 1
ATOM 2639 O O . PRO A 1 347 ? 22.844 26.141 26.828 1 98 347 PRO A O 1
ATOM 2642 N N . PRO A 1 348 ? 22.062 26.281 24.766 1 98.19 348 PRO A N 1
ATOM 2643 C CA . PRO A 1 348 ? 20.781 26.797 25.25 1 98.19 348 PRO A CA 1
ATOM 2644 C C . PRO A 1 348 ? 19.891 25.688 25.828 1 98.19 348 PRO A C 1
ATOM 2646 O O . PRO A 1 348 ? 20.094 24.516 25.516 1 98.19 348 PRO A O 1
ATOM 2649 N N . ASP A 1 349 ? 18.969 26.094 26.688 1 98 349 ASP A N 1
ATOM 2650 C CA . ASP A 1 349 ? 17.859 25.188 26.938 1 98 349 ASP A CA 1
ATOM 2651 C C . ASP A 1 349 ? 16.844 25.234 25.797 1 98 349 ASP A C 1
ATOM 2653 O O . ASP A 1 349 ? 17 26.016 24.859 1 98 349 ASP A O 1
ATOM 2657 N N . GLU A 1 350 ? 15.891 24.328 25.859 1 98.31 350 GLU A N 1
ATOM 2658 C CA . GLU A 1 350 ? 14.93 24.141 24.781 1 98.31 350 GLU A CA 1
ATOM 2659 C C . GLU A 1 350 ? 14.109 25.406 24.531 1 98.31 350 GLU A C 1
ATOM 2661 O O . GLU A 1 350 ? 13.891 25.797 23.375 1 98.31 350 GLU A O 1
ATOM 2666 N N . ILE A 1 351 ? 13.672 26.094 25.547 1 98.12 351 ILE A N 1
ATOM 2667 C CA . ILE A 1 351 ? 12.828 27.281 25.438 1 98.12 351 ILE A CA 1
ATOM 2668 C C . ILE A 1 351 ? 13.625 28.422 24.812 1 98.12 351 ILE A C 1
ATOM 2670 O O . ILE A 1 351 ? 13.117 29.125 23.938 1 98.12 351 ILE A O 1
ATOM 2674 N N . THR A 1 352 ? 14.844 28.547 25.25 1 98.19 352 THR A N 1
ATOM 2675 C CA . THR A 1 352 ? 15.711 29.578 24.672 1 98.19 352 THR A CA 1
ATOM 2676 C C . THR A 1 352 ? 15.898 29.328 23.188 1 98.19 352 THR A C 1
ATOM 2678 O O . THR A 1 352 ? 15.891 30.281 22.391 1 98.19 352 THR A O 1
ATOM 2681 N N . ALA A 1 353 ? 16.109 28.109 22.812 1 98.38 353 ALA A N 1
ATOM 2682 C CA . ALA A 1 353 ? 16.25 27.766 21.391 1 98.38 353 ALA A CA 1
ATOM 2683 C C . ALA A 1 353 ? 15.008 28.156 20.609 1 98.38 353 ALA A C 1
ATOM 2685 O O . ALA A 1 353 ? 15.102 28.734 19.531 1 98.38 353 ALA A O 1
ATOM 2686 N N . VAL A 1 354 ? 13.836 27.812 21.156 1 98.38 354 VAL A N 1
ATOM 2687 C CA . VAL A 1 354 ? 12.57 28.109 20.5 1 98.38 354 VAL A CA 1
ATOM 2688 C C . VAL A 1 354 ? 12.422 29.625 20.344 1 98.38 354 VAL A C 1
ATOM 2690 O O . VAL A 1 354 ? 12.055 30.109 19.266 1 98.38 354 VAL A O 1
ATOM 2693 N N . GLN A 1 355 ? 12.742 30.359 21.375 1 98.12 355 GLN A N 1
ATOM 2694 C CA . GLN A 1 355 ? 12.609 31.812 21.375 1 98.12 355 GLN A CA 1
ATOM 2695 C C . GLN A 1 355 ? 13.547 32.438 20.359 1 98.12 355 GLN A C 1
ATOM 2697 O O . GLN A 1 355 ? 13.156 33.375 19.641 1 98.12 355 GLN A O 1
ATOM 2702 N N . LYS A 1 356 ? 14.766 31.969 20.328 1 98.31 356 LYS A N 1
ATOM 2703 C CA . LYS A 1 356 ? 15.75 32.5 19.406 1 98.31 356 LYS A CA 1
ATOM 2704 C C . LYS A 1 356 ? 15.312 32.281 17.953 1 98.31 356 LYS A C 1
ATOM 2706 O O . LYS A 1 356 ? 15.398 33.188 17.141 1 98.31 356 LYS A O 1
ATOM 2711 N N . LEU A 1 357 ? 14.875 31.094 17.625 1 98.62 357 LEU A N 1
ATOM 2712 C CA . LEU A 1 357 ? 14.422 30.797 16.266 1 98.62 357 LEU A CA 1
ATOM 2713 C C . LEU A 1 357 ? 13.227 31.656 15.891 1 98.62 357 LEU A C 1
ATOM 2715 O O . LEU A 1 357 ? 13.156 32.188 14.781 1 98.62 357 LEU A O 1
ATOM 2719 N N . GLU A 1 358 ? 12.242 31.75 16.797 1 98.44 358 GLU A N 1
ATOM 2720 C CA . GLU A 1 358 ? 11.07 32.594 16.547 1 98.44 358 GLU A CA 1
ATOM 2721 C C . GLU A 1 358 ? 11.469 34.031 16.312 1 98.44 358 GLU A C 1
ATOM 2723 O O . GLU A 1 358 ? 10.883 34.719 15.469 1 98.44 358 GLU A O 1
ATOM 2728 N N . GLN A 1 359 ? 12.477 34.5 17.078 1 98.38 359 GLN A N 1
ATOM 2729 C CA . GLN A 1 359 ? 12.969 35.844 16.891 1 98.38 359 GLN A CA 1
ATOM 2730 C C . GLN A 1 359 ? 13.492 36.062 15.477 1 98.38 359 GLN A C 1
ATOM 2732 O O . GLN A 1 359 ? 13.219 37.094 14.859 1 98.38 359 GLN A O 1
ATOM 2737 N N . PHE A 1 360 ? 14.258 35.156 14.977 1 98.44 360 PHE A N 1
ATOM 2738 C CA . PHE A 1 360 ? 14.789 35.25 13.625 1 98.44 360 PHE A CA 1
ATOM 2739 C C . PHE A 1 360 ? 13.664 35.25 12.602 1 98.44 360 PHE A C 1
ATOM 2741 O O . PHE A 1 360 ? 13.711 35.969 11.609 1 98.44 360 PHE A O 1
ATOM 2748 N N . ARG A 1 361 ? 12.617 34.406 12.734 1 98.5 361 ARG A N 1
ATOM 2749 C CA . ARG A 1 361 ? 11.492 34.375 11.805 1 98.5 361 ARG A CA 1
ATOM 2750 C C . ARG A 1 361 ? 10.688 35.656 11.867 1 98.5 361 ARG A C 1
ATOM 2752 O O . ARG A 1 361 ? 10.234 36.188 10.836 1 98.5 361 ARG A O 1
ATOM 2759 N N . GLU A 1 362 ? 10.5 36.188 13.117 1 98.31 362 GLU A N 1
ATOM 2760 C CA . GLU A 1 362 ? 9.789 37.469 13.289 1 98.31 362 GLU A CA 1
ATOM 2761 C C . GLU A 1 362 ? 10.516 38.594 12.586 1 98.31 362 GLU A C 1
ATOM 2763 O O . GLU A 1 362 ? 9.883 39.5 12.031 1 98.31 362 GLU A O 1
ATOM 2768 N N . ALA A 1 363 ? 11.773 38.531 12.594 1 97.44 363 ALA A N 1
ATOM 2769 C CA . ALA A 1 363 ? 12.609 39.594 12.031 1 97.44 363 ALA A CA 1
ATOM 2770 C C . ALA A 1 363 ? 12.438 39.688 10.516 1 97.44 363 ALA A C 1
ATOM 2772 O O . ALA A 1 363 ? 12.789 40.688 9.906 1 97.44 363 ALA A O 1
ATOM 2773 N N . THR A 1 364 ? 11.906 38.688 9.883 1 96.25 364 THR A N 1
ATOM 2774 C CA . THR A 1 364 ? 11.648 38.719 8.445 1 96.25 364 THR A CA 1
ATOM 2775 C C . THR A 1 364 ? 10.57 39.75 8.125 1 96.25 364 THR A C 1
ATOM 2777 O O . THR A 1 364 ? 10.5 40.25 6.996 1 96.25 364 THR A O 1
ATOM 2780 N N . GLY A 1 365 ? 9.688 39.969 9.086 1 97.56 365 GLY A N 1
ATOM 2781 C CA . GLY A 1 365 ? 8.578 40.875 8.883 1 97.56 365 GLY A CA 1
ATOM 2782 C C . GLY A 1 365 ? 7.41 40.25 8.141 1 97.56 365 GLY A C 1
ATOM 2783 O O . GLY A 1 365 ? 6.375 40.906 7.953 1 97.56 365 GLY A O 1
ATOM 2784 N N . ALA A 1 366 ? 7.566 39.031 7.797 1 98.06 366 ALA A N 1
ATOM 2785 C CA . ALA A 1 366 ? 6.562 38.406 6.938 1 98.06 366 ALA A CA 1
ATOM 2786 C C . ALA A 1 366 ? 5.812 37.312 7.684 1 98.06 366 ALA A C 1
ATOM 2788 O O . ALA A 1 366 ? 4.777 36.812 7.215 1 98.06 366 ALA A O 1
ATOM 2789 N N . LEU A 1 367 ? 6.309 36.906 8.867 1 98.38 367 LEU A N 1
ATOM 2790 C CA . LEU A 1 367 ? 5.719 35.781 9.609 1 98.38 367 LEU A CA 1
ATOM 2791 C C . LEU A 1 367 ? 4.305 36.125 10.062 1 98.38 367 LEU A C 1
ATOM 2793 O O . LEU A 1 367 ? 4.086 37.156 10.703 1 98.38 367 LEU A O 1
ATOM 2797 N N . LYS A 1 368 ? 3.32 35.281 9.688 1 97.88 368 LYS A N 1
ATOM 2798 C CA . LYS A 1 368 ? 1.945 35.469 10.148 1 97.88 368 LYS A CA 1
ATOM 2799 C C . LYS A 1 368 ? 1.684 34.656 11.422 1 97.88 368 LYS A C 1
ATOM 2801 O O . LYS A 1 368 ? 0.894 35.062 12.273 1 97.88 368 LYS A O 1
ATOM 2806 N N . ASP A 1 369 ? 2.268 33.5 11.492 1 97.44 369 ASP A N 1
ATOM 2807 C CA . ASP A 1 369 ? 2.244 32.594 12.641 1 97.44 369 ASP A CA 1
ATOM 2808 C C . ASP A 1 369 ? 3.215 31.438 12.445 1 97.44 369 ASP A C 1
ATOM 2810 O O . ASP A 1 369 ? 3.846 31.328 11.398 1 97.44 369 ASP A O 1
ATOM 2814 N N . LEU A 1 370 ? 3.465 30.703 13.516 1 97.69 370 LEU A N 1
ATOM 2815 C CA . LEU A 1 370 ? 4.109 29.406 13.352 1 97.69 370 LEU A CA 1
ATOM 2816 C C . LEU A 1 370 ? 3.17 28.422 12.664 1 97.69 370 LEU A C 1
ATOM 2818 O O . LEU A 1 370 ? 1.948 28.578 12.719 1 97.69 370 LEU A O 1
ATOM 2822 N N . SER A 1 371 ? 3.641 27.484 11.898 1 97.56 371 SER A N 1
ATOM 2823 C CA . SER A 1 371 ? 2.775 26.484 11.289 1 97.56 371 SER A CA 1
ATOM 2824 C C . SER A 1 371 ? 2.402 25.391 12.289 1 97.56 371 SER A C 1
ATOM 2826 O O . SER A 1 371 ? 1.472 24.625 12.055 1 97.56 371 SER A O 1
ATOM 2828 N N . PHE A 1 372 ? 3.104 25.234 13.383 1 95.19 372 PHE A N 1
ATOM 2829 C CA . PHE A 1 372 ? 2.889 24.453 14.586 1 95.19 372 PHE A CA 1
ATOM 2830 C C . PHE A 1 372 ? 3.838 24.891 15.695 1 95.19 372 PHE A C 1
ATOM 2832 O O . PHE A 1 372 ? 4.789 25.641 15.445 1 95.19 372 PHE A O 1
ATOM 2839 N N . ASP A 1 373 ? 3.547 24.5 16.891 1 94.62 373 ASP A N 1
ATOM 2840 C CA . ASP A 1 373 ? 4.473 24.844 17.969 1 94.62 373 ASP A CA 1
ATOM 2841 C C . ASP A 1 373 ? 5.832 24.188 17.75 1 94.62 373 ASP A C 1
ATOM 2843 O O . ASP A 1 373 ? 5.914 22.969 17.531 1 94.62 373 ASP A O 1
ATOM 2847 N N . THR A 1 374 ? 6.887 24.984 17.828 1 97.19 374 THR A N 1
ATOM 2848 C CA . THR A 1 374 ? 8.242 24.5 17.578 1 97.19 374 THR A CA 1
ATOM 2849 C C . THR A 1 374 ? 8.625 23.438 18.594 1 97.19 374 THR A C 1
ATOM 2851 O O . THR A 1 374 ? 8.414 23.609 19.797 1 97.19 374 THR A O 1
ATOM 2854 N N . ILE A 1 375 ? 9.047 22.344 18.062 1 95.62 375 ILE A N 1
ATOM 2855 C CA . ILE A 1 375 ? 9.633 21.281 18.875 1 95.62 375 ILE A CA 1
ATOM 2856 C C . ILE A 1 375 ? 11.148 21.484 18.969 1 95.62 375 ILE A C 1
ATOM 2858 O O . ILE A 1 375 ? 11.836 21.5 17.953 1 95.62 375 ILE A O 1
ATOM 2862 N N . ALA A 1 376 ? 11.648 21.703 20.125 1 97.44 376 ALA A N 1
ATOM 2863 C CA . ALA A 1 376 ? 13.078 21.672 20.438 1 97.44 376 ALA A CA 1
ATOM 2864 C C . ALA A 1 376 ? 13.375 20.656 21.531 1 97.44 376 ALA A C 1
ATOM 2866 O O . ALA A 1 376 ? 13 20.844 22.688 1 97.44 376 ALA A O 1
ATOM 2867 N N . GLY A 1 377 ? 13.93 19.562 21.125 1 97.38 377 GLY A N 1
ATOM 2868 C CA . GLY A 1 377 ? 14.18 18.484 22.062 1 97.38 377 GLY A CA 1
ATOM 2869 C C . GLY A 1 377 ? 15.656 18.25 22.328 1 97.38 377 GLY A C 1
ATOM 2870 O O . GLY A 1 377 ? 16.391 17.812 21.438 1 97.38 377 GLY A O 1
ATOM 2871 N N . ALA A 1 378 ? 16.125 18.594 23.562 1 97.44 378 ALA A N 1
ATOM 2872 C CA . ALA A 1 378 ? 17.484 18.312 24.016 1 97.44 378 ALA A CA 1
ATOM 2873 C C . ALA A 1 378 ? 17.547 16.984 24.766 1 97.44 378 ALA A C 1
ATOM 2875 O O . ALA A 1 378 ? 16.641 16.625 25.516 1 97.44 378 ALA A O 1
ATOM 2876 N N . LEU A 1 379 ? 18.641 16.25 24.547 1 96.44 379 LEU A N 1
ATOM 2877 C CA . LEU A 1 379 ? 18.859 15.008 25.281 1 96.44 379 LEU A CA 1
ATOM 2878 C C . LEU A 1 379 ? 17.672 14.07 25.125 1 96.44 379 LEU A C 1
ATOM 2880 O O . LEU A 1 379 ? 17.203 13.812 24.016 1 96.44 379 LEU A O 1
ATOM 2884 N N . SER A 1 380 ? 17.141 13.531 26.172 1 94.62 380 SER A N 1
ATOM 2885 C CA . SER A 1 380 ? 16.062 12.531 26.156 1 94.62 380 SER A CA 1
ATOM 2886 C C . SER A 1 380 ? 14.781 13.125 25.578 1 94.62 380 SER A C 1
ATOM 2888 O O . SER A 1 380 ? 13.945 12.398 25.031 1 94.62 380 SER A O 1
ATOM 2890 N N . ASN A 1 381 ? 14.578 14.461 25.656 1 95.12 381 ASN A N 1
ATOM 2891 C CA . ASN A 1 381 ? 13.383 15.086 25.109 1 95.12 381 ASN A CA 1
ATOM 2892 C C . ASN A 1 381 ? 13.352 15 23.578 1 95.12 381 ASN A C 1
ATOM 2894 O O . ASN A 1 381 ? 12.281 14.992 22.984 1 95.12 381 ASN A O 1
ATOM 2898 N N . GLY A 1 382 ? 14.547 14.891 23 1 94.94 382 GLY A N 1
ATOM 2899 C CA . GLY A 1 382 ? 14.633 14.734 21.562 1 94.94 382 GLY A CA 1
ATOM 2900 C C . GLY A 1 382 ? 14.086 13.406 21.078 1 94.94 382 GLY A C 1
ATOM 2901 O O . GLY A 1 382 ? 13.758 13.258 19.891 1 94.94 382 GLY A O 1
ATOM 2902 N N . ALA A 1 383 ? 13.969 12.469 21.984 1 93.31 383 ALA A N 1
ATOM 2903 C CA . ALA A 1 383 ? 13.492 11.133 21.625 1 93.31 383 ALA A CA 1
ATOM 2904 C C . ALA A 1 383 ? 11.969 11.078 21.609 1 93.31 383 ALA A C 1
ATOM 2906 O O . ALA A 1 383 ? 11.383 10.094 21.156 1 93.31 383 ALA A O 1
ATOM 2907 N N . ILE A 1 384 ? 11.359 12.125 22.094 1 88.75 384 ILE A N 1
ATOM 2908 C CA . ILE A 1 384 ? 9.906 12.219 22.047 1 88.75 384 ILE A CA 1
ATOM 2909 C C . ILE A 1 384 ? 9.461 12.797 20.703 1 88.75 384 ILE A C 1
ATOM 2911 O O . ILE A 1 384 ? 9.695 13.977 20.422 1 88.75 384 ILE A O 1
ATOM 2915 N N . CYS A 1 385 ? 8.82 12.039 19.875 1 82.81 385 CYS A N 1
ATOM 2916 C CA . CYS A 1 385 ? 8.523 12.383 18.484 1 82.81 385 CYS A CA 1
ATOM 2917 C C . CYS A 1 385 ? 7.754 13.695 18.406 1 82.81 385 CYS A C 1
ATOM 2919 O O . CYS A 1 385 ? 8.078 14.555 17.578 1 82.81 385 CYS A O 1
ATOM 2921 N N . HIS A 1 386 ? 6.691 13.828 19.156 1 82.75 386 HIS A N 1
ATOM 2922 C CA . HIS A 1 386 ? 5.895 15.055 19.156 1 82.75 386 HIS A CA 1
ATOM 2923 C C . HIS A 1 386 ? 6.047 15.82 20.453 1 82.75 386 HIS A C 1
ATOM 2925 O O . HIS A 1 386 ? 5.051 16.234 21.062 1 82.75 386 HIS A O 1
ATOM 2931 N N . TYR A 1 387 ? 7.285 16.125 20.766 1 87.44 387 TYR A N 1
ATOM 2932 C CA . TYR A 1 387 ? 7.645 16.844 21.984 1 87.44 387 TYR A CA 1
ATOM 2933 C C . TYR A 1 387 ? 7.234 18.312 21.891 1 87.44 387 TYR A C 1
ATOM 2935 O O . TYR A 1 387 ? 7.293 18.906 20.812 1 87.44 387 TYR A O 1
ATOM 2943 N N . ARG A 1 388 ? 6.758 18.812 22.969 1 87.56 388 ARG A N 1
ATOM 2944 C CA . ARG A 1 388 ? 6.535 20.25 23.141 1 87.56 388 ARG A CA 1
ATOM 2945 C C . ARG A 1 388 ? 7.25 20.766 24.391 1 87.56 388 ARG A C 1
ATOM 2947 O O . ARG A 1 388 ? 6.938 20.344 25.5 1 87.56 388 ARG A O 1
ATOM 2954 N N . PRO A 1 389 ? 8.203 21.703 24.172 1 92.88 389 PRO A N 1
ATOM 2955 C CA . PRO A 1 389 ? 8.875 22.266 25.344 1 92.88 389 PRO A CA 1
ATOM 2956 C C . PRO A 1 389 ? 7.91 22.969 26.297 1 92.88 389 PRO A C 1
ATOM 2958 O O . PRO A 1 389 ? 7.051 23.734 25.844 1 92.88 389 PRO A O 1
ATOM 2961 N N . THR A 1 390 ? 8.008 22.656 27.547 1 91.88 390 THR A N 1
ATOM 2962 C CA . THR A 1 390 ? 7.301 23.359 28.625 1 91.88 390 THR A CA 1
ATOM 2963 C C . THR A 1 390 ? 8.281 23.812 29.703 1 91.88 390 THR A C 1
ATOM 2965 O O . THR A 1 390 ? 9.43 23.375 29.734 1 91.88 390 THR A O 1
ATOM 2968 N N . ALA A 1 391 ? 7.777 24.688 30.531 1 93.31 391 ALA A N 1
ATOM 2969 C CA . ALA A 1 391 ? 8.633 25.172 31.625 1 93.31 391 ALA A CA 1
ATOM 2970 C C . ALA A 1 391 ? 9.117 24 32.5 1 93.31 391 ALA A C 1
ATOM 2972 O O . ALA A 1 391 ? 10.258 24.016 32.969 1 93.31 391 ALA A O 1
ATOM 2973 N N . ARG A 1 392 ? 8.312 23.031 32.656 1 90.94 392 ARG A N 1
ATOM 2974 C CA . ARG A 1 392 ? 8.625 21.875 33.5 1 90.94 392 ARG A CA 1
ATOM 2975 C C . ARG A 1 392 ? 9.625 20.953 32.844 1 90.94 392 ARG A C 1
ATOM 2977 O O . ARG A 1 392 ? 10.523 20.422 33.5 1 90.94 392 ARG A O 1
ATOM 2984 N N . LEU A 1 393 ? 9.531 20.797 31.578 1 91.06 393 LEU A N 1
ATOM 2985 C CA . LEU A 1 393 ? 10.297 19.781 30.859 1 91.06 393 LEU A CA 1
ATOM 2986 C C . LEU A 1 393 ? 11.547 20.375 30.234 1 91.06 393 LEU A C 1
ATOM 2988 O O . LEU A 1 393 ? 12.367 19.656 29.656 1 91.06 393 LEU A O 1
ATOM 2992 N N . ASN A 1 394 ? 11.789 21.609 30.422 1 96.56 394 ASN A N 1
ATOM 2993 C CA . ASN A 1 394 ? 12.828 22.359 29.75 1 96.56 394 ASN A CA 1
ATOM 2994 C C . ASN A 1 394 ? 14.219 21.859 30.094 1 96.56 394 ASN A C 1
ATOM 2996 O O . ASN A 1 394 ? 14.703 22.062 31.203 1 96.56 394 ASN A O 1
ATOM 3000 N N . LYS A 1 395 ? 14.836 21.219 29.172 1 97.06 395 LYS A N 1
ATOM 3001 C CA . LYS A 1 395 ? 16.203 20.734 29.375 1 97.06 395 LYS A CA 1
ATOM 3002 C C . LYS A 1 395 ? 17.219 21.625 28.688 1 97.06 395 LYS A C 1
ATOM 3004 O O . LYS A 1 395 ? 16.969 22.125 27.578 1 97.06 395 LYS A O 1
ATOM 3009 N N . ARG A 1 396 ? 18.25 21.781 29.328 1 97.5 396 ARG A N 1
ATOM 3010 C CA . ARG A 1 396 ? 19.391 22.453 28.703 1 97.5 396 ARG A CA 1
ATOM 3011 C C . ARG A 1 396 ? 20.203 21.469 27.859 1 97.5 396 ARG A C 1
ATOM 3013 O O . ARG A 1 396 ? 20.469 20.344 28.281 1 97.5 396 ARG A O 1
ATOM 3020 N N . ALA A 1 397 ? 20.531 21.891 26.641 1 97.62 397 ALA A N 1
ATOM 3021 C CA . ALA A 1 397 ? 21.438 21.078 25.812 1 97.62 397 ALA A CA 1
ATOM 3022 C C . ALA A 1 397 ? 22.812 20.969 26.469 1 97.62 397 ALA A C 1
ATOM 3024 O O . ALA A 1 397 ? 23.25 21.875 27.172 1 97.62 397 ALA A O 1
ATOM 3025 N N . GLU A 1 398 ? 23.469 19.844 26.188 1 97.31 398 GLU A N 1
ATOM 3026 C CA . GLU A 1 398 ? 24.781 19.562 26.781 1 97.31 398 GLU A CA 1
ATOM 3027 C C . GLU A 1 398 ? 25.781 19.156 25.703 1 97.31 398 GLU A C 1
ATOM 3029 O O . GLU A 1 398 ? 25.422 18.562 24.688 1 97.31 398 GLU A O 1
ATOM 3034 N N . LYS A 1 399 ? 27.016 19.484 26.031 1 97.25 399 LYS A N 1
ATOM 3035 C CA . LYS A 1 399 ? 28.062 19.031 25.109 1 97.25 399 LYS A CA 1
ATOM 3036 C C . LYS A 1 399 ? 28.062 17.516 24.969 1 97.25 399 LYS A C 1
ATOM 3038 O O . LYS A 1 399 ? 27.875 16.797 25.969 1 97.25 399 LYS A O 1
ATOM 3043 N N . GLY A 1 400 ? 28.203 17.094 23.797 1 97.5 400 GLY A N 1
ATOM 3044 C CA . GLY A 1 400 ? 28.172 15.664 23.531 1 97.5 400 GLY A CA 1
ATOM 3045 C C . GLY A 1 400 ? 26.781 15.125 23.281 1 97.5 400 GLY A C 1
ATOM 3046 O O . GLY A 1 400 ? 26.578 13.914 23.25 1 97.5 400 GLY A O 1
ATOM 3047 N N . SER A 1 401 ? 25.828 16 23.062 1 97.56 401 SER A N 1
ATOM 3048 C CA . SER A 1 401 ? 24.453 15.586 22.828 1 97.56 401 SER A CA 1
ATOM 3049 C C . SER A 1 401 ? 23.906 16.172 21.531 1 97.56 401 SER A C 1
ATOM 3051 O O . SER A 1 401 ? 24.641 16.828 20.781 1 97.56 401 SER A O 1
ATOM 3053 N N . LEU A 1 402 ? 22.672 15.867 21.234 1 98.5 402 LEU A N 1
ATOM 3054 C CA . LEU A 1 402 ? 21.969 16.406 20.062 1 98.5 402 LEU A CA 1
ATOM 3055 C C . LEU A 1 402 ? 20.844 17.328 20.484 1 98.5 402 LEU A C 1
ATOM 3057 O O . LEU A 1 402 ? 20.266 17.172 21.562 1 98.5 402 LEU A O 1
ATOM 3061 N N . LEU A 1 403 ? 20.609 18.312 19.703 1 98.62 403 LEU A N 1
ATOM 3062 C CA . LEU A 1 403 ? 19.422 19.141 19.781 1 98.62 403 LEU A CA 1
ATOM 3063 C C . LEU A 1 403 ? 18.578 19.016 18.5 1 98.62 403 LEU A C 1
ATOM 3065 O O . LEU A 1 403 ? 19.062 19.297 17.406 1 98.62 403 LEU A O 1
ATOM 3069 N N . LEU A 1 404 ? 17.391 18.469 18.625 1 98.62 404 LEU A N 1
ATOM 3070 C CA . LEU A 1 404 ? 16.469 18.328 17.5 1 98.62 404 LEU A CA 1
ATOM 3071 C C . LEU A 1 404 ? 15.469 19.484 17.5 1 98.62 404 LEU A C 1
ATOM 3073 O O . LEU A 1 404 ? 14.797 19.75 18.5 1 98.62 404 LEU A O 1
ATOM 3077 N N . VAL A 1 405 ? 15.406 20.203 16.422 1 98.62 405 VAL A N 1
ATOM 3078 C CA . VAL A 1 405 ? 14.484 21.328 16.297 1 98.62 405 VAL A CA 1
ATOM 3079 C C . VAL A 1 405 ? 13.562 21.109 15.094 1 98.62 405 VAL A C 1
ATOM 3081 O O . VAL A 1 405 ? 14.031 21.062 13.953 1 98.62 405 VAL A O 1
ATOM 3084 N N . ASP A 1 406 ? 12.328 20.875 15.312 1 98.19 406 ASP A N 1
ATOM 3085 C CA . ASP A 1 406 ? 11.242 20.75 14.344 1 98.19 406 ASP A CA 1
ATOM 3086 C C . ASP A 1 406 ? 10.328 21.984 14.383 1 98.19 406 ASP A C 1
ATOM 3088 O O . ASP A 1 406 ? 9.727 22.281 15.422 1 98.19 406 ASP A O 1
ATOM 3092 N N . SER A 1 407 ? 10.25 22.688 13.266 1 98.19 407 SER A N 1
ATOM 3093 C CA . SER A 1 407 ? 9.609 24 13.305 1 98.19 407 SER A CA 1
ATOM 3094 C C . SER A 1 407 ? 9.117 24.422 11.93 1 98.19 407 SER A C 1
ATOM 3096 O O . SER A 1 407 ? 9.492 23.812 10.922 1 98.19 407 SER A O 1
ATOM 3098 N N . GLY A 1 408 ? 8.297 25.391 11.883 1 98.38 408 GLY A N 1
ATOM 3099 C CA . GLY A 1 408 ? 7.809 25.969 10.648 1 98.38 408 GLY A CA 1
ATOM 3100 C C . GLY A 1 408 ? 7.078 27.281 10.852 1 98.38 408 GLY A C 1
ATOM 3101 O O . GLY A 1 408 ? 6.848 27.703 11.992 1 98.38 408 GLY A O 1
ATOM 3102 N N . GLY A 1 409 ? 6.832 27.984 9.781 1 98.56 409 GLY A N 1
ATOM 3103 C CA . GLY A 1 409 ? 6.129 29.266 9.797 1 98.56 409 GLY A CA 1
ATOM 3104 C C . GLY A 1 409 ? 4.992 29.328 8.789 1 98.56 409 GLY A C 1
ATOM 3105 O O . GLY A 1 409 ? 4.969 28.578 7.82 1 98.56 409 GLY A O 1
ATOM 3106 N N . GLN A 1 410 ? 4.035 30.172 9.102 1 98.44 410 GLN A N 1
ATOM 3107 C CA . GLN A 1 410 ? 2.963 30.547 8.188 1 98.44 410 GLN A CA 1
ATOM 3108 C C . GLN A 1 410 ? 3.25 31.891 7.523 1 98.44 410 GLN A C 1
ATOM 3110 O O . GLN A 1 410 ? 3.549 32.875 8.203 1 98.44 410 GLN A O 1
ATOM 3115 N N . TYR A 1 411 ? 3.258 31.875 6.258 1 98.62 411 TYR A N 1
ATOM 3116 C CA . TYR A 1 411 ? 3.369 33.062 5.426 1 98.62 411 TYR A CA 1
ATOM 3117 C C . TYR A 1 411 ? 2.207 33.156 4.445 1 98.62 411 TYR A C 1
ATOM 3119 O O . TYR A 1 411 ? 1.62 32.125 4.07 1 98.62 411 TYR A O 1
ATOM 3127 N N . LEU A 1 412 ? 1.883 34.312 3.996 1 98.5 412 LEU A N 1
ATOM 3128 C CA . LEU A 1 412 ? 0.753 34.5 3.09 1 98.5 412 LEU A CA 1
ATOM 3129 C C . LEU A 1 412 ? 0.94 33.688 1.821 1 98.5 412 LEU A C 1
ATOM 3131 O O . LEU A 1 412 ? -0.038 33.25 1.206 1 98.5 412 LEU A O 1
ATOM 3135 N N . ASP A 1 413 ? 2.199 33.438 1.515 1 98.44 413 ASP A N 1
ATOM 3136 C CA . ASP A 1 413 ? 2.498 32.812 0.238 1 98.44 413 ASP A CA 1
ATOM 3137 C C . ASP A 1 413 ? 2.934 31.359 0.44 1 98.44 413 ASP A C 1
ATOM 3139 O O . ASP A 1 413 ? 3.342 30.688 -0.511 1 98.44 413 ASP A O 1
ATOM 3143 N N . GLY A 1 414 ? 2.875 30.875 1.695 1 98.19 414 GLY A N 1
ATOM 3144 C CA . GLY A 1 414 ? 3.24 29.484 1.861 1 98.19 414 GLY A CA 1
ATOM 3145 C C . GLY A 1 414 ? 3.338 29.062 3.314 1 98.19 414 GLY A C 1
ATOM 3146 O O . GLY A 1 414 ? 3.314 29.906 4.215 1 98.19 414 GLY A O 1
ATOM 3147 N N . THR A 1 415 ? 3.35 27.766 3.578 1 98.81 415 THR A N 1
ATOM 3148 C CA . THR A 1 415 ? 3.521 27.109 4.863 1 98.81 415 THR A CA 1
ATOM 3149 C C . THR A 1 415 ? 4.812 26.297 4.887 1 98.81 415 THR A C 1
ATOM 3151 O O . THR A 1 415 ? 5.094 25.547 3.953 1 98.81 415 THR A O 1
ATOM 3154 N N . THR A 1 416 ? 5.66 26.469 5.883 1 98.81 416 THR A N 1
ATOM 3155 C CA . THR A 1 416 ? 6.926 25.75 5.938 1 98.81 416 THR A CA 1
ATOM 3156 C C . THR A 1 416 ? 6.906 24.719 7.062 1 98.81 416 THR A C 1
ATOM 3158 O O . THR A 1 416 ? 6.059 24.781 7.957 1 98.81 416 THR A O 1
ATOM 3161 N N . ASP A 1 417 ? 7.656 23.75 7.016 1 98.75 417 ASP A N 1
ATOM 3162 C CA . ASP A 1 417 ? 7.875 22.641 7.934 1 98.75 417 ASP A CA 1
ATOM 3163 C C . ASP A 1 417 ? 9.258 22.016 7.738 1 98.75 417 ASP A C 1
ATOM 3165 O O . ASP A 1 417 ? 9.578 21.531 6.656 1 98.75 417 ASP A O 1
ATOM 3169 N N . VAL A 1 418 ? 10.109 22.094 8.781 1 98.81 418 VAL A N 1
ATOM 3170 C CA . VAL A 1 418 ? 11.5 21.672 8.641 1 98.81 418 VAL A CA 1
ATOM 3171 C C . VAL A 1 418 ? 12.016 21.141 9.977 1 98.81 418 VAL A C 1
ATOM 3173 O O . VAL A 1 418 ? 11.672 21.656 11.039 1 98.81 418 VAL A O 1
ATOM 3176 N N . THR A 1 419 ? 12.742 20.078 9.945 1 98.75 419 THR A N 1
ATOM 3177 C CA . THR A 1 419 ? 13.453 19.578 11.125 1 98.75 419 THR A CA 1
ATOM 3178 C C . THR A 1 419 ? 14.953 19.516 10.867 1 98.75 419 THR A C 1
ATOM 3180 O O . THR A 1 419 ? 15.383 19.047 9.812 1 98.75 419 THR A O 1
ATOM 3183 N N . ARG A 1 420 ? 15.758 20.062 11.781 1 98.81 420 ARG A N 1
ATOM 3184 C CA . ARG A 1 420 ? 17.203 19.891 11.812 1 98.81 420 ARG A CA 1
ATOM 3185 C C . ARG A 1 420 ? 17.656 19.344 13.156 1 98.81 420 ARG A C 1
ATOM 3187 O O . ARG A 1 420 ? 17.172 19.781 14.203 1 98.81 420 ARG A O 1
ATOM 3194 N N . THR A 1 421 ? 18.406 18.344 13.102 1 98.81 421 THR A N 1
ATOM 3195 C CA . THR A 1 421 ? 19.141 17.859 14.266 1 98.81 421 THR A CA 1
ATOM 3196 C C . THR A 1 421 ? 20.578 18.359 14.25 1 98.81 421 THR A C 1
ATOM 3198 O O . THR A 1 421 ? 21.281 18.219 13.25 1 98.81 421 THR A O 1
ATOM 3201 N N . VAL A 1 422 ? 21.016 18.938 15.414 1 98.44 422 VAL A N 1
ATOM 3202 C CA . VAL A 1 422 ? 22.344 19.562 15.461 1 98.44 422 VAL A CA 1
ATOM 3203 C C . VAL A 1 422 ? 23.141 18.969 16.609 1 98.44 422 VAL A C 1
ATOM 3205 O O . VAL A 1 422 ? 22.594 18.688 17.688 1 98.44 422 VAL A O 1
ATOM 3208 N N . ALA A 1 423 ? 24.438 18.797 16.391 1 98.56 423 ALA A N 1
ATOM 3209 C CA . ALA A 1 423 ? 25.344 18.344 17.453 1 98.56 423 ALA A CA 1
ATOM 3210 C C . ALA A 1 423 ? 25.719 19.5 18.375 1 98.56 423 ALA A C 1
ATOM 3212 O O . ALA A 1 423 ? 26.047 20.594 17.906 1 98.56 423 ALA A O 1
ATOM 3213 N N . ILE A 1 424 ? 25.594 19.328 19.625 1 98.44 424 ILE A N 1
ATOM 3214 C CA . ILE A 1 424 ? 26.156 20.219 20.641 1 98.44 424 ILE A CA 1
ATOM 3215 C C . ILE A 1 424 ? 27.484 19.641 21.156 1 98.44 424 ILE A C 1
ATOM 3217 O O . ILE A 1 424 ? 27.484 18.625 21.828 1 98.44 424 ILE A O 1
ATOM 3221 N N . GLY A 1 425 ? 28.516 20.297 20.859 1 98 425 GLY A N 1
ATOM 3222 C CA . GLY A 1 425 ? 29.812 19.672 21.109 1 98 425 GLY A CA 1
ATOM 3223 C C . GLY A 1 425 ? 30.125 18.562 20.125 1 98 425 GLY A C 1
ATOM 3224 O O . GLY A 1 425 ? 29.734 18.609 18.969 1 98 425 GLY A O 1
ATOM 3225 N N . GLU A 1 426 ? 30.922 17.562 20.594 1 97.94 426 GLU A N 1
ATOM 3226 C CA . GLU A 1 426 ? 31.344 16.453 19.734 1 97.94 426 GLU A CA 1
ATOM 3227 C C . GLU A 1 426 ? 30.359 15.289 19.844 1 97.94 426 GLU A C 1
ATOM 3229 O O . GLU A 1 426 ? 30.203 14.703 20.906 1 97.94 426 GLU A O 1
ATOM 3234 N N . PRO A 1 427 ? 29.703 14.945 18.75 1 98.06 427 PRO A N 1
ATOM 3235 C CA . PRO A 1 427 ? 28.781 13.805 18.812 1 98.06 427 PRO A CA 1
ATOM 3236 C C . PRO A 1 427 ? 29.5 12.469 18.922 1 98.06 427 PRO A C 1
ATOM 3238 O O . PRO A 1 427 ? 30.656 12.352 18.531 1 98.06 427 PRO A O 1
ATOM 3241 N N . THR A 1 428 ? 28.844 11.445 19.438 1 97.88 428 THR A N 1
ATOM 3242 C CA . THR A 1 428 ? 29.391 10.094 19.484 1 97.88 428 THR A CA 1
ATOM 3243 C C . THR A 1 428 ? 29.328 9.43 18.125 1 97.88 428 THR A C 1
ATOM 3245 O O . THR A 1 428 ? 28.578 9.875 17.25 1 97.88 428 THR A O 1
ATOM 3248 N N . ARG A 1 429 ? 30.062 8.383 17.969 1 97.69 429 ARG A N 1
ATOM 3249 C CA . ARG A 1 429 ? 30.047 7.625 16.719 1 97.69 429 ARG A CA 1
ATOM 3250 C C . ARG A 1 429 ? 28.656 7.039 16.453 1 97.69 429 ARG A C 1
ATOM 3252 O O . ARG A 1 429 ? 28.203 7.016 15.312 1 97.69 429 ARG A O 1
ATOM 3259 N N . GLU A 1 430 ? 28 6.586 17.484 1 97.94 430 GLU A N 1
ATOM 3260 C CA . GLU A 1 430 ? 26.656 6.035 17.344 1 97.94 430 GLU A CA 1
ATOM 3261 C C . GLU A 1 430 ? 25.688 7.082 16.797 1 97.94 430 GLU A C 1
ATOM 3263 O O . GLU A 1 430 ? 24.891 6.797 15.906 1 97.94 430 GLU A O 1
ATOM 3268 N N . MET A 1 431 ? 25.766 8.281 17.391 1 98.56 431 MET A N 1
ATOM 3269 C CA . MET A 1 431 ? 24.906 9.375 16.953 1 98.56 431 MET A CA 1
ATOM 3270 C C . MET A 1 431 ? 25.125 9.664 15.469 1 98.56 431 MET A C 1
ATOM 3272 O O . MET A 1 431 ? 24.156 9.82 14.727 1 98.56 431 MET A O 1
ATOM 3276 N N . CYS A 1 432 ? 26.375 9.664 15.047 1 98.81 432 CYS A N 1
ATOM 3277 C CA . CYS A 1 432 ? 26.703 9.953 13.656 1 98.81 432 CYS A CA 1
ATOM 3278 C C . CYS A 1 432 ? 26.203 8.852 12.734 1 98.81 432 CYS A C 1
ATOM 3280 O O . CYS A 1 432 ? 25.688 9.133 11.656 1 98.81 432 CYS A O 1
ATOM 3282 N N . GLU A 1 433 ? 26.391 7.629 13.133 1 98.62 433 GLU A N 1
ATOM 3283 C CA . GLU A 1 433 ? 25.953 6.5 12.32 1 98.62 433 GLU A CA 1
ATOM 3284 C C . GLU A 1 433 ? 24.422 6.496 12.172 1 98.62 433 GLU A C 1
ATOM 3286 O O . GLU A 1 433 ? 23.906 6.293 11.07 1 98.62 433 GLU A O 1
ATOM 3291 N N . ARG A 1 434 ? 23.719 6.734 13.289 1 98.69 434 ARG A N 1
ATOM 3292 C CA . ARG A 1 434 ? 22.266 6.773 13.242 1 98.69 434 ARG A CA 1
ATOM 3293 C C . ARG A 1 434 ? 21.766 7.938 12.391 1 98.69 434 ARG A C 1
ATOM 3295 O O . ARG A 1 434 ? 20.828 7.793 11.625 1 98.69 434 ARG A O 1
ATOM 3302 N N . PHE A 1 435 ? 22.484 9.086 12.586 1 98.88 435 PHE A N 1
ATOM 3303 C CA . PHE A 1 435 ? 22.141 10.25 11.773 1 98.88 435 PHE A CA 1
ATOM 3304 C C . PHE A 1 435 ? 22.328 9.953 10.289 1 98.88 435 PHE A C 1
ATOM 3306 O O . PHE A 1 435 ? 21.484 10.32 9.469 1 98.88 435 PHE A O 1
ATOM 3313 N N . THR A 1 436 ? 23.359 9.258 9.945 1 98.94 436 THR A N 1
ATOM 3314 C CA . THR A 1 436 ? 23.672 8.969 8.555 1 98.94 436 THR A CA 1
ATOM 3315 C C . THR A 1 436 ? 22.656 7.996 7.961 1 98.94 436 THR A C 1
ATOM 3317 O O . THR A 1 436 ? 22.297 8.102 6.785 1 98.94 436 THR A O 1
ATOM 3320 N N . LEU A 1 437 ? 22.188 7.059 8.742 1 98.81 437 LEU A N 1
ATOM 3321 C CA . LEU A 1 437 ? 21.141 6.152 8.281 1 98.81 437 LEU A CA 1
ATOM 3322 C C . LEU A 1 437 ? 19.859 6.91 7.965 1 98.81 437 LEU A C 1
ATOM 3324 O O . LEU A 1 437 ? 19.203 6.645 6.957 1 98.81 437 LEU A O 1
ATOM 3328 N N . VAL A 1 438 ? 19.453 7.887 8.844 1 98.88 438 VAL A N 1
ATOM 3329 C CA . VAL A 1 438 ? 18.297 8.727 8.617 1 98.88 438 VAL A CA 1
ATOM 3330 C C . VAL A 1 438 ? 18.484 9.555 7.348 1 98.88 438 VAL A C 1
ATOM 3332 O O . VAL A 1 438 ? 17.578 9.672 6.527 1 98.88 438 VAL A O 1
ATOM 3335 N N . LEU A 1 439 ? 19.688 10.094 7.203 1 98.94 439 LEU A N 1
ATOM 3336 C CA . LEU A 1 439 ? 20.016 10.891 6.031 1 98.94 439 LEU A CA 1
ATOM 3337 C C . LEU A 1 439 ? 19.891 10.07 4.754 1 98.94 439 LEU A C 1
ATOM 3339 O O . LEU A 1 439 ? 19.344 10.547 3.752 1 98.94 439 LEU A O 1
ATOM 3343 N N . LYS A 1 440 ? 20.438 8.852 4.785 1 98.81 440 LYS A N 1
ATOM 3344 C CA . LYS A 1 440 ? 20.344 7.977 3.621 1 98.81 440 LYS A CA 1
ATOM 3345 C C . LYS A 1 440 ? 18.891 7.77 3.199 1 98.81 440 LYS A C 1
ATOM 3347 O O . LYS A 1 440 ? 18.578 7.801 2.01 1 98.81 440 LYS A O 1
ATOM 3352 N N . GLY A 1 441 ? 18 7.539 4.188 1 98.81 441 GLY A N 1
ATOM 3353 C CA . GLY A 1 441 ? 16.594 7.422 3.883 1 98.81 441 GLY A CA 1
ATOM 3354 C C . GLY A 1 441 ? 16 8.688 3.279 1 98.81 441 GLY A C 1
ATOM 3355 O O . GLY A 1 441 ? 15.234 8.617 2.318 1 98.81 441 GLY A O 1
ATOM 3356 N N . HIS A 1 442 ? 16.359 9.812 3.865 1 98.88 442 HIS A N 1
ATOM 3357 C CA . HIS A 1 442 ? 15.914 11.109 3.373 1 98.88 442 HIS A CA 1
ATOM 3358 C C . HIS A 1 442 ? 16.328 11.32 1.921 1 98.88 442 HIS A C 1
ATOM 3360 O O . HIS A 1 442 ? 15.523 11.75 1.094 1 98.88 442 HIS A O 1
ATOM 3366 N N . LEU A 1 443 ? 17.594 11.008 1.619 1 98.81 443 LEU A N 1
ATOM 3367 C CA . LEU A 1 443 ? 18.141 11.188 0.277 1 98.81 443 LEU A CA 1
ATOM 3368 C C . LEU A 1 443 ? 17.453 10.258 -0.716 1 98.81 443 LEU A C 1
ATOM 3370 O O . LEU A 1 443 ? 17.141 10.656 -1.839 1 98.81 443 LEU A O 1
ATOM 3374 N N . ALA A 1 444 ? 17.219 9.031 -0.342 1 98.5 444 ALA A N 1
ATOM 3375 C CA . ALA A 1 444 ? 16.578 8.047 -1.219 1 98.5 444 ALA A CA 1
ATOM 3376 C C . ALA A 1 444 ? 15.195 8.508 -1.651 1 98.5 444 ALA A C 1
ATOM 3378 O O . ALA A 1 444 ? 14.859 8.453 -2.836 1 98.5 444 ALA A O 1
ATOM 3379 N N . LEU A 1 445 ? 14.383 8.969 -0.719 1 98.69 445 LEU A N 1
ATOM 3380 C CA . LEU A 1 445 ? 13.031 9.422 -1.026 1 98.69 445 LEU A CA 1
ATOM 3381 C C . LEU A 1 445 ? 13.062 10.695 -1.858 1 98.69 445 LEU A C 1
ATOM 3383 O O . LEU A 1 445 ? 12.227 10.883 -2.748 1 98.69 445 LEU A O 1
ATOM 3387 N N . ALA A 1 446 ? 14.031 11.578 -1.602 1 98.69 446 ALA A N 1
ATOM 3388 C CA . ALA A 1 446 ? 14.109 12.867 -2.287 1 98.69 446 ALA A CA 1
ATOM 3389 C C . ALA A 1 446 ? 14.453 12.68 -3.764 1 98.69 446 ALA A C 1
ATOM 3391 O O . ALA A 1 446 ? 14.016 13.461 -4.609 1 98.69 446 ALA A O 1
ATOM 3392 N N . ARG A 1 447 ? 15.211 11.664 -4.105 1 97.69 447 ARG A N 1
ATOM 3393 C CA . ARG A 1 447 ? 15.758 11.578 -5.453 1 97.69 447 ARG A CA 1
ATOM 3394 C C . ARG A 1 447 ? 14.914 10.656 -6.332 1 97.69 447 ARG A C 1
ATOM 3396 O O . ARG A 1 447 ? 15.078 10.641 -7.551 1 97.69 447 ARG A O 1
ATOM 3403 N N . VAL A 1 448 ? 13.992 9.891 -5.809 1 98 448 VAL A N 1
ATOM 3404 C CA . VAL A 1 448 ? 13.305 8.836 -6.539 1 98 448 VAL A CA 1
ATOM 3405 C C . VAL A 1 448 ? 12.516 9.43 -7.703 1 98 448 VAL A C 1
ATOM 3407 O O . VAL A 1 448 ? 11.93 10.508 -7.578 1 98 448 VAL A O 1
ATOM 3410 N N . ARG A 1 449 ? 12.555 8.805 -8.859 1 98.25 449 ARG A N 1
ATOM 3411 C CA . ARG A 1 449 ? 11.664 9.031 -9.984 1 98.25 449 ARG A CA 1
ATOM 3412 C C . ARG A 1 449 ? 10.586 7.957 -10.047 1 98.25 449 ARG A C 1
ATOM 3414 O O . ARG A 1 449 ? 10.844 6.789 -9.75 1 98.25 449 ARG A O 1
ATOM 3421 N N . PHE A 1 450 ? 9.438 8.289 -10.383 1 98.5 450 PHE A N 1
ATOM 3422 C CA . PHE A 1 450 ? 8.367 7.305 -10.344 1 98.5 450 PHE A CA 1
ATOM 3423 C C . PHE A 1 450 ? 7.297 7.621 -11.383 1 98.5 450 PHE A C 1
ATOM 3425 O O . PHE A 1 450 ? 7.102 8.781 -11.75 1 98.5 450 PHE A O 1
ATOM 3432 N N . PRO A 1 451 ? 6.586 6.66 -11.938 1 97.81 451 PRO A N 1
ATOM 3433 C CA . PRO A 1 451 ? 5.562 6.875 -12.961 1 97.81 451 PRO A CA 1
ATOM 3434 C C . PRO A 1 451 ? 4.27 7.457 -12.383 1 97.81 451 PRO A C 1
ATOM 3436 O O . PRO A 1 451 ? 4.039 7.383 -11.172 1 97.81 451 PRO A O 1
ATOM 3439 N N . ALA A 1 452 ? 3.494 8.031 -13.281 1 97 452 ALA A N 1
ATOM 3440 C CA . ALA A 1 452 ? 2.174 8.516 -12.898 1 97 452 ALA A CA 1
ATOM 3441 C C . ALA A 1 452 ? 1.342 7.41 -12.266 1 97 452 ALA A C 1
ATOM 3443 O O . ALA A 1 452 ? 1.429 6.25 -12.672 1 97 452 ALA A O 1
ATOM 3444 N N . GLY A 1 453 ? 0.601 7.738 -11.227 1 95.75 453 GLY A N 1
ATOM 3445 C CA . GLY A 1 453 ? -0.258 6.781 -10.547 1 95.75 453 GLY A CA 1
ATOM 3446 C C . GLY A 1 453 ? 0.344 6.25 -9.258 1 95.75 453 GLY A C 1
ATOM 3447 O O . GLY A 1 453 ? -0.353 5.633 -8.445 1 95.75 453 GLY A O 1
ATOM 3448 N N . THR A 1 454 ? 1.642 6.512 -8.984 1 97.62 454 THR A N 1
ATOM 3449 C CA . THR A 1 454 ? 2.346 6.035 -7.797 1 97.62 454 THR A CA 1
ATOM 3450 C C . THR A 1 454 ? 1.834 6.742 -6.547 1 97.62 454 THR A C 1
ATOM 3452 O O . THR A 1 454 ? 1.617 7.957 -6.559 1 97.62 454 THR A O 1
ATOM 3455 N N . THR A 1 455 ? 1.575 5.977 -5.473 1 97.5 455 THR A N 1
ATOM 3456 C CA . THR A 1 455 ? 1.113 6.543 -4.211 1 97.5 455 THR A CA 1
ATOM 3457 C C . THR A 1 455 ? 2.268 6.668 -3.219 1 97.5 455 THR A C 1
ATOM 3459 O O . THR A 1 455 ? 3.334 6.086 -3.424 1 97.5 455 THR A O 1
ATOM 3462 N N . GLY A 1 456 ? 2.018 7.465 -2.184 1 97.94 456 GLY A N 1
ATOM 3463 C CA . GLY A 1 456 ? 3.049 7.652 -1.174 1 97.94 456 GLY A CA 1
ATOM 3464 C C . GLY A 1 456 ? 3.361 6.383 -0.401 1 97.94 456 GLY A C 1
ATOM 3465 O O . GLY A 1 456 ? 4.496 6.184 0.037 1 97.94 456 GLY A O 1
ATOM 3466 N N . SER A 1 457 ? 2.379 5.535 -0.192 1 96.88 457 SER A N 1
ATOM 3467 C CA . SER A 1 457 ? 2.602 4.281 0.516 1 96.88 457 SER A CA 1
ATOM 3468 C C . SER A 1 457 ? 3.566 3.379 -0.248 1 96.88 457 SER A C 1
ATOM 3470 O O . SER A 1 457 ? 4.316 2.609 0.356 1 96.88 457 SER A O 1
ATOM 3472 N N . GLN A 1 458 ? 3.59 3.502 -1.562 1 97.44 458 GLN A N 1
ATOM 3473 C CA . GLN A 1 458 ? 4.469 2.699 -2.406 1 97.44 458 GLN A CA 1
ATOM 3474 C C . GLN A 1 458 ? 5.918 3.154 -2.281 1 97.44 458 GLN A C 1
ATOM 3476 O O . GLN A 1 458 ? 6.84 2.404 -2.604 1 97.44 458 GLN A O 1
ATOM 3481 N N . LEU A 1 459 ? 6.148 4.379 -1.791 1 98.44 459 LEU A N 1
ATOM 3482 C CA . LEU A 1 459 ? 7.484 4.961 -1.772 1 98.44 459 LEU A CA 1
ATOM 3483 C C . LEU A 1 459 ? 8.047 4.992 -0.354 1 98.44 459 LEU A C 1
ATOM 3485 O O . LEU A 1 459 ? 9.242 5.227 -0.158 1 98.44 459 LEU A O 1
ATOM 3489 N N . ASP A 1 460 ? 7.223 4.66 0.667 1 98.44 460 ASP A N 1
ATOM 3490 C CA . ASP A 1 460 ? 7.562 4.859 2.072 1 98.44 460 ASP A CA 1
ATOM 3491 C C . ASP A 1 460 ? 8.805 4.062 2.453 1 98.44 460 ASP A C 1
ATOM 3493 O O . ASP A 1 460 ? 9.672 4.559 3.18 1 98.44 460 ASP A O 1
ATOM 3497 N N . ALA A 1 461 ? 8.906 2.879 1.941 1 98.25 461 ALA A N 1
ATOM 3498 C CA . ALA A 1 461 ? 9.977 1.967 2.328 1 98.25 461 ALA A CA 1
ATOM 3499 C C . ALA A 1 461 ? 11.344 2.527 1.94 1 98.25 461 ALA A C 1
ATOM 3501 O O . ALA A 1 461 ? 12.352 2.232 2.588 1 98.25 461 ALA A O 1
ATOM 3502 N N . LEU A 1 462 ? 11.445 3.385 0.937 1 98.56 462 LEU A N 1
ATOM 3503 C CA . LEU A 1 462 ? 12.711 3.943 0.483 1 98.56 462 LEU A CA 1
ATOM 3504 C C . LEU A 1 462 ? 13.383 4.742 1.595 1 98.56 462 LEU A C 1
ATOM 3506 O O . LEU A 1 462 ? 14.617 4.762 1.693 1 98.56 462 LEU A O 1
ATOM 3510 N N . ALA A 1 463 ? 12.5 5.355 2.428 1 98.75 463 ALA A N 1
ATOM 3511 C CA . ALA A 1 463 ? 13.016 6.176 3.521 1 98.75 463 ALA A CA 1
ATOM 3512 C C . ALA A 1 463 ? 13.398 5.312 4.719 1 98.75 463 ALA A C 1
ATOM 3514 O O . ALA A 1 463 ? 14.172 5.742 5.578 1 98.75 463 ALA A O 1
ATOM 3515 N N . ARG A 1 464 ? 12.953 4.102 4.809 1 98.56 464 ARG A N 1
ATOM 3516 C CA . ARG A 1 464 ? 13.07 3.303 6.023 1 98.56 464 ARG A CA 1
ATOM 3517 C C . ARG A 1 464 ? 14.172 2.258 5.887 1 98.56 464 ARG A C 1
ATOM 3519 O O . ARG A 1 464 ? 14.758 1.833 6.883 1 98.56 464 ARG A O 1
ATOM 3526 N N . VAL A 1 465 ? 14.484 1.814 4.645 1 98.12 465 VAL A N 1
ATOM 3527 C CA . VAL A 1 465 ? 15.305 0.638 4.367 1 98.12 465 VAL A CA 1
ATOM 3528 C C . VAL A 1 465 ? 16.672 0.789 5.035 1 98.12 465 VAL A C 1
ATOM 3530 O O . VAL A 1 465 ? 17.172 -0.146 5.668 1 98.12 465 VAL A O 1
ATOM 3533 N N . PRO A 1 466 ? 17.391 1.99 4.973 1 98.31 466 PRO A N 1
ATOM 3534 C CA . PRO A 1 466 ? 18.688 2.094 5.648 1 98.31 466 PRO A CA 1
ATOM 3535 C C . PRO A 1 466 ? 18.594 1.793 7.145 1 98.31 466 PRO A C 1
ATOM 3537 O O . PRO A 1 466 ? 19.5 1.183 7.711 1 98.31 466 PRO A O 1
ATOM 3540 N N . LEU A 1 467 ? 17.484 2.23 7.785 1 98.69 467 LEU A N 1
ATOM 3541 C CA . LEU A 1 467 ? 17.281 1.943 9.203 1 98.69 467 LEU A CA 1
ATOM 3542 C C . LEU A 1 467 ? 16.906 0.481 9.406 1 98.69 467 LEU A C 1
ATOM 3544 O O . LEU A 1 467 ? 17.406 -0.171 10.328 1 98.69 467 LEU A O 1
ATOM 3548 N N . TRP A 1 468 ? 16.016 -0.069 8.547 1 98.44 468 TRP A N 1
ATOM 3549 C CA . TRP A 1 468 ? 15.578 -1.457 8.656 1 98.44 468 TRP A CA 1
ATOM 3550 C C . TRP A 1 468 ? 16.766 -2.408 8.594 1 98.44 468 TRP A C 1
ATOM 3552 O O . TRP A 1 468 ? 16.859 -3.352 9.383 1 98.44 468 TRP A O 1
ATOM 3562 N N . GLU A 1 469 ? 17.672 -2.176 7.699 1 97.12 469 GLU A N 1
ATOM 3563 C CA . GLU A 1 469 ? 18.828 -3.035 7.512 1 97.12 469 GLU A CA 1
ATOM 3564 C C . GLU A 1 469 ? 19.719 -3.035 8.75 1 97.12 469 GLU A C 1
ATOM 3566 O O . GLU A 1 469 ? 20.5 -3.973 8.961 1 97.12 469 GLU A O 1
ATOM 3571 N N . ALA A 1 470 ? 19.578 -1.987 9.586 1 97.94 470 ALA A N 1
ATOM 3572 C CA . ALA A 1 470 ? 20.344 -1.881 10.828 1 97.94 470 ALA A CA 1
ATOM 3573 C C . ALA A 1 470 ? 19.5 -2.295 12.031 1 97.94 470 ALA A C 1
ATOM 3575 O O . ALA A 1 470 ? 19.922 -2.137 13.18 1 97.94 470 ALA A O 1
ATOM 3576 N N . GLY A 1 471 ? 18.281 -2.814 11.805 1 98.25 471 GLY A N 1
ATOM 3577 C CA . GLY A 1 471 ? 17.422 -3.234 12.891 1 98.25 471 GLY A CA 1
ATOM 3578 C C . GLY A 1 471 ? 16.766 -2.072 13.609 1 98.25 471 GLY A C 1
ATOM 3579 O O . GLY A 1 471 ? 16.516 -2.143 14.82 1 98.25 471 GLY A O 1
ATOM 3580 N N . LEU A 1 472 ? 16.609 -0.925 12.914 1 98.31 472 LEU A N 1
ATOM 3581 C CA . LEU A 1 472 ? 16.031 0.289 13.469 1 98.31 472 LEU A CA 1
ATOM 3582 C C . LEU A 1 472 ? 14.805 0.716 12.656 1 98.31 472 LEU A C 1
ATOM 3584 O O . LEU A 1 472 ? 14.594 0.231 11.547 1 98.31 472 LEU A O 1
ATOM 3588 N N . ASP A 1 473 ? 13.977 1.525 13.227 1 96.88 473 ASP A N 1
ATOM 3589 C CA . ASP A 1 473 ? 12.789 2.07 12.578 1 96.88 473 ASP A CA 1
ATOM 3590 C C . ASP A 1 473 ? 12.289 3.32 13.305 1 96.88 473 ASP A C 1
ATOM 3592 O O . ASP A 1 473 ? 12.93 3.789 14.25 1 96.88 473 ASP A O 1
ATOM 3596 N N . TYR A 1 474 ? 11.305 3.941 12.836 1 95.88 474 TYR A N 1
ATOM 3597 C CA . TYR A 1 474 ? 10.617 5.035 13.516 1 95.88 474 TYR A CA 1
ATOM 3598 C C . TYR A 1 474 ? 9.102 4.883 13.406 1 95.88 474 TYR A C 1
ATOM 3600 O O . TYR A 1 474 ? 8.602 4.238 12.484 1 95.88 474 TYR A O 1
ATOM 3608 N N . ASP A 1 475 ? 8.328 5.469 14.289 1 90.12 475 ASP A N 1
ATOM 3609 C CA . ASP A 1 475 ? 6.918 5.125 14.43 1 90.12 475 ASP A CA 1
ATOM 3610 C C . ASP A 1 475 ? 6.023 6.309 14.07 1 90.12 475 ASP A C 1
ATOM 3612 O O . ASP A 1 475 ? 5.082 6.629 14.805 1 90.12 475 ASP A O 1
ATOM 3616 N N . HIS A 1 476 ? 6.309 7.031 13.094 1 92.56 476 HIS A N 1
ATOM 3617 C CA . HIS A 1 476 ? 5.457 8.031 12.461 1 92.56 476 HIS A CA 1
ATOM 3618 C C . HIS A 1 476 ? 5.516 7.922 10.945 1 92.56 476 HIS A C 1
ATOM 3620 O O . HIS A 1 476 ? 6.344 7.188 10.398 1 92.56 476 HIS A O 1
ATOM 3626 N N . GLY A 1 477 ? 4.562 8.523 10.312 1 95.44 477 GLY A N 1
ATOM 3627 C CA . GLY A 1 477 ? 4.633 8.562 8.859 1 95.44 477 GLY A CA 1
ATOM 3628 C C . GLY A 1 477 ? 5.867 9.281 8.344 1 95.44 477 GLY A C 1
ATOM 3629 O O . GLY A 1 477 ? 6.453 10.102 9.055 1 95.44 477 GLY A O 1
ATOM 3630 N N . THR A 1 478 ? 6.246 9.023 7.113 1 98.25 478 THR A N 1
ATOM 3631 C CA . THR A 1 478 ? 7.438 9.617 6.523 1 98.25 478 THR A CA 1
ATOM 3632 C C . THR A 1 478 ? 7.141 11.023 5.996 1 98.25 478 THR A C 1
ATOM 3634 O O . THR A 1 478 ? 8.031 11.867 5.918 1 98.25 478 THR A O 1
ATOM 3637 N N . GLY A 1 479 ? 5.898 11.148 5.648 1 98 479 GLY A N 1
ATOM 3638 C CA . GLY A 1 479 ? 5.539 12.461 5.133 1 98 479 GLY A CA 1
ATOM 3639 C C . GLY A 1 479 ? 4.039 12.695 5.082 1 98 479 GLY A C 1
ATOM 3640 O O . GLY A 1 479 ? 3.26 11.742 5.016 1 98 479 GLY A O 1
ATOM 3641 N N . HIS A 1 480 ? 3.645 13.953 5.102 1 97.5 480 HIS A N 1
ATOM 3642 C CA . HIS A 1 480 ? 2.262 14.406 4.98 1 97.5 480 HIS A CA 1
ATOM 3643 C C . HIS A 1 480 ? 2.145 15.562 3.998 1 97.5 480 HIS A C 1
ATOM 3645 O O . HIS A 1 480 ? 3.143 16.219 3.672 1 97.5 480 HIS A O 1
ATOM 3651 N N . GLY A 1 481 ? 0.922 15.734 3.516 1 98.19 481 GLY A N 1
ATOM 3652 C CA . GLY A 1 481 ? 0.69 16.891 2.66 1 98.19 481 GLY A CA 1
ATOM 3653 C C . GLY A 1 481 ? 0.721 18.203 3.414 1 98.19 481 GLY A C 1
ATOM 3654 O O . GLY A 1 481 ? 0.54 18.234 4.633 1 98.19 481 GLY A O 1
ATOM 3655 N N . VAL A 1 482 ? 1.002 19.25 2.689 1 98.56 482 VAL A N 1
ATOM 3656 C CA . VAL A 1 482 ? 1.079 20.578 3.26 1 98.56 482 VAL A CA 1
ATOM 3657 C C . VAL A 1 482 ? 0.28 21.562 2.396 1 98.56 482 VAL A C 1
ATOM 3659 O O . VAL A 1 482 ? 0.335 21.5 1.167 1 98.56 482 VAL A O 1
ATOM 3662 N N . GLY A 1 483 ? -0.474 22.375 3.027 1 98.06 483 GLY A N 1
ATOM 3663 C CA . GLY A 1 483 ? -1.239 23.391 2.324 1 98.06 483 GLY A CA 1
ATOM 3664 C C . GLY A 1 483 ? -0.443 24.656 2.047 1 98.06 483 GLY A C 1
ATOM 3665 O O . GLY A 1 483 ? 0.657 24.828 2.576 1 98.06 483 GLY A O 1
ATOM 3666 N N . SER A 1 484 ? -0.9 25.453 1.146 1 98.31 484 SER A N 1
ATOM 3667 C CA . SER A 1 484 ? -0.357 26.781 0.89 1 98.31 484 SER A CA 1
ATOM 3668 C C . SER A 1 484 ? -1.06 27.844 1.737 1 98.31 484 SER A C 1
ATOM 3670 O O . SER A 1 484 ? -2.18 28.25 1.427 1 98.31 484 SER A O 1
ATOM 3672 N N . TYR A 1 485 ? -0.35 28.297 2.764 1 98.38 485 TYR A N 1
ATOM 3673 C CA . TYR A 1 485 ? -0.974 29.125 3.789 1 98.38 485 TYR A CA 1
ATOM 3674 C C . TYR A 1 485 ? -2.289 28.516 4.258 1 98.38 485 TYR A C 1
ATOM 3676 O O . TYR A 1 485 ? -3.332 29.172 4.223 1 98.38 485 TYR A O 1
ATOM 3684 N N . LEU A 1 486 ? -2.277 27.312 4.512 1 97.69 486 LEU A N 1
ATOM 3685 C CA . LEU A 1 486 ? -3.27 26.391 5.07 1 97.69 486 LEU A CA 1
ATOM 3686 C C . LEU A 1 486 ? -2.635 25.469 6.098 1 97.69 486 LEU A C 1
ATOM 3688 O O . LEU A 1 486 ? -1.591 25.781 6.672 1 97.69 486 LEU A O 1
ATOM 3692 N N . GLY A 1 487 ? -3.232 24.359 6.363 1 96.12 487 GLY A N 1
ATOM 3693 C CA . GLY A 1 487 ? -2.707 23.453 7.367 1 96.12 487 GLY A CA 1
ATOM 3694 C C . GLY A 1 487 ? -1.347 22.875 7.008 1 96.12 487 GLY A C 1
ATOM 3695 O O . GLY A 1 487 ? -1.088 22.562 5.848 1 96.12 487 GLY A O 1
ATOM 3696 N N . VAL A 1 488 ? -0.458 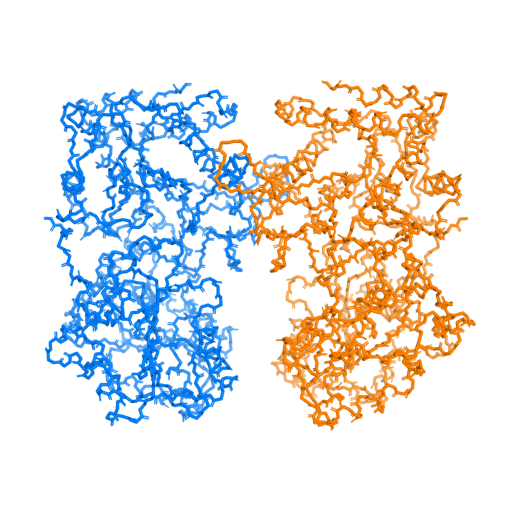22.828 8.047 1 97.25 488 VAL A N 1
ATOM 3697 C CA . VAL A 1 488 ? 0.849 22.203 7.859 1 97.25 488 VAL A CA 1
ATOM 3698 C C . VAL A 1 488 ? 0.679 20.719 7.586 1 97.25 488 VAL A C 1
ATOM 3700 O O . VAL A 1 488 ? 1.519 20.094 6.926 1 97.25 488 VAL A O 1
ATOM 3703 N N . HIS A 1 489 ? -0.336 20.125 8.07 1 95.31 489 HIS A N 1
ATOM 3704 C CA . HIS A 1 489 ? -0.793 18.797 7.715 1 95.31 489 HIS A CA 1
ATOM 3705 C C . HIS A 1 489 ? -2.053 18.844 6.859 1 95.31 489 HIS A C 1
ATOM 3707 O O . HIS A 1 489 ? -3.1 19.312 7.32 1 95.31 489 HIS A O 1
ATOM 3713 N N . GLU A 1 490 ? -1.953 18.484 5.68 1 93.75 490 GLU A N 1
ATOM 3714 C CA . GLU A 1 490 ? -3.098 18.547 4.777 1 93.75 490 GLU A CA 1
ATOM 3715 C C . GLU A 1 490 ? -3.035 17.453 3.723 1 93.75 490 GLU A C 1
ATOM 3717 O O . GLU A 1 490 ? -2.09 17.391 2.934 1 93.75 490 GLU A O 1
ATOM 3722 N N . GLY A 1 491 ? -3.971 16.609 3.705 1 93.81 491 GLY A N 1
ATOM 3723 C CA . GLY A 1 491 ? -4.043 15.531 2.725 1 93.81 491 GLY A CA 1
ATOM 3724 C C . GLY A 1 491 ? -4.77 15.938 1.453 1 93.81 491 GLY A C 1
ATOM 3725 O O . GLY A 1 491 ? -4.953 17.125 1.187 1 93.81 491 GLY A O 1
ATOM 3726 N N . PRO A 1 492 ? -5.129 15.094 0.614 1 96.12 492 PRO A N 1
ATOM 3727 C CA . PRO A 1 492 ? -5.344 13.695 0.984 1 96.12 492 PRO A CA 1
ATOM 3728 C C . PRO A 1 492 ? -4.102 12.828 0.777 1 96.12 492 PRO A C 1
ATOM 3730 O O . PRO A 1 492 ? -4.094 11.648 1.146 1 96.12 492 PRO A O 1
ATOM 3733 N N . GLN A 1 493 ? -2.973 13.336 0.174 1 97.25 493 GLN A N 1
ATOM 3734 C CA . GLN A 1 493 ? -1.766 12.562 -0.085 1 97.25 493 GLN A CA 1
ATOM 3735 C C . GLN A 1 493 ? -0.91 12.438 1.173 1 97.25 493 GLN A C 1
ATOM 3737 O O . GLN A 1 493 ? -0.965 13.297 2.053 1 97.25 493 GLN A O 1
ATOM 3742 N N . ARG A 1 494 ? -0.185 11.469 1.315 1 97.56 494 ARG A N 1
ATOM 3743 C CA . ARG A 1 494 ? 0.78 11.234 2.385 1 97.56 494 ARG A CA 1
ATOM 3744 C C . ARG A 1 494 ? 1.823 10.203 1.966 1 97.56 494 ARG A C 1
ATOM 3746 O O . ARG A 1 494 ? 1.678 9.555 0.93 1 97.56 494 ARG A O 1
ATOM 3753 N N . ILE A 1 495 ? 2.887 10.094 2.662 1 98.25 495 ILE A N 1
ATOM 3754 C CA . ILE A 1 495 ? 3.891 9.039 2.533 1 98.25 495 ILE A CA 1
ATOM 3755 C C . ILE A 1 495 ? 4.031 8.297 3.857 1 98.25 495 ILE A C 1
ATOM 3757 O O . ILE A 1 495 ? 4.594 8.82 4.816 1 98.25 495 ILE A O 1
ATOM 3761 N N . SER A 1 496 ? 3.479 7.113 3.943 1 96.62 496 SER A N 1
ATOM 3762 C CA . SER A 1 496 ? 3.48 6.332 5.176 1 96.62 496 SER A CA 1
ATOM 3763 C C . SER A 1 496 ? 3.289 4.848 4.887 1 96.62 496 SER A C 1
ATOM 3765 O O . SER A 1 496 ? 2.936 4.465 3.768 1 96.62 496 SER A O 1
ATOM 3767 N N . LYS A 1 497 ? 3.5 4.012 5.922 1 93.38 497 LYS A N 1
ATOM 3768 C CA . LYS A 1 497 ? 3.252 2.578 5.82 1 93.38 497 LYS A CA 1
ATOM 3769 C C . LYS A 1 497 ? 1.776 2.291 5.559 1 93.38 497 LYS A C 1
ATOM 3771 O O . LYS A 1 497 ? 1.438 1.323 4.875 1 93.38 497 LYS A O 1
ATOM 3776 N N . ALA A 1 498 ? 0.916 3.088 6.125 1 89.81 498 ALA A N 1
ATOM 3777 C CA . ALA A 1 498 ? -0.523 2.896 5.961 1 89.81 498 ALA A CA 1
ATOM 3778 C C . ALA A 1 498 ? -0.942 3.086 4.508 1 89.81 498 ALA A C 1
ATOM 3780 O O . ALA A 1 498 ? -0.553 4.066 3.865 1 89.81 498 ALA A O 1
ATOM 3781 N N . PRO A 1 499 ? -1.708 2.166 3.988 1 90.5 499 PRO A N 1
ATOM 3782 C CA . PRO A 1 499 ? -2.115 2.277 2.584 1 90.5 499 PRO A CA 1
ATOM 3783 C C . PRO A 1 499 ? -2.883 3.564 2.293 1 90.5 499 PRO A C 1
ATOM 3785 O O . PRO A 1 499 ? -3.691 4.004 3.113 1 90.5 499 PRO A O 1
ATOM 3788 N N . ASN A 1 500 ? -2.527 4.207 1.199 1 91.19 500 ASN A N 1
ATOM 3789 C CA . ASN A 1 500 ? -3.191 5.391 0.663 1 91.19 500 ASN A CA 1
ATOM 3790 C C . ASN A 1 500 ? -3.387 5.289 -0.847 1 91.19 500 ASN A C 1
ATOM 3792 O O . ASN A 1 500 ? -2.438 5.008 -1.582 1 91.19 500 ASN A O 1
ATOM 3796 N N . THR A 1 501 ? -4.613 5.426 -1.341 1 91.06 501 THR A N 1
ATOM 3797 C CA . THR A 1 501 ? -4.918 5.211 -2.752 1 91.06 501 THR A CA 1
ATOM 3798 C C . THR A 1 501 ? -4.73 6.5 -3.547 1 91.06 501 THR A C 1
ATOM 3800 O O . THR A 1 501 ? -4.949 6.523 -4.758 1 91.06 501 THR A O 1
ATOM 3803 N N . VAL A 1 502 ? -4.348 7.543 -2.889 1 95.88 502 VAL A N 1
ATOM 3804 C CA . VAL A 1 502 ? -4.168 8.82 -3.568 1 95.88 502 VAL A CA 1
ATOM 3805 C C . VAL A 1 502 ? -2.805 8.859 -4.25 1 95.88 502 VAL A C 1
ATOM 3807 O O . VAL A 1 502 ? -1.769 8.844 -3.582 1 95.88 502 VAL A O 1
ATOM 3810 N N . ALA A 1 503 ? -2.857 8.914 -5.574 1 97.25 503 ALA A N 1
ATOM 3811 C CA . ALA A 1 503 ? -1.614 9.039 -6.332 1 97.25 503 ALA A CA 1
ATOM 3812 C C . ALA A 1 503 ? -0.954 10.391 -6.086 1 97.25 503 ALA A C 1
ATOM 3814 O O . ALA A 1 503 ? -1.638 11.414 -5.961 1 97.25 503 ALA A O 1
ATOM 3815 N N . LEU A 1 504 ? 0.333 10.398 -5.984 1 98.5 504 LEU A N 1
ATOM 3816 C CA . LEU A 1 504 ? 1.076 11.648 -5.973 1 98.5 504 LEU A CA 1
ATOM 3817 C C . LEU A 1 504 ? 0.999 12.344 -7.332 1 98.5 504 LEU A C 1
ATOM 3819 O O . LEU A 1 504 ? 1.24 11.711 -8.367 1 98.5 504 LEU A O 1
ATOM 3823 N N . ARG A 1 505 ? 0.607 13.594 -7.359 1 98.5 505 ARG A N 1
ATOM 3824 C CA . ARG A 1 505 ? 0.404 14.367 -8.578 1 98.5 505 ARG A CA 1
ATOM 3825 C C . ARG A 1 505 ? 1.22 15.656 -8.555 1 98.5 505 ARG A C 1
ATOM 3827 O O . ARG A 1 505 ? 1.564 16.156 -7.488 1 98.5 505 ARG A O 1
ATOM 3834 N N . PRO A 1 506 ? 1.512 16.156 -9.773 1 98.69 506 PRO A N 1
ATOM 3835 C CA . PRO A 1 506 ? 2.27 17.406 -9.836 1 98.69 506 PRO A CA 1
ATOM 3836 C C . PRO A 1 506 ? 1.651 18.5 -8.977 1 98.69 506 PRO A C 1
ATOM 3838 O O . PRO A 1 506 ? 0.43 18.672 -8.969 1 98.69 506 PRO A O 1
ATOM 3841 N N . GLY A 1 507 ? 2.498 19.141 -8.211 1 98.75 507 GLY A N 1
ATOM 3842 C CA . GLY A 1 507 ? 2.049 20.281 -7.406 1 98.75 507 GLY A CA 1
ATOM 3843 C C . GLY A 1 507 ? 1.721 19.891 -5.977 1 98.75 507 GLY A C 1
ATOM 3844 O O . GLY A 1 507 ? 1.609 20.766 -5.105 1 98.75 507 GLY A O 1
ATOM 3845 N N . MET A 1 508 ? 1.542 18.625 -5.688 1 98.88 508 MET A N 1
ATOM 3846 C CA . MET A 1 508 ? 1.344 18.203 -4.309 1 98.88 508 MET A CA 1
ATOM 3847 C C . MET A 1 508 ? 2.602 18.422 -3.479 1 98.88 508 MET A C 1
ATOM 3849 O O . MET A 1 508 ? 3.695 18.016 -3.877 1 98.88 508 MET A O 1
ATOM 3853 N N . ILE A 1 509 ? 2.523 19.125 -2.383 1 98.88 509 ILE A N 1
ATOM 3854 C CA . ILE A 1 509 ? 3.619 19.297 -1.436 1 98.88 509 ILE A CA 1
ATOM 3855 C C . ILE A 1 509 ? 3.555 18.203 -0.367 1 98.88 509 ILE A C 1
ATOM 3857 O O . ILE A 1 509 ? 2.48 17.906 0.166 1 98.88 509 ILE A O 1
ATOM 3861 N N . VAL A 1 510 ? 4.656 17.547 -0.118 1 98.81 510 VAL A N 1
ATOM 3862 C CA . VAL A 1 510 ? 4.742 16.531 0.929 1 98.81 510 VAL A CA 1
ATOM 3863 C C . VAL A 1 510 ? 6 16.766 1.766 1 98.81 510 VAL A C 1
ATOM 3865 O O . VAL A 1 510 ? 7.012 17.25 1.258 1 98.81 510 VAL A O 1
ATOM 3868 N N . SER A 1 511 ? 5.926 16.453 3.027 1 98.81 511 SER A N 1
ATOM 3869 C CA . SER A 1 511 ? 7.137 16.406 3.842 1 98.81 511 SER A CA 1
ATOM 3870 C C . SER A 1 511 ? 7.91 15.109 3.611 1 98.81 511 SER A C 1
ATOM 3872 O O . SER A 1 511 ? 7.328 14.102 3.205 1 98.81 511 SER A O 1
ATOM 3874 N N . ASN A 1 512 ? 9.141 15.125 3.641 1 98.81 512 ASN A N 1
ATOM 3875 C CA . ASN A 1 512 ? 10.102 14.031 3.744 1 98.81 512 ASN A CA 1
ATOM 3876 C C . ASN A 1 512 ? 10.852 14.07 5.074 1 98.81 512 ASN A C 1
ATOM 3878 O O . ASN A 1 512 ? 11.812 14.82 5.227 1 98.81 512 ASN A O 1
ATOM 3882 N N . GLU A 1 513 ? 10.398 13.211 6.047 1 98.56 513 GLU A N 1
ATOM 3883 C CA . GLU A 1 513 ? 10.875 13.461 7.402 1 98.56 513 GLU A CA 1
ATOM 3884 C C . GLU A 1 513 ? 11.172 12.164 8.141 1 98.56 513 GLU A C 1
ATOM 3886 O O . GLU A 1 513 ? 10.688 11.945 9.258 1 98.56 513 GLU A O 1
ATOM 3891 N N . PRO A 1 514 ? 12.031 11.258 7.52 1 98.69 514 PRO A N 1
ATOM 3892 C CA . PRO A 1 514 ? 12.453 10.102 8.32 1 98.69 514 PRO A CA 1
ATOM 3893 C C . PRO A 1 514 ? 13.148 10.508 9.617 1 98.69 514 PRO A C 1
ATOM 3895 O O . PRO A 1 514 ? 13.617 11.648 9.742 1 98.69 514 PRO A O 1
ATOM 3898 N N . GLY A 1 515 ? 13.125 9.594 10.625 1 98.19 515 GLY A N 1
ATOM 3899 C CA . GLY A 1 515 ? 13.742 9.883 11.914 1 98.19 515 GLY A CA 1
ATOM 3900 C C . GLY A 1 515 ? 14.211 8.641 12.641 1 98.19 515 GLY A C 1
ATOM 3901 O O . GLY A 1 515 ? 14.141 7.535 12.102 1 98.19 515 GLY A O 1
ATOM 3902 N N . TYR A 1 516 ? 14.844 8.836 13.703 1 98.25 516 TYR A N 1
ATOM 3903 C CA . TYR A 1 516 ? 15.234 7.824 14.68 1 98.25 516 TYR A CA 1
ATOM 3904 C C . TYR A 1 516 ? 15.18 8.383 16.094 1 98.25 516 TYR A C 1
ATOM 3906 O O . TYR A 1 516 ? 15.648 9.5 16.344 1 98.25 516 TYR A O 1
ATOM 3914 N N . TYR A 1 517 ? 14.641 7.648 17 1 96.75 517 TYR A N 1
ATOM 3915 C CA . TYR A 1 517 ? 14.445 8.102 18.375 1 96.75 517 TYR A CA 1
ATOM 3916 C C . TYR A 1 517 ? 14.891 7.035 19.359 1 96.75 517 TYR A C 1
ATOM 3918 O O . TYR A 1 517 ? 14.273 5.977 19.469 1 96.75 517 TYR A O 1
ATOM 3926 N N . LYS A 1 518 ? 16 7.309 20 1 96.19 518 LYS A N 1
ATOM 3927 C CA . LYS A 1 518 ? 16.484 6.418 21.047 1 96.19 518 LYS A CA 1
ATOM 3928 C C . LYS A 1 518 ? 15.93 6.828 22.406 1 96.19 518 LYS A C 1
ATOM 3930 O O . LYS A 1 518 ? 16.422 7.766 23.031 1 96.19 518 LYS A O 1
ATOM 3935 N N . GLU A 1 519 ? 15.008 6.078 22.875 1 91.75 519 GLU A N 1
ATOM 3936 C CA . GLU A 1 519 ? 14.297 6.41 24.109 1 91.75 519 GLU A CA 1
ATOM 3937 C C . GLU A 1 519 ? 15.273 6.684 25.25 1 91.75 519 GLU A C 1
ATOM 3939 O O . GLU A 1 519 ? 16.203 5.91 25.469 1 91.75 519 GLU A O 1
ATOM 3944 N N . GLY A 1 520 ? 15.07 7.805 25.891 1 93.62 520 GLY A N 1
ATOM 3945 C CA . GLY A 1 520 ? 15.852 8.172 27.062 1 93.62 520 GLY A CA 1
ATOM 3946 C C . GLY A 1 520 ? 17.172 8.844 26.719 1 93.62 520 GLY A C 1
ATOM 3947 O O . GLY A 1 520 ? 17.875 9.312 27.609 1 93.62 520 GLY A O 1
ATOM 3948 N N . GLU A 1 521 ? 17.469 9.031 25.406 1 95.88 521 GLU A N 1
ATOM 3949 C CA . GLU A 1 521 ? 18.797 9.531 25.078 1 95.88 521 GLU A CA 1
ATOM 3950 C C . GLU A 1 521 ? 18.719 10.711 24.109 1 95.88 521 GLU A C 1
ATOM 3952 O O . GLU A 1 521 ? 19.031 11.844 24.469 1 95.88 521 GLU A O 1
ATOM 3957 N N . TYR A 1 522 ? 18.312 10.461 22.828 1 97.19 522 TYR A N 1
ATOM 3958 C CA . TYR A 1 522 ? 18.281 11.531 21.828 1 97.19 522 TYR A CA 1
ATOM 3959 C C . TYR A 1 522 ? 17.344 11.18 20.688 1 97.19 522 TYR A C 1
ATOM 3961 O O . TYR A 1 522 ? 16.875 10.039 20.578 1 97.19 522 TYR A O 1
ATOM 3969 N N . GLY A 1 523 ? 16.969 12.133 19.922 1 97.56 523 GLY A N 1
ATOM 3970 C CA . GLY A 1 523 ? 16.219 11.938 18.688 1 97.56 523 GLY A CA 1
ATOM 3971 C C . GLY A 1 523 ? 16.859 12.586 17.484 1 97.56 523 GLY A C 1
ATOM 3972 O O . GLY A 1 523 ? 17.609 13.555 17.625 1 97.56 523 GLY A O 1
ATOM 3973 N N . ILE A 1 524 ? 16.641 11.969 16.344 1 98.75 524 ILE A N 1
ATOM 3974 C CA . ILE A 1 524 ? 17.109 12.469 15.062 1 98.75 524 ILE A CA 1
ATOM 3975 C C . ILE A 1 524 ? 15.945 12.562 14.078 1 98.75 524 ILE A C 1
ATOM 3977 O O . ILE A 1 524 ? 15.109 11.656 14.008 1 98.75 524 ILE A O 1
ATOM 3981 N N . ARG A 1 525 ? 15.797 13.625 13.391 1 98.56 525 ARG A N 1
ATOM 3982 C CA . ARG A 1 525 ? 14.891 13.797 12.266 1 98.56 525 ARG A CA 1
ATOM 3983 C C . ARG A 1 525 ? 15.461 14.766 11.234 1 98.56 525 ARG A C 1
ATOM 3985 O O . ARG A 1 525 ? 16.094 15.758 11.602 1 98.56 525 ARG A O 1
ATOM 3992 N N . ILE A 1 526 ? 15.438 14.453 10.055 1 98.81 526 ILE A N 1
ATOM 3993 C CA . ILE A 1 526 ? 15.758 15.328 8.93 1 98.81 526 ILE A CA 1
ATOM 3994 C C . ILE A 1 526 ? 14.516 15.531 8.062 1 98.81 526 ILE A C 1
ATOM 3996 O O . ILE A 1 526 ? 13.992 14.578 7.488 1 98.81 526 ILE A O 1
ATOM 4000 N N . GLU A 1 527 ? 14.078 16.734 7.984 1 98.75 527 GLU A N 1
ATOM 4001 C CA . GLU A 1 527 ? 12.812 16.969 7.297 1 98.75 527 GLU A CA 1
ATOM 4002 C C . GLU A 1 527 ? 12.922 18.141 6.32 1 98.75 527 GLU A C 1
ATOM 4004 O O . GLU A 1 527 ? 13.398 19.219 6.688 1 98.75 527 GLU A O 1
ATOM 4009 N N . ASN A 1 528 ? 12.602 17.922 5.121 1 98.88 528 ASN A N 1
ATOM 4010 C CA . ASN A 1 528 ? 12.336 18.938 4.105 1 98.88 528 ASN A CA 1
ATOM 4011 C C . ASN A 1 528 ? 10.922 18.812 3.547 1 98.88 528 ASN A C 1
ATOM 4013 O O . ASN A 1 528 ? 10.359 17.719 3.498 1 98.88 528 ASN A O 1
ATOM 4017 N N . LEU A 1 529 ? 10.375 19.953 3.211 1 98.94 529 LEU A N 1
ATOM 4018 C CA . LEU A 1 529 ? 9.234 19.906 2.299 1 98.94 529 LEU A CA 1
ATOM 4019 C C . LEU A 1 529 ? 9.703 19.812 0.85 1 98.94 529 LEU A C 1
ATOM 4021 O O . LEU A 1 529 ? 10.75 20.375 0.494 1 98.94 529 LEU A O 1
ATOM 4025 N N . GLN A 1 530 ? 8.961 19.125 0.09 1 98.88 530 GLN A N 1
ATOM 4026 C CA . GLN A 1 530 ? 9.188 18.984 -1.346 1 98.88 530 GLN A CA 1
ATOM 4027 C C . GLN A 1 530 ? 7.863 18.906 -2.104 1 98.88 530 GLN A C 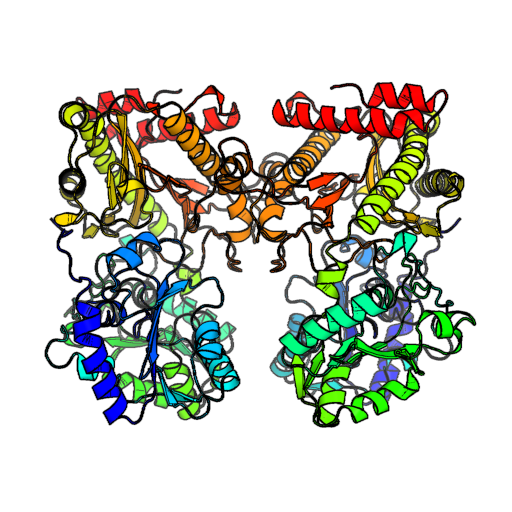1
ATOM 4029 O O . GLN A 1 530 ? 6.816 18.656 -1.505 1 98.88 530 GLN A O 1
ATOM 4034 N N . PHE A 1 531 ? 7.84 19.203 -3.377 1 98.75 531 PHE A N 1
ATOM 4035 C CA . PHE A 1 531 ? 6.613 19.047 -4.148 1 98.75 531 PHE A CA 1
ATOM 4036 C C . PHE A 1 531 ? 6.844 18.141 -5.348 1 98.75 531 PHE A C 1
ATOM 4038 O O . PHE A 1 531 ? 7.973 18 -5.824 1 98.75 531 PHE A O 1
ATOM 4045 N N . VAL A 1 532 ? 5.852 17.422 -5.852 1 98.88 532 VAL A N 1
ATOM 4046 C CA . VAL A 1 532 ? 5.891 16.5 -6.98 1 98.88 532 VAL A CA 1
ATOM 4047 C C . VAL A 1 532 ? 6.008 17.281 -8.289 1 98.88 532 VAL A C 1
ATOM 4049 O O . VAL A 1 532 ? 5.18 18.156 -8.57 1 98.88 532 VAL A O 1
ATOM 4052 N N . THR A 1 533 ? 6.98 17.031 -9.039 1 98.69 533 THR A N 1
ATOM 4053 C CA . THR A 1 533 ? 7.195 17.734 -10.305 1 98.69 533 THR A CA 1
ATOM 4054 C C . THR A 1 533 ? 6.406 17.062 -11.43 1 98.69 533 THR A C 1
ATOM 4056 O O . THR A 1 533 ? 5.957 15.922 -11.289 1 98.69 533 THR A O 1
ATOM 4059 N N . GLU A 1 534 ? 6.199 17.781 -12.508 1 98.31 534 GLU A N 1
ATOM 4060 C CA . GLU A 1 534 ? 5.617 17.203 -13.711 1 98.31 534 GLU A CA 1
ATOM 4061 C C . GLU A 1 534 ? 6.434 16 -14.195 1 98.31 534 GLU A C 1
ATOM 4063 O O . GLU A 1 534 ? 7.652 15.969 -14.023 1 98.31 534 GLU A O 1
ATOM 4068 N N . ALA A 1 535 ? 5.75 15.031 -14.758 1 97.81 535 ALA A N 1
ATOM 4069 C CA . ALA A 1 535 ? 6.469 13.906 -15.344 1 97.81 535 ALA A CA 1
ATOM 4070 C C . ALA A 1 535 ? 7.293 14.352 -16.547 1 97.81 535 ALA A C 1
ATOM 4072 O O . ALA A 1 535 ? 6.801 15.086 -17.406 1 97.81 535 ALA A O 1
ATOM 4073 N N . GLU A 1 536 ? 8.523 14.016 -16.531 1 97.44 536 GLU A N 1
ATOM 4074 C CA . GLU A 1 536 ? 9.422 14.344 -17.641 1 97.44 536 GLU A CA 1
ATOM 4075 C C . GLU A 1 536 ? 10.078 13.094 -18.203 1 97.44 536 GLU A C 1
ATOM 4077 O O . GLU A 1 536 ? 10.32 12.125 -17.484 1 97.44 536 GLU A O 1
ATOM 4082 N N . PRO A 1 537 ? 10.328 13.125 -19.531 1 96.69 537 PRO A N 1
ATOM 4083 C CA . PRO A 1 537 ? 11.07 12 -20.109 1 96.69 537 PRO A CA 1
ATOM 4084 C C . PRO A 1 537 ? 12.477 11.867 -19.547 1 96.69 537 PRO A C 1
ATOM 4086 O O . PRO A 1 537 ? 13.141 12.875 -19.281 1 96.69 537 PRO A O 1
ATOM 4089 N N . VAL A 1 538 ? 12.844 10.688 -19.328 1 96.06 538 VAL A N 1
ATOM 4090 C CA . VAL A 1 538 ? 14.227 10.375 -18.984 1 96.06 538 VAL A CA 1
ATOM 4091 C C . VAL A 1 538 ? 14.977 9.922 -20.234 1 96.06 538 VAL A C 1
ATOM 4093 O O . VAL A 1 538 ? 14.469 9.125 -21.031 1 96.06 538 VAL A O 1
ATOM 4096 N N . ALA A 1 539 ? 16.141 10.453 -20.406 1 94.81 539 ALA A N 1
ATOM 4097 C CA . ALA A 1 539 ? 16.922 10.086 -21.578 1 94.81 539 ALA A CA 1
ATOM 4098 C C . ALA A 1 539 ? 17.094 8.57 -21.672 1 94.81 539 ALA A C 1
ATOM 4100 O O . ALA A 1 539 ? 17.531 7.922 -20.719 1 94.81 539 ALA A O 1
ATOM 4101 N N . GLY A 1 540 ? 16.672 8.031 -22.828 1 94.25 540 GLY A N 1
ATOM 4102 C CA . GLY A 1 540 ? 16.781 6.602 -23.047 1 94.25 540 GLY A CA 1
ATOM 4103 C C . GLY A 1 540 ? 15.633 5.816 -22.453 1 94.25 540 GLY A C 1
ATOM 4104 O O . GLY A 1 540 ? 15.555 4.598 -22.625 1 94.25 540 GLY A O 1
ATOM 4105 N N . GLY A 1 541 ? 14.75 6.57 -21.781 1 96.19 541 GLY A N 1
ATOM 4106 C CA . GLY A 1 541 ? 13.625 5.914 -21.125 1 96.19 541 GLY A CA 1
ATOM 4107 C C . GLY A 1 541 ? 12.414 5.781 -22.031 1 96.19 541 GLY A C 1
ATOM 4108 O O . GLY A 1 541 ? 12.461 6.164 -23.203 1 96.19 541 GLY A O 1
ATOM 4109 N N . GLU A 1 542 ? 11.406 5.094 -21.5 1 96 542 GLU A N 1
ATOM 4110 C CA . GLU A 1 542 ? 10.211 4.812 -22.281 1 96 542 GLU A CA 1
ATOM 4111 C C . GLU A 1 542 ? 8.984 5.512 -21.703 1 96 542 GLU A C 1
ATOM 4113 O O . GLU A 1 542 ? 7.965 5.656 -22.375 1 96 542 GLU A O 1
ATOM 4118 N N . ARG A 1 543 ? 9.062 5.906 -20.484 1 95.44 543 ARG A N 1
ATOM 4119 C CA . ARG A 1 543 ? 7.949 6.555 -19.797 1 95.44 543 ARG A CA 1
ATOM 4120 C C . ARG A 1 543 ? 8.406 7.812 -19.078 1 95.44 543 ARG A C 1
ATOM 4122 O O . ARG A 1 543 ? 9.5 7.84 -18.5 1 95.44 543 ARG A O 1
ATOM 4129 N N . PRO A 1 544 ? 7.586 8.891 -19.172 1 97.81 544 PRO A N 1
ATOM 4130 C CA . PRO A 1 544 ? 7.918 10.039 -18.328 1 97.81 544 PRO A CA 1
ATOM 4131 C C . PRO A 1 544 ? 7.809 9.711 -16.844 1 97.81 544 PRO A C 1
ATOM 4133 O O . PRO A 1 544 ? 6.965 8.906 -16.438 1 97.81 544 PRO A O 1
ATOM 4136 N N . MET A 1 545 ? 8.672 10.266 -16.078 1 98.69 545 MET A N 1
ATOM 4137 C CA . MET A 1 545 ? 8.695 10.008 -14.641 1 98.69 545 MET A CA 1
ATOM 4138 C C . MET A 1 545 ? 8.516 11.305 -13.852 1 98.69 545 MET A C 1
ATOM 4140 O O . MET A 1 545 ? 9.07 12.344 -14.227 1 98.69 545 MET A O 1
ATOM 4144 N N . HIS A 1 546 ? 7.668 11.242 -12.758 1 98.69 546 HIS A N 1
ATOM 4145 C CA . HIS A 1 546 ? 7.633 12.305 -11.766 1 98.69 546 HIS A CA 1
ATOM 4146 C C . HIS A 1 546 ? 8.883 12.297 -10.898 1 98.69 546 HIS A C 1
ATOM 4148 O O . HIS A 1 546 ? 9.656 11.328 -10.93 1 98.69 546 HIS A O 1
ATOM 4154 N N . GLY A 1 547 ? 9.141 13.32 -10.203 1 98.38 547 GLY A N 1
ATOM 4155 C CA . GLY A 1 547 ? 10.141 13.469 -9.156 1 98.38 547 GLY A CA 1
ATOM 4156 C C . GLY A 1 547 ? 9.758 14.484 -8.102 1 98.38 547 GLY A C 1
ATOM 4157 O O . GLY A 1 547 ? 8.578 14.836 -7.969 1 98.38 547 GLY A O 1
ATOM 4158 N N . PHE A 1 548 ? 10.68 14.852 -7.277 1 98.69 548 PHE A N 1
ATOM 4159 C CA . PHE A 1 548 ? 10.477 15.859 -6.242 1 98.69 548 PHE A CA 1
ATOM 4160 C C . PHE A 1 548 ? 11.453 17.016 -6.402 1 98.69 548 PHE A C 1
ATOM 4162 O O . PHE A 1 548 ? 12.578 16.812 -6.863 1 98.69 548 PHE A O 1
ATOM 4169 N N . GLU A 1 549 ? 10.992 18.078 -6.078 1 98.56 549 GLU A N 1
ATOM 4170 C CA . GLU A 1 549 ? 11.859 19.234 -5.887 1 98.56 549 GLU A CA 1
ATOM 4171 C C . GLU A 1 549 ? 11.789 19.75 -4.449 1 98.56 549 GLU A C 1
ATOM 4173 O O . GLU A 1 549 ? 10.703 20.031 -3.939 1 98.56 549 GLU A O 1
ATOM 4178 N N . ALA A 1 550 ? 12.914 19.828 -3.82 1 98.62 550 ALA A N 1
ATOM 4179 C CA . ALA A 1 550 ? 12.961 20.328 -2.443 1 98.62 550 ALA A CA 1
ATOM 4180 C C . ALA A 1 550 ? 12.547 21.781 -2.367 1 98.62 550 ALA A C 1
ATOM 4182 O O . ALA A 1 550 ? 12.969 22.609 -3.189 1 98.62 550 ALA A O 1
ATOM 4183 N N . LEU A 1 551 ? 11.688 22.062 -1.432 1 98.88 551 LEU A N 1
ATOM 4184 C CA . LEU A 1 551 ? 11.32 23.453 -1.13 1 98.88 551 LEU A CA 1
ATOM 4185 C C . LEU A 1 551 ? 12.18 24 0.005 1 98.88 551 LEU A C 1
ATOM 4187 O O . LEU A 1 551 ? 12.617 25.156 -0.05 1 98.88 551 LEU A O 1
ATOM 4191 N N . THR A 1 552 ? 12.391 23.172 1.016 1 98.88 552 THR A N 1
ATOM 4192 C CA . THR A 1 552 ? 13.141 23.578 2.197 1 98.88 552 THR A CA 1
ATOM 4193 C C . THR A 1 552 ? 14.625 23.75 1.863 1 98.88 552 THR A C 1
ATOM 4195 O O . THR A 1 552 ? 15.242 22.859 1.282 1 98.88 552 THR A O 1
ATOM 4198 N N . LEU A 1 553 ? 15.18 24.859 2.223 1 98.69 553 LEU A N 1
ATOM 4199 C CA . LEU A 1 553 ? 16.594 25.156 2.012 1 98.69 553 LEU A CA 1
ATOM 4200 C C . LEU A 1 553 ? 17.266 25.594 3.311 1 98.69 553 LEU A C 1
ATOM 4202 O O . LEU A 1 553 ? 17.156 26.766 3.689 1 98.69 553 LEU A O 1
ATOM 4206 N N . ALA A 1 554 ? 17.922 24.734 3.941 1 98.62 554 ALA A N 1
ATOM 4207 C CA . ALA A 1 554 ? 18.703 24.969 5.148 1 98.62 554 ALA A CA 1
ATOM 4208 C C . ALA A 1 554 ? 19.797 23.906 5.312 1 98.62 554 ALA A C 1
ATOM 4210 O O . ALA A 1 554 ? 19.578 22.75 4.957 1 98.62 554 ALA A O 1
ATOM 4211 N N . PRO A 1 555 ? 20.922 24.297 5.82 1 98.69 555 PRO A N 1
ATOM 4212 C CA . PRO A 1 555 ? 22 23.312 5.895 1 98.69 555 PRO A CA 1
ATOM 4213 C C . PRO A 1 555 ? 21.703 22.172 6.863 1 98.69 555 PRO A C 1
ATOM 4215 O O . PRO A 1 555 ? 20.969 22.375 7.844 1 98.69 555 PRO A O 1
ATOM 4218 N N . ILE A 1 556 ? 22.156 20.984 6.586 1 98.81 556 ILE A N 1
ATOM 4219 C CA . ILE A 1 556 ? 22.156 19.797 7.43 1 98.81 556 ILE A CA 1
ATOM 4220 C C . ILE A 1 556 ? 23.531 19.656 8.102 1 98.81 556 ILE A C 1
ATOM 4222 O O . ILE A 1 556 ? 24.562 19.812 7.457 1 98.81 556 ILE A O 1
ATOM 4226 N N . ASP A 1 557 ? 23.578 19.438 9.344 1 98.56 557 ASP A N 1
ATOM 4227 C CA . ASP A 1 557 ? 24.812 19.422 10.109 1 98.56 557 ASP A CA 1
ATOM 4228 C C . ASP A 1 557 ? 25.766 18.344 9.586 1 98.56 557 ASP A C 1
ATOM 4230 O O . ASP A 1 557 ? 25.672 17.172 9.969 1 98.56 557 ASP A O 1
ATOM 4234 N N . ARG A 1 558 ? 26.703 18.734 8.883 1 97.5 558 ARG A N 1
ATOM 4235 C CA . ARG A 1 558 ? 27.609 17.812 8.211 1 97.5 558 ARG A CA 1
ATOM 4236 C C . ARG A 1 558 ? 28.5 17.094 9.227 1 97.5 558 ARG A C 1
ATOM 4238 O O . ARG A 1 558 ? 29.031 16.016 8.938 1 97.5 558 ARG A O 1
ATOM 4245 N N . ARG A 1 559 ? 28.719 17.594 10.484 1 97.12 559 ARG A N 1
ATOM 4246 C CA . ARG A 1 559 ? 29.516 16.953 11.531 1 97.12 559 ARG A CA 1
ATOM 4247 C C . ARG A 1 559 ? 28.891 15.625 11.945 1 97.12 559 ARG A C 1
ATOM 4249 O O . ARG A 1 559 ? 29.562 14.781 12.539 1 97.12 559 ARG A O 1
ATOM 4256 N N . LEU A 1 560 ? 27.594 15.445 11.594 1 98.81 560 LEU A N 1
ATOM 4257 C CA . LEU A 1 560 ? 26.875 14.242 11.992 1 98.81 560 LEU A CA 1
ATOM 4258 C C . LEU A 1 560 ? 26.891 13.195 10.883 1 98.81 560 LEU A C 1
ATOM 4260 O O . LEU A 1 560 ? 26.391 12.086 11.07 1 98.81 560 LEU A O 1
ATOM 4264 N N . VAL A 1 561 ? 27.5 13.477 9.758 1 98.81 561 VAL A N 1
ATOM 4265 C CA . VAL A 1 561 ? 27.453 12.586 8.602 1 98.81 561 VAL A CA 1
ATOM 4266 C C . VAL A 1 561 ? 28.719 11.742 8.539 1 98.81 561 VAL A C 1
ATOM 4268 O O . VAL A 1 561 ? 29.828 12.281 8.547 1 98.81 561 VAL A O 1
ATOM 4271 N N . VAL A 1 562 ? 28.547 10.469 8.586 1 98.62 562 VAL A N 1
ATOM 4272 C CA . VAL A 1 562 ? 29.656 9.547 8.328 1 98.62 562 VAL A CA 1
ATOM 4273 C C . VAL A 1 562 ? 29.812 9.352 6.824 1 98.62 562 VAL A C 1
ATOM 4275 O O . VAL A 1 562 ? 29.156 8.492 6.23 1 98.62 562 VAL A O 1
ATOM 4278 N N . LYS A 1 563 ? 30.75 10 6.293 1 97.94 563 LYS A N 1
ATOM 4279 C CA . LYS A 1 563 ? 30.953 10.062 4.848 1 97.94 563 LYS A CA 1
ATOM 4280 C C . LYS A 1 563 ? 31.125 8.664 4.258 1 97.94 563 LYS A C 1
ATOM 4282 O O . LYS A 1 563 ? 30.578 8.367 3.189 1 97.94 563 LYS A O 1
ATOM 4287 N N . GLU A 1 564 ? 31.766 7.777 4.895 1 96.81 564 GLU A N 1
ATOM 4288 C CA . GLU A 1 564 ? 32.094 6.449 4.395 1 96.81 564 GLU A CA 1
ATOM 4289 C C . GLU A 1 564 ? 30.859 5.578 4.258 1 96.81 564 GLU A C 1
ATOM 4291 O O . GLU A 1 564 ? 30.891 4.547 3.586 1 96.81 564 GLU A O 1
ATOM 4296 N N . MET A 1 565 ? 29.828 5.996 4.934 1 97.38 565 MET A N 1
ATOM 4297 C CA . MET A 1 565 ? 28.594 5.227 4.871 1 97.38 565 MET A CA 1
ATOM 4298 C C . MET A 1 565 ? 27.781 5.598 3.629 1 97.38 565 MET A C 1
ATOM 4300 O O . MET A 1 565 ? 26.844 4.887 3.26 1 97.38 565 MET A O 1
ATOM 4304 N N . LEU A 1 566 ? 28.094 6.688 2.986 1 97.5 566 LEU A N 1
ATOM 4305 C CA . LEU A 1 566 ? 27.359 7.141 1.818 1 97.5 566 LEU A CA 1
ATOM 4306 C C . LEU A 1 566 ? 27.938 6.555 0.538 1 97.5 566 LEU A C 1
ATOM 4308 O O . LEU A 1 566 ? 29.156 6.438 0.407 1 97.5 566 LEU A O 1
ATOM 4312 N N . THR A 1 567 ? 27.109 6.191 -0.401 1 94.56 567 THR A N 1
ATOM 4313 C CA . THR A 1 567 ? 27.562 5.871 -1.751 1 94.56 567 THR A CA 1
ATOM 4314 C C . THR A 1 567 ? 28 7.133 -2.49 1 94.56 567 THR A C 1
ATOM 4316 O O . THR A 1 567 ? 27.688 8.25 -2.062 1 94.56 567 THR A O 1
ATOM 4319 N N . PRO A 1 568 ? 28.656 6.988 -3.602 1 94.81 568 PRO A N 1
ATOM 4320 C CA . PRO A 1 568 ? 29.031 8.164 -4.387 1 94.81 568 PRO A CA 1
ATOM 4321 C C . PRO A 1 568 ? 27.812 8.977 -4.844 1 94.81 568 PRO A C 1
ATOM 4323 O O . PRO A 1 568 ? 27.859 10.211 -4.859 1 94.81 568 PRO A O 1
ATOM 4326 N N . GLU A 1 569 ? 26.812 8.289 -5.172 1 94.5 569 GLU A N 1
ATOM 4327 C CA . GLU A 1 569 ? 25.594 8.961 -5.617 1 94.5 569 GLU A CA 1
ATOM 4328 C C . GLU A 1 569 ? 24.953 9.742 -4.477 1 94.5 569 GLU A C 1
ATOM 4330 O O . GLU A 1 569 ? 24.5 10.875 -4.672 1 94.5 569 GLU A O 1
ATOM 4335 N N . GLU A 1 570 ? 24.906 9.18 -3.291 1 97.38 570 GLU A N 1
ATOM 4336 C CA . GLU A 1 570 ? 24.344 9.844 -2.115 1 97.38 570 GLU A CA 1
ATOM 4337 C C . GLU A 1 570 ? 25.172 11.07 -1.737 1 97.38 570 GLU A C 1
ATOM 4339 O O . GLU A 1 570 ? 24.609 12.117 -1.403 1 97.38 570 GLU A O 1
ATOM 4344 N N . LEU A 1 571 ? 26.453 10.906 -1.79 1 98.06 571 LEU A N 1
ATOM 4345 C CA . LEU A 1 571 ? 27.359 12.008 -1.483 1 98.06 571 LEU A CA 1
ATOM 4346 C C . LEU A 1 571 ? 27.156 13.164 -2.461 1 98.06 571 LEU A C 1
ATOM 4348 O O . LEU A 1 571 ? 27.078 14.32 -2.051 1 98.06 571 LEU A O 1
ATOM 4352 N N . ALA A 1 572 ? 27.062 12.828 -3.723 1 98.19 572 ALA A N 1
ATOM 4353 C CA . ALA A 1 572 ? 26.844 13.844 -4.746 1 98.19 572 ALA A CA 1
ATOM 4354 C C . ALA A 1 572 ? 25.516 14.562 -4.539 1 98.19 572 ALA A C 1
ATOM 4356 O O . ALA A 1 572 ? 25.406 15.773 -4.734 1 98.19 572 ALA A O 1
ATOM 4357 N N . GLN A 1 573 ? 24.547 13.82 -4.199 1 98.19 573 GLN A N 1
ATOM 4358 C CA . GLN A 1 573 ? 23.219 14.375 -3.936 1 98.19 573 GLN A CA 1
ATOM 4359 C C . GLN A 1 573 ? 23.25 15.328 -2.744 1 98.19 573 GLN A C 1
ATOM 4361 O O . GLN A 1 573 ? 22.672 16.422 -2.799 1 98.19 573 GLN A O 1
ATOM 4366 N N . PHE A 1 574 ? 23.875 14.891 -1.655 1 98.56 574 PHE A N 1
ATOM 4367 C CA . PHE A 1 574 ? 24.016 15.703 -0.454 1 98.56 574 PHE A CA 1
ATOM 4368 C C . PHE A 1 574 ? 24.75 17.016 -0.766 1 98.56 574 PHE A C 1
ATOM 4370 O O . PHE A 1 574 ? 24.297 18.094 -0.372 1 98.56 574 PHE A O 1
ATOM 4377 N N . ASP A 1 575 ? 25.797 16.906 -1.532 1 98.75 575 ASP A N 1
ATOM 4378 C CA . ASP A 1 575 ? 26.594 18.078 -1.892 1 98.75 575 ASP A CA 1
ATOM 4379 C C . ASP A 1 575 ? 25.797 19.016 -2.801 1 98.75 575 ASP A C 1
ATOM 4381 O O . ASP A 1 575 ? 25.922 20.234 -2.691 1 98.75 575 ASP A O 1
ATOM 4385 N N . ALA A 1 576 ? 25.047 18.453 -3.662 1 98.69 576 ALA A N 1
ATOM 4386 C CA . ALA A 1 576 ? 24.25 19.266 -4.566 1 98.69 576 ALA A CA 1
ATOM 4387 C C . ALA A 1 576 ? 23.188 20.062 -3.803 1 98.69 576 ALA A C 1
ATOM 4389 O O . ALA A 1 576 ? 22.906 21.219 -4.125 1 98.69 576 ALA A O 1
ATOM 4390 N N . TYR A 1 577 ? 22.578 19.422 -2.895 1 98.69 577 TYR A N 1
ATOM 4391 C CA . TYR A 1 577 ? 21.594 20.109 -2.051 1 98.69 577 TYR A CA 1
ATOM 4392 C C . TYR A 1 577 ? 22.25 21.266 -1.307 1 98.69 577 TYR A C 1
ATOM 4394 O O . TYR A 1 577 ? 21.719 22.375 -1.294 1 98.69 577 TYR A O 1
ATOM 4402 N N . HIS A 1 578 ? 23.375 21.047 -0.633 1 98.75 578 HIS A N 1
ATOM 4403 C CA . HIS A 1 578 ? 24.078 22.078 0.111 1 98.75 578 HIS A CA 1
ATOM 4404 C C . HIS A 1 578 ? 24.547 23.203 -0.811 1 98.75 578 HIS A C 1
ATOM 4406 O O . HIS A 1 578 ? 24.531 24.375 -0.419 1 98.75 578 HIS A O 1
ATOM 4412 N N . ALA A 1 579 ? 24.922 22.812 -1.999 1 98.75 579 ALA A N 1
ATOM 4413 C CA . ALA A 1 579 ? 25.281 23.828 -2.975 1 98.75 579 ALA A CA 1
ATOM 4414 C C . ALA A 1 579 ? 24.109 24.734 -3.289 1 98.75 579 ALA A C 1
ATOM 4416 O O . ALA A 1 579 ? 24.266 25.953 -3.451 1 98.75 579 ALA A O 1
ATOM 4417 N N . ARG A 1 580 ? 22.984 24.172 -3.445 1 98.75 580 ARG A N 1
ATOM 4418 C CA . ARG A 1 580 ? 21.781 24.953 -3.691 1 98.75 580 ARG A CA 1
ATOM 4419 C C . ARG A 1 580 ? 21.469 25.859 -2.504 1 98.75 580 ARG A C 1
ATOM 4421 O O . ARG A 1 580 ? 21.078 27.016 -2.684 1 98.75 580 ARG A O 1
ATOM 4428 N N . VAL A 1 581 ? 21.594 25.312 -1.278 1 98.88 581 VAL A N 1
ATOM 4429 C CA . VAL A 1 581 ? 21.391 26.125 -0.076 1 98.88 581 VAL A CA 1
ATOM 4430 C C . VAL A 1 581 ? 22.328 27.328 -0.097 1 98.88 581 VAL A C 1
ATOM 4432 O O . VAL A 1 581 ? 21.891 28.453 0.133 1 98.88 581 VAL A O 1
ATOM 4435 N N . ALA A 1 582 ? 23.578 27.078 -0.376 1 98.69 582 ALA A N 1
ATOM 4436 C CA . ALA A 1 582 ? 24.562 28.172 -0.44 1 98.69 582 ALA A CA 1
ATOM 4437 C C . ALA A 1 582 ? 24.156 29.203 -1.484 1 98.69 582 ALA A C 1
ATOM 4439 O O . ALA A 1 582 ? 24.25 30.406 -1.241 1 98.69 582 ALA A O 1
ATOM 4440 N N . ARG A 1 583 ? 23.719 28.719 -2.633 1 98.62 583 ARG A N 1
ATOM 4441 C CA . ARG A 1 583 ? 23.406 29.578 -3.762 1 98.62 583 ARG A CA 1
ATOM 4442 C C . ARG A 1 583 ? 22.172 30.422 -3.477 1 98.62 583 ARG A C 1
ATOM 4444 O O . ARG A 1 583 ? 22.141 31.609 -3.795 1 98.62 583 ARG A O 1
ATOM 4451 N N . GLU A 1 584 ? 21.156 29.875 -2.871 1 98.62 584 GLU A N 1
ATOM 4452 C CA . GLU A 1 584 ? 19.859 30.547 -2.764 1 98.62 584 GLU A CA 1
ATOM 4453 C C . GLU A 1 584 ? 19.734 31.281 -1.438 1 98.62 584 GLU A C 1
ATOM 4455 O O . GLU A 1 584 ? 19.047 32.312 -1.359 1 98.62 584 GLU A O 1
ATOM 4460 N N . ILE A 1 585 ? 20.359 30.766 -0.351 1 98.75 585 ILE A N 1
ATOM 4461 C CA . ILE A 1 585 ? 20.219 31.359 0.975 1 98.75 585 ILE A CA 1
ATOM 4462 C C . ILE A 1 585 ? 21.391 32.312 1.243 1 98.75 585 ILE A C 1
ATOM 4464 O O . ILE A 1 585 ? 21.234 33.312 1.937 1 98.75 585 ILE A O 1
ATOM 4468 N N . GLY A 1 586 ? 22.578 32.062 0.766 1 98.31 586 GLY A N 1
ATOM 4469 C CA . GLY A 1 586 ? 23.781 32.812 1.005 1 98.31 586 GLY A CA 1
ATOM 4470 C C . GLY A 1 586 ? 23.609 34.312 0.823 1 98.31 586 GLY A C 1
ATOM 4471 O O . GLY A 1 586 ? 23.953 35.094 1.703 1 98.31 586 GLY A O 1
ATOM 4472 N N . PRO A 1 587 ? 23.047 34.688 -0.288 1 98.25 587 PRO A N 1
ATOM 4473 C CA . PRO A 1 587 ? 22.906 36.125 -0.577 1 98.25 587 PRO A CA 1
ATOM 4474 C C . PRO A 1 587 ? 22 36.844 0.424 1 98.25 587 PRO A C 1
ATOM 4476 O O . PRO A 1 587 ? 21.984 38.062 0.481 1 98.25 587 PRO A O 1
ATOM 4479 N N . LEU A 1 588 ? 21.203 36.094 1.192 1 98.31 588 LEU A N 1
ATOM 4480 C CA . LEU A 1 588 ? 20.25 36.688 2.125 1 98.31 588 LEU A CA 1
ATOM 4481 C C . LEU A 1 588 ? 20.875 36.844 3.508 1 98.31 588 LEU A C 1
ATOM 4483 O O . LEU A 1 588 ? 20.25 37.438 4.406 1 98.31 588 LEU A O 1
ATOM 4487 N N . LEU A 1 589 ? 22.016 36.312 3.688 1 98.06 589 LEU A N 1
ATOM 4488 C CA . LEU A 1 589 ? 22.734 36.438 4.949 1 98.06 589 LEU A CA 1
ATOM 4489 C C . LEU A 1 589 ? 23.859 37.438 4.848 1 98.06 589 LEU A C 1
ATOM 4491 O O . LEU A 1 589 ? 24.188 37.906 3.75 1 98.06 589 LEU A O 1
ATOM 4495 N N . ASP A 1 590 ? 24.391 37.938 6.008 1 95.75 590 ASP A N 1
ATOM 4496 C CA . ASP A 1 590 ? 25.5 38.875 6.031 1 95.75 590 ASP A CA 1
ATOM 4497 C C . ASP A 1 590 ? 26.516 38.5 7.098 1 95.75 590 ASP A C 1
ATOM 4499 O O . ASP A 1 590 ? 26.25 37.656 7.945 1 95.75 590 ASP A O 1
ATOM 4503 N N . GLY A 1 591 ? 27.719 38.969 6.922 1 96.12 591 GLY A N 1
ATOM 4504 C CA . GLY A 1 591 ? 28.75 38.875 7.938 1 96.12 591 GLY A CA 1
ATOM 4505 C C . GLY A 1 591 ? 29.125 37.438 8.242 1 96.12 591 GLY A C 1
ATOM 4506 O O . GLY A 1 591 ? 29.406 36.656 7.328 1 96.12 591 GLY A O 1
ATOM 4507 N N . GLU A 1 592 ? 29.172 37.156 9.453 1 97.44 592 GLU A N 1
ATOM 4508 C CA . GLU A 1 592 ? 29.656 35.875 9.953 1 97.44 592 GLU A CA 1
ATOM 4509 C C . GLU A 1 592 ? 28.703 34.719 9.562 1 97.44 592 GLU A C 1
ATOM 4511 O O . GLU A 1 592 ? 29.156 33.594 9.305 1 97.44 592 GLU A O 1
ATOM 4516 N N . ALA A 1 593 ? 27.469 35.062 9.5 1 97.94 593 ALA A N 1
ATOM 4517 C CA . ALA A 1 593 ? 26.5 34.031 9.156 1 97.94 593 ALA A CA 1
ATOM 4518 C C . ALA A 1 593 ? 26.672 33.562 7.719 1 97.94 593 ALA A C 1
ATOM 4520 O O . ALA A 1 593 ? 26.531 32.375 7.426 1 97.94 593 ALA A O 1
ATOM 4521 N N . LYS A 1 594 ? 26.906 34.469 6.816 1 98.19 594 LYS A N 1
ATOM 4522 C CA . LYS A 1 594 ? 27.141 34.125 5.418 1 98.19 594 LYS A CA 1
ATOM 4523 C C . LYS A 1 594 ? 28.406 33.281 5.273 1 98.19 594 LYS A C 1
ATOM 4525 O O . LYS A 1 594 ? 28.391 32.281 4.543 1 98.19 594 LYS A O 1
ATOM 4530 N N . ALA A 1 595 ? 29.5 33.688 5.965 1 98.31 595 ALA A N 1
ATOM 4531 C CA . ALA A 1 595 ? 30.75 32.906 5.926 1 98.31 595 ALA A CA 1
ATOM 4532 C C . ALA A 1 595 ? 30.562 31.516 6.504 1 98.31 595 ALA A C 1
ATOM 4534 O O . ALA A 1 595 ? 31.094 30.547 5.965 1 98.31 595 ALA A O 1
ATOM 4535 N N . TRP A 1 596 ? 29.859 31.516 7.547 1 98.44 596 TRP A N 1
ATOM 4536 C CA . TRP A 1 596 ? 29.578 30.234 8.195 1 98.44 596 TRP A CA 1
ATOM 4537 C C . TRP A 1 596 ? 28.797 29.328 7.254 1 98.44 596 TRP A C 1
ATOM 4539 O O . TRP A 1 596 ? 29.109 28.141 7.141 1 98.44 596 TRP A O 1
ATOM 4549 N N . LEU A 1 597 ? 27.75 29.859 6.59 1 98.69 597 LEU A N 1
ATOM 4550 C CA . LEU A 1 597 ? 26.938 29.047 5.684 1 98.69 597 LEU A CA 1
ATOM 4551 C C . LEU A 1 597 ? 27.797 28.453 4.574 1 98.69 597 LEU A C 1
ATOM 4553 O O . LEU A 1 597 ? 27.609 27.281 4.203 1 98.69 597 LEU A O 1
ATOM 4557 N N . ALA A 1 598 ? 28.688 29.266 4.023 1 98.31 598 ALA A N 1
ATOM 4558 C CA . ALA A 1 598 ? 29.578 28.797 2.969 1 98.31 598 ALA A CA 1
ATOM 4559 C C . ALA A 1 598 ? 30.422 27.625 3.453 1 98.31 598 ALA A C 1
ATOM 4561 O O . ALA A 1 598 ? 30.672 26.672 2.707 1 98.31 598 ALA A O 1
ATOM 4562 N N . GLU A 1 599 ? 30.859 27.688 4.629 1 98.25 599 GLU A N 1
ATOM 4563 C CA . GLU A 1 599 ? 31.688 26.641 5.211 1 98.25 599 GLU A CA 1
ATOM 4564 C C . GLU A 1 599 ? 30.906 25.344 5.406 1 98.25 599 GLU A C 1
ATOM 4566 O O . GLU A 1 599 ? 31.375 24.266 5.051 1 98.25 599 GLU A O 1
ATOM 4571 N N . VAL A 1 600 ? 29.734 25.484 5.953 1 98.31 600 VAL A N 1
ATOM 4572 C CA . VAL A 1 600 ? 29 24.281 6.355 1 98.31 600 VAL A CA 1
ATOM 4573 C C . VAL A 1 600 ? 28.312 23.656 5.141 1 98.31 600 VAL A C 1
ATOM 4575 O O . VAL A 1 600 ? 27.875 22.5 5.188 1 98.31 600 VAL A O 1
ATOM 4578 N N . THR A 1 601 ? 28.188 24.359 4.027 1 98.5 601 THR A N 1
ATOM 4579 C CA . THR A 1 601 ? 27.562 23.828 2.826 1 98.5 601 THR A CA 1
ATOM 4580 C C . THR A 1 601 ? 28.625 23.375 1.821 1 98.5 601 THR A C 1
ATOM 4582 O O . THR A 1 601 ? 28.297 23.016 0.692 1 98.5 601 THR A O 1
ATOM 4585 N N . ALA A 1 602 ? 29.922 23.438 2.188 1 98.06 602 ALA A N 1
ATOM 4586 C CA . ALA A 1 602 ? 30.984 22.938 1.327 1 98.06 602 ALA A CA 1
ATOM 4587 C C . ALA A 1 602 ? 30.859 21.438 1.105 1 98.06 602 ALA A C 1
ATOM 4589 O O . ALA A 1 602 ? 30.312 20.734 1.951 1 98.06 602 ALA A O 1
ATOM 4590 N N . PRO A 1 603 ? 31.344 20.969 -0.008 1 97.38 603 PRO A N 1
ATOM 4591 C CA . PRO A 1 603 ? 31.234 19.531 -0.286 1 97.38 603 PRO A CA 1
ATOM 4592 C C . PRO A 1 603 ? 31.891 18.672 0.799 1 97.38 603 PRO A C 1
ATOM 4594 O O . PRO A 1 603 ? 32.906 19.047 1.358 1 97.38 603 PRO A O 1
ATOM 4597 N N . LEU A 1 604 ? 31.312 17.578 1.141 1 96.31 604 LEU A N 1
ATOM 4598 C CA . LEU A 1 604 ? 31.859 16.625 2.102 1 96.31 604 LEU A CA 1
ATOM 4599 C C . LEU A 1 604 ? 33.031 15.859 1.505 1 96.31 604 LEU A C 1
ATOM 4601 O O . LEU A 1 604 ? 32.969 15.445 0.345 1 96.31 604 LEU A O 1
ATOM 4605 N N . MET B 1 1 ? 6.637 -35.562 -23.312 1 85.31 1 MET B N 1
ATOM 4606 C CA . MET B 1 1 ? 6.422 -34.094 -23.266 1 85.31 1 MET B CA 1
ATOM 4607 C C . MET B 1 1 ? 5.109 -33.781 -22.562 1 85.31 1 MET B C 1
ATOM 4609 O O . MET B 1 1 ? 4.082 -34.406 -22.844 1 85.31 1 MET B O 1
ATOM 4613 N N . ARG B 1 2 ? 5.238 -32.969 -21.641 1 90.88 2 ARG B N 1
ATOM 4614 C CA . ARG B 1 2 ? 4.059 -32.562 -20.891 1 90.88 2 ARG B CA 1
ATOM 4615 C C . ARG B 1 2 ? 3.381 -31.359 -21.547 1 90.88 2 ARG B C 1
ATOM 4617 O O . ARG B 1 2 ? 2.158 -31.344 -21.688 1 90.88 2 ARG B O 1
ATOM 4624 N N . GLN B 1 3 ? 4.105 -30.406 -22 1 93.06 3 GLN B N 1
ATOM 4625 C CA . GLN B 1 3 ? 3.566 -29.203 -22.641 1 93.06 3 GLN B CA 1
ATOM 4626 C C . GLN B 1 3 ? 3.311 -29.422 -24.125 1 93.06 3 GLN B C 1
ATOM 4628 O O . GLN B 1 3 ? 4.098 -30.094 -24.797 1 93.06 3 GLN B O 1
ATOM 4633 N N . THR B 1 4 ? 2.189 -28.922 -24.609 1 91.88 4 THR B N 1
ATOM 4634 C CA . THR B 1 4 ? 1.887 -28.938 -26.031 1 91.88 4 THR B CA 1
ATOM 4635 C C . THR B 1 4 ? 2.066 -27.562 -26.656 1 91.88 4 THR B C 1
ATOM 4637 O O . THR B 1 4 ? 2.238 -26.578 -25.938 1 91.88 4 THR B O 1
ATOM 4640 N N . PHE B 1 5 ? 2.117 -27.531 -27.922 1 95 5 PHE B N 1
ATOM 4641 C CA . PHE B 1 5 ? 2.402 -26.281 -28.609 1 95 5 PHE B CA 1
ATOM 4642 C C . PHE B 1 5 ? 1.281 -25.922 -29.578 1 95 5 PHE B C 1
ATOM 4644 O O . PHE B 1 5 ? 1.443 -25.047 -30.422 1 95 5 PHE B O 1
ATOM 4651 N N . ASP B 1 6 ? 0.2 -26.594 -29.375 1 90.38 6 ASP B N 1
ATOM 4652 C CA . ASP B 1 6 ? -0.954 -26.344 -30.219 1 90.38 6 ASP B CA 1
ATOM 4653 C C . ASP B 1 6 ? -1.721 -25.109 -29.766 1 90.38 6 ASP B C 1
ATOM 4655 O O . ASP B 1 6 ? -1.758 -24.797 -28.578 1 90.38 6 ASP B O 1
ATOM 4659 N N . GLU B 1 7 ? -2.223 -24.406 -30.672 1 88.5 7 GLU B N 1
ATOM 4660 C CA . GLU B 1 7 ? -3.168 -23.344 -30.359 1 88.5 7 GLU B CA 1
ATOM 4661 C C . GLU B 1 7 ? -4.594 -23.875 -30.281 1 88.5 7 GLU B C 1
ATOM 4663 O O . GLU B 1 7 ? -5.07 -24.531 -31.203 1 88.5 7 GLU B O 1
ATOM 4668 N N . THR B 1 8 ? -5.164 -23.547 -29.219 1 84.5 8 THR B N 1
ATOM 4669 C CA . THR B 1 8 ? -6.48 -24.141 -28.984 1 84.5 8 THR B CA 1
ATOM 4670 C C . THR B 1 8 ? -7.586 -23.188 -29.438 1 84.5 8 THR B C 1
ATOM 4672 O O . THR B 1 8 ? -8.758 -23.562 -29.469 1 84.5 8 THR B O 1
ATOM 4675 N N . THR B 1 9 ? -7.219 -21.938 -29.719 1 89.56 9 THR B N 1
ATOM 4676 C CA . THR B 1 9 ? -8.18 -20.922 -30.156 1 89.56 9 THR B CA 1
ATOM 4677 C C . THR B 1 9 ? -7.602 -20.094 -31.297 1 89.56 9 THR B C 1
ATOM 4679 O O . THR B 1 9 ? -6.41 -20.188 -31.594 1 89.56 9 THR B O 1
ATOM 4682 N N . ASP B 1 10 ? -8.453 -19.406 -31.922 1 87.75 10 ASP B N 1
ATOM 4683 C CA . ASP B 1 10 ? -8.062 -18.453 -32.938 1 87.75 10 ASP B CA 1
ATOM 4684 C C . ASP B 1 10 ? -9.109 -17.344 -33.094 1 87.75 10 ASP B C 1
ATOM 4686 O O . ASP B 1 10 ? -10.094 -17.328 -32.344 1 87.75 10 ASP B O 1
ATOM 4690 N N . ARG B 1 11 ? -8.938 -16.391 -34.062 1 90.88 11 ARG B N 1
ATOM 4691 C CA . ARG B 1 11 ? -9.742 -15.188 -34.188 1 90.88 11 ARG B CA 1
ATOM 4692 C C . ARG B 1 11 ? -11.141 -15.516 -34.688 1 90.88 11 ARG B C 1
ATOM 4694 O O . ARG B 1 11 ? -12.047 -14.688 -34.625 1 90.88 11 ARG B O 1
ATOM 4701 N N . SER B 1 12 ? -11.25 -16.734 -35.156 1 93.81 12 SER B N 1
ATOM 4702 C CA . SER B 1 12 ? -12.555 -17.094 -35.719 1 93.81 12 SER B CA 1
ATOM 4703 C C . SER B 1 12 ? -13.562 -17.406 -34.625 1 93.81 12 SER B C 1
ATOM 4705 O O . SER B 1 12 ? -14.766 -17.484 -34.875 1 93.81 12 SER B O 1
ATOM 4707 N N . PHE B 1 13 ? -13.156 -17.547 -33.375 1 95 13 PHE B N 1
ATOM 4708 C CA . PHE B 1 13 ? -14.039 -17.953 -32.312 1 95 13 PHE B CA 1
ATOM 4709 C C . PHE B 1 13 ? -15.117 -16.906 -32.062 1 95 13 PHE B C 1
ATOM 4711 O O . PHE B 1 13 ? -16.297 -17.234 -31.906 1 95 13 PHE B O 1
ATOM 4718 N N . GLY B 1 14 ? -14.781 -15.641 -32.094 1 93.94 14 GLY B N 1
ATOM 4719 C CA . GLY B 1 14 ? -15.773 -14.586 -31.953 1 93.94 14 GLY B CA 1
ATOM 4720 C C . GLY B 1 14 ? -16.891 -14.672 -32.969 1 93.94 14 GLY B C 1
ATOM 4721 O O . GLY B 1 14 ? -18.047 -14.875 -32.625 1 93.94 14 GLY B O 1
ATOM 4722 N N . PRO B 1 15 ? -16.469 -14.539 -34.25 1 95.31 15 PRO B N 1
ATOM 4723 C CA . PRO B 1 15 ? -17.453 -14.625 -35.312 1 95.31 15 PRO B CA 1
ATOM 4724 C C . PRO B 1 15 ? -18.297 -15.891 -35.25 1 95.31 15 PRO B C 1
ATOM 4726 O O . PRO B 1 15 ? -19.484 -15.867 -35.562 1 95.31 15 PRO B O 1
ATOM 4729 N N . LYS B 1 16 ? -17.703 -16.922 -34.781 1 96.44 16 LYS B N 1
ATOM 4730 C CA . LYS B 1 16 ? -18.375 -18.219 -34.781 1 96.44 16 LYS B CA 1
ATOM 4731 C C . LYS B 1 16 ? -19.297 -18.344 -33.562 1 96.44 16 LYS B C 1
ATOM 4733 O O . LYS B 1 16 ? -20.406 -18.875 -33.656 1 96.44 16 LYS B O 1
ATOM 4738 N N . HIS B 1 17 ? -18.875 -17.906 -32.469 1 97.25 17 HIS B N 1
ATOM 4739 C CA . HIS B 1 17 ? -19.547 -18.281 -31.219 1 97.25 17 HIS B CA 1
ATOM 4740 C C . HIS B 1 17 ? -20.422 -17.141 -30.703 1 97.25 17 HIS B C 1
ATOM 4742 O O . HIS B 1 17 ? -21.438 -17.391 -30.047 1 97.25 17 HIS B O 1
ATOM 4748 N N . VAL B 1 18 ? -20.172 -15.852 -31.031 1 97.5 18 VAL B N 1
ATOM 4749 C CA . VAL B 1 18 ? -20.938 -14.719 -30.5 1 97.5 18 VAL B CA 1
ATOM 4750 C C . VAL B 1 18 ? -22.375 -14.805 -30.984 1 97.5 18 VAL B C 1
ATOM 4752 O O . VAL B 1 18 ? -23.312 -14.609 -30.203 1 97.5 18 VAL B O 1
ATOM 4755 N N . PRO B 1 19 ? -22.625 -15.141 -32.281 1 97.19 19 PRO B N 1
ATOM 4756 C CA . PRO B 1 19 ? -24 -15.273 -32.719 1 97.19 19 PRO B CA 1
ATOM 4757 C C . PRO B 1 19 ? -24.766 -16.375 -31.984 1 97.19 19 PRO B C 1
ATOM 4759 O O . PRO B 1 19 ? -25.953 -16.219 -31.688 1 97.19 19 PRO B O 1
ATOM 4762 N N . LEU B 1 20 ? -24.109 -17.469 -31.672 1 97.62 20 LEU B N 1
ATOM 4763 C CA . LEU B 1 20 ? -24.719 -18.547 -30.922 1 97.62 20 LEU B CA 1
ATOM 4764 C C . LEU B 1 20 ? -25.078 -18.109 -29.5 1 97.62 20 LEU B C 1
ATOM 4766 O O . LEU B 1 20 ? -26.125 -18.453 -28.969 1 97.62 20 LEU B O 1
ATOM 4770 N N . ILE B 1 21 ? -24.203 -17.328 -28.906 1 98.12 21 ILE B N 1
ATOM 4771 C CA . ILE B 1 21 ? -24.422 -16.812 -27.562 1 98.12 21 ILE B CA 1
ATOM 4772 C C . ILE B 1 21 ? -25.609 -15.844 -27.562 1 98.12 21 ILE B C 1
ATOM 4774 O O . ILE B 1 21 ? -26.469 -15.906 -26.672 1 98.12 21 ILE B O 1
ATOM 4778 N N . ARG B 1 22 ? -25.641 -14.977 -28.562 1 98.12 22 ARG B N 1
ATOM 4779 C CA . ARG B 1 22 ? -26.734 -14.016 -28.672 1 98.12 22 ARG B CA 1
ATOM 4780 C C . ARG B 1 22 ? -28.078 -14.719 -28.875 1 98.12 22 ARG B C 1
ATOM 4782 O O . ARG B 1 22 ? -29.094 -14.281 -28.344 1 98.12 22 ARG B O 1
ATOM 4789 N N . GLN B 1 23 ? -28.062 -15.789 -29.594 1 97.88 23 GLN B N 1
ATOM 4790 C CA . GLN B 1 23 ? -29.281 -16.578 -29.75 1 97.88 23 GLN B CA 1
ATOM 4791 C C . GLN B 1 23 ? -29.734 -17.156 -28.422 1 97.88 23 GLN B C 1
ATOM 4793 O O . GLN B 1 23 ? -30.922 -17.141 -28.094 1 97.88 23 GLN B O 1
ATOM 4798 N N . ALA B 1 24 ? -28.812 -17.703 -27.719 1 98 24 ALA B N 1
ATOM 4799 C CA . ALA B 1 24 ? -29.109 -18.266 -26.406 1 98 24 ALA B CA 1
ATOM 4800 C C . ALA B 1 24 ? -29.609 -17.172 -25.453 1 98 24 ALA B C 1
ATOM 4802 O O . ALA B 1 24 ? -30.516 -17.406 -24.641 1 98 24 ALA B O 1
ATOM 4803 N N . MET B 1 25 ? -29.031 -15.992 -25.531 1 97.94 25 MET B N 1
ATOM 4804 C CA . MET B 1 25 ? -29.469 -14.836 -24.75 1 97.94 25 MET B CA 1
ATOM 4805 C C . MET B 1 25 ? -30.906 -14.484 -25.078 1 97.94 25 MET B C 1
ATOM 4807 O O . MET B 1 25 ? -31.719 -14.289 -24.156 1 97.94 25 MET B O 1
ATOM 4811 N N . GLU B 1 26 ? -31.141 -14.422 -26.328 1 97.12 26 GLU B N 1
ATOM 4812 C CA . GLU B 1 26 ? -32.5 -14.078 -26.781 1 97.12 26 GLU B CA 1
ATOM 4813 C C . GLU B 1 26 ? -33.531 -15.07 -26.25 1 97.12 26 GLU B C 1
ATOM 4815 O O . GLU B 1 26 ? -34.625 -14.68 -25.844 1 97.12 26 GLU B O 1
ATOM 4820 N N . ALA B 1 27 ? -33.188 -16.234 -26.266 1 97.12 27 ALA B N 1
ATOM 4821 C CA . ALA B 1 27 ? -34.094 -17.297 -25.781 1 97.12 27 ALA B CA 1
ATOM 4822 C C . ALA B 1 27 ? -34.375 -17.125 -24.297 1 97.12 27 ALA B C 1
ATOM 4824 O O . ALA B 1 27 ? -35.406 -17.578 -23.812 1 97.12 27 ALA B O 1
ATOM 4825 N N . GLN B 1 28 ? -33.531 -16.438 -23.562 1 97.25 28 GLN B N 1
ATOM 4826 C CA . GLN B 1 28 ? -33.688 -16.234 -22.125 1 97.25 28 GLN B CA 1
ATOM 4827 C C . GLN B 1 28 ? -34.156 -14.82 -21.812 1 97.25 28 GLN B C 1
ATOM 4829 O O . GLN B 1 28 ? -34.219 -14.422 -20.641 1 97.25 28 GLN B O 1
ATOM 4834 N N . GLY B 1 29 ? -34.375 -14.039 -22.844 1 97 29 GLY B N 1
ATOM 4835 C CA . GLY B 1 29 ? -34.875 -12.688 -22.672 1 97 29 GLY B CA 1
ATOM 4836 C C . GLY B 1 29 ? -33.812 -11.719 -22.188 1 97 29 GLY B C 1
ATOM 4837 O O . GLY B 1 29 ? -34.125 -10.75 -21.484 1 97 29 GLY B O 1
ATOM 4838 N N . LEU B 1 30 ? -32.562 -12 -22.547 1 98.19 30 LEU B N 1
ATOM 4839 C CA . LEU B 1 30 ? -31.453 -11.156 -22.094 1 98.19 30 LEU B CA 1
ATOM 4840 C C . LEU B 1 30 ? -31 -10.219 -23.203 1 98.19 30 LEU B C 1
ATOM 4842 O O . LEU B 1 30 ? -30.969 -10.602 -24.375 1 98.19 30 LEU B O 1
ATOM 4846 N N . ASP B 1 31 ? -30.609 -9.023 -22.812 1 98.06 31 ASP B N 1
ATOM 4847 C CA . ASP B 1 31 ? -30.062 -8.039 -23.734 1 98.06 31 ASP B CA 1
ATOM 4848 C C . ASP B 1 31 ? -28.531 -8.047 -23.703 1 98.06 31 ASP B C 1
ATOM 4850 O O . ASP B 1 31 ? -27.891 -7.426 -24.562 1 98.06 31 ASP B O 1
ATOM 4854 N N . GLY B 1 32 ? -28 -8.672 -22.812 1 98.19 32 GLY B N 1
ATOM 4855 C CA . GLY B 1 32 ? -26.562 -8.797 -22.656 1 98.19 32 GLY B CA 1
ATOM 4856 C C . GLY B 1 32 ? -26.156 -9.852 -21.641 1 98.19 32 GLY B C 1
ATOM 4857 O O . GLY B 1 32 ? -27 -10.391 -20.938 1 98.19 32 GLY B O 1
ATOM 4858 N N . PHE B 1 33 ? -24.859 -10.172 -21.609 1 98.44 33 PHE B N 1
ATOM 4859 C CA . PHE B 1 33 ? -24.344 -11.172 -20.688 1 98.44 33 PHE B CA 1
ATOM 4860 C C . PHE B 1 33 ? -22.906 -10.875 -20.297 1 98.44 33 PHE B C 1
ATOM 4862 O O . PHE B 1 33 ? -22.094 -10.484 -21.156 1 98.44 33 PHE B O 1
ATOM 4869 N N . LEU B 1 34 ? -22.625 -11.023 -19 1 98.12 34 LEU B N 1
ATOM 4870 C CA . LEU B 1 34 ? -21.281 -10.828 -18.484 1 98.12 34 LEU B CA 1
ATOM 4871 C C . LEU B 1 34 ? -20.5 -12.141 -18.469 1 98.12 34 LEU B C 1
ATOM 4873 O O . LEU B 1 34 ? -20.984 -13.141 -17.922 1 98.12 34 LEU B O 1
ATOM 4877 N N . VAL B 1 35 ? -19.312 -12.141 -19.047 1 97.38 35 VAL B N 1
ATOM 4878 C CA . VAL B 1 35 ? -18.469 -13.336 -19.109 1 97.38 35 VAL B CA 1
ATOM 4879 C C . VAL B 1 35 ? -17.156 -13.102 -18.359 1 97.38 35 VAL B C 1
ATOM 4881 O O . VAL B 1 35 ? -16.172 -12.648 -18.953 1 97.38 35 VAL B O 1
ATOM 4884 N N . PRO B 1 36 ? -17.109 -13.5 -17.078 1 94.94 36 PRO B N 1
ATOM 4885 C CA . PRO B 1 36 ? -15.82 -13.422 -16.375 1 94.94 36 PRO B CA 1
ATOM 4886 C C . PRO B 1 36 ? -14.844 -14.508 -16.812 1 94.94 36 PRO B C 1
ATOM 4888 O O . PRO B 1 36 ? -15.227 -15.438 -17.531 1 94.94 36 PRO B O 1
ATOM 4891 N N . HIS B 1 37 ? -13.594 -14.32 -16.453 1 93.06 37 HIS B N 1
ATOM 4892 C CA . HIS B 1 37 ? -12.609 -15.383 -16.672 1 93.06 37 HIS B CA 1
ATOM 4893 C C . HIS B 1 37 ? -12.773 -16.5 -15.641 1 93.06 37 HIS B C 1
ATOM 4895 O O . HIS B 1 37 ? -12.383 -17.641 -15.891 1 93.06 37 HIS B O 1
ATOM 4901 N N . GLU B 1 38 ? -13.453 -16.312 -14.641 1 89.38 38 GLU B N 1
ATOM 4902 C CA . GLU B 1 38 ? -13.516 -17.203 -13.492 1 89.38 38 GLU B CA 1
ATOM 4903 C C . GLU B 1 38 ? -14.445 -18.391 -13.758 1 89.38 38 GLU B C 1
ATOM 4905 O O . GLU B 1 38 ? -15.344 -18.297 -14.594 1 89.38 38 GLU B O 1
ATOM 4910 N N . ASP B 1 39 ? -14.156 -19.438 -13.047 1 91.56 39 ASP B N 1
ATOM 4911 C CA . ASP B 1 39 ? -15.094 -20.562 -12.945 1 91.56 39 ASP B CA 1
ATOM 4912 C C . ASP B 1 39 ? -15.688 -20.656 -11.547 1 91.56 39 ASP B C 1
ATOM 4914 O O . ASP B 1 39 ? -15.617 -19.703 -10.766 1 91.56 39 ASP B O 1
ATOM 4918 N N . GLU B 1 40 ? -16.359 -21.734 -11.312 1 89.69 40 GLU B N 1
ATOM 4919 C CA . GLU B 1 40 ? -17.094 -21.938 -10.062 1 89.69 40 GLU B CA 1
ATOM 4920 C C . GLU B 1 40 ? -16.141 -22.047 -8.875 1 89.69 40 GLU B C 1
ATOM 4922 O O . GLU B 1 40 ? -16.562 -21.953 -7.723 1 89.69 40 GLU B O 1
ATOM 4927 N N . HIS B 1 41 ? -14.852 -22.266 -9.188 1 89.06 41 HIS B N 1
ATOM 4928 C CA . HIS B 1 41 ? -13.852 -22.453 -8.148 1 89.06 41 HIS B CA 1
ATOM 4929 C C . HIS B 1 41 ? -12.906 -21.266 -8.062 1 89.06 41 HIS B C 1
ATOM 4931 O O . HIS B 1 41 ? -11.945 -21.281 -7.281 1 89.06 41 HIS B O 1
ATOM 4937 N N . GLN B 1 42 ? -13.133 -20.297 -8.898 1 84.19 42 GLN B N 1
ATOM 4938 C CA . GLN B 1 42 ? -12.336 -19.078 -8.984 1 84.19 42 GLN B CA 1
ATOM 4939 C C . GLN B 1 42 ? -10.867 -19.391 -9.258 1 84.19 42 GLN B C 1
ATOM 4941 O O . GLN B 1 42 ? -9.969 -18.812 -8.641 1 84.19 42 GLN B O 1
ATOM 4946 N N . ASN B 1 43 ? -10.672 -20.297 -10.133 1 83.44 43 ASN B N 1
ATOM 4947 C CA . ASN B 1 43 ? -9.336 -20.734 -10.531 1 83.44 43 ASN B CA 1
ATOM 4948 C C . ASN B 1 43 ? -8.672 -19.719 -11.469 1 83.44 43 ASN B C 1
ATOM 4950 O O . ASN B 1 43 ? -9.352 -19.078 -12.266 1 83.44 43 ASN B O 1
ATOM 4954 N N . GLU B 1 44 ? -7.418 -19.672 -11.328 1 81.44 44 GLU B N 1
ATOM 4955 C CA . GLU B 1 44 ? -6.641 -18.938 -12.32 1 81.44 44 GLU B CA 1
ATOM 4956 C C . GLU B 1 44 ? -6.555 -19.703 -13.633 1 81.44 44 GLU B C 1
ATOM 4958 O O . GLU B 1 44 ? -6.816 -19.156 -14.703 1 81.44 44 GLU B O 1
ATOM 4963 N N . TYR B 1 45 ? -6.16 -21 -13.516 1 84.75 45 TYR B N 1
ATOM 4964 C CA . TYR B 1 45 ? -6.184 -21.906 -14.656 1 84.75 45 TYR B CA 1
ATOM 4965 C C . TYR B 1 45 ? -7.5 -22.672 -14.719 1 84.75 45 TYR B C 1
ATOM 4967 O O . TYR B 1 45 ? -7.93 -23.25 -13.719 1 84.75 45 TYR B O 1
ATOM 4975 N N . LEU B 1 46 ? -8.07 -22.625 -15.891 1 91.06 46 LEU B N 1
ATOM 4976 C CA . LEU B 1 46 ? -9.398 -23.219 -16.016 1 91.06 46 LEU B CA 1
ATOM 4977 C C . LEU B 1 46 ? -9.336 -24.547 -16.766 1 91.06 46 LEU B C 1
ATOM 4979 O O . LEU B 1 46 ? -8.609 -24.672 -17.75 1 91.06 46 LEU B O 1
ATOM 4983 N N . PRO B 1 47 ? -10.109 -25.5 -16.234 1 92.69 47 PRO B N 1
ATOM 4984 C CA . PRO B 1 47 ? -10.352 -26.641 -17.125 1 92.69 47 PRO B CA 1
ATOM 4985 C C . PRO B 1 47 ? -10.961 -26.234 -18.469 1 92.69 47 PRO B C 1
ATOM 4987 O O . PRO B 1 47 ? -11.68 -25.234 -18.531 1 92.69 47 PRO B O 1
ATOM 4990 N N . ALA B 1 48 ? -10.672 -27.047 -19.453 1 91.81 48 ALA B N 1
ATOM 4991 C CA . ALA B 1 48 ? -11.18 -26.75 -20.781 1 91.81 48 ALA B CA 1
ATOM 4992 C C . ALA B 1 48 ? -12.695 -26.547 -20.766 1 91.81 48 ALA B C 1
ATOM 4994 O O . ALA B 1 48 ? -13.219 -25.688 -21.484 1 91.81 48 ALA B O 1
ATOM 4995 N N . ALA B 1 49 ? -13.336 -27.281 -19.906 1 94.12 49 ALA B N 1
ATOM 4996 C CA . ALA B 1 49 ? -14.797 -27.25 -19.828 1 94.12 49 ALA B CA 1
ATOM 4997 C C . ALA B 1 49 ? -15.289 -25.922 -19.266 1 94.12 49 ALA B C 1
ATOM 4999 O O . ALA B 1 49 ? -16.453 -25.578 -19.438 1 94.12 49 ALA B O 1
ATOM 5000 N N . ASN B 1 50 ? -14.398 -25.203 -18.609 1 94.94 50 ASN B N 1
ATOM 5001 C CA . ASN B 1 50 ? -14.82 -24.016 -17.875 1 94.94 50 ASN B CA 1
ATOM 5002 C C . ASN B 1 50 ? -14.258 -22.734 -18.5 1 94.94 50 ASN B C 1
ATOM 5004 O O . ASN B 1 50 ? -14.531 -21.625 -18.031 1 94.94 50 ASN B O 1
ATOM 5008 N N . ASP B 1 51 ? -13.5 -22.859 -19.547 1 94.69 51 ASP B N 1
ATOM 5009 C CA . ASP B 1 51 ? -12.867 -21.688 -20.172 1 94.69 51 ASP B CA 1
ATOM 5010 C C . ASP B 1 51 ? -13.836 -20.984 -21.109 1 94.69 51 ASP B C 1
ATOM 5012 O O . ASP B 1 51 ? -13.57 -20.891 -22.312 1 94.69 51 ASP B O 1
ATOM 5016 N N . ARG B 1 52 ? -14.844 -20.406 -20.562 1 96.62 52 ARG B N 1
ATOM 5017 C CA . ARG B 1 52 ? -15.938 -19.766 -21.297 1 96.62 52 ARG B CA 1
ATOM 5018 C C . ARG B 1 52 ? -15.445 -18.547 -22.062 1 96.62 52 ARG B C 1
ATOM 5020 O O . ARG B 1 52 ? -15.883 -18.297 -23.188 1 96.62 52 ARG B O 1
ATOM 5027 N N . LEU B 1 53 ? -14.555 -17.812 -21.438 1 96.56 53 LEU B N 1
ATOM 5028 C CA . LEU B 1 53 ? -14.031 -16.625 -22.094 1 96.56 53 LEU B CA 1
ATOM 5029 C C . LEU B 1 53 ? -13.258 -17 -23.344 1 96.56 53 LEU B C 1
ATOM 5031 O O . LEU B 1 53 ? -13.422 -16.359 -24.391 1 96.56 53 LEU B O 1
ATOM 5035 N N . ALA B 1 54 ? -12.414 -18.016 -23.234 1 95.44 54 ALA B N 1
ATOM 5036 C CA . ALA B 1 54 ? -11.664 -18.469 -24.406 1 95.44 54 ALA B CA 1
ATOM 5037 C C . ALA B 1 54 ? -12.602 -18.953 -25.516 1 95.44 54 ALA B C 1
ATOM 5039 O O . ALA B 1 54 ? -12.383 -18.672 -26.688 1 95.44 54 ALA B O 1
ATOM 5040 N N . TRP B 1 55 ? -13.617 -19.656 -25.125 1 96.88 55 TRP B N 1
ATOM 5041 C CA . TRP B 1 55 ? -14.555 -20.172 -26.125 1 96.88 55 TRP B CA 1
ATOM 5042 C C . TRP B 1 55 ? -15.305 -19.031 -26.812 1 96.88 55 TRP B C 1
ATOM 5044 O O . TRP B 1 55 ? -15.484 -19.031 -28.031 1 96.88 55 TRP B O 1
ATOM 5054 N N . ALA B 1 56 ? -15.664 -18.047 -26.047 1 97.56 56 ALA B N 1
ATOM 5055 C CA . ALA B 1 56 ? -16.469 -16.938 -26.562 1 97.56 56 ALA B CA 1
ATOM 5056 C C . ALA B 1 56 ? -15.617 -16.016 -27.438 1 97.56 56 ALA B C 1
ATOM 5058 O O . ALA B 1 56 ? -16.109 -15.492 -28.453 1 97.56 56 ALA B O 1
ATOM 5059 N N . THR B 1 57 ? -14.344 -15.805 -27.062 1 97.12 57 THR B N 1
ATOM 5060 C CA . THR B 1 57 ? -13.617 -14.68 -27.641 1 97.12 57 THR B CA 1
ATOM 5061 C C . THR B 1 57 ? -12.375 -15.164 -28.375 1 97.12 57 THR B C 1
ATOM 5063 O O . THR B 1 57 ? -11.812 -14.438 -29.203 1 97.12 57 THR B O 1
ATOM 5066 N N . GLY B 1 58 ? -11.844 -16.266 -27.984 1 95.69 58 GLY B N 1
ATOM 5067 C CA . GLY B 1 58 ? -10.547 -16.75 -28.453 1 95.69 58 GLY B CA 1
ATOM 5068 C C . GLY B 1 58 ? -9.406 -16.359 -27.531 1 95.69 58 GLY B C 1
ATOM 5069 O O . GLY B 1 58 ? -8.289 -16.859 -27.672 1 95.69 58 GLY B O 1
ATOM 5070 N N . PHE B 1 59 ? -9.695 -15.555 -26.578 1 94.44 59 PHE B N 1
ATOM 5071 C CA . PHE B 1 59 ? -8.656 -15.078 -25.672 1 94.44 59 PHE B CA 1
ATOM 5072 C C . PHE B 1 59 ? -8.32 -16.141 -24.625 1 94.44 59 PHE B C 1
ATOM 5074 O O . PHE B 1 59 ? -9.188 -16.578 -23.875 1 94.44 59 PHE B O 1
ATOM 5081 N N . THR B 1 60 ? -7.02 -16.453 -24.453 1 90.25 60 THR B N 1
ATOM 5082 C CA . THR B 1 60 ? -6.656 -17.562 -23.578 1 90.25 60 THR B CA 1
ATOM 5083 C C . THR B 1 60 ? -5.812 -17.078 -22.406 1 90.25 60 THR B C 1
ATOM 5085 O O . THR B 1 60 ? -5.215 -17.875 -21.688 1 90.25 60 THR B O 1
ATOM 5088 N N . GLY B 1 61 ? -5.707 -15.773 -22.203 1 87.38 61 GLY B N 1
ATOM 5089 C CA . GLY B 1 61 ? -4.996 -15.273 -21.031 1 87.38 61 GLY B CA 1
ATOM 5090 C C . GLY B 1 61 ? -5.668 -15.641 -19.734 1 87.38 61 GLY B C 1
ATOM 5091 O O . GLY B 1 61 ? -6.848 -16 -19.703 1 87.38 61 GLY B O 1
ATOM 5092 N N . SER B 1 62 ? -4.902 -15.492 -18.641 1 86.88 62 SER B N 1
ATOM 5093 C CA . SER B 1 62 ? -5.383 -15.953 -17.344 1 86.88 62 SER B CA 1
ATOM 5094 C C . SER B 1 62 ? -6.152 -14.859 -16.609 1 86.88 62 SER B C 1
ATOM 5096 O O . SER B 1 62 ? -6.551 -15.039 -15.453 1 86.88 62 SER B O 1
ATOM 5098 N N . ALA B 1 63 ? -6.301 -13.75 -17.156 1 87.25 63 ALA B N 1
ATOM 5099 C CA . ALA B 1 63 ? -7.074 -12.664 -16.562 1 87.25 63 ALA B CA 1
ATOM 5100 C C . ALA B 1 63 ? -7.828 -11.875 -17.641 1 87.25 63 ALA B C 1
ATOM 5102 O O . ALA B 1 63 ? -7.219 -11.344 -18.562 1 87.25 63 ALA B O 1
ATOM 5103 N N . GLY B 1 64 ? -9.086 -11.789 -17.531 1 92.25 64 GLY B N 1
ATOM 5104 C CA . GLY B 1 64 ? -9.906 -11.086 -18.5 1 92.25 64 GLY B CA 1
ATOM 5105 C C . GLY B 1 64 ? -11.391 -11.219 -18.219 1 92.25 64 GLY B C 1
ATOM 5106 O O . GLY B 1 64 ? -11.797 -11.805 -17.219 1 92.25 64 GLY B O 1
ATOM 5107 N N . ALA B 1 65 ? -12.125 -10.594 -19.047 1 96.44 65 ALA B N 1
ATOM 5108 C CA . ALA B 1 65 ? -13.586 -10.656 -19.016 1 96.44 65 ALA B CA 1
ATOM 5109 C C . ALA B 1 65 ? -14.18 -10.234 -20.359 1 96.44 65 ALA B C 1
ATOM 5111 O O . ALA B 1 65 ? -13.469 -9.703 -21.219 1 96.44 65 ALA B O 1
ATOM 5112 N N . ALA B 1 66 ? -15.398 -10.484 -20.547 1 97.75 66 ALA B N 1
ATOM 5113 C CA . ALA B 1 66 ? -16.109 -10 -21.734 1 97.75 66 ALA B CA 1
ATOM 5114 C C . ALA B 1 66 ? -17.531 -9.594 -21.391 1 97.75 66 ALA B C 1
ATOM 5116 O O . ALA B 1 66 ? -18.094 -10.062 -20.391 1 97.75 66 ALA B O 1
ATOM 5117 N N . VAL B 1 67 ? -18 -8.656 -22.094 1 98.06 67 VAL B N 1
ATOM 5118 C CA . VAL B 1 67 ? -19.406 -8.273 -22.094 1 98.06 67 VAL B CA 1
ATOM 5119 C C . VAL B 1 67 ? -19.984 -8.445 -23.5 1 98.06 67 VAL B C 1
ATOM 5121 O O . VAL B 1 67 ? -19.438 -7.906 -24.469 1 98.06 67 VAL B O 1
ATOM 5124 N N . ILE B 1 68 ? -21 -9.172 -23.594 1 98.19 68 ILE B N 1
ATOM 5125 C CA . ILE B 1 68 ? -21.656 -9.391 -24.891 1 98.19 68 ILE B CA 1
ATOM 5126 C C . ILE B 1 68 ? -23.078 -8.828 -24.844 1 98.19 68 ILE B C 1
ATOM 5128 O O . ILE B 1 68 ? -23.953 -9.383 -24.172 1 98.19 68 ILE B O 1
ATOM 5132 N N . LEU B 1 69 ? -23.297 -7.734 -25.484 1 97.62 69 LEU B N 1
ATOM 5133 C CA . LEU B 1 69 ? -24.625 -7.148 -25.656 1 97.62 69 LEU B CA 1
ATOM 5134 C C . LEU B 1 69 ? -25.25 -7.605 -26.969 1 97.62 69 LEU B C 1
ATOM 5136 O O . LEU B 1 69 ? -24.641 -8.336 -27.75 1 97.62 69 LEU B O 1
ATOM 5140 N N . LYS B 1 70 ? -26.469 -7.168 -27.266 1 96.19 70 LYS B N 1
ATOM 5141 C CA . LYS B 1 70 ? -27.203 -7.598 -28.453 1 96.19 70 LYS B CA 1
ATOM 5142 C C . LYS B 1 70 ? -26.516 -7.121 -29.719 1 96.19 70 LYS B C 1
ATOM 5144 O O . LYS B 1 70 ? -26.484 -7.84 -30.719 1 96.19 70 LYS B O 1
ATOM 5149 N N . ASP B 1 71 ? -25.906 -5.965 -29.609 1 94.19 71 ASP B N 1
ATOM 5150 C CA . ASP B 1 71 ? -25.438 -5.355 -30.859 1 94.19 71 ASP B CA 1
ATOM 5151 C C . ASP B 1 71 ? -23.938 -5.078 -30.797 1 94.19 71 ASP B C 1
ATOM 5153 O O . ASP B 1 71 ? -23.312 -4.723 -31.797 1 94.19 71 ASP B O 1
ATOM 5157 N N . LYS B 1 72 ? -23.297 -5.168 -29.703 1 95.94 72 LYS B N 1
ATOM 5158 C CA . LYS B 1 72 ? -21.875 -4.926 -29.547 1 95.94 72 LYS B CA 1
ATOM 5159 C C . LYS B 1 72 ? -21.281 -5.789 -28.422 1 95.94 72 LYS B C 1
ATOM 5161 O O . LYS B 1 72 ? -22.031 -6.375 -27.641 1 95.94 72 LYS B O 1
ATOM 5166 N N . ALA B 1 73 ? -20.016 -5.98 -28.391 1 97.44 73 ALA B N 1
ATOM 5167 C CA . ALA B 1 73 ? -19.312 -6.781 -27.391 1 97.44 73 ALA B CA 1
ATOM 5168 C C . ALA B 1 73 ? -17.922 -6.219 -27.125 1 97.44 73 ALA B C 1
ATOM 5170 O O . ALA B 1 73 ? -17.344 -5.543 -27.984 1 97.44 73 ALA B O 1
ATOM 5171 N N . ALA B 1 74 ? -17.438 -6.461 -25.938 1 97.75 74 ALA B N 1
ATOM 5172 C CA . ALA B 1 74 ? -16.109 -6.012 -25.547 1 97.75 74 ALA B CA 1
ATOM 5173 C C . ALA B 1 74 ? -15.367 -7.094 -24.766 1 97.75 74 ALA B C 1
ATOM 5175 O O . ALA B 1 74 ? -15.992 -7.902 -24.078 1 97.75 74 ALA B O 1
ATOM 5176 N N . VAL B 1 75 ? -14.078 -7.168 -24.984 1 97.25 75 VAL B N 1
ATOM 5177 C CA . VAL B 1 75 ? -13.18 -8.023 -24.203 1 97.25 75 VAL B CA 1
ATOM 5178 C C . VAL B 1 75 ? -12.203 -7.152 -23.406 1 97.25 75 VAL B C 1
ATOM 5180 O O . VAL B 1 75 ? -11.727 -6.133 -23.906 1 97.25 75 VAL B O 1
ATOM 5183 N N . PHE B 1 76 ? -11.984 -7.531 -22.141 1 95.94 76 PHE B N 1
ATOM 5184 C CA . PHE B 1 76 ? -11.148 -6.766 -21.219 1 95.94 76 PHE B CA 1
ATOM 5185 C C . PHE B 1 76 ? -9.938 -7.582 -20.781 1 95.94 76 PHE B C 1
ATOM 5187 O O . PHE B 1 76 ? -10.07 -8.75 -20.406 1 95.94 76 PHE B O 1
ATOM 5194 N N . VAL B 1 77 ? -8.711 -6.996 -20.828 1 92.5 77 VAL B N 1
ATOM 5195 C CA . VAL B 1 77 ? -7.496 -7.66 -20.359 1 92.5 77 VAL B CA 1
ATOM 5196 C C . VAL B 1 77 ? -6.633 -6.676 -19.578 1 92.5 77 VAL B C 1
ATOM 5198 O O . VAL B 1 77 ? -6.887 -5.469 -19.594 1 92.5 77 VAL B O 1
ATOM 5201 N N . ASP B 1 78 ? -5.688 -7.156 -18.797 1 86 78 ASP B N 1
ATOM 5202 C CA . ASP B 1 78 ? -4.742 -6.27 -18.109 1 86 78 ASP B CA 1
ATOM 5203 C C . ASP B 1 78 ? -3.457 -6.117 -18.922 1 86 78 ASP B C 1
ATOM 5205 O O . ASP B 1 78 ? -3.354 -6.641 -20.031 1 86 78 ASP B O 1
ATOM 5209 N N . GLY B 1 79 ? -2.494 -5.293 -18.5 1 79.94 79 GLY B N 1
ATOM 5210 C CA . GLY B 1 79 ? -1.295 -4.898 -19.234 1 79.94 79 GLY B CA 1
ATOM 5211 C C . GLY B 1 79 ? -0.449 -6.082 -19.672 1 79.94 79 GLY B C 1
ATOM 5212 O O . GLY B 1 79 ? 0.277 -5.996 -20.656 1 79.94 79 GLY B O 1
ATOM 5213 N N . ARG B 1 80 ? -0.555 -7.27 -19.109 1 80.88 80 ARG B N 1
ATOM 5214 C CA . ARG B 1 80 ? 0.214 -8.477 -19.406 1 80.88 80 ARG B CA 1
ATOM 5215 C C . ARG B 1 80 ? -0.163 -9.039 -20.781 1 80.88 80 ARG B C 1
ATOM 5217 O O . ARG B 1 80 ? 0.62 -9.758 -21.391 1 80.88 80 ARG B O 1
ATOM 5224 N N . TYR B 1 81 ? -1.456 -8.656 -21.094 1 85.75 81 TYR B N 1
ATOM 5225 C CA . TYR B 1 81 ? -2.004 -9.422 -22.203 1 85.75 81 TYR B CA 1
ATOM 5226 C C . TYR B 1 81 ? -2.365 -8.508 -23.375 1 85.75 81 TYR B C 1
ATOM 5228 O O . TYR B 1 81 ? -3.137 -8.891 -24.25 1 85.75 81 TYR B O 1
ATOM 5236 N N . THR B 1 82 ? -1.862 -7.324 -23.391 1 84.06 82 THR B N 1
ATOM 5237 C CA . THR B 1 82 ? -2.23 -6.336 -24.391 1 84.06 82 THR B CA 1
ATOM 5238 C C . THR B 1 82 ? -1.896 -6.84 -25.797 1 84.06 82 THR B C 1
ATOM 5240 O O . THR B 1 82 ? -2.68 -6.656 -26.719 1 84.06 82 THR B O 1
ATOM 5243 N N . ILE B 1 83 ? -0.748 -7.5 -25.922 1 82.94 83 ILE B N 1
ATOM 5244 C CA . ILE B 1 83 ? -0.324 -7.992 -27.219 1 82.94 83 ILE B CA 1
ATOM 5245 C C . ILE B 1 83 ? -1.083 -9.273 -27.562 1 82.94 83 ILE B C 1
ATOM 5247 O O . ILE B 1 83 ? -1.557 -9.445 -28.688 1 82.94 83 ILE B O 1
ATOM 5251 N N . GLN B 1 84 ? -1.328 -10.078 -26.625 1 87.19 84 GLN B N 1
ATOM 5252 C CA . GLN B 1 84 ? -1.952 -11.383 -26.812 1 87.19 84 GLN B CA 1
ATOM 5253 C C . GLN B 1 84 ? -3.406 -11.234 -27.266 1 87.19 84 GLN B C 1
ATOM 5255 O O . GLN B 1 84 ? -3.857 -11.938 -28.172 1 87.19 84 GLN B O 1
ATOM 5260 N N . VAL B 1 85 ? -4.121 -10.352 -26.688 1 92.38 85 VAL B N 1
ATOM 5261 C CA . VAL B 1 85 ? -5.543 -10.203 -26.984 1 92.38 85 VAL B CA 1
ATOM 5262 C C . VAL B 1 85 ? -5.73 -9.727 -28.422 1 92.38 85 VAL B C 1
ATOM 5264 O O . VAL B 1 85 ? -6.676 -10.125 -29.094 1 92.38 85 VAL B O 1
ATOM 5267 N N . ARG B 1 86 ? -4.84 -8.906 -28.906 1 90.25 86 ARG B N 1
ATOM 5268 C CA . ARG B 1 86 ? -4.914 -8.398 -30.281 1 90.25 86 ARG B CA 1
ATOM 5269 C C . ARG B 1 86 ? -4.664 -9.516 -31.281 1 90.25 86 ARG B C 1
ATOM 5271 O O . ARG B 1 86 ? -5.211 -9.492 -32.406 1 90.25 86 ARG B O 1
ATOM 5278 N N . ASP B 1 87 ? -3.883 -10.406 -30.812 1 87.25 87 ASP B N 1
ATOM 5279 C CA . ASP B 1 87 ? -3.543 -11.523 -31.688 1 87.25 87 ASP B CA 1
ATOM 5280 C C . ASP B 1 87 ? -4.656 -12.57 -31.703 1 87.25 87 ASP B C 1
ATOM 5282 O O . ASP B 1 87 ? -4.828 -13.289 -32.688 1 87.25 87 ASP B O 1
ATOM 5286 N N . GLN B 1 88 ? -5.348 -12.703 -30.594 1 92.62 88 GLN B N 1
ATOM 5287 C CA . GLN B 1 88 ? -6.223 -13.859 -30.406 1 92.62 88 GLN B CA 1
ATOM 5288 C C . GLN B 1 88 ? -7.68 -13.492 -30.672 1 92.62 88 GLN B C 1
ATOM 5290 O O . GLN B 1 88 ? -8.508 -14.359 -30.938 1 92.62 88 GLN B O 1
ATOM 5295 N N . VAL B 1 89 ? -8.055 -12.195 -30.609 1 96.31 89 VAL B N 1
ATOM 5296 C CA . VAL B 1 89 ? -9.453 -11.789 -30.625 1 96.31 89 VAL B CA 1
ATOM 5297 C C . VAL B 1 89 ? -9.734 -10.961 -31.875 1 96.31 89 VAL B C 1
ATOM 5299 O O . VAL B 1 89 ? -8.922 -10.109 -32.25 1 96.31 89 VAL B O 1
ATOM 5302 N N . ASP B 1 90 ? -10.844 -11.211 -32.562 1 95.56 90 ASP B N 1
ATOM 5303 C CA . ASP B 1 90 ? -11.258 -10.453 -33.719 1 95.56 90 ASP B CA 1
ATOM 5304 C C . ASP B 1 90 ? -11.828 -9.094 -33.312 1 95.56 90 ASP B C 1
ATOM 5306 O O . ASP B 1 90 ? -12.906 -9.016 -32.719 1 95.56 90 ASP B O 1
ATOM 5310 N N . PRO B 1 91 ? -11.164 -8.07 -33.688 1 93.75 91 PRO B N 1
ATOM 5311 C CA . PRO B 1 91 ? -11.625 -6.742 -33.281 1 93.75 91 PRO B CA 1
ATOM 5312 C C . PRO B 1 91 ? -12.938 -6.332 -33.938 1 93.75 91 PRO B C 1
ATOM 5314 O O . PRO B 1 91 ? -13.555 -5.352 -33.531 1 93.75 91 PRO B O 1
ATOM 5317 N N . ALA B 1 92 ? -13.328 -7.008 -34.938 1 93.19 92 ALA B N 1
ATOM 5318 C CA . ALA B 1 92 ? -14.609 -6.723 -35.594 1 93.19 92 ALA B CA 1
ATOM 5319 C C . ALA B 1 92 ? -15.773 -7.148 -34.688 1 93.19 92 ALA B C 1
ATOM 5321 O O . ALA B 1 92 ? -16.875 -6.613 -34.781 1 93.19 92 ALA B O 1
ATOM 5322 N N . PHE B 1 93 ? -15.5 -8.039 -33.781 1 93.81 93 PHE B N 1
ATOM 5323 C CA . PHE B 1 93 ? -16.562 -8.594 -32.938 1 93.81 93 PHE B CA 1
ATOM 5324 C C . PHE B 1 93 ? -16.438 -8.125 -31.5 1 93.81 93 PHE B C 1
ATOM 5326 O O . PHE B 1 93 ? -17.406 -8.148 -30.734 1 93.81 93 PHE B O 1
ATOM 5333 N N . PHE B 1 94 ? -15.195 -7.832 -31.062 1 96.94 94 PHE B N 1
ATOM 5334 C CA . PHE B 1 94 ? -14.984 -7.375 -29.703 1 96.94 94 PHE B CA 1
ATOM 5335 C C . PHE B 1 94 ? -14.164 -6.094 -29.672 1 96.94 94 PHE B C 1
ATOM 5337 O O . PHE B 1 94 ? -13.055 -6.055 -30.203 1 96.94 94 PHE B O 1
ATOM 5344 N N . GLU B 1 95 ? -14.727 -5.117 -29.062 1 96 95 GLU B N 1
ATOM 5345 C CA . GLU B 1 95 ? -13.875 -3.996 -28.672 1 96 95 GLU B CA 1
ATOM 5346 C C . GLU B 1 95 ? -12.875 -4.41 -27.594 1 96 95 GLU B C 1
ATOM 5348 O O . GLU B 1 95 ? -13.258 -5.008 -26.578 1 96 95 GLU B O 1
ATOM 5353 N N . ILE B 1 96 ? -11.625 -4.18 -27.844 1 95.12 96 ILE B N 1
ATOM 5354 C CA . ILE B 1 96 ? -10.594 -4.539 -26.875 1 95.12 96 ILE B CA 1
ATOM 5355 C C . ILE B 1 96 ? -10.398 -3.398 -25.875 1 95.12 96 ILE B C 1
ATOM 5357 O O . ILE B 1 96 ? -10.109 -2.266 -26.266 1 95.12 96 ILE B O 1
ATOM 5361 N N . ARG B 1 97 ? -10.609 -3.738 -24.609 1 94.19 97 ARG B N 1
ATOM 5362 C CA . ARG B 1 97 ? -10.531 -2.725 -23.562 1 94.19 97 ARG B CA 1
ATOM 5363 C C . ARG B 1 97 ? -9.602 -3.17 -22.438 1 94.19 97 ARG B C 1
ATOM 5365 O O . ARG B 1 97 ? -9.211 -4.34 -22.375 1 94.19 97 ARG B O 1
ATOM 5372 N N . ASP B 1 98 ? -9.195 -2.172 -21.625 1 87.94 98 ASP B N 1
ATOM 5373 C CA . ASP B 1 98 ? -8.32 -2.422 -20.484 1 87.94 98 ASP B CA 1
ATOM 5374 C C . ASP B 1 98 ? -9.117 -2.65 -19.203 1 87.94 98 ASP B C 1
ATOM 5376 O O . ASP B 1 98 ? -10.133 -1.985 -18.984 1 87.94 98 ASP B O 1
ATOM 5380 N N . LEU B 1 99 ? -8.562 -3.561 -18.328 1 84.69 99 LEU B N 1
ATOM 5381 C CA . LEU B 1 99 ? -9.203 -3.848 -17.047 1 84.69 99 LEU B CA 1
ATOM 5382 C C . LEU B 1 99 ? -8.938 -2.732 -16.047 1 84.69 99 LEU B C 1
ATOM 5384 O O . LEU B 1 99 ? -9.703 -2.557 -15.094 1 84.69 99 LEU B O 1
ATOM 5388 N N . VAL B 1 100 ? -7.871 -1.943 -16.219 1 73 100 VAL B N 1
ATOM 5389 C CA . VAL B 1 100 ? -7.402 -1.021 -15.195 1 73 100 VAL B CA 1
ATOM 5390 C C . VAL B 1 100 ? -8.102 0.326 -15.352 1 73 100 VAL B C 1
ATOM 5392 O O . VAL B 1 100 ? -8.188 1.103 -14.391 1 73 100 VAL B O 1
ATOM 5395 N N . ASP B 1 101 ? -8.625 0.613 -16.531 1 71.88 101 ASP B N 1
ATOM 5396 C CA . ASP B 1 101 ? -9.328 1.868 -16.766 1 71.88 101 ASP B CA 1
ATOM 5397 C C . ASP B 1 101 ? -10.828 1.702 -16.531 1 71.88 101 ASP B C 1
ATOM 5399 O O . ASP B 1 101 ? -11.625 1.762 -17.469 1 71.88 101 ASP B O 1
ATOM 5403 N N . GLY B 1 102 ? -11.227 1.487 -15.305 1 79.19 102 GLY B N 1
ATOM 5404 C CA . GLY B 1 102 ? -12.617 1.328 -14.898 1 79.19 102 GLY B CA 1
ATOM 5405 C C . GLY B 1 102 ? -13.156 -0.065 -15.156 1 79.19 102 GLY B C 1
ATOM 5406 O O . GLY B 1 102 ? -14.141 -0.48 -14.539 1 79.19 102 GLY B O 1
ATOM 5407 N N . GLY B 1 103 ? -12.633 -0.835 -16.156 1 90.19 103 GLY B N 1
ATOM 5408 C CA . GLY B 1 103 ? -12.977 -2.227 -16.406 1 90.19 103 GLY B CA 1
ATOM 5409 C C . GLY B 1 103 ? -14.398 -2.414 -16.891 1 90.19 103 GLY B C 1
ATOM 5410 O O . GLY B 1 103 ? -14.914 -1.592 -17.656 1 90.19 103 GLY B O 1
ATOM 5411 N N . VAL B 1 104 ? -15.047 -3.473 -16.562 1 94.06 104 VAL B N 1
ATOM 5412 C CA . VAL B 1 104 ? -16.359 -3.885 -17.031 1 94.06 104 VAL B CA 1
ATOM 5413 C C . VAL B 1 104 ? -17.422 -2.928 -16.484 1 94.06 104 VAL B C 1
ATOM 5415 O O . VAL B 1 104 ? -18.312 -2.492 -17.234 1 94.06 104 VAL B O 1
ATOM 5418 N N . PRO B 1 105 ? -17.281 -2.484 -15.211 1 93.62 105 PRO B N 1
ATOM 5419 C CA . PRO B 1 105 ? -18.281 -1.554 -14.703 1 93.62 105 PRO B CA 1
ATOM 5420 C C . PRO B 1 105 ? -18.328 -0.245 -15.484 1 93.62 105 PRO B C 1
ATOM 5422 O O . PRO B 1 105 ? -19.406 0.216 -15.867 1 93.62 105 PRO B O 1
ATOM 5425 N N . ALA B 1 106 ? -17.188 0.309 -15.789 1 91.69 106 ALA B N 1
ATOM 5426 C CA . ALA B 1 106 ? -17.156 1.555 -16.547 1 91.69 106 ALA B CA 1
ATOM 5427 C C . ALA B 1 106 ? -17.75 1.366 -17.938 1 91.69 106 ALA B C 1
ATOM 5429 O O . ALA B 1 106 ? -18.422 2.262 -18.453 1 91.69 106 ALA B O 1
ATOM 5430 N N . TYR B 1 107 ? -17.484 0.258 -18.547 1 94.69 107 TYR B N 1
ATOM 5431 C CA . TYR B 1 107 ? -18.016 -0.053 -19.859 1 94.69 107 TYR B CA 1
ATOM 5432 C C . TYR B 1 107 ? -19.547 -0.162 -19.812 1 94.69 107 TYR B C 1
ATOM 5434 O O . TYR B 1 107 ? -20.234 0.347 -20.703 1 94.69 107 TYR B O 1
ATOM 5442 N N . LEU B 1 108 ? -20.094 -0.785 -18.781 1 95 108 LEU B N 1
ATOM 5443 C CA . LEU B 1 108 ? -21.531 -0.967 -18.656 1 95 108 LEU B CA 1
ATOM 5444 C C . LEU B 1 108 ? -22.234 0.378 -18.516 1 95 108 LEU B C 1
ATOM 5446 O O . LEU B 1 108 ? -23.312 0.571 -19.078 1 95 108 LEU B O 1
ATOM 5450 N N . GLU B 1 109 ? -21.609 1.237 -17.828 1 91.94 109 GLU B N 1
ATOM 5451 C CA . GLU B 1 109 ? -22.203 2.561 -17.641 1 91.94 109 GLU B CA 1
ATOM 5452 C C . GLU B 1 109 ? -22.406 3.277 -18.969 1 91.94 109 GLU B C 1
ATOM 5454 O O . GLU B 1 109 ? -23.344 4.059 -19.125 1 91.94 109 GLU B O 1
ATOM 5459 N N . GLN B 1 110 ? -21.562 3.014 -19.875 1 91.25 110 GLN B N 1
ATOM 5460 C CA . GLN B 1 110 ? -21.594 3.725 -21.141 1 91.25 110 GLN B CA 1
ATOM 5461 C C . GLN B 1 110 ? -22.344 2.932 -22.203 1 91.25 110 GLN B C 1
ATOM 5463 O O . GLN B 1 110 ? -23.062 3.508 -23.016 1 91.25 110 GLN B O 1
ATOM 5468 N N . ALA B 1 111 ? -22.156 1.662 -22.141 1 93.75 111 ALA B N 1
ATOM 5469 C CA . ALA B 1 111 ? -22.578 0.829 -23.266 1 93.75 111 ALA B CA 1
ATOM 5470 C C . ALA B 1 111 ? -24 0.307 -23.062 1 93.75 111 ALA B C 1
ATOM 5472 O O . ALA B 1 111 ? -24.703 0.021 -24.031 1 93.75 111 ALA B O 1
ATOM 5473 N N . ALA B 1 112 ? -24.406 0.115 -21.812 1 94.31 112 ALA B N 1
ATOM 5474 C CA . ALA B 1 112 ? -25.75 -0.381 -21.531 1 94.31 112 ALA B CA 1
ATOM 5475 C C . ALA B 1 112 ? -26.797 0.721 -21.719 1 94.31 112 ALA B C 1
ATOM 5477 O O . ALA B 1 112 ? -26.453 1.907 -21.719 1 94.31 112 ALA B O 1
ATOM 5478 N N . ALA B 1 113 ? -27.984 0.299 -21.953 1 93.06 113 ALA B N 1
ATOM 5479 C CA . ALA B 1 113 ? -29.062 1.248 -22.172 1 93.06 113 ALA B CA 1
ATOM 5480 C C . ALA B 1 113 ? -30.203 1.015 -21.172 1 93.06 113 ALA B C 1
ATOM 5482 O O . ALA B 1 113 ? -30.312 -0.067 -20.594 1 93.06 113 ALA B O 1
ATOM 5483 N N . SER B 1 114 ? -30.984 2.047 -21.078 1 94.25 114 SER B N 1
ATOM 5484 C CA . SER B 1 114 ? -32.094 1.993 -20.156 1 94.25 114 SER B CA 1
ATOM 5485 C C . SER B 1 114 ? -33.062 0.86 -20.5 1 94.25 114 SER B C 1
ATOM 5487 O O . SER B 1 114 ? -33.438 0.691 -21.672 1 94.25 114 SER B O 1
ATOM 5489 N N . GLY B 1 115 ? -33.344 0.091 -19.5 1 95.5 115 GLY B N 1
ATOM 5490 C CA . GLY B 1 115 ? -34.344 -0.97 -19.672 1 95.5 115 GLY B CA 1
ATOM 5491 C C . GLY B 1 115 ? -33.719 -2.299 -20.062 1 95.5 115 GLY B C 1
ATOM 5492 O O . GLY B 1 115 ? -34.375 -3.336 -20.016 1 95.5 115 GLY B O 1
ATOM 5493 N N . GLN B 1 116 ? -32.469 -2.305 -20.422 1 96.94 116 GLN B N 1
ATOM 5494 C CA . GLN B 1 116 ? -31.812 -3.535 -20.844 1 96.94 116 GLN B CA 1
ATOM 5495 C C . GLN B 1 116 ? -31.641 -4.496 -19.672 1 96.94 116 GLN B C 1
ATOM 5497 O O . GLN B 1 116 ? -31.406 -4.062 -18.531 1 96.94 116 GLN B O 1
ATOM 5502 N N . LYS B 1 117 ? -31.828 -5.758 -19.969 1 97.94 117 LYS B N 1
ATOM 5503 C CA . LYS B 1 117 ? -31.594 -6.84 -19.016 1 97.94 117 LYS B CA 1
ATOM 5504 C C . LYS B 1 117 ? -30.281 -7.559 -19.328 1 97.94 117 LYS B C 1
ATOM 5506 O O . LYS B 1 117 ? -30.172 -8.25 -20.328 1 97.94 117 LYS B O 1
ATOM 5511 N N . ILE B 1 118 ? -29.359 -7.406 -18.469 1 98.19 118 ILE B N 1
ATOM 5512 C CA . ILE B 1 118 ? -28.047 -8.008 -18.641 1 98.19 118 ILE B CA 1
ATOM 5513 C C . ILE B 1 118 ? -27.891 -9.195 -17.688 1 98.19 118 ILE B C 1
ATOM 5515 O O . ILE B 1 118 ? -28 -9.039 -16.469 1 98.19 118 ILE B O 1
ATOM 5519 N N . GLY B 1 119 ? -27.672 -10.375 -18.219 1 98.19 119 GLY B N 1
ATOM 5520 C CA . GLY B 1 119 ? -27.562 -11.586 -17.422 1 98.19 119 GLY B CA 1
ATOM 5521 C C . GLY B 1 119 ? -26.172 -11.789 -16.844 1 98.19 119 GLY B C 1
ATOM 5522 O O . GLY B 1 119 ? -25.188 -11.281 -17.391 1 98.19 119 GLY B O 1
ATOM 5523 N N . TYR B 1 120 ? -26.062 -12.453 -15.727 1 97.81 120 TYR B N 1
ATOM 5524 C CA . TYR B 1 120 ? -24.812 -12.945 -15.141 1 97.81 120 TYR B CA 1
ATOM 5525 C C . TYR B 1 120 ? -25.016 -14.297 -14.469 1 97.81 120 TYR B C 1
ATOM 5527 O O . TYR B 1 120 ? -26.125 -14.609 -14.023 1 97.81 120 TYR B O 1
ATOM 5535 N N . ASP B 1 121 ? -24.047 -15.133 -14.5 1 96.69 121 ASP B N 1
ATOM 5536 C CA . ASP B 1 121 ? -24.062 -16.391 -13.766 1 96.69 121 ASP B CA 1
ATOM 5537 C C . ASP B 1 121 ? -23.578 -16.203 -12.336 1 96.69 121 ASP B C 1
ATOM 5539 O O . ASP B 1 121 ? -22.391 -15.953 -12.102 1 96.69 121 ASP B O 1
ATOM 5543 N N . PRO B 1 122 ? -24.438 -16.359 -11.336 1 95.25 122 PRO B N 1
ATOM 5544 C CA . PRO B 1 122 ? -24.062 -16.078 -9.945 1 95.25 122 PRO B CA 1
ATOM 5545 C C . PRO B 1 122 ? -22.953 -17 -9.438 1 95.25 122 PRO B C 1
ATOM 5547 O O . PRO B 1 122 ? -22.328 -16.703 -8.406 1 95.25 122 PRO B O 1
ATOM 5550 N N . ARG B 1 123 ? -22.641 -18.062 -10.133 1 94.88 123 ARG B N 1
ATOM 5551 C CA . ARG B 1 123 ? -21.625 -19.016 -9.703 1 94.88 123 ARG B CA 1
ATOM 5552 C C . ARG B 1 123 ? -20.234 -18.594 -10.172 1 94.88 123 ARG B C 1
ATOM 5554 O O . ARG B 1 123 ? -19.234 -19.203 -9.781 1 94.88 123 ARG B O 1
ATOM 5561 N N . LEU B 1 124 ? -20.234 -17.469 -10.938 1 95.69 124 LEU B N 1
ATOM 5562 C CA . LEU B 1 124 ? -18.953 -17.125 -11.555 1 95.69 124 LEU B CA 1
ATOM 5563 C C . LEU B 1 124 ? -18.484 -15.75 -11.07 1 95.69 124 LEU B C 1
ATOM 5565 O O . LEU B 1 124 ? -17.391 -15.312 -11.422 1 95.69 124 LEU B O 1
ATOM 5569 N N . HIS B 1 125 ? -19.297 -15.086 -10.266 1 95.19 125 HIS B N 1
ATOM 5570 C CA . HIS B 1 125 ? -18.969 -13.727 -9.828 1 95.19 125 HIS B CA 1
ATOM 5571 C C . HIS B 1 125 ? -18.844 -13.648 -8.312 1 95.19 125 HIS B C 1
ATOM 5573 O O . HIS B 1 125 ? -19.656 -14.242 -7.59 1 95.19 125 HIS B O 1
ATOM 5579 N N . SER B 1 126 ? -17.812 -12.969 -7.891 1 93.75 126 SER B N 1
ATOM 5580 C CA . SER B 1 126 ? -17.734 -12.672 -6.461 1 93.75 126 SER B CA 1
ATOM 5581 C C . SER B 1 126 ? -18.828 -11.68 -6.055 1 93.75 126 SER B C 1
ATOM 5583 O O . SER B 1 126 ? -19.266 -10.859 -6.867 1 93.75 126 SER B O 1
ATOM 5585 N N . PRO B 1 127 ? -19.25 -11.727 -4.816 1 94 127 PRO B N 1
ATOM 5586 C CA . PRO B 1 127 ? -20.312 -10.812 -4.379 1 94 127 PRO B CA 1
ATOM 5587 C C . PRO B 1 127 ? -19.906 -9.344 -4.48 1 94 127 PRO B C 1
ATOM 5589 O O . PRO B 1 127 ? -20.719 -8.5 -4.84 1 94 127 PRO B O 1
ATOM 5592 N N . ASP B 1 128 ? -18.672 -9.07 -4.254 1 91.19 128 ASP B N 1
ATOM 5593 C CA . ASP B 1 128 ? -18.219 -7.684 -4.281 1 91.19 128 ASP B CA 1
ATOM 5594 C C . ASP B 1 128 ? -18.125 -7.164 -5.715 1 91.19 128 ASP B C 1
ATOM 5596 O O . ASP B 1 128 ? -18.5 -6.031 -6 1 91.19 128 ASP B O 1
ATOM 5600 N N . ALA B 1 129 ? -17.562 -7.988 -6.605 1 90.94 129 ALA B N 1
ATOM 5601 C CA . ALA B 1 129 ? -17.547 -7.605 -8.016 1 90.94 129 ALA B CA 1
ATOM 5602 C C . ALA B 1 129 ? -18.953 -7.383 -8.547 1 90.94 129 ALA B C 1
ATOM 5604 O O . ALA B 1 129 ? -19.203 -6.434 -9.297 1 90.94 129 ALA B O 1
ATOM 5605 N N . LEU B 1 130 ? -19.828 -8.203 -8.141 1 93.69 130 LEU B N 1
ATOM 5606 C CA . LEU B 1 130 ? -21.203 -8.125 -8.602 1 93.69 130 LEU B CA 1
ATOM 5607 C C . LEU B 1 130 ? -21.875 -6.84 -8.109 1 93.69 130 LEU B C 1
ATOM 5609 O O . LEU B 1 130 ? -22.672 -6.234 -8.82 1 93.69 130 LEU B O 1
ATOM 5613 N N . HIS B 1 131 ? -21.578 -6.539 -6.902 1 91.56 131 HIS B N 1
ATOM 5614 C CA . HIS B 1 131 ? -22.109 -5.301 -6.344 1 91.56 131 HIS B CA 1
ATOM 5615 C C . HIS B 1 131 ? -21.75 -4.102 -7.207 1 91.56 131 HIS B C 1
ATOM 5617 O O . HIS B 1 131 ? -22.594 -3.275 -7.531 1 91.56 131 HIS B O 1
ATOM 5623 N N . HIS B 1 132 ? -20.516 -4.023 -7.668 1 90.56 132 HIS B N 1
ATOM 5624 C CA . HIS B 1 132 ? -20.047 -2.928 -8.508 1 90.56 132 HIS B CA 1
ATOM 5625 C C . HIS B 1 132 ? -20.688 -2.986 -9.891 1 90.56 132 HIS B C 1
ATOM 5627 O O . HIS B 1 132 ? -21.031 -1.949 -10.461 1 90.56 132 HIS B O 1
ATOM 5633 N N . LEU B 1 133 ? -20.797 -4.152 -10.383 1 95.19 133 LEU B N 1
ATOM 5634 C CA . LEU B 1 133 ? -21.422 -4.336 -11.688 1 95.19 133 LEU B CA 1
ATOM 5635 C C . LEU B 1 133 ? -22.891 -3.926 -11.656 1 95.19 133 LEU B C 1
ATOM 5637 O O . LEU B 1 133 ? -23.375 -3.281 -12.586 1 95.19 133 LEU B O 1
ATOM 5641 N N . ARG B 1 134 ? -23.5 -4.234 -10.586 1 94.56 134 ARG B N 1
ATOM 5642 C CA . ARG B 1 134 ? -24.891 -3.865 -10.422 1 94.56 134 ARG B CA 1
ATOM 5643 C C . ARG B 1 134 ? -25.062 -2.35 -10.359 1 94.56 134 ARG B C 1
ATOM 5645 O O . ARG B 1 134 ? -25.969 -1.79 -10.977 1 94.56 134 ARG B O 1
ATOM 5652 N N . ALA B 1 135 ? -24.234 -1.778 -9.617 1 88.06 135 ALA B N 1
ATOM 5653 C CA . ALA B 1 135 ? -24.266 -0.323 -9.492 1 88.06 135 ALA B CA 1
ATOM 5654 C C . ALA B 1 135 ? -24.031 0.345 -10.844 1 88.06 135 ALA B C 1
ATOM 5656 O O . ALA B 1 135 ? -24.703 1.319 -11.188 1 88.06 135 ALA B O 1
ATOM 5657 N N . ALA B 1 136 ? -23.078 -0.158 -11.57 1 92.06 136 ALA B N 1
ATOM 5658 C CA . ALA B 1 136 ? -22.766 0.389 -12.891 1 92.06 136 ALA B CA 1
ATOM 5659 C C . ALA B 1 136 ? -23.938 0.219 -13.844 1 92.06 136 ALA B C 1
ATOM 5661 O O . ALA B 1 136 ? -24.281 1.143 -14.586 1 92.06 136 ALA B O 1
ATOM 5662 N N . ALA B 1 137 ? -24.547 -0.941 -13.812 1 95.06 137 ALA B N 1
ATOM 5663 C CA . ALA B 1 137 ? -25.703 -1.206 -14.664 1 95.06 137 ALA B CA 1
ATOM 5664 C C . ALA B 1 137 ? -26.875 -0.292 -14.305 1 95.06 137 ALA B C 1
ATOM 5666 O O . ALA B 1 137 ? -27.547 0.245 -15.188 1 95.06 137 ALA B O 1
ATOM 5667 N N . ALA B 1 138 ? -27 -0.134 -13.07 1 90.62 138 ALA B N 1
ATOM 5668 C CA . ALA B 1 138 ? -28.094 0.722 -12.594 1 90.62 138 ALA B CA 1
ATOM 5669 C C . ALA B 1 138 ? -27.891 2.166 -13.047 1 90.62 138 ALA B C 1
ATOM 5671 O O . ALA B 1 138 ? -28.844 2.846 -13.414 1 90.62 138 ALA B O 1
ATOM 5672 N N . LYS B 1 139 ? -26.734 2.611 -12.984 1 86.81 139 LYS B N 1
ATOM 5673 C CA . LYS B 1 139 ? -26.406 3.965 -13.43 1 86.81 139 LYS B CA 1
ATOM 5674 C C . LYS B 1 139 ? -26.781 4.172 -14.891 1 86.81 139 LYS B C 1
ATOM 5676 O O . LYS B 1 139 ? -27.172 5.27 -15.289 1 86.81 139 LYS B O 1
ATOM 5681 N N . ALA B 1 140 ? -26.672 3.127 -15.648 1 91.5 140 ALA B N 1
ATOM 5682 C CA . ALA B 1 140 ? -27 3.174 -17.078 1 91.5 140 ALA B CA 1
ATOM 5683 C C . ALA B 1 140 ? -28.484 2.93 -17.297 1 91.5 140 ALA B C 1
ATOM 5685 O O . ALA B 1 140 ? -28.969 2.99 -18.422 1 91.5 140 ALA B O 1
ATOM 5686 N N . GLY B 1 141 ? -29.219 2.656 -16.234 1 93.06 141 GLY B N 1
ATOM 5687 C CA . GLY B 1 141 ? -30.641 2.363 -16.328 1 93.06 141 GLY B CA 1
ATOM 5688 C C . GLY B 1 141 ? -30.922 0.917 -16.688 1 93.06 141 GLY B C 1
ATOM 5689 O O . GLY B 1 141 ? -32.062 0.565 -17 1 93.06 141 GLY B O 1
ATOM 5690 N N . ALA B 1 142 ? -29.906 0.063 -16.703 1 96.25 142 ALA B N 1
ATOM 5691 C CA . ALA B 1 142 ? -30.062 -1.362 -16.984 1 96.25 142 ALA B CA 1
ATOM 5692 C C . ALA B 1 142 ? -30.172 -2.17 -15.688 1 96.25 142 ALA B C 1
ATOM 5694 O O . ALA B 1 142 ? -30.031 -1.621 -14.594 1 96.25 142 ALA B O 1
ATOM 5695 N N . GLU B 1 143 ? -30.516 -3.395 -15.828 1 95.75 143 GLU B N 1
ATOM 5696 C CA . GLU B 1 143 ? -30.641 -4.289 -14.68 1 95.75 143 GLU B CA 1
ATOM 5697 C C . GLU B 1 143 ? -29.812 -5.555 -14.883 1 95.75 143 GLU B C 1
ATOM 5699 O O . GLU B 1 143 ? -29.766 -6.105 -15.984 1 95.75 143 GLU B O 1
ATOM 5704 N N . LEU B 1 144 ? -29.109 -5.977 -13.844 1 96.94 144 LEU B N 1
ATOM 5705 C CA . LEU B 1 144 ? -28.438 -7.266 -13.867 1 96.94 144 LEU B CA 1
ATOM 5706 C C . LEU B 1 144 ? -29.344 -8.375 -13.352 1 96.94 144 LEU B C 1
ATOM 5708 O O . LEU B 1 144 ? -29.984 -8.219 -12.305 1 96.94 144 LEU B O 1
ATOM 5712 N N . LEU B 1 145 ? -29.406 -9.453 -14.07 1 96.31 145 LEU B N 1
ATOM 5713 C CA . LEU B 1 145 ? -30.281 -10.562 -13.703 1 96.31 145 LEU B CA 1
ATOM 5714 C C . LEU B 1 145 ? -29.484 -11.867 -13.586 1 96.31 145 LEU B C 1
ATOM 5716 O O . LEU B 1 145 ? -28.719 -12.211 -14.492 1 96.31 145 LEU B O 1
ATOM 5720 N N . PRO B 1 146 ? -29.609 -12.539 -12.43 1 96.12 146 PRO B N 1
ATOM 5721 C CA . PRO B 1 146 ? -29 -13.867 -12.367 1 96.12 146 PRO B CA 1
ATOM 5722 C C . PRO B 1 146 ? -29.656 -14.867 -13.312 1 96.12 146 PRO B C 1
ATOM 5724 O O . PRO B 1 146 ? -30.875 -14.859 -13.469 1 96.12 146 PRO B O 1
ATOM 5727 N N . VAL B 1 147 ? -28.891 -15.641 -13.938 1 96.56 147 VAL B N 1
ATOM 5728 C CA . VAL B 1 147 ? -29.453 -16.641 -14.828 1 96.56 147 VAL B CA 1
ATOM 5729 C C . VAL B 1 147 ? -29.391 -18.016 -14.164 1 96.56 147 VAL B C 1
ATOM 5731 O O . VAL B 1 147 ? -28.469 -18.312 -13.406 1 96.56 147 VAL B O 1
ATOM 5734 N N . ALA B 1 148 ? -30.312 -18.859 -14.484 1 91.31 148 ALA B N 1
ATOM 5735 C CA . ALA B 1 148 ? -30.297 -20.234 -14.016 1 91.31 148 ALA B CA 1
ATOM 5736 C C . ALA B 1 148 ? -29.422 -21.109 -14.898 1 91.31 148 ALA B C 1
ATOM 5738 O O . ALA B 1 148 ? -28.703 -22 -14.406 1 91.31 148 ALA B O 1
ATOM 5739 N N . GLU B 1 149 ? -29.516 -20.859 -16.141 1 94.69 149 GLU B N 1
ATOM 5740 C CA . GLU B 1 149 ? -28.672 -21.547 -17.125 1 94.69 149 GLU B CA 1
ATOM 5741 C C . GLU B 1 149 ? -27.75 -20.562 -17.844 1 94.69 149 GLU B C 1
ATOM 5743 O O . GLU B 1 149 ? -28.219 -19.562 -18.391 1 94.69 149 GLU B O 1
ATOM 5748 N N . ASN B 1 150 ? -26.453 -20.828 -17.859 1 96.94 150 ASN B N 1
ATOM 5749 C CA . ASN B 1 150 ? -25.484 -19.984 -18.547 1 96.94 150 ASN B CA 1
ATOM 5750 C C . ASN B 1 150 ? -25.672 -20.031 -20.062 1 96.94 150 ASN B C 1
ATOM 5752 O O . ASN B 1 150 ? -25.562 -21.094 -20.672 1 96.94 150 ASN B O 1
ATOM 5756 N N . PRO B 1 151 ? -25.953 -18.891 -20.594 1 97.81 151 PRO B N 1
ATOM 5757 C CA . PRO B 1 151 ? -26.203 -18.906 -22.047 1 97.81 151 PRO B CA 1
ATOM 5758 C C . PRO B 1 151 ? -25 -19.422 -22.844 1 97.81 151 PRO B C 1
ATOM 5760 O O . PRO B 1 151 ? -25.172 -19.984 -23.922 1 97.81 151 PRO B O 1
ATOM 5763 N N . LEU B 1 152 ? -23.797 -19.234 -22.344 1 97.81 152 LEU B N 1
ATOM 5764 C CA . LEU B 1 152 ? -22.609 -19.75 -23.031 1 97.81 152 LEU B CA 1
ATOM 5765 C C . LEU B 1 152 ? -22.594 -21.281 -23 1 97.81 152 LEU B C 1
ATOM 5767 O O . LEU B 1 152 ? -22.234 -21.922 -24 1 97.81 152 LEU B O 1
ATOM 5771 N N . ASP B 1 153 ? -22.938 -21.812 -21.844 1 97 153 ASP B N 1
ATOM 5772 C CA . ASP B 1 153 ? -22.984 -23.281 -21.75 1 97 153 ASP B CA 1
ATOM 5773 C C . ASP B 1 153 ? -24.016 -23.859 -22.703 1 97 153 ASP B C 1
ATOM 5775 O O . ASP B 1 153 ? -23.781 -24.891 -23.328 1 97 153 ASP B O 1
ATOM 5779 N N . ARG B 1 154 ? -25.094 -23.172 -22.75 1 96.81 154 ARG B N 1
ATOM 5780 C CA . ARG B 1 154 ? -26.156 -23.609 -23.656 1 96.81 154 ARG B CA 1
ATOM 5781 C C . ARG B 1 154 ? -25.688 -23.547 -25.109 1 96.81 154 ARG B C 1
ATOM 5783 O O . ARG B 1 154 ? -25.906 -24.484 -25.875 1 96.81 154 ARG B O 1
ATOM 5790 N N . ALA B 1 155 ? -25.062 -22.484 -25.422 1 97.75 155 ALA B N 1
ATOM 5791 C CA . ALA B 1 155 ? -24.578 -22.297 -26.781 1 97.75 155 ALA B CA 1
ATOM 5792 C C . ALA B 1 155 ? -23.484 -23.297 -27.125 1 97.75 155 ALA B C 1
ATOM 5794 O O . ALA B 1 155 ? -23.391 -23.75 -28.266 1 97.75 155 ALA B O 1
ATOM 5795 N N . TRP B 1 156 ? -22.578 -23.531 -26.141 1 96.75 156 TRP B N 1
ATOM 5796 C CA . TRP B 1 156 ? -21.469 -24.484 -26.312 1 96.75 156 TRP B CA 1
ATOM 5797 C C . TRP B 1 156 ? -22 -25.891 -26.594 1 96.75 156 TRP B C 1
ATOM 5799 O O . TRP B 1 156 ? -21.438 -26.594 -27.438 1 96.75 156 TRP B O 1
ATOM 5809 N N . GLY B 1 157 ? -23.078 -26.328 -25.953 1 95.06 157 GLY B N 1
ATOM 5810 C CA . GLY B 1 157 ? -23.812 -27.547 -26.219 1 95.06 157 GLY B CA 1
ATOM 5811 C C . GLY B 1 157 ? -22.969 -28.797 -26.062 1 95.06 157 GLY B C 1
ATOM 5812 O O . GLY B 1 157 ? -22.219 -28.922 -25.094 1 95.06 157 GLY B O 1
ATOM 5813 N N . GLN B 1 158 ? -23.094 -29.656 -26.938 1 94.31 158 GLN B N 1
ATOM 5814 C CA . GLN B 1 158 ? -22.484 -30.969 -26.875 1 94.31 158 GLN B CA 1
ATOM 5815 C C . GLN B 1 158 ? -20.984 -30.891 -27.156 1 94.31 158 GLN B C 1
ATOM 5817 O O . GLN B 1 158 ? -20.234 -31.812 -26.797 1 94.31 158 GLN B O 1
ATOM 5822 N N . ALA B 1 159 ? -20.609 -29.828 -27.672 1 94.62 159 ALA B N 1
ATOM 5823 C CA . ALA B 1 159 ? -19.203 -29.672 -28.016 1 94.62 159 ALA B CA 1
ATOM 5824 C C . ALA B 1 159 ? -18.375 -29.281 -26.781 1 94.62 159 ALA B C 1
ATOM 5826 O O . ALA B 1 159 ? -17.156 -29.344 -26.812 1 94.62 159 ALA B O 1
ATOM 5827 N N . ARG B 1 160 ? -19.062 -28.938 -25.703 1 95.94 160 ARG B N 1
ATOM 5828 C CA . ARG B 1 160 ? -18.344 -28.578 -24.484 1 95.94 160 ARG B CA 1
ATOM 5829 C C . ARG B 1 160 ? -17.594 -29.766 -23.906 1 95.94 160 ARG B C 1
ATOM 5831 O O . ARG B 1 160 ? -18.172 -30.844 -23.734 1 95.94 160 ARG B O 1
ATOM 5838 N N . PRO B 1 161 ? -16.297 -29.594 -23.641 1 95.5 161 PRO B N 1
ATOM 5839 C CA . PRO B 1 161 ? -15.523 -30.672 -23.031 1 95.5 161 PRO B CA 1
ATOM 5840 C C . PRO B 1 161 ? -16.109 -31.141 -21.703 1 95.5 161 PRO B C 1
ATOM 5842 O O . PRO B 1 161 ? -16.797 -30.375 -21.016 1 95.5 161 PRO B O 1
ATOM 5845 N N . PRO B 1 162 ? -15.891 -32.438 -21.344 1 94.56 162 PRO B N 1
ATOM 5846 C CA . PRO B 1 162 ? -16.344 -32.875 -20.031 1 94.56 162 PRO B CA 1
ATOM 5847 C C . PRO B 1 162 ? -15.562 -32.281 -18.891 1 94.56 162 PRO B C 1
ATOM 5849 O O . PRO B 1 162 ? -14.406 -31.875 -19.062 1 94.56 162 PRO B O 1
ATOM 5852 N N . GLN B 1 163 ? -16.219 -32.219 -17.766 1 94.25 163 GLN B N 1
ATOM 5853 C CA . GLN B 1 163 ? -15.523 -31.797 -16.547 1 94.25 163 GLN B CA 1
ATOM 5854 C C . GLN B 1 163 ? -14.398 -32.781 -16.203 1 94.25 163 GLN B C 1
ATOM 5856 O O . GLN B 1 163 ? -14.539 -33.969 -16.391 1 94.25 163 GLN B O 1
ATOM 5861 N N . PRO B 1 164 ? -13.273 -32.281 -15.695 1 95.19 164 PRO B N 1
ATOM 5862 C CA . PRO B 1 164 ? -12.188 -33.188 -15.305 1 95.19 164 PRO B CA 1
ATOM 5863 C C . PRO B 1 164 ? -12.547 -34.031 -14.102 1 95.19 164 PRO B C 1
ATOM 5865 O O . PRO B 1 164 ? -13.258 -33.594 -13.195 1 95.19 164 PRO B O 1
ATOM 5868 N N . THR B 1 165 ? -12.109 -35.25 -14.07 1 96.56 165 THR B N 1
ATOM 5869 C CA . THR B 1 165 ? -12.391 -36.188 -12.992 1 96.56 165 THR B CA 1
ATOM 5870 C C . THR B 1 165 ? -11.109 -36.875 -12.531 1 96.56 165 THR B C 1
ATOM 5872 O O . THR B 1 165 ? -11.102 -38.062 -12.25 1 96.56 165 THR B O 1
ATOM 5875 N N . ALA B 1 166 ? -10.039 -36.156 -12.5 1 97 166 ALA B N 1
ATOM 5876 C CA . ALA B 1 166 ? -8.773 -36.719 -12.023 1 97 166 ALA B CA 1
ATOM 5877 C C . ALA B 1 166 ? -8.922 -37.281 -10.617 1 97 166 ALA B C 1
ATOM 5879 O O . ALA B 1 166 ? -9.602 -36.688 -9.773 1 97 166 ALA B O 1
ATOM 5880 N N . PRO B 1 167 ? -8.273 -38.406 -10.352 1 98 167 PRO B N 1
ATOM 5881 C CA . PRO B 1 167 ? -8.367 -39 -9.016 1 98 167 PRO B CA 1
ATOM 5882 C C . PRO B 1 167 ? -7.797 -38.094 -7.93 1 98 167 PRO B C 1
ATOM 5884 O O . PRO B 1 167 ? -6.789 -37.438 -8.148 1 98 167 PRO B O 1
ATOM 5887 N N . VAL B 1 168 ? -8.438 -38.094 -6.809 1 98.5 168 VAL B N 1
ATOM 5888 C CA . VAL B 1 168 ? -7.934 -37.406 -5.621 1 98.5 168 VAL B CA 1
ATOM 5889 C C . VAL B 1 168 ? -7.125 -38.375 -4.77 1 98.5 168 VAL B C 1
ATOM 5891 O O . VAL B 1 168 ? -7.629 -39.438 -4.359 1 98.5 168 VAL B O 1
ATOM 5894 N N . VAL B 1 169 ? -5.859 -38.031 -4.492 1 98.19 169 VAL B N 1
ATOM 5895 C CA . VAL B 1 169 ? -4.949 -38.969 -3.826 1 98.19 169 VAL B CA 1
ATOM 5896 C C . VAL B 1 169 ? -4.379 -38.312 -2.568 1 98.19 169 VAL B C 1
ATOM 5898 O O . VAL B 1 169 ? -4.281 -37.094 -2.488 1 98.19 169 VAL B O 1
ATOM 5901 N N . PRO B 1 170 ? -4.008 -39.125 -1.609 1 98.06 170 PRO B N 1
ATOM 5902 C CA . PRO B 1 170 ? -3.404 -38.594 -0.39 1 98.06 170 PRO B CA 1
ATOM 5903 C C . PRO B 1 170 ? -2.07 -37.906 -0.651 1 98.06 170 PRO B C 1
ATOM 5905 O O . PRO B 1 170 ? -1.308 -38.312 -1.522 1 98.06 170 PRO B O 1
ATOM 5908 N N . HIS B 1 171 ? -1.793 -36.812 0.035 1 98.44 171 HIS B N 1
ATOM 5909 C CA . HIS B 1 171 ? -0.491 -36.156 0.169 1 98.44 171 HIS B CA 1
ATOM 5910 C C . HIS B 1 171 ? 0.146 -36.5 1.517 1 98.44 171 HIS B C 1
ATOM 5912 O O . HIS B 1 171 ? -0.173 -35.844 2.525 1 98.44 171 HIS B O 1
ATOM 5918 N N . PRO B 1 172 ? 1.056 -37.375 1.557 1 97.75 172 PRO B N 1
ATOM 5919 C CA . PRO B 1 172 ? 1.545 -37.969 2.799 1 97.75 172 PRO B CA 1
ATOM 5920 C C . PRO B 1 172 ? 2.162 -36.938 3.748 1 97.75 172 PRO B C 1
ATOM 5922 O O . PRO B 1 172 ? 2.631 -35.875 3.309 1 97.75 172 PRO B O 1
ATOM 5925 N N . LEU B 1 173 ? 2.23 -37.312 4.98 1 97.81 173 LEU B N 1
ATOM 5926 C CA . LEU B 1 173 ? 2.688 -36.438 6.074 1 97.81 173 LEU B CA 1
ATOM 5927 C C . LEU B 1 173 ? 4.145 -36.062 5.879 1 97.81 173 LEU B C 1
ATOM 5929 O O . LEU B 1 173 ? 4.555 -34.969 6.285 1 97.81 173 LEU B O 1
ATOM 5933 N N . GLU B 1 174 ? 4.957 -36.906 5.258 1 98.19 174 GLU B N 1
ATOM 5934 C CA . GLU B 1 174 ? 6.375 -36.625 5.047 1 98.19 174 GLU B CA 1
ATOM 5935 C C . GLU B 1 174 ? 6.562 -35.406 4.16 1 98.19 174 GLU B C 1
ATOM 5937 O O . GLU B 1 174 ? 7.629 -34.781 4.164 1 98.19 174 GLU B O 1
ATOM 5942 N N . TYR B 1 175 ? 5.527 -35.062 3.428 1 98.5 175 TYR B N 1
ATOM 5943 C CA . TYR B 1 175 ? 5.574 -33.844 2.596 1 98.5 175 TYR B CA 1
ATOM 5944 C C . TYR B 1 175 ? 4.754 -32.719 3.215 1 98.5 175 TYR B C 1
ATOM 5946 O O . TYR B 1 175 ? 5.16 -31.562 3.182 1 98.5 175 TYR B O 1
ATOM 5954 N N . ALA B 1 176 ? 3.586 -33.094 3.838 1 98.25 176 ALA B N 1
ATOM 5955 C CA . ALA B 1 176 ? 2.65 -32.094 4.355 1 98.25 176 ALA B CA 1
ATOM 5956 C C . ALA B 1 176 ? 3.145 -31.516 5.676 1 98.25 176 ALA B C 1
ATOM 5958 O O . ALA B 1 176 ? 2.871 -30.359 5.988 1 98.25 176 ALA B O 1
ATOM 5959 N N . GLY B 1 177 ? 3.779 -32.281 6.52 1 98.56 177 GLY B N 1
ATOM 5960 C CA . GLY B 1 177 ? 4.379 -31.828 7.766 1 98.56 177 GLY B CA 1
ATOM 5961 C C . GLY B 1 177 ? 3.381 -31.719 8.906 1 98.56 177 GLY B C 1
ATOM 5962 O O . GLY B 1 177 ? 3.768 -31.594 10.07 1 98.56 177 GLY B O 1
ATOM 5963 N N . GLU B 1 178 ? 2.076 -31.703 8.656 1 98.31 178 GLU B N 1
ATOM 5964 C CA . GLU B 1 178 ? 1.002 -31.625 9.641 1 98.31 178 GLU B CA 1
ATOM 5965 C C . GLU B 1 178 ? -0.187 -32.5 9.227 1 98.31 178 GLU B C 1
ATOM 5967 O O . GLU B 1 178 ? -0.6 -32.469 8.07 1 98.31 178 GLU B O 1
ATOM 5972 N N . ASP B 1 179 ? -0.695 -33.219 10.18 1 97.88 179 ASP B N 1
ATOM 5973 C CA . ASP B 1 179 ? -1.829 -34.094 9.914 1 97.88 179 ASP B CA 1
ATOM 5974 C C . ASP B 1 179 ? -3.094 -33.312 9.633 1 97.88 179 ASP B C 1
ATOM 5976 O O . ASP B 1 179 ? -3.318 -32.25 10.234 1 97.88 179 ASP B O 1
ATOM 5980 N N . SER B 1 180 ? -3.928 -33.875 8.703 1 98.31 180 SER B N 1
ATOM 5981 C CA . SER B 1 180 ? -5.172 -33.219 8.328 1 98.31 180 SER B CA 1
ATOM 5982 C C . SER B 1 180 ? -6.059 -32.969 9.539 1 98.31 180 SER B C 1
ATOM 5984 O O . SER B 1 180 ? -6.684 -31.922 9.664 1 98.31 180 SER B O 1
ATOM 5986 N N . ALA B 1 181 ? -6.133 -33.938 10.43 1 97.94 181 ALA B N 1
ATOM 5987 C CA . ALA B 1 181 ? -6.957 -33.812 11.625 1 97.94 181 ALA B CA 1
ATOM 5988 C C . ALA B 1 181 ? -6.496 -32.625 12.477 1 97.94 181 ALA B C 1
ATOM 5990 O O . ALA B 1 181 ? -7.316 -31.875 13.016 1 97.94 181 ALA B O 1
ATOM 5991 N N . ASP B 1 182 ? -5.203 -32.531 12.625 1 98.25 182 ASP B N 1
ATOM 5992 C CA . ASP B 1 182 ? -4.645 -31.406 13.383 1 98.25 182 ASP B CA 1
ATOM 5993 C C . ASP B 1 182 ? -4.938 -30.078 12.703 1 98.25 182 ASP B C 1
ATOM 5995 O O . ASP B 1 182 ? -5.277 -29.094 13.367 1 98.25 182 ASP B O 1
ATOM 5999 N N . LYS B 1 183 ? -4.816 -30.062 11.375 1 98.56 183 LYS B N 1
ATOM 6000 C CA . LYS B 1 183 ? -5.141 -28.859 10.625 1 98.56 183 LYS B CA 1
ATOM 6001 C C . LYS B 1 183 ? -6.598 -28.453 10.82 1 98.56 183 LYS B C 1
ATOM 6003 O O . LYS B 1 183 ? -6.902 -27.281 11.078 1 98.56 183 LYS B O 1
ATOM 6008 N N . ARG B 1 184 ? -7.449 -29.406 10.688 1 98.69 184 ARG B N 1
ATOM 6009 C CA . ARG B 1 184 ? -8.883 -29.156 10.797 1 98.69 184 ARG B CA 1
ATOM 6010 C C . ARG B 1 184 ? -9.234 -28.641 12.188 1 98.69 184 ARG B C 1
ATOM 6012 O O . ARG B 1 184 ? -10.078 -27.75 12.336 1 98.69 184 ARG B O 1
ATOM 6019 N N . ALA B 1 185 ? -8.586 -29.188 13.18 1 98.25 185 ALA B N 1
ATOM 6020 C CA . ALA B 1 185 ? -8.82 -28.719 14.547 1 98.25 185 ALA B CA 1
ATOM 6021 C C . ALA B 1 185 ? -8.367 -27.281 14.719 1 98.25 185 ALA B C 1
ATOM 6023 O O . ALA B 1 185 ? -9.102 -26.453 15.266 1 98.25 185 ALA B O 1
ATOM 6024 N N . ARG B 1 186 ? -7.203 -27.047 14.258 1 98.12 186 ARG B N 1
ATOM 6025 C CA . ARG B 1 186 ? -6.633 -25.719 14.359 1 98.12 186 ARG B CA 1
ATOM 6026 C C . ARG B 1 186 ? -7.465 -24.703 13.586 1 98.12 186 ARG B C 1
ATOM 6028 O O . ARG B 1 186 ? -7.766 -23.609 14.094 1 98.12 186 ARG B O 1
ATOM 6035 N N . VAL B 1 187 ? -7.84 -25.031 12.359 1 98.56 187 VAL B N 1
ATOM 6036 C CA . VAL B 1 187 ? -8.633 -24.141 11.523 1 98.56 187 VAL B CA 1
ATOM 6037 C C . VAL B 1 187 ? -10.039 -23.984 12.102 1 98.56 187 VAL B C 1
ATOM 6039 O O . VAL B 1 187 ? -10.641 -22.922 12.023 1 98.56 187 VAL B O 1
ATOM 6042 N N . GLY B 1 188 ? -10.562 -25.047 12.648 1 98.5 188 GLY B N 1
ATOM 6043 C CA . GLY B 1 188 ? -11.836 -24.984 13.359 1 98.5 188 GLY B CA 1
ATOM 6044 C C . GLY B 1 188 ? -11.836 -23.953 14.477 1 98.5 188 GLY B C 1
ATOM 6045 O O . GLY B 1 188 ? -12.805 -23.219 14.641 1 98.5 188 GLY B O 1
ATOM 6046 N N . GLU B 1 189 ? -10.781 -23.938 15.203 1 97.81 189 GLU B N 1
ATOM 6047 C CA . GLU B 1 189 ? -10.648 -22.953 16.266 1 97.81 189 GLU B CA 1
ATOM 6048 C C . GLU B 1 189 ? -10.664 -21.531 15.711 1 97.81 189 GLU B C 1
ATOM 6050 O O . GLU B 1 189 ? -11.211 -20.625 16.344 1 97.81 189 GLU B O 1
ATOM 6055 N N . LEU B 1 190 ? -10.062 -21.375 14.602 1 96.94 190 LEU B N 1
ATOM 6056 C CA . LEU B 1 190 ? -10.055 -20.078 13.953 1 96.94 190 LEU B CA 1
ATOM 6057 C C . LEU B 1 190 ? -11.469 -19.656 13.562 1 96.94 190 LEU B C 1
ATOM 6059 O O . LEU B 1 190 ? -11.828 -18.484 13.68 1 96.94 190 LEU B O 1
ATOM 6063 N N . ILE B 1 191 ? -12.242 -20.594 13.062 1 97.88 191 ILE B N 1
ATOM 6064 C CA . ILE B 1 191 ? -13.633 -20.344 12.695 1 97.88 191 ILE B CA 1
ATOM 6065 C C . ILE B 1 191 ? -14.414 -19.875 13.922 1 97.88 191 ILE B C 1
ATOM 6067 O O . ILE B 1 191 ? -15.133 -18.875 13.859 1 97.88 191 ILE B O 1
ATOM 6071 N N . ALA B 1 192 ? -14.172 -20.547 15.008 1 96.38 192 ALA B N 1
ATOM 6072 C CA . ALA B 1 192 ? -14.844 -20.203 16.25 1 96.38 192 ALA B CA 1
ATOM 6073 C C . ALA B 1 192 ? -14.445 -18.812 16.734 1 96.38 192 ALA B C 1
ATOM 6075 O O . ALA B 1 192 ? -15.289 -18.031 17.188 1 96.38 192 ALA B O 1
ATOM 6076 N N . LYS B 1 193 ? -13.242 -18.562 16.625 1 91 193 LYS B N 1
ATOM 6077 C CA . LYS B 1 193 ? -12.711 -17.281 17.062 1 91 193 LYS B CA 1
ATOM 6078 C C . LYS B 1 193 ? -13.32 -16.125 16.266 1 91 193 LYS B C 1
ATOM 6080 O O . LYS B 1 193 ? -13.438 -15.008 16.766 1 91 193 LYS B O 1
ATOM 6085 N N . ARG B 1 194 ? -13.766 -16.422 15.07 1 89.38 194 ARG B N 1
ATOM 6086 C CA . ARG B 1 194 ? -14.383 -15.406 14.211 1 89.38 194 ARG B CA 1
ATOM 6087 C C . ARG B 1 194 ? -15.883 -15.32 14.477 1 89.38 194 ARG B C 1
ATOM 6089 O O . ARG B 1 194 ? -16.594 -14.602 13.773 1 89.38 194 ARG B O 1
ATOM 6096 N N . GLY B 1 195 ? -16.328 -16.062 15.344 1 90.25 195 GLY B N 1
ATOM 6097 C CA . GLY B 1 195 ? -17.734 -16.031 15.727 1 90.25 195 GLY B CA 1
ATOM 6098 C C . GLY B 1 195 ? -18.609 -16.844 14.812 1 90.25 195 GLY B C 1
ATOM 6099 O O . GLY B 1 195 ? -19.828 -16.625 14.742 1 90.25 195 GLY B O 1
ATOM 6100 N N . ALA B 1 196 ? -18.016 -17.781 14.031 1 97.38 196 ALA B N 1
ATOM 6101 C CA . ALA B 1 196 ? -18.797 -18.625 13.117 1 97.38 196 ALA B CA 1
ATOM 6102 C C . ALA B 1 196 ? -18.875 -20.047 13.633 1 97.38 196 ALA B C 1
ATOM 6104 O O . ALA B 1 196 ? -18.062 -20.469 14.461 1 97.38 196 ALA B O 1
ATOM 6105 N N . ASP B 1 197 ? -19.844 -20.703 13.172 1 98.38 197 ASP B N 1
ATOM 6106 C CA . ASP B 1 197 ? -20.047 -22.109 13.531 1 98.38 197 ASP B CA 1
ATOM 6107 C C . ASP B 1 197 ? -19.422 -23.031 12.5 1 98.38 197 ASP B C 1
ATOM 6109 O O . ASP B 1 197 ? -19.109 -24.188 12.812 1 98.38 197 ASP B O 1
ATOM 6113 N N . ALA B 1 198 ? -19.328 -22.578 11.297 1 98.69 198 ALA B N 1
ATOM 6114 C CA . ALA B 1 198 ? -18.781 -23.328 10.18 1 98.69 198 ALA B CA 1
ATOM 6115 C C . ALA B 1 198 ? -18.219 -22.391 9.102 1 98.69 198 ALA B C 1
ATOM 6117 O O . ALA B 1 198 ? -18.453 -21.188 9.156 1 98.69 198 ALA B O 1
ATOM 6118 N N . ALA B 1 199 ? -17.453 -22.953 8.234 1 98.75 199 ALA B N 1
ATOM 6119 C CA . ALA B 1 199 ? -16.953 -22.234 7.062 1 98.75 199 ALA B CA 1
ATOM 6120 C C . ALA B 1 199 ? -17.188 -23.047 5.789 1 98.75 199 ALA B C 1
ATOM 6122 O O . ALA B 1 199 ? -17.016 -24.266 5.785 1 98.75 199 ALA B O 1
ATOM 6123 N N . VAL B 1 200 ? -17.609 -22.344 4.738 1 98.56 200 VAL B N 1
ATOM 6124 C CA . VAL B 1 200 ? -17.672 -22.953 3.412 1 98.56 200 VAL B CA 1
ATOM 6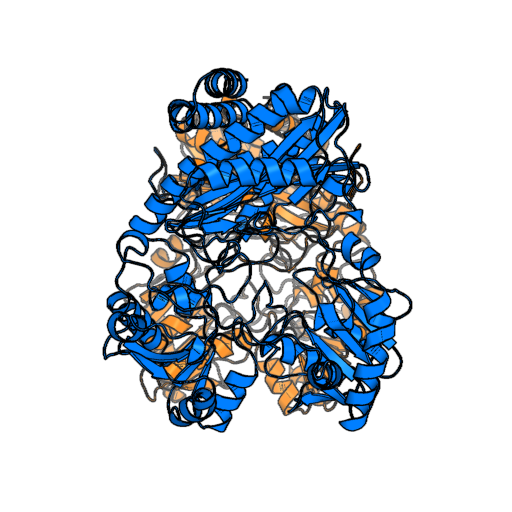125 C C . VAL B 1 200 ? -16.359 -22.703 2.668 1 98.56 200 VAL B C 1
ATOM 6127 O O . VAL B 1 200 ? -15.93 -21.547 2.518 1 98.56 200 VAL B O 1
ATOM 6130 N N . LEU B 1 201 ? -15.703 -23.766 2.291 1 98.06 201 LEU B N 1
ATOM 6131 C CA . LEU B 1 201 ? -14.461 -23.703 1.533 1 98.06 201 LEU B CA 1
ATOM 6132 C C . LEU B 1 201 ? -14.703 -24.016 0.061 1 98.06 201 LEU B C 1
ATOM 6134 O O . LEU B 1 201 ? -15.211 -25.078 -0.272 1 98.06 201 LEU B O 1
ATOM 6138 N N . THR B 1 202 ? -14.328 -23.047 -0.771 1 96.62 202 THR B N 1
ATOM 6139 C CA . THR B 1 202 ? -14.594 -23.219 -2.193 1 96.62 202 THR B CA 1
ATOM 6140 C C . THR B 1 202 ? -13.289 -23.188 -2.996 1 96.62 202 THR B C 1
ATOM 6142 O O . THR B 1 202 ? -13.289 -23.5 -4.188 1 96.62 202 THR B O 1
ATOM 6145 N N . ALA B 1 203 ? -12.148 -22.859 -2.414 1 95.38 203 ALA B N 1
ATOM 6146 C CA . ALA B 1 203 ? -10.859 -22.812 -3.098 1 95.38 203 ALA B CA 1
ATOM 6147 C C . ALA B 1 203 ? -10.219 -24.203 -3.143 1 95.38 203 ALA B C 1
ATOM 6149 O O . ALA B 1 203 ? -9.977 -24.812 -2.102 1 95.38 203 ALA B O 1
ATOM 6150 N N . PRO B 1 204 ? -9.844 -24.609 -4.297 1 96.62 204 PRO B N 1
ATOM 6151 C CA . PRO B 1 204 ? -9.234 -25.938 -4.41 1 96.62 204 PRO B CA 1
ATOM 6152 C C . PRO B 1 204 ? -7.941 -26.062 -3.611 1 96.62 204 PRO B C 1
ATOM 6154 O O . PRO B 1 204 ? -7.652 -27.125 -3.057 1 96.62 204 PRO B O 1
ATOM 6157 N N . ALA B 1 205 ? -7.203 -25.016 -3.52 1 97.06 205 ALA B N 1
ATOM 6158 C CA . ALA B 1 205 ? -5.949 -25.047 -2.771 1 97.06 205 ALA B CA 1
ATOM 6159 C C . ALA B 1 205 ? -6.199 -25.297 -1.286 1 97.06 205 ALA B C 1
ATOM 6161 O O . ALA B 1 205 ? -5.434 -26 -0.626 1 97.06 205 ALA B O 1
ATOM 6162 N N . SER B 1 206 ? -7.27 -24.703 -0.741 1 98 206 SER B N 1
ATOM 6163 C CA . SER B 1 206 ? -7.613 -24.891 0.664 1 98 206 SER B CA 1
ATOM 6164 C C . SER B 1 206 ? -8.102 -26.312 0.928 1 98 206 SER B C 1
ATOM 6166 O O . SER B 1 206 ? -7.781 -26.906 1.963 1 98 206 SER B O 1
ATOM 6168 N N . ILE B 1 207 ? -8.812 -26.812 -0.027 1 98.06 207 ILE B N 1
ATOM 6169 C CA . ILE B 1 207 ? -9.273 -28.188 0.082 1 98.06 207 ILE B CA 1
ATOM 6170 C C . ILE B 1 207 ? -8.07 -29.125 0.072 1 98.06 207 ILE B C 1
ATOM 6172 O O . ILE B 1 207 ? -7.945 -30 0.935 1 98.06 207 ILE B O 1
ATOM 6176 N N . ALA B 1 208 ? -7.203 -28.953 -0.895 1 98.5 208 ALA B N 1
ATOM 6177 C CA . ALA B 1 208 ? -6.004 -29.781 -1.014 1 98.5 208 ALA B CA 1
ATOM 6178 C C . ALA B 1 208 ? -5.168 -29.719 0.261 1 98.5 208 ALA B C 1
ATOM 6180 O O . ALA B 1 208 ? -4.75 -30.75 0.781 1 98.5 208 ALA B O 1
ATOM 6181 N N . TRP B 1 209 ? -4.938 -28.516 0.795 1 98.69 209 TRP B N 1
ATOM 6182 C CA . TRP B 1 209 ? -4.078 -28.297 1.954 1 98.69 209 TRP B CA 1
ATOM 6183 C C . TRP B 1 209 ? -4.719 -28.859 3.221 1 98.69 209 TRP B C 1
ATOM 6185 O O . TRP B 1 209 ? -4.078 -29.594 3.979 1 98.69 209 TRP B O 1
ATOM 6195 N N . LEU B 1 210 ? -5.973 -28.547 3.473 1 98.81 210 LEU B N 1
ATOM 6196 C CA . LEU B 1 210 ? -6.664 -28.891 4.715 1 98.81 210 LEU B CA 1
ATOM 6197 C C . LEU B 1 210 ? -6.766 -30.391 4.895 1 98.81 210 LEU B C 1
ATOM 6199 O O . LEU B 1 210 ? -6.57 -30.906 6 1 98.81 210 LEU B O 1
ATOM 6203 N N . PHE B 1 211 ? -7.039 -31.078 3.791 1 98.81 211 PHE B N 1
ATOM 6204 C CA . PHE B 1 211 ? -7.316 -32.5 3.893 1 98.81 211 PHE B CA 1
ATOM 6205 C C . PHE B 1 211 ? -6.09 -33.312 3.498 1 98.81 211 PHE B C 1
ATOM 6207 O O . PHE B 1 211 ? -6.145 -34.562 3.453 1 98.81 211 PHE B O 1
ATOM 6214 N N . ASN B 1 212 ? -4.992 -32.719 3.189 1 98.69 212 ASN B N 1
ATOM 6215 C CA . ASN B 1 212 ? -3.777 -33.375 2.73 1 98.69 212 ASN B CA 1
ATOM 6216 C C . ASN B 1 212 ? -4.062 -34.312 1.56 1 98.69 212 ASN B C 1
ATOM 6218 O O . ASN B 1 212 ? -3.697 -35.5 1.597 1 98.69 212 ASN B O 1
ATOM 6222 N N . VAL B 1 213 ? -4.676 -33.719 0.544 1 98.75 213 VAL B N 1
ATOM 6223 C CA . VAL B 1 213 ? -4.934 -34.469 -0.689 1 98.75 213 VAL B CA 1
ATOM 6224 C C . VAL B 1 213 ? -4.461 -33.625 -1.889 1 98.75 213 VAL B C 1
ATOM 6226 O O . VAL B 1 213 ? -4.16 -32.438 -1.758 1 98.75 213 VAL B O 1
ATOM 6229 N N . ARG B 1 214 ? -4.297 -34.25 -3.006 1 98.56 214 ARG B N 1
ATOM 6230 C CA . ARG B 1 214 ? -3.984 -33.625 -4.281 1 98.56 214 ARG B CA 1
ATOM 6231 C C . ARG B 1 214 ? -4.82 -34.219 -5.41 1 98.56 214 ARG B C 1
ATOM 6233 O O . ARG B 1 214 ? -5.406 -35.281 -5.254 1 98.56 214 ARG B O 1
ATOM 6240 N N . GLY B 1 215 ? -4.977 -33.469 -6.422 1 97.06 215 GLY B N 1
ATOM 6241 C CA . GLY B 1 215 ? -5.691 -33.875 -7.613 1 97.06 215 GLY B CA 1
ATOM 6242 C C . GLY B 1 215 ? -5.004 -33.469 -8.898 1 97.06 215 GLY B C 1
ATOM 6243 O O . GLY B 1 215 ? -3.807 -33.188 -8.906 1 97.06 215 GLY B O 1
ATOM 6244 N N . GLY B 1 216 ? -5.68 -33.594 -10.008 1 94.81 216 GLY B N 1
ATOM 6245 C CA . GLY B 1 216 ? -5.156 -33.219 -11.32 1 94.81 216 GLY B CA 1
ATOM 6246 C C . GLY B 1 216 ? -6.195 -32.594 -12.219 1 94.81 216 GLY B C 1
ATOM 6247 O O . GLY B 1 216 ? -6.09 -32.656 -13.445 1 94.81 216 GLY B O 1
ATOM 6248 N N . ASP B 1 217 ? -7.215 -32 -11.562 1 94.62 217 ASP B N 1
ATOM 6249 C CA . ASP B 1 217 ? -8.336 -31.438 -12.32 1 94.62 217 ASP B CA 1
ATOM 6250 C C . ASP B 1 217 ? -7.91 -30.188 -13.078 1 94.62 217 ASP B C 1
ATOM 6252 O O . ASP B 1 217 ? -8.555 -29.797 -14.055 1 94.62 217 ASP B O 1
ATOM 6256 N N . VAL B 1 218 ? -6.922 -29.531 -12.609 1 92.12 218 VAL B N 1
ATOM 6257 C CA . VAL B 1 218 ? -6.438 -28.281 -13.195 1 92.12 218 VAL B CA 1
ATOM 6258 C C . VAL B 1 218 ? -5.035 -28.484 -13.758 1 92.12 218 VAL B C 1
ATOM 6260 O O . VAL B 1 218 ? -4.145 -28.969 -13.062 1 92.12 218 VAL B O 1
ATOM 6263 N N . ILE B 1 219 ? -4.859 -28.094 -14.961 1 89.94 219 ILE B N 1
ATOM 6264 C CA . ILE B 1 219 ? -3.588 -28.297 -15.648 1 89.94 219 ILE B CA 1
ATOM 6265 C C . ILE B 1 219 ? -2.463 -27.625 -14.867 1 89.94 219 ILE B C 1
ATOM 6267 O O . ILE B 1 219 ? -2.641 -26.531 -14.328 1 89.94 219 ILE B O 1
ATOM 6271 N N . ARG B 1 220 ? -1.341 -28.344 -14.664 1 94 220 ARG B N 1
ATOM 6272 C CA . ARG B 1 220 ? -0.101 -27.828 -14.086 1 94 220 ARG B CA 1
ATOM 6273 C C . ARG B 1 220 ? -0.25 -27.594 -12.586 1 94 220 ARG B C 1
ATOM 6275 O O . ARG B 1 220 ? 0.673 -27.094 -11.938 1 94 220 ARG B O 1
ATOM 6282 N N . SER B 1 221 ? -1.454 -27.844 -12.023 1 94.56 221 SER B N 1
ATOM 6283 C CA . SER B 1 221 ? -1.729 -27.625 -10.609 1 94.56 221 SER B CA 1
ATOM 6284 C C . SER B 1 221 ? -2.322 -28.875 -9.961 1 94.56 221 SER B C 1
ATOM 6286 O O . SER B 1 221 ? -3.365 -29.359 -10.391 1 94.56 221 SER B O 1
ATOM 6288 N N . PRO B 1 222 ? -1.709 -29.391 -8.977 1 97 222 PRO B N 1
ATOM 6289 C CA . PRO B 1 222 ? -2.207 -30.609 -8.328 1 97 222 PRO B CA 1
ATOM 6290 C C . PRO B 1 222 ? -3.402 -30.344 -7.414 1 97 222 PRO B C 1
ATOM 6292 O O . PRO B 1 222 ? -3.395 -30.734 -6.246 1 97 222 PRO B O 1
ATOM 6295 N N . LEU B 1 223 ? -4.473 -29.812 -7.961 1 96.56 223 LEU B N 1
ATOM 6296 C CA . LEU B 1 223 ? -5.613 -29.344 -7.18 1 96.56 223 LEU B CA 1
ATOM 6297 C C . LEU B 1 223 ? -6.84 -30.219 -7.441 1 96.56 223 LEU B C 1
ATOM 6299 O O . LEU B 1 223 ? -7.152 -30.531 -8.594 1 96.56 223 LEU B O 1
ATOM 6303 N N . PRO B 1 224 ? -7.48 -30.672 -6.434 1 96.44 224 PRO B N 1
ATOM 6304 C CA . PRO B 1 224 ? -8.797 -31.312 -6.578 1 96.44 224 PRO B CA 1
ATOM 6305 C C . PRO B 1 224 ? -9.938 -30.297 -6.598 1 96.44 224 PRO B C 1
ATOM 6307 O O . PRO B 1 224 ? -10.102 -29.531 -5.648 1 96.44 224 PRO B O 1
ATOM 6310 N N . LEU B 1 225 ? -10.727 -30.297 -7.633 1 96.44 225 LEU B N 1
ATOM 6311 C CA . LEU B 1 225 ? -11.891 -29.422 -7.645 1 96.44 225 LEU B CA 1
ATOM 6312 C C . LEU B 1 225 ? -13.016 -29.984 -6.785 1 96.44 225 LEU B C 1
ATOM 6314 O O . LEU B 1 225 ? -13.367 -31.172 -6.922 1 96.44 225 LEU B O 1
ATOM 6318 N N . GLY B 1 226 ? -13.445 -29.281 -5.867 1 96.31 226 GLY B N 1
ATOM 6319 C CA . GLY B 1 226 ? -14.5 -29.625 -4.93 1 96.31 226 GLY B CA 1
ATOM 6320 C C . GLY B 1 226 ? -14.844 -28.5 -3.973 1 96.31 226 GLY B C 1
ATOM 6321 O O . GLY B 1 226 ? -14.469 -27.344 -4.203 1 96.31 226 GLY B O 1
ATOM 6322 N N . GLN B 1 227 ? -15.742 -28.797 -2.988 1 97.75 227 GLN B N 1
ATOM 6323 C CA . GLN B 1 227 ? -16.109 -27.875 -1.916 1 97.75 227 GLN B CA 1
ATOM 6324 C C . GLN B 1 227 ? -16.078 -28.562 -0.559 1 97.75 227 GLN B C 1
ATOM 6326 O O . GLN B 1 227 ? -16.047 -29.797 -0.487 1 97.75 227 GLN B O 1
ATOM 6331 N N . ALA B 1 228 ? -16.062 -27.797 0.439 1 98.69 228 ALA B N 1
ATOM 6332 C CA . ALA B 1 228 ? -16.125 -28.375 1.776 1 98.69 228 ALA B CA 1
ATOM 6333 C C . ALA B 1 228 ? -16.844 -27.438 2.746 1 98.69 228 ALA B C 1
ATOM 6335 O O . ALA B 1 228 ? -16.938 -26.234 2.504 1 98.69 228 ALA B O 1
ATOM 6336 N N . ILE B 1 229 ? -17.469 -27.984 3.697 1 98.81 229 ILE B N 1
ATOM 6337 C CA . ILE B 1 229 ? -17.953 -27.297 4.887 1 98.81 229 ILE B CA 1
ATOM 6338 C C . ILE B 1 229 ? -17.172 -27.766 6.109 1 98.81 229 ILE B C 1
ATOM 6340 O O . ILE B 1 229 ? -17.141 -28.953 6.414 1 98.81 229 ILE B O 1
ATOM 6344 N N . LEU B 1 230 ? -16.453 -26.922 6.73 1 98.88 230 LEU B N 1
ATOM 6345 C CA . LEU B 1 230 ? -15.688 -27.219 7.934 1 98.88 230 LEU B CA 1
ATOM 6346 C C . LEU B 1 230 ? -16.359 -26.641 9.172 1 98.88 230 LEU B C 1
ATOM 6348 O O . LEU B 1 230 ? -16.609 -25.438 9.242 1 98.88 230 LEU B O 1
ATOM 6352 N N . ASN B 1 231 ? -16.672 -27.484 10.094 1 98.69 231 ASN B N 1
ATOM 6353 C CA . ASN B 1 231 ? -17.266 -27.047 11.352 1 98.69 231 ASN B CA 1
ATOM 6354 C C . ASN B 1 231 ? -16.203 -26.578 12.344 1 98.69 231 ASN B C 1
ATOM 6356 O O . ASN B 1 231 ? -15.047 -26.984 12.266 1 98.69 231 ASN B O 1
ATOM 6360 N N . LYS B 1 232 ? -16.609 -25.75 13.305 1 98.31 232 LYS B N 1
ATOM 6361 C CA . LYS B 1 232 ? -15.688 -25.172 14.273 1 98.31 232 LYS B CA 1
ATOM 6362 C C . LYS B 1 232 ? -15.047 -26.266 15.141 1 98.31 232 LYS B C 1
ATOM 6364 O O . LYS B 1 232 ? -14.023 -26.031 15.781 1 98.31 232 LYS B O 1
ATOM 6369 N N . ASP B 1 233 ? -15.57 -27.516 15.188 1 98.19 233 ASP B N 1
ATOM 6370 C CA . ASP B 1 233 ? -15.016 -28.594 16 1 98.19 233 ASP B CA 1
ATOM 6371 C C . ASP B 1 233 ? -14.047 -29.453 15.188 1 98.19 233 ASP B C 1
ATOM 6373 O O . ASP B 1 233 ? -13.547 -30.469 15.672 1 98.19 233 ASP B O 1
ATOM 6377 N N . GLY B 1 234 ? -13.875 -29.125 13.898 1 98.19 234 GLY B N 1
ATOM 6378 C CA . GLY B 1 234 ? -12.898 -29.828 13.078 1 98.19 234 GLY B CA 1
ATOM 6379 C C . GLY B 1 234 ? -13.523 -30.891 12.188 1 98.19 234 GLY B C 1
ATOM 6380 O O . GLY B 1 234 ? -12.883 -31.391 11.266 1 98.19 234 GLY B O 1
ATOM 6381 N N . THR B 1 235 ? -14.836 -31.25 12.43 1 98.69 235 THR B N 1
ATOM 6382 C CA . THR B 1 235 ? -15.516 -32.156 11.516 1 98.69 235 THR B CA 1
ATOM 6383 C C . THR B 1 235 ? -15.852 -31.469 10.203 1 98.69 235 THR B C 1
ATOM 6385 O O . THR B 1 235 ? -15.977 -30.234 10.156 1 98.69 235 THR B O 1
ATOM 6388 N N . ALA B 1 236 ? -15.945 -32.281 9.125 1 98.75 236 ALA B N 1
ATOM 6389 C CA . ALA B 1 236 ? -16.109 -31.625 7.828 1 98.75 236 ALA B CA 1
ATOM 6390 C C . ALA B 1 236 ? -16.953 -32.469 6.887 1 98.75 236 ALA B C 1
ATOM 6392 O O . ALA B 1 236 ? -17.109 -33.688 7.113 1 98.75 236 ALA B O 1
ATOM 6393 N N . ARG B 1 237 ? -17.578 -31.828 5.992 1 98.75 237 ARG B N 1
ATOM 6394 C CA . ARG B 1 237 ? -18.172 -32.406 4.805 1 98.75 237 ARG B CA 1
ATOM 6395 C C . ARG B 1 237 ? -17.391 -32.062 3.549 1 98.75 237 ARG B C 1
ATOM 6397 O O . ARG B 1 237 ? -17.125 -30.875 3.307 1 98.75 237 ARG B O 1
ATOM 6404 N N . LEU B 1 238 ? -16.922 -33.062 2.855 1 98.75 238 LEU B N 1
ATOM 6405 C CA . LEU B 1 238 ? -16.172 -32.844 1.62 1 98.75 238 LEU B CA 1
ATOM 6406 C C . LEU B 1 238 ? -16.984 -33.312 0.412 1 98.75 238 LEU B C 1
ATOM 6408 O O . LEU B 1 238 ? -17.484 -34.438 0.383 1 98.75 238 LEU B O 1
ATOM 6412 N N . PHE B 1 239 ? -17.156 -32.406 -0.561 1 98.5 239 PHE B N 1
ATOM 6413 C CA . PHE B 1 239 ? -17.984 -32.688 -1.731 1 98.5 239 PHE B CA 1
ATOM 6414 C C . PHE B 1 239 ? -17.125 -32.906 -2.963 1 98.5 239 PHE B C 1
ATOM 6416 O O . PHE B 1 239 ? -16.547 -31.969 -3.508 1 98.5 239 PHE B O 1
ATOM 6423 N N . LEU B 1 240 ? -17.047 -34.125 -3.445 1 97.88 240 LEU B N 1
ATOM 6424 C CA . LEU B 1 240 ? -16.25 -34.531 -4.602 1 97.88 240 LEU B CA 1
ATOM 6425 C C . LEU B 1 240 ? -17.094 -35.344 -5.574 1 97.88 240 LEU B C 1
ATOM 6427 O O . LEU B 1 240 ? -17.969 -36.094 -5.156 1 97.88 240 LEU B O 1
ATOM 6431 N N . ASP B 1 241 ? -16.781 -35.156 -6.883 1 97.19 241 ASP B N 1
ATOM 6432 C CA . ASP B 1 241 ? -17.297 -36.094 -7.859 1 97.19 241 ASP B CA 1
ATOM 6433 C C . ASP B 1 241 ? -16.891 -37.531 -7.508 1 97.19 241 ASP B C 1
ATOM 6435 O O . ASP B 1 241 ? -15.711 -37.812 -7.309 1 97.19 241 ASP B O 1
ATOM 6439 N N . PRO B 1 242 ? -17.875 -38.406 -7.516 1 97.06 242 PRO B N 1
ATOM 6440 C CA . PRO B 1 242 ? -17.562 -39.781 -7.117 1 97.06 242 PRO B CA 1
ATOM 6441 C C . PRO B 1 242 ? -16.484 -40.406 -7.988 1 97.06 242 PRO B C 1
ATOM 6443 O O . PRO B 1 242 ? -15.727 -41.281 -7.52 1 97.06 242 PRO B O 1
ATOM 6446 N N . GLN B 1 243 ? -16.391 -40 -9.188 1 97.12 243 GLN B N 1
ATOM 6447 C CA . GLN B 1 243 ? -15.406 -40.562 -10.109 1 97.12 243 GLN B CA 1
ATOM 6448 C C . GLN B 1 243 ? -13.984 -40.219 -9.672 1 97.12 243 GLN B C 1
ATOM 6450 O O . GLN B 1 243 ? -13.031 -40.875 -10.078 1 97.12 243 GLN B O 1
ATOM 6455 N N . LYS B 1 244 ? -13.844 -39.219 -8.836 1 97.88 244 LYS B N 1
ATOM 6456 C CA . LYS B 1 244 ? -12.531 -38.781 -8.383 1 97.88 244 LYS B CA 1
ATOM 6457 C C . LYS B 1 244 ? -12.086 -39.531 -7.137 1 97.88 244 LYS B C 1
ATOM 6459 O O . LYS B 1 244 ? -10.906 -39.5 -6.766 1 97.88 244 LYS B O 1
ATOM 6464 N N . VAL B 1 245 ? -13.016 -40.188 -6.492 1 98.06 245 VAL B N 1
ATOM 6465 C CA . VAL B 1 245 ? -12.75 -40.781 -5.191 1 98.06 245 VAL B CA 1
ATOM 6466 C C . VAL B 1 245 ? -12 -42.094 -5.375 1 98.06 245 VAL B C 1
ATOM 6468 O O . VAL B 1 245 ? -12.57 -43.094 -5.859 1 98.06 245 VAL B O 1
ATOM 6471 N N . THR B 1 246 ? -10.781 -42.125 -4.938 1 97.25 246 THR B N 1
ATOM 6472 C CA . THR B 1 246 ? -9.969 -43.344 -4.996 1 97.25 246 THR B CA 1
ATOM 6473 C C . THR B 1 246 ? -10.297 -44.25 -3.828 1 97.25 246 THR B C 1
ATOM 6475 O O . THR B 1 246 ? -10.828 -43.812 -2.811 1 97.25 246 THR B O 1
ATOM 6478 N N . PRO B 1 247 ? -9.953 -45.5 -3.938 1 96.19 247 PRO B N 1
ATOM 6479 C CA . PRO B 1 247 ? -10.273 -46.469 -2.881 1 96.19 247 PRO B CA 1
ATOM 6480 C C . PRO B 1 247 ? -9.633 -46.094 -1.542 1 96.19 247 PRO B C 1
ATOM 6482 O O . PRO B 1 247 ? -10.188 -46.406 -0.484 1 96.19 247 PRO B O 1
ATOM 6485 N N . GLU B 1 248 ? -8.547 -45.469 -1.549 1 96.88 248 GLU B N 1
ATOM 6486 C CA . GLU B 1 248 ? -7.805 -45.188 -0.323 1 96.88 248 GLU B CA 1
ATOM 6487 C C . GLU B 1 248 ? -8.297 -43.906 0.342 1 96.88 248 GLU B C 1
ATOM 6489 O O . GLU B 1 248 ? -8.023 -43.656 1.521 1 96.88 248 GLU B O 1
ATOM 6494 N N . LEU B 1 249 ? -8.977 -43.094 -0.394 1 97.5 249 LEU B N 1
ATOM 6495 C CA . LEU B 1 249 ? -9.289 -41.75 0.055 1 97.5 249 LEU B CA 1
ATOM 6496 C C . LEU B 1 249 ? -10.164 -41.781 1.305 1 97.5 249 LEU B C 1
ATOM 6498 O O . LEU B 1 249 ? -9.898 -41.062 2.273 1 97.5 249 LEU B O 1
ATOM 6502 N N . PRO B 1 250 ? -11.234 -42.625 1.368 1 97.38 250 PRO B N 1
ATOM 6503 C CA . PRO B 1 250 ? -12.086 -42.625 2.559 1 97.38 250 PRO B CA 1
ATOM 6504 C C . PRO B 1 250 ? -11.312 -42.938 3.838 1 97.38 250 PRO B C 1
ATOM 6506 O O . PRO B 1 250 ? -11.5 -42.281 4.855 1 97.38 250 PRO B O 1
ATOM 6509 N N . ALA B 1 251 ? -10.469 -43.906 3.723 1 96.94 251 ALA B N 1
ATOM 6510 C CA . ALA B 1 251 ? -9.664 -44.281 4.887 1 96.94 251 ALA B CA 1
ATOM 6511 C C . ALA B 1 251 ? -8.703 -43.156 5.262 1 96.94 251 ALA B C 1
ATOM 6513 O O . ALA B 1 251 ? -8.461 -42.906 6.441 1 96.94 251 ALA B O 1
ATOM 6514 N N . TRP B 1 252 ? -8.156 -42.5 4.32 1 97.38 252 TRP B N 1
ATOM 6515 C CA . TRP B 1 252 ? -7.238 -41.375 4.523 1 97.38 252 TRP B CA 1
ATOM 6516 C C . TRP B 1 252 ? -7.934 -40.25 5.254 1 97.38 252 TRP B C 1
ATOM 6518 O O . TRP B 1 252 ? -7.363 -39.656 6.176 1 97.38 252 TRP B O 1
ATOM 6528 N N . LEU B 1 253 ? -9.141 -39.906 4.926 1 97.62 253 LEU B N 1
ATOM 6529 C CA . LEU B 1 253 ? -9.891 -38.781 5.469 1 97.62 253 LEU B CA 1
ATOM 6530 C C . LEU B 1 253 ? -10.352 -39.062 6.891 1 97.62 253 LEU B C 1
ATOM 6532 O O . LEU B 1 253 ? -10.453 -38.156 7.715 1 97.62 253 LEU B O 1
ATOM 6536 N N . GLY B 1 254 ? -10.672 -40.312 7.117 1 96.19 254 GLY B N 1
ATOM 6537 C CA . GLY B 1 254 ? -11.133 -40.719 8.438 1 96.19 254 GLY B CA 1
ATOM 6538 C C . GLY B 1 254 ? -12.609 -40.438 8.656 1 96.19 254 GLY B C 1
ATOM 6539 O O . GLY B 1 254 ? -13.289 -39.906 7.781 1 96.19 254 GLY B O 1
ATOM 6540 N N . ASN B 1 255 ? -13.102 -40.688 9.844 1 95.81 255 ASN B N 1
ATOM 6541 C CA . ASN B 1 255 ? -14.523 -40.719 10.164 1 95.81 255 ASN B CA 1
ATOM 6542 C C . ASN B 1 255 ? -15.047 -39.312 10.469 1 95.81 255 ASN B C 1
ATOM 6544 O O . ASN B 1 255 ? -16.25 -39.094 10.5 1 95.81 255 ASN B O 1
ATOM 6548 N N . GLN B 1 256 ? -14.156 -38.406 10.633 1 97.56 256 GLN B N 1
ATOM 6549 C CA . GLN B 1 256 ? -14.57 -37.031 10.969 1 97.56 256 GLN B CA 1
ATOM 6550 C C . GLN B 1 256 ? -14.859 -36.219 9.711 1 97.56 256 GLN B C 1
ATOM 6552 O O . GLN B 1 256 ? -15.336 -35.094 9.797 1 97.56 256 GLN B O 1
ATOM 6557 N N . VAL B 1 257 ? -14.562 -36.781 8.539 1 98.69 257 VAL B N 1
ATOM 6558 C CA . VAL B 1 257 ? -14.844 -36.156 7.262 1 98.69 257 VAL B CA 1
ATOM 6559 C C . VAL B 1 257 ? -15.859 -36.969 6.48 1 98.69 257 VAL B C 1
ATOM 6561 O O . VAL B 1 257 ? -15.602 -38.125 6.121 1 98.69 257 VAL B O 1
ATOM 6564 N N . ARG B 1 258 ? -16.984 -36.375 6.258 1 98.06 258 ARG B N 1
ATOM 6565 C CA . ARG B 1 258 ? -18.016 -37.031 5.457 1 98.06 258 ARG B CA 1
ATOM 6566 C C . ARG B 1 258 ? -17.828 -36.719 3.973 1 98.06 258 ARG B C 1
ATOM 6568 O O . ARG B 1 258 ? -17.812 -35.562 3.574 1 98.06 258 ARG B O 1
ATOM 6575 N N . LEU B 1 259 ? -17.672 -37.75 3.197 1 97.94 259 LEU B N 1
ATOM 6576 C CA . LEU B 1 259 ? -17.547 -37.594 1.751 1 97.94 259 LEU B CA 1
ATOM 6577 C C . LEU B 1 259 ? -18.922 -37.594 1.085 1 97.94 259 LEU B C 1
ATOM 6579 O O . LEU B 1 259 ? -19.719 -38.5 1.291 1 97.94 259 LEU B O 1
ATOM 6583 N N . GLU B 1 260 ? -19.203 -36.562 0.362 1 98.19 260 GLU B N 1
ATOM 6584 C CA . GLU B 1 260 ? -20.469 -36.375 -0.333 1 98.19 260 GLU B CA 1
ATOM 6585 C C . GLU B 1 260 ? -20.25 -35.938 -1.778 1 98.19 260 GLU B C 1
ATOM 6587 O O . GLU B 1 260 ? -19.109 -35.781 -2.225 1 98.19 260 GLU B O 1
ATOM 6592 N N . THR B 1 261 ? -21.359 -35.875 -2.559 1 97.56 261 THR B N 1
ATOM 6593 C CA . THR B 1 261 ? -21.281 -35.469 -3.961 1 97.56 261 THR B CA 1
ATOM 6594 C C . THR B 1 261 ? -21.609 -34 -4.129 1 97.56 261 THR B C 1
ATOM 6596 O O . THR B 1 261 ? -22.25 -33.375 -3.266 1 97.56 261 THR B O 1
ATOM 6599 N N . PRO B 1 262 ? -21.125 -33.438 -5.223 1 95.75 262 PRO B N 1
ATOM 6600 C CA . PRO B 1 262 ? -21.469 -32.031 -5.477 1 95.75 262 PRO B CA 1
ATOM 6601 C C . PRO B 1 262 ? -22.969 -31.781 -5.512 1 95.75 262 PRO B C 1
ATOM 6603 O O . PRO B 1 262 ? -23.438 -30.688 -5.145 1 95.75 262 PRO B O 1
ATOM 6606 N N . GLY B 1 263 ? -23.703 -32.719 -5.879 1 95.94 263 GLY B N 1
ATOM 6607 C CA . GLY B 1 263 ? -25.156 -32.594 -5.918 1 95.94 263 GLY B CA 1
ATOM 6608 C C . GLY B 1 263 ? -25.781 -32.438 -4.543 1 95.94 263 GLY B C 1
ATOM 6609 O O . GLY B 1 263 ? -26.891 -31.953 -4.422 1 95.94 263 GLY B O 1
ATOM 6610 N N . ASP B 1 264 ? -25.062 -32.781 -3.539 1 97.5 264 ASP B N 1
ATOM 6611 C CA . ASP B 1 264 ? -25.547 -32.719 -2.166 1 97.5 264 ASP B CA 1
ATOM 6612 C C . ASP B 1 264 ? -25.312 -31.328 -1.576 1 97.5 264 ASP B C 1
ATOM 6614 O O . ASP B 1 264 ? -25.875 -30.984 -0.533 1 97.5 264 ASP B O 1
ATOM 6618 N N . LEU B 1 265 ? -24.547 -30.531 -2.227 1 97.31 265 LEU B N 1
ATOM 6619 C CA . LEU B 1 265 ? -24.062 -29.281 -1.671 1 97.31 265 LEU B CA 1
ATOM 6620 C C . LEU B 1 265 ? -25.203 -28.328 -1.353 1 97.31 265 LEU B C 1
ATOM 6622 O O . LEU B 1 265 ? -25.25 -27.75 -0.271 1 97.31 265 LEU B O 1
ATOM 6626 N N . PRO B 1 266 ? -26.234 -28.172 -2.279 1 96.69 266 PRO B N 1
ATOM 6627 C CA . PRO B 1 266 ? -27.328 -27.25 -1.962 1 96.69 266 PRO B CA 1
ATOM 6628 C C . PRO B 1 266 ? -28.062 -27.641 -0.68 1 96.69 266 PRO B C 1
ATOM 6630 O O . PRO B 1 266 ? -28.344 -26.781 0.154 1 96.69 266 PRO B O 1
ATOM 6633 N N . GLN B 1 267 ? -28.297 -28.906 -0.542 1 97.69 267 GLN B N 1
ATOM 6634 C CA . GLN B 1 267 ? -28.969 -29.375 0.67 1 97.69 267 GLN B CA 1
ATOM 6635 C C . GLN B 1 267 ? -28.062 -29.188 1.895 1 97.69 267 GLN B C 1
ATOM 6637 O O . GLN B 1 267 ? -28.547 -28.844 2.977 1 97.69 267 GLN B O 1
ATOM 6642 N N . ALA B 1 268 ? -26.844 -29.5 1.724 1 98.38 268 ALA B N 1
ATOM 6643 C CA . ALA B 1 268 ? -25.906 -29.328 2.826 1 98.38 268 ALA B CA 1
ATOM 6644 C C . ALA B 1 268 ? -25.875 -27.875 3.301 1 98.38 268 ALA B C 1
ATOM 6646 O O . ALA B 1 268 ? -25.766 -27.609 4.5 1 98.38 268 ALA B O 1
ATOM 6647 N N . LEU B 1 269 ? -25.922 -26.922 2.365 1 98.25 269 LEU B N 1
ATOM 6648 C CA . LEU B 1 269 ? -25.969 -25.5 2.711 1 98.25 269 LEU B CA 1
ATOM 6649 C C . LEU B 1 269 ? -27.281 -25.172 3.426 1 98.25 269 LEU B C 1
ATOM 6651 O O . LEU B 1 269 ? -27.281 -24.375 4.363 1 98.25 269 LEU B O 1
ATOM 6655 N N . ALA B 1 270 ? -28.344 -25.781 2.969 1 97.62 270 ALA B N 1
ATOM 6656 C CA . ALA B 1 270 ? -29.656 -25.562 3.604 1 97.62 270 ALA B CA 1
ATOM 6657 C C . ALA B 1 270 ? -29.641 -26.062 5.043 1 97.62 270 ALA B C 1
ATOM 6659 O O . ALA B 1 270 ? -30.297 -25.484 5.914 1 97.62 270 ALA B O 1
ATOM 6660 N N . ASP B 1 271 ? -28.891 -27.125 5.262 1 97.75 271 ASP B N 1
ATOM 6661 C CA . ASP B 1 271 ? -28.797 -27.734 6.586 1 97.75 271 ASP B CA 1
ATOM 6662 C C . ASP B 1 271 ? -28.141 -26.781 7.582 1 97.75 271 ASP B C 1
ATOM 6664 O O . ASP B 1 271 ? -28.188 -27 8.797 1 97.75 271 ASP B O 1
ATOM 6668 N N . LEU B 1 272 ? -27.594 -25.703 7.148 1 98.31 272 LEU B N 1
ATOM 6669 C CA . LEU B 1 272 ? -26.875 -24.781 8.016 1 98.31 272 LEU B CA 1
ATOM 6670 C C . LEU B 1 272 ? -27.797 -23.688 8.547 1 98.31 272 LEU B C 1
ATOM 6672 O O . LEU B 1 272 ? -27.328 -22.672 9.07 1 98.31 272 LEU B O 1
ATOM 6676 N N . LYS B 1 273 ? -29.062 -23.859 8.367 1 97.69 273 LYS B N 1
ATOM 6677 C CA . LYS B 1 273 ? -30.062 -22.922 8.852 1 97.69 273 LYS B CA 1
ATOM 6678 C C . LYS B 1 273 ? -29.812 -22.562 10.312 1 97.69 273 LYS B C 1
ATOM 6680 O O . LYS B 1 273 ? -29.578 -23.453 11.148 1 97.69 273 LYS B O 1
ATOM 6685 N N . GLY B 1 274 ? -29.844 -21.266 10.562 1 97.44 274 GLY B N 1
ATOM 6686 C CA . GLY B 1 274 ? -29.75 -20.797 11.93 1 97.44 274 GLY B CA 1
ATOM 6687 C C . GLY B 1 274 ? -28.328 -20.688 12.422 1 97.44 274 GLY B C 1
ATOM 6688 O O . GLY B 1 274 ? -28.078 -20.203 13.531 1 97.44 274 GLY B O 1
ATOM 6689 N N . LEU B 1 275 ? -27.375 -21.125 11.617 1 98 275 LEU B N 1
ATOM 6690 C CA . LEU B 1 275 ? -25.969 -21.078 12.008 1 98 275 LEU B CA 1
ATOM 6691 C C . LEU B 1 275 ? -25.281 -19.875 11.391 1 98 275 LEU B C 1
ATOM 6693 O O . LEU B 1 275 ? -25.766 -19.281 10.43 1 98 275 LEU B O 1
ATOM 6697 N N . LYS B 1 276 ? -24.188 -19.438 12.047 1 97.62 276 LYS B N 1
ATOM 6698 C CA . LYS B 1 276 ? -23.281 -18.453 11.477 1 97.62 276 LYS B CA 1
ATOM 6699 C C . LYS B 1 276 ? -22.219 -19.125 10.609 1 97.62 276 LYS B C 1
ATOM 6701 O O . LYS B 1 276 ? -21.453 -19.953 11.102 1 97.62 276 LYS B O 1
ATOM 6706 N N . VAL B 1 277 ? -22.203 -18.828 9.352 1 98.56 277 VAL B N 1
ATOM 6707 C CA . VAL B 1 277 ? -21.359 -19.531 8.406 1 98.56 277 VAL B CA 1
ATOM 6708 C C . VAL B 1 277 ? -20.391 -18.562 7.742 1 98.56 277 VAL B C 1
ATOM 6710 O O . VAL B 1 277 ? -20.812 -17.594 7.105 1 98.56 277 VAL B O 1
ATOM 6713 N N . ALA B 1 278 ? -19.062 -18.828 7.934 1 98.06 278 ALA B N 1
ATOM 6714 C CA . ALA B 1 278 ? -18.031 -18 7.312 1 98.06 278 ALA B CA 1
ATOM 6715 C C . ALA B 1 278 ? -17.859 -18.344 5.836 1 98.06 278 ALA B C 1
ATOM 6717 O O . ALA B 1 278 ? -17.797 -19.531 5.477 1 98.06 278 ALA B O 1
ATOM 6718 N N . VAL B 1 279 ? -17.891 -17.344 4.949 1 97.62 279 VAL B N 1
ATOM 6719 C CA . VAL B 1 279 ? -17.625 -17.484 3.521 1 97.62 279 VAL B CA 1
ATOM 6720 C C . VAL B 1 279 ? -16.703 -16.375 3.045 1 97.62 279 VAL B C 1
ATOM 6722 O O . VAL B 1 279 ? -16.891 -15.211 3.389 1 97.62 279 VAL B O 1
ATOM 6725 N N . ASP B 1 280 ? -15.688 -16.734 2.354 1 96.5 280 ASP B N 1
ATOM 6726 C CA . ASP B 1 280 ? -14.758 -15.75 1.815 1 96.5 280 ASP B CA 1
ATOM 6727 C C . ASP B 1 280 ? -15.312 -15.102 0.549 1 96.5 280 ASP B C 1
ATOM 6729 O O . ASP B 1 280 ? -15.398 -15.75 -0.499 1 96.5 280 ASP B O 1
ATOM 6733 N N . PRO B 1 281 ? -15.617 -13.844 0.586 1 95.5 281 PRO B N 1
ATOM 6734 C CA . PRO B 1 281 ? -16.188 -13.203 -0.601 1 95.5 281 PRO B CA 1
ATOM 6735 C C . PRO B 1 281 ? -15.18 -13.062 -1.739 1 95.5 281 PRO B C 1
ATOM 6737 O O . PRO B 1 281 ? -15.57 -12.852 -2.891 1 95.5 281 PRO B O 1
ATOM 6740 N N . ALA B 1 282 ? -13.922 -13.258 -1.453 1 91.5 282 ALA B N 1
ATOM 6741 C CA . ALA B 1 282 ? -12.891 -13.109 -2.473 1 91.5 282 ALA B CA 1
ATOM 6742 C C . ALA B 1 282 ? -12.633 -14.43 -3.189 1 91.5 282 ALA B C 1
ATOM 6744 O O . ALA B 1 282 ? -12.07 -14.453 -4.281 1 91.5 282 ALA B O 1
ATOM 6745 N N . GLN B 1 283 ? -13.07 -15.516 -2.6 1 93 283 GLN B N 1
ATOM 6746 C CA . GLN B 1 283 ? -12.75 -16.812 -3.166 1 93 283 GLN B CA 1
ATOM 6747 C C . GLN B 1 283 ? -14.016 -17.594 -3.51 1 93 283 GLN B C 1
ATOM 6749 O O . GLN B 1 283 ? -13.953 -18.703 -4.055 1 93 283 GLN B O 1
ATOM 6754 N N . SER B 1 284 ? -15.141 -16.969 -3.107 1 95.31 284 SER B N 1
ATOM 6755 C CA . SER B 1 284 ? -16.406 -17.672 -3.355 1 95.31 284 SER B CA 1
ATOM 6756 C C . SER B 1 284 ? -17.344 -16.812 -4.207 1 95.31 284 SER B C 1
ATOM 6758 O O . SER B 1 284 ? -17.312 -15.586 -4.133 1 95.31 284 SER B O 1
ATOM 6760 N N . SER B 1 285 ? -18.125 -17.484 -4.973 1 95.06 285 SER B N 1
ATOM 6761 C CA . SER B 1 285 ? -19.062 -16.766 -5.82 1 95.06 285 SER B CA 1
ATOM 6762 C C . SER B 1 285 ? -20.25 -16.266 -5.008 1 95.06 285 SER B C 1
ATOM 6764 O O . SER B 1 285 ? -20.484 -16.703 -3.885 1 95.06 285 SER B O 1
ATOM 6766 N N . ALA B 1 286 ? -21.016 -15.398 -5.594 1 95 286 ALA B N 1
ATOM 6767 C CA . ALA B 1 286 ? -22.203 -14.812 -4.977 1 95 286 ALA B CA 1
ATOM 6768 C C . ALA B 1 286 ? -23.25 -15.883 -4.676 1 95 286 ALA B C 1
ATOM 6770 O O . ALA B 1 286 ? -24.031 -15.734 -3.744 1 95 286 ALA B O 1
ATOM 6771 N N . TRP B 1 287 ? -23.203 -16.969 -5.359 1 95.31 287 TRP B N 1
ATOM 6772 C CA . TRP B 1 287 ? -24.156 -18.047 -5.207 1 95.31 287 TRP B CA 1
ATOM 6773 C C . TRP B 1 287 ? -24.156 -18.594 -3.783 1 95.31 287 TRP B C 1
ATOM 6775 O O . TRP B 1 287 ? -25.203 -18.875 -3.217 1 95.31 287 TRP B O 1
ATOM 6785 N N . TYR B 1 288 ? -23.016 -18.75 -3.203 1 97.19 288 TYR B N 1
ATOM 6786 C CA . TYR B 1 288 ? -22.906 -19.312 -1.864 1 97.19 288 TYR B CA 1
ATOM 6787 C C . TYR B 1 288 ? -23.547 -18.406 -0.828 1 97.19 288 TYR B C 1
ATOM 6789 O O . TYR B 1 288 ? -24.188 -18.875 0.112 1 97.19 288 TYR B O 1
ATOM 6797 N N . PHE B 1 289 ? -23.375 -17.125 -0.971 1 96.25 289 PHE B N 1
ATOM 6798 C CA . PHE B 1 289 ? -23.953 -16.156 -0.05 1 96.25 289 PHE B CA 1
ATOM 6799 C C . PHE B 1 289 ? -25.469 -16.172 -0.131 1 96.25 289 PHE B C 1
ATOM 6801 O O . PHE B 1 289 ? -26.156 -16.219 0.895 1 96.25 289 PHE B O 1
ATOM 6808 N N . GLU B 1 290 ? -25.953 -16.188 -1.312 1 93.94 290 GLU B N 1
ATOM 6809 C CA . GLU B 1 290 ? -27.406 -16.219 -1.529 1 93.94 290 GLU B CA 1
ATOM 6810 C C . GLU B 1 290 ? -28.016 -17.516 -1.029 1 93.94 290 GLU B C 1
ATOM 6812 O O . GLU B 1 290 ? -29.078 -17.516 -0.404 1 93.94 290 GLU B O 1
ATOM 6817 N N . ALA B 1 291 ? -27.375 -18.594 -1.347 1 96.12 291 ALA B N 1
ATOM 6818 C CA . ALA B 1 291 ? -27.859 -19.906 -0.933 1 96.12 291 ALA B CA 1
ATOM 6819 C C . ALA B 1 291 ? -27.953 -20 0.587 1 96.12 291 ALA B C 1
ATOM 6821 O O . ALA B 1 291 ? -28.953 -20.484 1.125 1 96.12 291 ALA B O 1
ATOM 6822 N N . LEU B 1 292 ? -26.953 -19.531 1.255 1 98 292 LEU B N 1
ATOM 6823 C CA . LEU B 1 292 ? -26.922 -19.578 2.713 1 98 292 LEU B CA 1
ATOM 6824 C C . LEU B 1 292 ? -27.969 -18.656 3.316 1 98 292 LEU B C 1
ATOM 6826 O O . LEU B 1 292 ? -28.688 -19.047 4.238 1 98 292 LEU B O 1
ATOM 6830 N N . GLN B 1 293 ? -28.062 -17.469 2.76 1 95.69 293 GLN B N 1
ATOM 6831 C CA . GLN B 1 293 ? -29.031 -16.5 3.252 1 95.69 293 GLN B CA 1
ATOM 6832 C C . GLN B 1 293 ? -30.469 -17.016 3.051 1 95.69 293 GLN B C 1
ATOM 6834 O O . GLN B 1 293 ? -31.297 -16.922 3.951 1 95.69 293 GLN B O 1
ATOM 6839 N N . SER B 1 294 ? -30.703 -17.531 1.886 1 95.69 294 SER B N 1
ATOM 6840 C CA . SER B 1 294 ? -32.031 -18.062 1.571 1 95.69 294 SER B CA 1
ATOM 6841 C C . SER B 1 294 ? -32.375 -19.234 2.486 1 95.69 294 SER B C 1
ATOM 6843 O O . SER B 1 294 ? -33.562 -19.453 2.799 1 95.69 294 SER B O 1
ATOM 6845 N N . ALA B 1 295 ? -31.359 -19.906 2.9 1 96.62 295 ALA B N 1
ATOM 6846 C CA . ALA B 1 295 ? -31.562 -21.062 3.773 1 96.62 295 ALA B CA 1
ATOM 6847 C C . ALA B 1 295 ? -31.781 -20.625 5.219 1 96.62 295 ALA B C 1
ATOM 6849 O O . ALA B 1 295 ? -32.156 -21.438 6.07 1 96.62 295 ALA B O 1
ATOM 6850 N N . GLY B 1 296 ? -31.562 -19.406 5.492 1 97.12 296 GLY B N 1
ATOM 6851 C CA . GLY B 1 296 ? -31.766 -18.891 6.832 1 97.12 296 GLY B CA 1
ATOM 6852 C C . GLY B 1 296 ? -30.5 -18.891 7.68 1 97.12 296 GLY B C 1
ATOM 6853 O O . GLY B 1 296 ? -30.578 -18.75 8.906 1 97.12 296 GLY B O 1
ATOM 6854 N N . ALA B 1 297 ? -29.359 -19.125 7.031 1 97.88 297 ALA B N 1
ATOM 6855 C CA . ALA B 1 297 ? -28.078 -19.016 7.734 1 97.88 297 ALA B CA 1
ATOM 6856 C C . ALA B 1 297 ? -27.641 -17.562 7.828 1 97.88 297 ALA B C 1
ATOM 6858 O O . ALA B 1 297 ? -28.094 -16.703 7.055 1 97.88 297 ALA B O 1
ATOM 6859 N N . GLU B 1 298 ? -26.891 -17.266 8.82 1 96.5 298 GLU B N 1
ATOM 6860 C CA . GLU B 1 298 ? -26.219 -15.977 8.898 1 96.5 298 GLU B CA 1
ATOM 6861 C C . GLU B 1 298 ? -24.828 -16.031 8.297 1 96.5 298 GLU B C 1
ATOM 6863 O O . GLU B 1 298 ? -23.969 -16.797 8.773 1 96.5 298 GLU B O 1
ATOM 6868 N N . VAL B 1 299 ? -24.625 -15.281 7.309 1 96.88 299 VAL B N 1
ATOM 6869 C CA . VAL B 1 299 ? -23.344 -15.328 6.617 1 96.88 299 VAL B CA 1
ATOM 6870 C C . VAL B 1 299 ? -22.344 -14.391 7.301 1 96.88 299 VAL B C 1
ATOM 6872 O O . VAL B 1 299 ? -22.641 -13.211 7.5 1 96.88 299 VAL B O 1
ATOM 6875 N N . VAL B 1 300 ? -21.234 -14.945 7.707 1 94.81 300 VAL B N 1
ATOM 6876 C CA . VAL B 1 300 ? -20.094 -14.172 8.18 1 94.81 300 VAL B CA 1
ATOM 6877 C C . VAL B 1 300 ? -19.094 -13.992 7.043 1 94.81 300 VAL B C 1
ATOM 6879 O O . VAL B 1 300 ? -18.391 -14.938 6.664 1 94.81 300 VAL B O 1
ATOM 6882 N N . ARG B 1 301 ? -19.078 -12.797 6.469 1 94.5 301 ARG B N 1
ATOM 6883 C CA . ARG B 1 301 ? -18.078 -12.508 5.441 1 94.5 301 ARG B CA 1
ATOM 6884 C C . ARG B 1 301 ? -16.672 -12.5 6.031 1 94.5 301 ARG B C 1
ATOM 6886 O O . ARG B 1 301 ? -16.328 -11.594 6.801 1 94.5 301 ARG B O 1
ATOM 6893 N N . ALA B 1 302 ? -15.914 -13.516 5.738 1 94.56 302 ALA B N 1
ATOM 6894 C CA . ALA B 1 302 ? -14.578 -13.641 6.316 1 94.56 302 ALA B CA 1
ATOM 6895 C C . ALA B 1 302 ? -13.625 -14.352 5.359 1 94.56 302 ALA B C 1
ATOM 6897 O O . ALA B 1 302 ? -14.062 -15.164 4.535 1 94.56 302 ALA B O 1
ATOM 6898 N N . GLU B 1 303 ? -12.375 -14.086 5.488 1 94.88 303 GLU B N 1
ATOM 6899 C CA . GLU B 1 303 ? -11.336 -14.75 4.703 1 94.88 303 GLU B CA 1
ATOM 6900 C C . GLU B 1 303 ? -11.352 -16.266 4.926 1 94.88 303 GLU B C 1
ATOM 6902 O O . GLU B 1 303 ? -11.617 -16.719 6.035 1 94.88 303 GLU B O 1
ATOM 6907 N N . ASP B 1 304 ? -11.039 -16.953 3.848 1 97.12 304 ASP B N 1
ATOM 6908 C CA . ASP B 1 304 ? -10.828 -18.391 3.951 1 97.12 304 ASP B CA 1
ATOM 6909 C C . ASP B 1 304 ? -9.914 -18.734 5.121 1 97.12 304 ASP B C 1
ATOM 6911 O O . ASP B 1 304 ? -8.75 -18.312 5.152 1 97.12 304 ASP B O 1
ATOM 6915 N N . PRO B 1 305 ? -10.422 -19.453 6.133 1 97.88 305 PRO B N 1
ATOM 6916 C CA . PRO B 1 305 ? -9.625 -19.703 7.336 1 97.88 305 PRO B CA 1
ATOM 6917 C C . PRO B 1 305 ? -8.375 -20.531 7.055 1 97.88 305 PRO B C 1
ATOM 6919 O O . PRO B 1 305 ? -7.5 -20.641 7.914 1 97.88 305 PRO B O 1
ATOM 6922 N N . CYS B 1 306 ? -8.25 -21.109 5.84 1 98.19 306 CYS B N 1
ATOM 6923 C CA . CYS B 1 306 ? -7.086 -21.891 5.469 1 98.19 306 CYS B CA 1
ATOM 6924 C C . CYS B 1 306 ? -6.023 -21.031 4.801 1 98.19 306 CYS B C 1
ATOM 6926 O O . CYS B 1 306 ? -4.879 -21.453 4.645 1 98.19 306 CYS B O 1
ATOM 6928 N N . ALA B 1 307 ? -6.379 -19.844 4.359 1 97.25 307 ALA B N 1
ATOM 6929 C CA . ALA B 1 307 ? -5.527 -19.047 3.484 1 97.25 307 ALA B CA 1
ATOM 6930 C C . ALA B 1 307 ? -4.195 -18.734 4.16 1 97.25 307 ALA B C 1
ATOM 6932 O O . ALA B 1 307 ? -3.129 -19.016 3.613 1 97.25 307 ALA B O 1
ATOM 6933 N N . ILE B 1 308 ? -4.188 -18.188 5.383 1 97.75 308 ILE B N 1
ATOM 6934 C CA . ILE B 1 308 ? -2.975 -17.75 6.055 1 97.75 308 ILE B CA 1
ATOM 6935 C C . ILE B 1 308 ? -2.186 -18.953 6.551 1 97.75 308 ILE B C 1
ATOM 6937 O O . ILE B 1 308 ? -0.982 -19.062 6.301 1 97.75 308 ILE B O 1
ATOM 6941 N N . PRO B 1 309 ? -2.875 -19.922 7.203 1 98.25 309 PRO B N 1
ATOM 6942 C CA . PRO B 1 309 ? -2.119 -21.109 7.637 1 98.25 309 PRO B CA 1
ATOM 6943 C C . PRO B 1 309 ? -1.428 -21.812 6.477 1 98.25 309 PRO B C 1
ATOM 6945 O O . PRO B 1 309 ? -0.296 -22.281 6.625 1 98.25 309 PRO B O 1
ATOM 6948 N N . ARG B 1 310 ? -2.133 -21.891 5.348 1 98.06 310 ARG B N 1
ATOM 6949 C CA . ARG B 1 310 ? -1.58 -22.531 4.16 1 98.06 310 ARG B CA 1
ATOM 6950 C C . ARG B 1 310 ? -0.412 -21.734 3.598 1 98.06 310 ARG B C 1
ATOM 6952 O O . ARG B 1 310 ? 0.568 -22.312 3.117 1 98.06 310 ARG B O 1
ATOM 6959 N N . ALA B 1 311 ? -0.455 -20.438 3.654 1 98.38 311 ALA B N 1
ATOM 6960 C CA . ALA B 1 311 ? 0.575 -19.547 3.113 1 98.38 311 ALA B CA 1
ATOM 6961 C C . ALA B 1 311 ? 1.84 -19.594 3.967 1 98.38 311 ALA B C 1
ATOM 6963 O O . ALA B 1 311 ? 2.945 -19.375 3.461 1 98.38 311 ALA B O 1
ATOM 6964 N N . CYS B 1 312 ? 1.699 -19.781 5.262 1 98.56 312 CYS B N 1
ATOM 6965 C CA . CYS B 1 312 ? 2.826 -19.906 6.18 1 98.56 312 CYS B CA 1
ATOM 6966 C C . CYS B 1 312 ? 3.305 -21.359 6.266 1 98.56 312 CYS B C 1
ATOM 6968 O O . CYS B 1 312 ? 2.9 -22.094 7.164 1 98.56 312 CYS B O 1
ATOM 6970 N N . LYS B 1 313 ? 4.23 -21.703 5.402 1 98.75 313 LYS B N 1
ATOM 6971 C CA . LYS B 1 313 ? 4.707 -23.078 5.305 1 98.75 313 LYS B CA 1
ATOM 6972 C C . LYS B 1 313 ? 5.367 -23.531 6.609 1 98.75 313 LYS B C 1
ATOM 6974 O O . LYS B 1 313 ? 6.078 -22.75 7.246 1 98.75 313 LYS B O 1
ATOM 6979 N N . ASN B 1 314 ? 5.105 -24.781 7.023 1 98.38 314 ASN B N 1
ATOM 6980 C CA . ASN B 1 314 ? 5.785 -25.344 8.18 1 98.38 314 ASN B CA 1
ATOM 6981 C C . ASN B 1 314 ? 7.199 -25.797 7.836 1 98.38 314 ASN B C 1
ATOM 6983 O O . ASN B 1 314 ? 7.641 -25.656 6.695 1 98.38 314 ASN B O 1
ATOM 6987 N N . LYS B 1 315 ? 7.918 -26.328 8.789 1 98.31 315 LYS B N 1
ATOM 6988 C CA . LYS B 1 315 ? 9.32 -26.672 8.625 1 98.31 315 LYS B CA 1
ATOM 6989 C C . LYS B 1 315 ? 9.5 -27.75 7.559 1 98.31 315 LYS B C 1
ATOM 6991 O O . LYS B 1 315 ? 10.461 -27.719 6.785 1 98.31 315 LYS B O 1
ATOM 6996 N N . VAL B 1 316 ? 8.617 -28.703 7.457 1 98.75 316 VAL B N 1
ATOM 6997 C CA . VAL B 1 316 ? 8.695 -29.797 6.5 1 98.75 316 VAL B CA 1
ATOM 6998 C C . VAL B 1 316 ? 8.477 -29.266 5.086 1 98.75 316 VAL B C 1
ATOM 7000 O O . VAL B 1 316 ? 9.203 -29.641 4.156 1 98.75 316 VAL B O 1
ATOM 7003 N N . GLU B 1 317 ? 7.52 -28.438 4.945 1 98.75 317 GLU B N 1
ATOM 7004 C CA . GLU B 1 3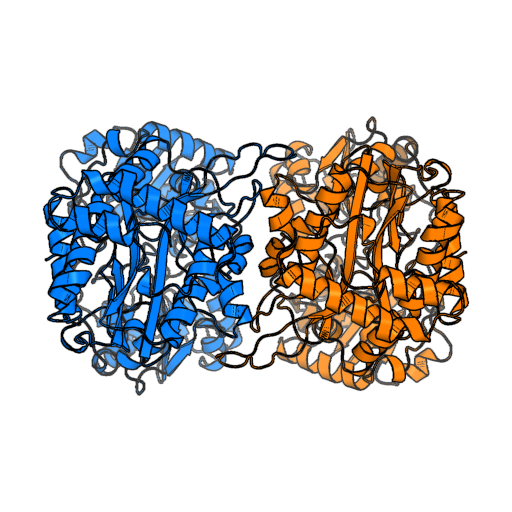17 ? 7.227 -27.844 3.641 1 98.75 317 GLU B CA 1
ATOM 7005 C C . GLU B 1 317 ? 8.391 -26.984 3.152 1 98.75 317 GLU B C 1
ATOM 7007 O O . GLU B 1 317 ? 8.727 -27 1.968 1 98.75 317 GLU B O 1
ATOM 7012 N N . ILE B 1 318 ? 9 -26.203 4.039 1 98.75 318 ILE B N 1
ATOM 7013 C CA . ILE B 1 318 ? 10.125 -25.359 3.676 1 98.75 318 ILE B CA 1
ATOM 7014 C C . ILE B 1 318 ? 11.312 -26.219 3.264 1 98.75 318 ILE B C 1
ATOM 7016 O O . ILE B 1 318 ? 11.945 -25.969 2.23 1 98.75 318 ILE B O 1
ATOM 7020 N N . GLU B 1 319 ? 11.625 -27.203 4.07 1 98.75 319 GLU B N 1
ATOM 7021 C CA . GLU B 1 319 ? 12.727 -28.109 3.738 1 98.75 319 GLU B CA 1
ATOM 7022 C C . GLU B 1 319 ? 12.461 -28.844 2.434 1 98.75 319 GLU B C 1
ATOM 7024 O O . GLU B 1 319 ? 13.383 -29.094 1.652 1 98.75 319 GLU B O 1
ATOM 7029 N N . GLY B 1 320 ? 11.234 -29.281 2.277 1 98.81 320 GLY B N 1
ATOM 7030 C CA . GLY B 1 320 ? 10.859 -29.875 1.004 1 98.81 320 GLY B CA 1
ATOM 7031 C C . GLY B 1 320 ? 11.086 -28.953 -0.174 1 98.81 320 GLY B C 1
ATOM 7032 O O . GLY B 1 320 ? 11.617 -29.359 -1.205 1 98.81 320 GLY B O 1
ATOM 7033 N N . SER B 1 321 ? 10.672 -27.719 -0.043 1 98.75 321 SER B N 1
ATOM 7034 C CA . SER B 1 321 ? 10.883 -26.719 -1.094 1 98.75 321 SER B CA 1
ATOM 7035 C C . SER B 1 321 ? 12.367 -26.531 -1.387 1 98.75 321 SER B C 1
ATOM 7037 O O . SER B 1 321 ? 12.758 -26.406 -2.547 1 98.75 321 SER B O 1
ATOM 7039 N N . ARG B 1 322 ? 13.203 -26.5 -0.323 1 98.69 322 ARG B N 1
ATOM 7040 C CA . ARG B 1 322 ? 14.648 -26.391 -0.518 1 98.69 322 ARG B CA 1
ATOM 7041 C C . ARG B 1 322 ? 15.164 -27.547 -1.37 1 98.69 322 ARG B C 1
ATOM 7043 O O . ARG B 1 322 ? 15.906 -27.344 -2.33 1 98.69 322 ARG B O 1
ATOM 7050 N N . LYS B 1 323 ? 14.727 -28.719 -1.068 1 98.69 323 LYS B N 1
ATOM 7051 C CA . LYS B 1 323 ? 15.172 -29.906 -1.786 1 98.69 323 LYS B CA 1
ATOM 7052 C C . LYS B 1 323 ? 14.688 -29.891 -3.232 1 98.69 323 LYS B C 1
ATOM 7054 O O . LYS B 1 323 ? 15.43 -30.234 -4.148 1 98.69 323 LYS B O 1
ATOM 7059 N N . ALA B 1 324 ? 13.438 -29.516 -3.381 1 98.75 324 ALA B N 1
ATOM 7060 C CA . ALA B 1 324 ? 12.875 -29.438 -4.727 1 98.75 324 ALA B CA 1
ATOM 7061 C C . ALA B 1 324 ? 13.648 -28.438 -5.59 1 98.75 324 ALA B C 1
ATOM 7063 O O . ALA B 1 324 ? 13.898 -28.703 -6.77 1 98.75 324 ALA B O 1
ATOM 7064 N N . HIS B 1 325 ? 14.023 -27.328 -5.004 1 98.81 325 HIS B N 1
ATOM 7065 C CA . HIS B 1 325 ? 14.719 -26.297 -5.766 1 98.81 325 HIS B CA 1
ATOM 7066 C C . HIS B 1 325 ? 16.156 -26.703 -6.078 1 98.81 325 HIS B C 1
ATOM 7068 O O . HIS B 1 325 ? 16.688 -26.344 -7.121 1 98.81 325 HIS B O 1
ATOM 7074 N N . VAL B 1 326 ? 16.797 -27.406 -5.164 1 98.75 326 VAL B N 1
ATOM 7075 C CA . VAL B 1 326 ? 18.125 -27.922 -5.438 1 98.75 326 VAL B CA 1
ATOM 7076 C C . VAL B 1 326 ? 18.062 -28.922 -6.602 1 98.75 326 VAL B C 1
ATOM 7078 O O . VAL B 1 326 ? 18.875 -28.844 -7.531 1 98.75 326 VAL B O 1
ATOM 7081 N N . ARG B 1 327 ? 17.078 -29.844 -6.574 1 98.5 327 ARG B N 1
ATOM 7082 C CA . ARG B 1 327 ? 16.875 -30.812 -7.645 1 98.5 327 ARG B CA 1
ATOM 7083 C C . ARG B 1 327 ? 16.578 -30.109 -8.969 1 98.5 327 ARG B C 1
ATOM 7085 O O . ARG B 1 327 ? 17.203 -30.438 -9.984 1 98.5 327 ARG B O 1
ATOM 7092 N N . ASP B 1 328 ? 15.695 -29.188 -8.945 1 98.75 328 ASP B N 1
ATOM 7093 C CA . ASP B 1 328 ? 15.312 -28.453 -10.141 1 98.75 328 ASP B CA 1
ATOM 7094 C C . ASP B 1 328 ? 16.469 -27.578 -10.633 1 98.75 328 ASP B C 1
ATOM 7096 O O . ASP B 1 328 ? 16.641 -27.391 -11.844 1 98.75 328 ASP B O 1
ATOM 7100 N N . GLY B 1 329 ? 17.203 -26.984 -9.688 1 98.75 329 GLY B N 1
ATOM 7101 C CA . GLY B 1 329 ? 18.375 -26.172 -10.023 1 98.75 329 GLY B CA 1
ATOM 7102 C C . GLY B 1 329 ? 19.422 -26.938 -10.82 1 98.75 329 GLY B C 1
ATOM 7103 O O . GLY B 1 329 ? 20.031 -26.391 -11.727 1 98.75 329 GLY B O 1
ATOM 7104 N N . ALA B 1 330 ? 19.609 -28.172 -10.484 1 98.75 330 ALA B N 1
ATOM 7105 C CA . ALA B 1 330 ? 20.547 -29 -11.234 1 98.75 330 ALA B CA 1
ATOM 7106 C C . ALA B 1 330 ? 20.062 -29.234 -12.664 1 98.75 330 ALA B C 1
ATOM 7108 O O . ALA B 1 330 ? 20.844 -29.141 -13.609 1 98.75 330 ALA B O 1
ATOM 7109 N N . ALA B 1 331 ? 18.766 -29.531 -12.766 1 98.69 331 ALA B N 1
ATOM 7110 C CA . ALA B 1 331 ? 18.188 -29.719 -14.094 1 98.69 331 ALA B CA 1
ATOM 7111 C C . ALA B 1 331 ? 18.297 -28.438 -14.922 1 98.69 331 ALA B C 1
ATOM 7113 O O . ALA B 1 331 ? 18.688 -28.484 -16.094 1 98.69 331 ALA B O 1
ATOM 7114 N N . LEU B 1 332 ? 17.969 -27.328 -14.336 1 98.81 332 LEU B N 1
ATOM 7115 C CA . LEU B 1 332 ? 18.047 -26.031 -15.008 1 98.81 332 LEU B CA 1
ATOM 7116 C C . LEU B 1 332 ? 19.484 -25.703 -15.391 1 98.81 332 LEU B C 1
ATOM 7118 O O . LEU B 1 332 ? 19.734 -25.156 -16.469 1 98.81 332 LEU B O 1
ATOM 7122 N N . SER B 1 333 ? 20.422 -26.016 -14.516 1 98.81 333 SER B N 1
ATOM 7123 C CA . SER B 1 333 ? 21.828 -25.734 -14.797 1 98.81 333 SER B CA 1
ATOM 7124 C C . SER B 1 333 ? 22.328 -26.547 -15.977 1 98.81 333 SER B C 1
ATOM 7126 O O . SER B 1 333 ? 23.141 -26.078 -16.766 1 98.81 333 SER B O 1
ATOM 7128 N N . ARG B 1 334 ? 21.922 -27.781 -16.125 1 98.69 334 ARG B N 1
ATOM 7129 C CA . ARG B 1 334 ? 22.25 -28.594 -17.297 1 98.69 334 ARG B CA 1
ATOM 7130 C C . ARG B 1 334 ? 21.703 -27.969 -18.578 1 98.69 334 ARG B C 1
ATOM 7132 O O . ARG B 1 334 ? 22.375 -27.953 -19.609 1 98.69 334 ARG B O 1
ATOM 7139 N N . PHE B 1 335 ? 20.562 -27.547 -18.531 1 98.69 335 PHE B N 1
ATOM 7140 C CA . PHE B 1 335 ? 19.938 -26.859 -19.656 1 98.69 335 PHE B CA 1
ATOM 7141 C C . PHE B 1 335 ? 20.734 -25.609 -20.031 1 98.69 335 PHE B C 1
ATOM 7143 O O . PHE B 1 335 ? 21.016 -25.375 -21.203 1 98.69 335 PHE B O 1
ATOM 7150 N N . LEU B 1 336 ? 21 -24.75 -18.938 1 98.88 336 LEU B N 1
ATOM 7151 C CA . LEU B 1 336 ? 21.734 -23.516 -19.188 1 98.88 336 LEU B CA 1
ATOM 7152 C C . LEU B 1 336 ? 23.125 -23.812 -19.75 1 98.88 336 LEU B C 1
ATOM 7154 O O . LEU B 1 336 ? 23.625 -23.047 -20.578 1 98.88 336 LEU B O 1
ATOM 7158 N N . HIS B 1 337 ? 23.766 -24.906 -19.328 1 98.69 337 HIS B N 1
ATOM 7159 C CA . HIS B 1 337 ? 25.016 -25.344 -19.922 1 98.69 337 HIS B CA 1
ATOM 7160 C C . HIS B 1 337 ? 24.844 -25.703 -21.391 1 98.69 337 HIS B C 1
ATOM 7162 O O . HIS B 1 337 ? 25.672 -25.344 -22.234 1 98.69 337 HIS B O 1
ATOM 7168 N N . TRP B 1 338 ? 23.766 -26.469 -21.656 1 98.56 338 TRP B N 1
ATOM 7169 C CA . TRP B 1 338 ? 23.469 -26.828 -23.031 1 98.56 338 TRP B CA 1
ATOM 7170 C C . TRP B 1 338 ? 23.297 -25.578 -23.891 1 98.56 338 TRP B C 1
ATOM 7172 O O . TRP B 1 338 ? 23.828 -25.516 -25.016 1 98.56 338 TRP B O 1
ATOM 7182 N N . LEU B 1 339 ? 22.547 -24.578 -23.422 1 98.25 339 LEU B N 1
ATOM 7183 C CA . LEU B 1 339 ? 22.359 -23.328 -24.141 1 98.25 339 LEU B CA 1
ATOM 7184 C C . LEU B 1 339 ? 23.688 -22.609 -24.328 1 98.25 339 LEU B C 1
ATOM 7186 O O . LEU B 1 339 ? 23.906 -21.953 -25.359 1 98.25 339 LEU B O 1
ATOM 7190 N N . ALA B 1 340 ? 24.578 -22.688 -23.344 1 97.69 340 ALA B N 1
ATOM 7191 C CA . ALA B 1 340 ? 25.828 -21.953 -23.344 1 97.69 340 ALA B CA 1
ATOM 7192 C C . ALA B 1 340 ? 26.859 -22.625 -24.266 1 97.69 340 ALA B C 1
ATOM 7194 O O . ALA B 1 340 ? 27.859 -22.016 -24.625 1 97.69 340 ALA B O 1
ATOM 7195 N N . THR B 1 341 ? 26.625 -23.828 -24.688 1 97.56 341 THR B N 1
ATOM 7196 C CA . THR B 1 341 ? 27.562 -24.562 -25.547 1 97.56 341 THR B CA 1
ATOM 7197 C C . THR B 1 341 ? 26.906 -24.875 -26.891 1 97.56 341 THR B C 1
ATOM 7199 O O . THR B 1 341 ? 26.875 -24.031 -27.781 1 97.56 341 THR B O 1
ATOM 7202 N N . GLU B 1 342 ? 26.109 -25.969 -26.922 1 97.5 342 GLU B N 1
ATOM 7203 C CA . GLU B 1 342 ? 25.453 -26.359 -28.156 1 97.5 342 GLU B CA 1
ATOM 7204 C C . GLU B 1 342 ? 24.516 -25.266 -28.656 1 97.5 342 GLU B C 1
ATOM 7206 O O . GLU B 1 342 ? 24.406 -25.031 -29.859 1 97.5 342 GLU B O 1
ATOM 7211 N N . GLY B 1 343 ? 23.828 -24.672 -27.734 1 96.81 343 GLY B N 1
ATOM 7212 C CA . GLY B 1 343 ? 22.859 -23.641 -28.078 1 96.81 343 GLY B CA 1
ATOM 7213 C C . GLY B 1 343 ? 23.5 -22.391 -28.656 1 96.81 343 GLY B C 1
ATOM 7214 O O . GLY B 1 343 ? 22.812 -21.578 -29.297 1 96.81 343 GLY B O 1
ATOM 7215 N N . GLN B 1 344 ? 24.812 -22.203 -28.344 1 97.12 344 GLN B N 1
ATOM 7216 C CA . GLN B 1 344 ? 25.516 -21.062 -28.938 1 97.12 344 GLN B CA 1
ATOM 7217 C C . GLN B 1 344 ? 25.938 -21.375 -30.375 1 97.12 344 GLN B C 1
ATOM 7219 O O . GLN B 1 344 ? 26 -20.469 -31.203 1 97.12 344 GLN B O 1
ATOM 7224 N N . GLU B 1 345 ? 26.25 -22.578 -30.625 1 96.81 345 GLU B N 1
ATOM 7225 C CA . GLU B 1 345 ? 26.656 -23.016 -31.953 1 96.81 345 GLU B CA 1
ATOM 7226 C C . GLU B 1 345 ? 25.453 -23.109 -32.875 1 96.81 345 GLU B C 1
ATOM 7228 O O . GLU B 1 345 ? 25.531 -22.688 -34.031 1 96.81 345 GLU B O 1
ATOM 7233 N N . SER B 1 346 ? 24.438 -23.688 -32.406 1 97.38 346 SER B N 1
ATOM 7234 C CA . SER B 1 346 ? 23.156 -23.812 -33.125 1 97.38 346 SER B CA 1
ATOM 7235 C C . SER B 1 346 ? 22 -23.328 -32.25 1 97.38 346 SER B C 1
ATOM 7237 O O . SER B 1 346 ? 21.328 -24.125 -31.594 1 97.38 346 SER B O 1
ATOM 7239 N N . PRO B 1 347 ? 21.781 -22.062 -32.281 1 98 347 PRO B N 1
ATOM 7240 C CA . PRO B 1 347 ? 20.719 -21.531 -31.422 1 98 347 PRO B CA 1
ATOM 7241 C C . PRO B 1 347 ? 19.375 -22.234 -31.625 1 98 347 PRO B C 1
ATOM 7243 O O . PRO B 1 347 ? 18.938 -22.406 -32.781 1 98 347 PRO B O 1
ATOM 7246 N N . PRO B 1 348 ? 18.781 -22.609 -30.578 1 98.12 348 PRO B N 1
ATOM 7247 C CA . PRO B 1 348 ? 17.516 -23.344 -30.719 1 98.12 348 PRO B CA 1
ATOM 7248 C C . PRO B 1 348 ? 16.328 -22.438 -31.016 1 98.12 348 PRO B C 1
ATOM 7250 O O . PRO B 1 348 ? 16.406 -21.234 -30.75 1 98.12 348 PRO B O 1
ATOM 7253 N N . ASP B 1 349 ? 15.305 -23.016 -31.609 1 98 349 ASP B N 1
ATOM 7254 C CA . ASP B 1 349 ? 14.023 -22.312 -31.531 1 98 349 ASP B CA 1
ATOM 7255 C C . ASP B 1 349 ? 13.375 -22.5 -30.156 1 98 349 ASP B C 1
ATOM 7257 O O . ASP B 1 349 ? 13.906 -23.219 -29.312 1 98 349 ASP B O 1
ATOM 7261 N N . GLU B 1 350 ? 12.305 -21.781 -29.938 1 98.31 350 GLU B N 1
ATOM 7262 C CA . GLU B 1 350 ? 11.648 -21.734 -28.625 1 98.31 350 GLU B CA 1
ATOM 7263 C C . GLU B 1 350 ? 11.156 -23.109 -28.203 1 98.31 350 GLU B C 1
ATOM 7265 O O . GLU B 1 350 ? 11.328 -23.5 -27.047 1 98.31 350 GLU B O 1
ATOM 7270 N N . ILE B 1 351 ? 10.586 -23.891 -29.078 1 98.12 351 ILE B N 1
ATOM 7271 C CA . ILE B 1 351 ? 10.023 -25.203 -28.781 1 98.12 351 ILE B CA 1
ATOM 7272 C C . ILE B 1 351 ? 11.141 -26.172 -28.422 1 98.12 351 ILE B C 1
ATOM 7274 O O . ILE B 1 351 ? 11.023 -26.938 -27.453 1 98.12 351 ILE B O 1
ATOM 7278 N N . THR B 1 352 ? 12.203 -26.109 -29.172 1 98.19 352 THR B N 1
ATOM 7279 C CA . THR B 1 352 ? 13.352 -26.953 -28.859 1 98.19 352 THR B CA 1
ATOM 7280 C C . THR B 1 352 ? 13.891 -26.641 -27.469 1 98.19 352 THR B C 1
ATOM 7282 O O . THR B 1 352 ? 14.258 -27.547 -26.719 1 98.19 352 THR B O 1
ATOM 7285 N N . ALA B 1 353 ? 13.984 -25.391 -27.141 1 98.38 353 ALA B N 1
ATOM 7286 C CA . ALA B 1 353 ? 14.445 -24.984 -25.812 1 98.38 353 ALA B CA 1
ATOM 7287 C C . ALA B 1 353 ? 13.531 -25.562 -24.734 1 98.38 353 ALA B C 1
ATOM 7289 O O . ALA B 1 353 ? 14.016 -26.094 -23.719 1 98.38 353 ALA B O 1
ATOM 7290 N N . VAL B 1 354 ? 12.219 -25.438 -24.922 1 98.38 354 VAL B N 1
ATOM 7291 C CA . VAL B 1 354 ? 11.25 -25.953 -23.969 1 98.38 354 VAL B CA 1
ATOM 7292 C C . VAL B 1 354 ? 11.414 -27.453 -23.812 1 98.38 354 VAL B C 1
ATOM 7294 O O . VAL B 1 354 ? 11.438 -27.969 -22.688 1 98.38 354 VAL B O 1
ATOM 7297 N N . GLN B 1 355 ? 11.562 -28.141 -24.922 1 98.19 355 GLN B N 1
ATOM 7298 C CA . GLN B 1 355 ? 11.688 -29.594 -24.906 1 98.19 355 GLN B CA 1
ATOM 7299 C C . GLN B 1 355 ? 12.953 -30.047 -24.188 1 98.19 355 GLN B C 1
ATOM 7301 O O . GLN B 1 355 ? 12.938 -31 -23.422 1 98.19 355 GLN B O 1
ATOM 7306 N N . LYS B 1 356 ? 14.031 -29.359 -24.484 1 98.31 356 LYS B N 1
ATOM 7307 C CA . LYS B 1 356 ? 15.305 -29.688 -23.875 1 98.31 356 LYS B CA 1
ATOM 7308 C C . LYS B 1 356 ? 15.242 -29.516 -22.359 1 98.31 356 LYS B C 1
ATOM 7310 O O . LYS B 1 356 ? 15.703 -30.391 -21.609 1 98.31 356 LYS B O 1
ATOM 7315 N N . LEU B 1 357 ? 14.719 -28.422 -21.891 1 98.62 357 LEU B N 1
ATOM 7316 C CA . LEU B 1 357 ? 14.594 -28.172 -20.453 1 98.62 357 LEU B CA 1
ATOM 7317 C C . LEU B 1 357 ? 13.711 -29.219 -19.797 1 98.62 357 LEU B C 1
ATOM 7319 O O . LEU B 1 357 ? 14.031 -29.719 -18.719 1 98.62 357 LEU B O 1
ATOM 7323 N N . GLU B 1 358 ? 12.539 -29.5 -20.422 1 98.44 358 GLU B N 1
ATOM 7324 C CA . GLU B 1 358 ? 11.641 -30.516 -19.875 1 98.44 358 GLU B CA 1
ATOM 7325 C C . GLU B 1 358 ? 12.336 -31.875 -19.781 1 98.44 358 GLU B C 1
ATOM 7327 O O . GLU B 1 358 ? 12.125 -32.625 -18.828 1 98.44 358 GLU B O 1
ATOM 7332 N N . GLN B 1 359 ? 13.172 -32.156 -20.797 1 98.38 359 GLN B N 1
ATOM 7333 C CA . GLN B 1 359 ? 13.922 -33.406 -20.797 1 98.38 359 GLN B CA 1
ATOM 7334 C C . GLN B 1 359 ? 14.836 -33.5 -19.578 1 98.38 359 GLN B C 1
ATOM 7336 O O . GLN B 1 359 ? 14.922 -34.562 -18.922 1 98.38 359 GLN B O 1
ATOM 7341 N N . PHE B 1 360 ? 15.539 -32.438 -19.281 1 98.44 360 PHE B N 1
ATOM 7342 C CA . PHE B 1 360 ? 16.422 -32.406 -18.109 1 98.44 360 PHE B CA 1
ATOM 7343 C C . PHE B 1 360 ? 15.625 -32.594 -16.828 1 98.44 360 PHE B C 1
ATOM 7345 O O . PHE B 1 360 ? 16.062 -33.281 -15.898 1 98.44 360 PHE B O 1
ATOM 7352 N N . ARG B 1 361 ? 14.461 -31.953 -16.656 1 98.56 361 ARG B N 1
ATOM 7353 C CA . ARG B 1 361 ? 13.633 -32.094 -15.461 1 98.56 361 ARG B CA 1
ATOM 7354 C C . ARG B 1 361 ? 13.078 -33.5 -15.336 1 98.56 361 ARG B C 1
ATOM 7356 O O . ARG B 1 361 ? 13.016 -34.062 -14.234 1 98.56 361 ARG B O 1
ATOM 7363 N N . GLU B 1 362 ? 12.648 -34.094 -16.5 1 98.31 362 GLU B N 1
ATOM 7364 C CA . GLU B 1 362 ? 12.156 -35.438 -16.5 1 98.31 362 GLU B CA 1
ATOM 7365 C C . GLU B 1 362 ? 13.227 -36.438 -16.047 1 98.31 362 GLU B C 1
ATOM 7367 O O . GLU B 1 362 ? 12.93 -37.406 -15.359 1 98.31 362 GLU B O 1
ATOM 7372 N N . ALA B 1 363 ? 14.406 -36.125 -16.391 1 97.38 363 ALA B N 1
ATOM 7373 C CA . ALA B 1 363 ? 15.531 -37 -16.094 1 97.38 363 ALA B CA 1
ATOM 7374 C C . ALA B 1 363 ? 15.789 -37.094 -14.594 1 97.38 363 ALA B C 1
ATOM 7376 O O . ALA B 1 363 ? 16.469 -38 -14.117 1 97.38 363 ALA B O 1
ATOM 7377 N N . THR B 1 364 ? 15.289 -36.188 -13.82 1 96.19 364 THR B N 1
ATOM 7378 C CA . THR B 1 364 ? 15.438 -36.25 -12.367 1 96.19 364 THR B CA 1
ATOM 7379 C C . THR B 1 364 ? 14.688 -37.438 -11.789 1 96.19 364 THR B C 1
ATOM 7381 O O . THR B 1 364 ? 15.008 -37.906 -10.695 1 96.19 364 THR B O 1
ATOM 7384 N N . GLY B 1 365 ? 13.625 -37.844 -12.484 1 97.56 365 GLY B N 1
ATOM 7385 C CA . GLY B 1 365 ? 12.781 -38.938 -12.016 1 97.56 365 GLY B CA 1
ATOM 7386 C C . GLY B 1 365 ? 11.766 -38.5 -10.977 1 97.56 365 GLY B C 1
ATOM 7387 O O . GLY B 1 365 ? 10.953 -39.312 -10.523 1 97.56 365 GLY B O 1
ATOM 7388 N N . ALA B 1 366 ? 11.789 -37.25 -10.656 1 98.06 366 ALA B N 1
ATOM 7389 C CA . ALA B 1 366 ? 10.953 -36.781 -9.547 1 98.06 366 ALA B CA 1
ATOM 7390 C C . ALA B 1 366 ? 9.852 -35.844 -10.039 1 98.06 366 ALA B C 1
ATOM 7392 O O . ALA B 1 366 ? 8.914 -35.531 -9.305 1 98.06 366 ALA B O 1
ATOM 7393 N N . LEU B 1 367 ? 9.945 -35.406 -11.297 1 98.44 367 LEU B N 1
ATOM 7394 C CA . LEU B 1 367 ? 8.992 -34.406 -11.828 1 98.44 367 LEU B CA 1
ATOM 7395 C C . LEU B 1 367 ? 7.59 -35 -11.898 1 98.44 367 LEU B C 1
ATOM 7397 O O . LEU B 1 367 ? 7.383 -36.062 -12.484 1 98.44 367 LEU B O 1
ATOM 7401 N N . LYS B 1 368 ? 6.613 -34.344 -11.258 1 97.88 368 LYS B N 1
ATOM 7402 C CA . LYS B 1 368 ? 5.215 -34.75 -11.336 1 97.88 368 LYS B CA 1
ATOM 7403 C C . LYS B 1 368 ? 4.492 -34.062 -12.469 1 97.88 368 LYS B C 1
ATOM 7405 O O . LYS B 1 368 ? 3.588 -34.625 -13.086 1 97.88 368 LYS B O 1
ATOM 7410 N N . ASP B 1 369 ? 4.82 -32.812 -12.672 1 97.5 369 ASP B N 1
ATOM 7411 C CA . ASP B 1 369 ? 4.332 -31.953 -13.75 1 97.5 369 ASP B CA 1
ATOM 7412 C C . ASP B 1 369 ? 5.105 -30.641 -13.805 1 97.5 369 ASP B C 1
ATOM 7414 O O . ASP B 1 369 ? 5.969 -30.391 -12.961 1 97.5 369 ASP B O 1
ATOM 7418 N N . LEU B 1 370 ? 4.93 -29.906 -14.875 1 97.75 370 LEU B N 1
ATOM 7419 C CA . LEU B 1 370 ? 5.359 -28.516 -14.859 1 97.75 370 LEU B CA 1
ATOM 7420 C C . LEU B 1 370 ? 4.484 -27.688 -13.922 1 97.75 370 LEU B C 1
ATOM 7422 O O . LEU B 1 370 ? 3.338 -28.047 -13.656 1 97.75 370 LEU B O 1
ATOM 7426 N N . SER B 1 371 ? 4.98 -26.656 -13.297 1 97.62 371 SER B N 1
ATOM 7427 C CA . SER B 1 371 ? 4.148 -25.812 -12.453 1 97.62 371 SER B CA 1
ATOM 7428 C C . SER B 1 371 ? 3.338 -24.828 -13.289 1 97.62 371 SER B C 1
ATOM 7430 O O . SER B 1 371 ? 2.385 -24.219 -12.797 1 97.62 371 SER B O 1
ATOM 7432 N N . PHE B 1 372 ? 3.682 -24.578 -14.523 1 95.25 372 PHE B N 1
ATOM 7433 C CA . PHE B 1 372 ? 3.02 -23.875 -15.609 1 95.25 372 PHE B CA 1
ATOM 7434 C C . PHE B 1 372 ? 3.701 -24.172 -16.938 1 95.25 372 PHE B C 1
ATOM 7436 O O . PHE B 1 372 ? 4.793 -24.734 -16.969 1 95.25 372 PHE B O 1
ATOM 7443 N N . ASP B 1 373 ? 3.039 -23.844 -18 1 94.69 373 ASP B N 1
ATOM 7444 C CA . ASP B 1 373 ? 3.689 -24.047 -19.297 1 94.69 373 ASP B CA 1
ATOM 7445 C C . ASP B 1 373 ? 4.922 -23.156 -19.438 1 94.69 373 ASP B C 1
ATOM 7447 O O . ASP B 1 373 ? 4.848 -21.953 -19.203 1 94.69 373 ASP B O 1
ATOM 7451 N N . THR B 1 374 ? 6.043 -23.766 -19.797 1 97.31 374 THR B N 1
ATOM 7452 C CA . THR B 1 374 ? 7.309 -23.047 -19.922 1 97.31 374 THR B CA 1
ATOM 7453 C C . THR B 1 374 ? 7.215 -21.953 -20.984 1 97.31 374 THR B C 1
ATOM 7455 O O . THR B 1 374 ? 6.715 -22.188 -22.078 1 97.31 374 THR B O 1
ATOM 7458 N N . ILE B 1 375 ? 7.555 -20.797 -20.562 1 95.75 375 ILE B N 1
ATOM 7459 C CA . ILE B 1 375 ? 7.711 -19.672 -21.469 1 95.75 375 ILE B CA 1
ATOM 7460 C C . ILE B 1 375 ? 9.148 -19.609 -21.969 1 95.75 375 ILE B C 1
ATOM 7462 O O . ILE B 1 375 ? 10.086 -19.484 -21.188 1 95.75 375 ILE B O 1
ATOM 7466 N N . ALA B 1 376 ? 9.359 -19.781 -23.219 1 97.44 376 ALA B N 1
ATOM 7467 C CA . ALA B 1 376 ? 10.617 -19.516 -23.906 1 97.44 376 ALA B CA 1
ATOM 7468 C C . ALA B 1 376 ? 10.438 -18.484 -25.016 1 97.44 376 ALA B C 1
ATOM 7470 O O . ALA B 1 376 ? 9.797 -18.766 -26.031 1 97.44 376 ALA B O 1
ATOM 7471 N N . GLY B 1 377 ? 10.875 -17.312 -24.75 1 97.44 377 GLY B N 1
ATOM 7472 C CA . GLY B 1 377 ? 10.68 -16.219 -25.688 1 97.44 377 GLY B CA 1
ATOM 7473 C C . GLY B 1 377 ? 11.969 -15.75 -26.344 1 97.44 377 GLY B C 1
ATOM 7474 O O . GLY B 1 377 ? 12.836 -15.172 -25.672 1 97.44 377 GLY B O 1
ATOM 7475 N N . ALA B 1 378 ? 12.133 -16.031 -27.656 1 97.44 378 ALA B N 1
ATOM 7476 C CA . ALA B 1 378 ? 13.258 -15.531 -28.453 1 97.44 378 ALA B CA 1
ATOM 7477 C C . ALA B 1 378 ? 12.898 -14.227 -29.156 1 97.44 378 ALA B C 1
ATOM 7479 O O . ALA B 1 378 ? 11.766 -14.055 -29.625 1 97.44 378 ALA B O 1
ATOM 7480 N N . LEU B 1 379 ? 13.852 -13.312 -29.234 1 96.38 379 LEU B N 1
ATOM 7481 C CA . LEU B 1 379 ? 13.656 -12.062 -29.953 1 96.38 379 LEU B CA 1
ATOM 7482 C C . LEU B 1 379 ? 12.398 -11.344 -29.469 1 96.38 379 LEU B C 1
ATOM 7484 O O . LEU B 1 379 ? 12.211 -11.156 -28.266 1 96.38 379 LEU B O 1
ATOM 7488 N N . SER B 1 380 ? 11.523 -10.93 -30.328 1 94.62 380 SER B N 1
ATOM 7489 C CA . SER B 1 380 ? 10.352 -10.133 -29.984 1 94.62 380 SER B CA 1
ATOM 7490 C C . SER B 1 380 ? 9.383 -10.914 -29.109 1 94.62 380 SER B C 1
ATOM 7492 O O . SER B 1 380 ? 8.617 -10.328 -28.344 1 94.62 380 SER B O 1
ATOM 7494 N N . ASN B 1 381 ? 9.398 -12.273 -29.156 1 95.19 381 ASN B N 1
ATOM 7495 C CA . ASN B 1 381 ? 8.516 -13.078 -28.328 1 95.19 381 ASN B CA 1
ATOM 7496 C C . ASN B 1 381 ? 8.883 -12.961 -26.844 1 95.19 381 ASN B C 1
ATOM 7498 O O . ASN B 1 381 ? 8.031 -13.117 -25.969 1 95.19 381 ASN B O 1
ATOM 7502 N N . GLY B 1 382 ? 10.164 -12.633 -26.609 1 95 382 GLY B N 1
ATOM 7503 C CA . GLY B 1 382 ? 10.602 -12.422 -25.234 1 95 382 GLY B CA 1
ATOM 7504 C C . GLY B 1 382 ? 9.977 -11.195 -24.594 1 95 382 GLY B C 1
ATOM 7505 O O . GLY B 1 382 ? 9.953 -11.078 -23.359 1 95 382 GLY B O 1
ATOM 7506 N N . ALA B 1 383 ? 9.453 -10.32 -25.422 1 93.38 383 ALA B N 1
ATOM 7507 C CA . ALA B 1 383 ? 8.867 -9.078 -24.922 1 93.38 383 ALA B CA 1
ATOM 7508 C C . ALA B 1 383 ? 7.418 -9.289 -24.484 1 93.38 383 ALA B C 1
ATOM 7510 O O . ALA B 1 383 ? 6.82 -8.422 -23.859 1 93.38 383 ALA B O 1
ATOM 7511 N N . ILE B 1 384 ? 6.902 -10.445 -24.812 1 89 384 ILE B N 1
ATOM 7512 C CA . ILE B 1 384 ? 5.551 -10.789 -24.375 1 89 384 ILE B CA 1
ATOM 7513 C C . ILE B 1 384 ? 5.598 -11.398 -22.984 1 89 384 ILE B C 1
ATOM 7515 O O . ILE B 1 384 ? 6.102 -12.516 -22.797 1 89 384 ILE B O 1
ATOM 7519 N N . CYS B 1 385 ? 5.086 -10.734 -21.984 1 83.06 385 CYS B N 1
ATOM 7520 C CA . CYS B 1 385 ? 5.234 -11.094 -20.578 1 83.06 385 CYS B CA 1
ATOM 7521 C C . CYS B 1 385 ? 4.758 -12.523 -20.328 1 83.06 385 CYS B C 1
ATOM 7523 O O . CYS B 1 385 ? 5.441 -13.297 -19.656 1 83.06 385 CYS B O 1
ATOM 7525 N N . HIS B 1 386 ? 3.576 -12.859 -20.766 1 83.06 386 HIS B N 1
ATOM 7526 C CA . HIS B 1 386 ? 3.041 -14.203 -20.578 1 83.06 386 HIS B CA 1
ATOM 7527 C C . HIS B 1 386 ? 2.963 -14.961 -21.891 1 83.06 386 HIS B C 1
ATOM 7529 O O . HIS B 1 386 ? 1.932 -15.562 -22.203 1 83.06 386 HIS B O 1
ATOM 7535 N N . TYR B 1 387 ? 4.098 -15.047 -22.531 1 87.62 387 TYR B N 1
ATOM 7536 C CA . TYR B 1 387 ? 4.238 -15.727 -23.812 1 87.62 387 TYR B CA 1
ATOM 7537 C C . TYR B 1 387 ? 4.121 -17.234 -23.656 1 87.62 387 TYR B C 1
ATOM 7539 O O . TYR B 1 387 ? 4.57 -17.797 -22.641 1 87.62 387 TYR B O 1
ATOM 7547 N N . ARG B 1 388 ? 3.463 -17.859 -24.578 1 87.88 388 ARG B N 1
ATOM 7548 C CA . ARG B 1 388 ? 3.457 -19.312 -24.703 1 87.88 388 ARG B CA 1
ATOM 7549 C C . ARG B 1 388 ? 3.883 -19.719 -26.109 1 87.88 388 ARG B C 1
ATOM 7551 O O . ARG B 1 388 ? 3.211 -19.406 -27.094 1 87.88 388 ARG B O 1
ATOM 7558 N N . PRO B 1 389 ? 5.016 -20.469 -26.188 1 93 389 PRO B N 1
ATOM 7559 C CA . PRO B 1 389 ? 5.434 -20.938 -27.516 1 93 389 PRO B CA 1
ATOM 7560 C C . PRO B 1 389 ? 4.387 -21.812 -28.188 1 93 389 PRO B C 1
ATOM 7562 O O . PRO B 1 389 ? 3.824 -22.703 -27.531 1 93 389 PRO B O 1
ATOM 7565 N N . THR B 1 390 ? 4.074 -21.531 -29.422 1 92 390 THR B N 1
ATOM 7566 C CA . THR B 1 390 ? 3.238 -22.359 -30.281 1 92 390 THR B CA 1
ATOM 7567 C C . THR B 1 390 ? 3.953 -22.672 -31.594 1 92 390 THR B C 1
ATOM 7569 O O . THR B 1 390 ? 4.965 -22.047 -31.922 1 92 390 THR B O 1
ATOM 7572 N N . ALA B 1 391 ? 3.408 -23.641 -32.281 1 93.38 391 ALA B N 1
ATOM 7573 C CA . ALA B 1 391 ? 4.004 -23.984 -33.562 1 93.38 391 ALA B CA 1
ATOM 7574 C C . ALA B 1 391 ? 4.035 -22.766 -34.5 1 93.38 391 ALA B C 1
ATOM 7576 O O . ALA B 1 391 ? 4.992 -22.594 -35.25 1 93.38 391 ALA B O 1
ATOM 7577 N N . ARG B 1 392 ? 3.066 -21.938 -34.406 1 91.06 392 ARG B N 1
ATOM 7578 C CA . ARG B 1 392 ? 2.939 -20.781 -35.281 1 91.06 392 ARG B CA 1
ATOM 7579 C C . ARG B 1 392 ? 3.918 -19.688 -34.875 1 91.06 392 ARG B C 1
ATOM 7581 O O . ARG B 1 392 ? 4.5 -19.016 -35.75 1 91.06 392 ARG B O 1
ATOM 7588 N N . LEU B 1 393 ? 4.125 -19.516 -33.656 1 91.31 393 LEU B N 1
ATOM 7589 C CA . LEU B 1 393 ? 4.867 -18.375 -33.125 1 91.31 393 LEU B CA 1
ATOM 7590 C C . LEU B 1 393 ? 6.328 -18.734 -32.875 1 91.31 393 LEU B C 1
ATOM 7592 O O . LEU B 1 393 ? 7.141 -17.859 -32.562 1 91.31 393 LEU B O 1
ATOM 7596 N N . ASN B 1 394 ? 6.715 -19.906 -33.188 1 96.62 394 ASN B N 1
ATOM 7597 C CA . ASN B 1 394 ? 8.016 -20.469 -32.812 1 96.62 394 ASN B CA 1
ATOM 7598 C C . ASN B 1 394 ? 9.148 -19.734 -33.5 1 96.62 394 ASN B C 1
ATOM 7600 O O . ASN B 1 394 ? 9.344 -19.891 -34.719 1 96.62 394 ASN B O 1
ATOM 7604 N N . LYS B 1 395 ? 9.883 -18.969 -32.781 1 97.12 395 LYS B N 1
ATOM 7605 C CA . LYS B 1 395 ? 11.031 -18.266 -33.344 1 97.12 395 LYS B CA 1
ATOM 7606 C C . LYS B 1 395 ? 12.336 -18.953 -32.938 1 97.12 395 LYS B C 1
ATOM 7608 O O . LYS B 1 395 ? 12.477 -19.453 -31.844 1 97.12 395 LYS B O 1
ATOM 7613 N N . ARG B 1 396 ? 13.172 -18.953 -33.844 1 97.56 396 ARG B N 1
ATOM 7614 C CA . ARG B 1 396 ? 14.531 -19.391 -33.562 1 97.56 396 ARG B CA 1
ATOM 7615 C C . ARG B 1 396 ? 15.359 -18.281 -32.938 1 97.56 396 ARG B C 1
ATOM 7617 O O . ARG B 1 396 ? 15.305 -17.125 -33.406 1 97.56 396 ARG B O 1
ATOM 7624 N N . ALA B 1 397 ? 16.078 -18.609 -31.859 1 97.62 397 ALA B N 1
ATOM 7625 C CA . ALA B 1 397 ? 17 -17.641 -31.297 1 97.62 397 ALA B CA 1
ATOM 7626 C C . ALA B 1 397 ? 18.109 -17.281 -32.281 1 97.62 397 ALA B C 1
ATOM 7628 O O . ALA B 1 397 ? 18.5 -18.125 -33.125 1 97.62 397 ALA B O 1
ATOM 7629 N N . GLU B 1 398 ? 18.594 -16.047 -32.188 1 97.25 398 GLU B N 1
ATOM 7630 C CA . GLU B 1 398 ? 19.641 -15.547 -33.094 1 97.25 398 GLU B CA 1
ATOM 7631 C C . GLU B 1 398 ? 20.812 -14.953 -32.312 1 97.25 398 GLU B C 1
ATOM 7633 O O . GLU B 1 398 ? 20.625 -14.414 -31.219 1 97.25 398 GLU B O 1
ATOM 7638 N N . LYS B 1 399 ? 21.953 -15.078 -32.969 1 97.19 399 LYS B N 1
ATOM 7639 C CA . LYS B 1 399 ? 23.109 -14.43 -32.344 1 97.19 399 LYS B CA 1
ATOM 7640 C C . LYS B 1 399 ? 22.875 -12.93 -32.188 1 97.19 399 LYS B C 1
ATOM 7642 O O . LYS B 1 399 ? 22.297 -12.281 -33.062 1 97.19 399 LYS B O 1
ATOM 7647 N N . GLY B 1 400 ? 23.234 -12.469 -31.078 1 97.38 400 GLY B N 1
ATOM 7648 C CA . GLY B 1 400 ? 23.047 -11.055 -30.781 1 97.38 400 GLY B CA 1
ATOM 7649 C C . GLY B 1 400 ? 21.703 -10.758 -30.141 1 97.38 400 GLY B C 1
ATOM 7650 O O . GLY B 1 400 ? 21.297 -9.602 -30.031 1 97.38 400 GLY B O 1
ATOM 7651 N N . SER B 1 401 ? 21 -11.781 -29.703 1 97.44 401 SER B N 1
ATOM 7652 C CA . SER B 1 401 ? 19.688 -11.602 -29.094 1 97.44 401 SER B CA 1
ATOM 7653 C C . SER B 1 401 ? 19.609 -12.25 -27.719 1 97.44 401 SER B C 1
ATOM 7655 O O . SER B 1 401 ? 20.625 -12.742 -27.203 1 97.44 401 SER B O 1
ATOM 7657 N N . LEU B 1 402 ? 18.484 -12.148 -27.094 1 98.5 402 LEU B N 1
ATOM 7658 C CA . LEU B 1 402 ? 18.234 -12.766 -25.797 1 98.5 402 LEU B CA 1
ATOM 7659 C C . LEU B 1 402 ? 17.203 -13.891 -25.922 1 98.5 402 LEU B C 1
ATOM 7661 O O . LEU B 1 402 ? 16.359 -13.867 -26.812 1 98.5 402 LEU B O 1
ATOM 7665 N N . LEU B 1 403 ? 17.375 -14.875 -25.141 1 98.62 403 LEU B N 1
ATOM 7666 C CA . LEU B 1 403 ? 16.375 -15.906 -24.906 1 98.62 403 LEU B CA 1
ATOM 7667 C C . LEU B 1 403 ? 15.898 -15.891 -23.453 1 98.62 403 LEU B C 1
ATOM 7669 O O . LEU B 1 403 ? 16.703 -16.062 -22.531 1 98.62 403 LEU B O 1
ATOM 7673 N N . LEU B 1 404 ? 14.648 -15.555 -23.234 1 98.62 404 LEU B N 1
ATOM 7674 C CA . LEU B 1 404 ? 14.031 -15.562 -21.906 1 98.62 404 LEU B CA 1
ATOM 7675 C C . LEU B 1 404 ? 13.297 -16.875 -21.656 1 98.62 404 LEU B C 1
ATOM 7677 O O . LEU B 1 404 ? 12.445 -17.266 -22.453 1 98.62 404 LEU B O 1
ATOM 7681 N N . VAL B 1 405 ? 13.648 -17.562 -20.609 1 98.62 405 VAL B N 1
ATOM 7682 C CA . VAL B 1 405 ? 13.008 -18.828 -20.281 1 98.62 405 VAL B CA 1
ATOM 7683 C C . VAL B 1 405 ? 12.422 -18.75 -18.859 1 98.62 405 VAL B C 1
ATOM 7685 O O . VAL B 1 405 ? 13.156 -18.594 -17.891 1 98.62 405 VAL B O 1
ATOM 7688 N N . ASP B 1 406 ? 11.148 -18.734 -18.75 1 98.19 406 ASP B N 1
ATOM 7689 C CA . ASP B 1 406 ? 10.359 -18.781 -17.516 1 98.19 406 ASP B CA 1
ATOM 7690 C C . ASP B 1 406 ? 9.695 -20.141 -17.344 1 98.19 406 ASP B C 1
ATOM 7692 O O . ASP B 1 406 ? 8.898 -20.562 -18.188 1 98.19 406 ASP B O 1
ATOM 7696 N N . SER B 1 407 ? 10.047 -20.828 -16.266 1 98.19 407 SER B N 1
ATOM 7697 C CA . SER B 1 407 ? 9.648 -22.219 -16.156 1 98.19 407 SER B CA 1
ATOM 7698 C C . SER B 1 407 ? 9.625 -22.688 -14.703 1 98.19 407 SER B C 1
ATOM 7700 O O . SER B 1 407 ? 10.156 -22 -13.82 1 98.19 407 SER B O 1
ATOM 7702 N N . GLY B 1 408 ? 9.023 -23.781 -14.469 1 98.38 408 GLY B N 1
ATOM 7703 C CA . GLY B 1 408 ? 8.992 -24.406 -13.156 1 98.38 408 GLY B CA 1
ATOM 7704 C C . GLY B 1 408 ? 8.477 -25.844 -13.195 1 98.38 408 GLY B C 1
ATOM 7705 O O . GLY B 1 408 ? 8.016 -26.312 -14.242 1 98.38 408 GLY B O 1
ATOM 7706 N N . GLY B 1 409 ? 8.656 -26.547 -12.109 1 98.56 409 GLY B N 1
ATOM 7707 C CA . GLY B 1 409 ? 8.203 -27.922 -11.969 1 98.56 409 GLY B CA 1
ATOM 7708 C C . GLY B 1 409 ? 7.41 -28.156 -10.703 1 98.56 409 GLY B C 1
ATOM 7709 O O . GLY B 1 409 ? 7.516 -27.391 -9.742 1 98.56 409 GLY B O 1
ATOM 7710 N N . GLN B 1 410 ? 6.562 -29.172 -10.766 1 98.5 410 GLN B N 1
ATOM 7711 C CA . GLN B 1 410 ? 5.852 -29.703 -9.602 1 98.5 410 GLN B CA 1
ATOM 7712 C C . GLN B 1 410 ? 6.535 -30.953 -9.07 1 98.5 410 GLN B C 1
ATOM 7714 O O . GLN B 1 410 ? 6.801 -31.891 -9.828 1 98.5 410 GLN B O 1
ATOM 7719 N N . TYR B 1 411 ? 6.887 -30.906 -7.852 1 98.62 411 TYR B N 1
ATOM 7720 C CA . TYR B 1 411 ? 7.418 -32.031 -7.109 1 98.62 411 TYR B CA 1
ATOM 7721 C C . TYR B 1 411 ? 6.598 -32.312 -5.855 1 98.62 411 TYR B C 1
ATOM 7723 O O . TYR B 1 411 ? 5.965 -31.391 -5.312 1 98.62 411 TYR B O 1
ATOM 7731 N N . LEU B 1 412 ? 6.609 -33.5 -5.363 1 98.5 412 LEU B N 1
ATOM 7732 C CA . LEU B 1 412 ? 5.812 -33.844 -4.191 1 98.5 412 LEU B CA 1
ATOM 7733 C C . LEU B 1 412 ? 6.188 -32.969 -3 1 98.5 412 LEU B C 1
ATOM 7735 O O . LEU B 1 412 ? 5.352 -32.719 -2.137 1 98.5 412 LEU B O 1
ATOM 7739 N N . ASP B 1 413 ? 7.426 -32.531 -3.037 1 98.38 413 ASP B N 1
ATOM 7740 C CA . ASP B 1 413 ? 7.941 -31.812 -1.874 1 98.38 413 ASP B CA 1
ATOM 7741 C C . ASP B 1 413 ? 8.047 -30.312 -2.15 1 98.38 413 ASP B C 1
ATOM 7743 O O . ASP B 1 413 ? 8.578 -29.562 -1.331 1 98.38 413 ASP B O 1
ATOM 7747 N N . GLY B 1 414 ? 7.566 -29.891 -3.334 1 98.19 414 GLY B N 1
ATOM 7748 C CA . GLY B 1 414 ? 7.625 -28.453 -3.559 1 98.19 414 GLY B CA 1
ATOM 7749 C C . GLY B 1 414 ? 7.258 -28.047 -4.977 1 98.19 414 GLY B C 1
ATOM 7750 O O . GLY B 1 414 ? 7.141 -28.906 -5.855 1 98.19 414 GLY B O 1
ATOM 7751 N N . THR B 1 415 ? 6.98 -26.781 -5.195 1 98.81 415 THR B N 1
ATOM 7752 C CA . THR B 1 415 ? 6.684 -26.141 -6.469 1 98.81 415 THR B CA 1
ATOM 7753 C C . THR B 1 415 ? 7.762 -25.109 -6.816 1 98.81 415 THR B C 1
ATOM 7755 O O . THR B 1 415 ? 8.148 -24.297 -5.977 1 98.81 415 THR B O 1
ATOM 7758 N N . THR B 1 416 ? 8.328 -25.156 -8.008 1 98.81 416 THR B N 1
ATOM 7759 C CA . THR B 1 416 ? 9.391 -24.234 -8.383 1 98.81 416 THR B CA 1
ATOM 7760 C C . THR B 1 416 ? 8.891 -23.25 -9.438 1 98.81 416 THR B C 1
ATOM 7762 O O . THR B 1 416 ? 7.863 -23.484 -10.078 1 98.81 416 THR B O 1
ATOM 7765 N N . ASP B 1 417 ? 9.445 -22.156 -9.57 1 98.75 417 ASP B N 1
ATOM 7766 C CA . ASP B 1 417 ? 9.211 -21.047 -10.484 1 98.75 417 ASP B CA 1
ATOM 7767 C C . ASP B 1 417 ? 10.469 -20.203 -10.656 1 98.75 417 ASP B C 1
ATOM 7769 O O . ASP B 1 417 ? 10.977 -19.641 -9.688 1 98.75 417 ASP B O 1
ATOM 7773 N N . VAL B 1 418 ? 11 -20.156 -11.891 1 98.81 418 VAL B N 1
ATOM 7774 C CA . VAL B 1 418 ? 12.281 -19.484 -12.117 1 98.81 418 VAL B CA 1
ATOM 7775 C C . VAL B 1 418 ? 12.312 -18.906 -13.531 1 98.81 418 VAL B C 1
ATOM 7777 O O . VAL B 1 418 ? 11.789 -19.5 -14.469 1 98.81 418 VAL B O 1
ATOM 7780 N N . THR B 1 419 ? 12.836 -17.734 -13.68 1 98.75 419 THR B N 1
ATOM 7781 C CA . THR B 1 419 ? 13.109 -17.156 -14.992 1 98.75 419 THR B CA 1
ATOM 7782 C C . THR B 1 419 ? 14.586 -16.828 -15.141 1 98.75 419 THR B C 1
ATOM 7784 O O . THR B 1 419 ? 15.203 -16.266 -14.227 1 98.75 419 THR B O 1
ATOM 7787 N N . ARG B 1 420 ? 15.195 -17.25 -16.234 1 98.81 420 ARG B N 1
ATOM 7788 C CA . ARG B 1 420 ? 16.531 -16.828 -16.656 1 98.81 420 ARG B CA 1
ATOM 7789 C C . ARG B 1 420 ? 16.516 -16.25 -18.062 1 98.81 420 ARG B C 1
ATOM 7791 O O . ARG B 1 420 ? 15.844 -16.781 -18.953 1 98.81 420 ARG B O 1
ATOM 7798 N N . THR B 1 421 ? 17.062 -15.133 -18.188 1 98.81 421 THR B N 1
ATOM 7799 C CA . THR B 1 421 ? 17.359 -14.547 -19.5 1 98.81 421 THR B CA 1
ATOM 7800 C C . THR B 1 421 ? 18.812 -14.789 -19.875 1 98.81 421 THR B C 1
ATOM 7802 O O . THR B 1 421 ? 19.719 -14.508 -19.094 1 98.81 421 THR B O 1
ATOM 7805 N N . VAL B 1 422 ? 19.016 -15.312 -21.125 1 98.44 422 VAL B N 1
ATOM 7806 C CA . VAL B 1 422 ? 20.359 -15.703 -21.531 1 98.44 422 VAL B CA 1
ATOM 7807 C C . VAL B 1 422 ? 20.719 -15.016 -22.859 1 98.44 422 VAL B C 1
ATOM 7809 O O . VAL B 1 422 ? 19.859 -14.852 -23.719 1 98.44 422 VAL B O 1
ATOM 7812 N N . ALA B 1 423 ? 21.969 -14.617 -22.984 1 98.56 423 ALA B N 1
ATOM 7813 C CA . ALA B 1 423 ? 22.469 -14.047 -24.234 1 98.56 423 ALA B CA 1
ATOM 7814 C C . ALA B 1 423 ? 22.781 -15.141 -25.25 1 98.56 423 ALA B C 1
ATOM 7816 O O . ALA B 1 423 ? 23.406 -16.156 -24.906 1 98.56 423 ALA B O 1
ATOM 7817 N N . ILE B 1 424 ? 22.297 -15.016 -26.422 1 98.44 424 ILE B N 1
ATOM 7818 C CA . ILE B 1 424 ? 22.719 -15.82 -27.562 1 98.44 424 ILE B CA 1
ATOM 7819 C C . ILE B 1 424 ? 23.734 -15.047 -28.391 1 98.44 424 ILE B C 1
ATOM 7821 O O . ILE B 1 424 ? 23.391 -14.039 -29.031 1 98.44 424 ILE B O 1
ATOM 7825 N N . GLY B 1 425 ? 24.906 -15.5 -28.406 1 97.94 425 GLY B N 1
ATOM 7826 C CA . GLY B 1 425 ? 25.953 -14.68 -28.969 1 97.94 425 GLY B CA 1
ATOM 7827 C C . GLY B 1 425 ? 26.328 -13.5 -28.094 1 97.94 425 GLY B C 1
ATOM 7828 O O . GLY B 1 425 ? 26.281 -13.594 -26.875 1 97.94 425 GLY B O 1
ATOM 7829 N N . GLU B 1 426 ? 26.781 -12.391 -28.734 1 97.94 426 GLU B N 1
ATOM 7830 C CA . GLU B 1 426 ? 27.219 -11.203 -28 1 97.94 426 GLU B CA 1
ATOM 7831 C C . GLU B 1 426 ? 26.062 -10.219 -27.812 1 97.94 426 GLU B C 1
ATOM 7833 O O . GLU B 1 426 ? 25.516 -9.703 -28.781 1 97.94 426 GLU B O 1
ATOM 7838 N N . PRO B 1 427 ? 25.656 -9.969 -26.578 1 98 427 PRO B N 1
ATOM 7839 C CA . PRO B 1 427 ? 24.578 -9.008 -26.359 1 98 427 PRO B CA 1
ATOM 7840 C C . PRO B 1 427 ? 25 -7.566 -26.625 1 98 427 PRO B C 1
ATOM 7842 O O . PRO B 1 427 ? 26.188 -7.242 -26.547 1 98 427 PRO B O 1
ATOM 7845 N N . THR B 1 428 ? 24.062 -6.691 -26.938 1 97.88 428 THR B N 1
ATOM 7846 C CA . THR B 1 428 ? 24.344 -5.27 -27.094 1 97.88 428 THR B CA 1
ATOM 7847 C C . THR B 1 428 ? 24.516 -4.59 -25.75 1 97.88 428 THR B C 1
ATOM 7849 O O . THR B 1 428 ? 24.125 -5.137 -24.719 1 97.88 428 THR B O 1
ATOM 7852 N N . ARG B 1 429 ? 25.062 -3.43 -25.766 1 97.69 429 ARG B N 1
ATOM 7853 C CA . ARG B 1 429 ? 25.25 -2.652 -24.547 1 97.69 429 ARG B CA 1
ATOM 7854 C C . ARG B 1 429 ? 23.906 -2.307 -23.906 1 97.69 429 ARG B C 1
ATOM 7856 O O . ARG B 1 429 ? 23.781 -2.336 -22.688 1 97.69 429 ARG B O 1
ATOM 7863 N N . GLU B 1 430 ? 22.922 -2.002 -24.703 1 97.94 430 GLU B N 1
ATOM 7864 C CA . GLU B 1 430 ? 21.594 -1.688 -24.203 1 97.94 430 GLU B CA 1
ATOM 7865 C C . GLU B 1 430 ? 21 -2.873 -23.438 1 97.94 430 GLU B C 1
ATOM 7867 O O . GLU B 1 430 ? 20.438 -2.707 -22.359 1 97.94 430 GLU B O 1
ATOM 7872 N N . MET B 1 431 ? 21.125 -4.051 -24.062 1 98.56 431 MET B N 1
ATOM 7873 C CA . MET B 1 431 ? 20.625 -5.266 -23.422 1 98.56 431 MET B CA 1
ATOM 7874 C C . MET B 1 431 ? 21.266 -5.477 -22.062 1 98.56 431 MET B C 1
ATOM 7876 O O . MET B 1 431 ? 20.578 -5.773 -21.094 1 98.56 431 MET B O 1
ATOM 7880 N N . CYS B 1 432 ? 22.594 -5.25 -22 1 98.81 432 CYS B N 1
ATOM 7881 C CA . CYS B 1 432 ? 23.328 -5.445 -20.766 1 98.81 432 CYS B CA 1
ATOM 7882 C C . CYS B 1 432 ? 22.906 -4.422 -19.703 1 98.81 432 CYS B C 1
ATOM 7884 O O . CYS B 1 432 ? 22.75 -4.762 -18.531 1 98.81 432 CYS B O 1
ATOM 7886 N N . GLU B 1 433 ? 22.766 -3.195 -20.109 1 98.62 433 GLU B N 1
ATOM 7887 C CA . GLU B 1 433 ? 22.359 -2.143 -19.188 1 98.62 433 GLU B CA 1
ATOM 7888 C C . GLU B 1 433 ? 20.969 -2.396 -18.625 1 98.62 433 GLU B C 1
ATOM 7890 O O . GLU B 1 433 ? 20.734 -2.26 -17.422 1 98.62 433 GLU B O 1
ATOM 7895 N N . ARG B 1 434 ? 20.031 -2.779 -19.516 1 98.69 434 ARG B N 1
ATOM 7896 C CA . ARG B 1 434 ? 18.672 -3.064 -19.094 1 98.69 434 ARG B CA 1
ATOM 7897 C C . ARG B 1 434 ? 18.641 -4.277 -18.172 1 98.69 434 ARG B C 1
ATOM 7899 O O . ARG B 1 434 ? 17.906 -4.285 -17.172 1 98.69 434 ARG B O 1
ATOM 7906 N N . PHE B 1 435 ? 19.453 -5.285 -18.562 1 98.88 435 PHE B N 1
ATOM 7907 C CA . PHE B 1 435 ? 19.547 -6.473 -17.719 1 98.88 435 PHE B CA 1
ATOM 7908 C C . PHE B 1 435 ? 20.078 -6.117 -16.328 1 98.88 435 PHE B C 1
ATOM 7910 O O . PHE B 1 435 ? 19.562 -6.605 -15.328 1 98.88 435 PHE B O 1
ATOM 7917 N N . THR B 1 436 ? 21.031 -5.25 -16.266 1 98.94 436 THR B N 1
ATOM 7918 C CA . THR B 1 436 ? 21.656 -4.875 -15 1 98.94 436 THR B CA 1
ATOM 7919 C C . THR B 1 436 ? 20.672 -4.078 -14.133 1 98.94 436 THR B C 1
ATOM 7921 O O . THR B 1 436 ? 20.672 -4.215 -12.906 1 98.94 436 THR B O 1
ATOM 7924 N N . LEU B 1 437 ? 19.859 -3.258 -14.742 1 98.81 437 LEU B N 1
ATOM 7925 C CA . LEU B 1 437 ? 18.828 -2.535 -13.992 1 98.81 437 LEU B CA 1
ATOM 7926 C C . LEU B 1 437 ? 17.828 -3.498 -13.367 1 98.81 437 LEU B C 1
ATOM 7928 O O . LEU B 1 437 ? 17.438 -3.326 -12.211 1 98.81 437 LEU B O 1
ATOM 7932 N N . VAL B 1 438 ? 17.391 -4.547 -14.133 1 98.88 438 VAL B N 1
ATOM 7933 C CA . VAL B 1 438 ? 16.484 -5.57 -13.609 1 98.88 438 VAL B CA 1
ATOM 7934 C C . VAL B 1 438 ? 17.172 -6.32 -12.469 1 98.88 438 VAL B C 1
ATOM 7936 O O . VAL B 1 438 ? 16.547 -6.578 -11.43 1 98.88 438 VAL B O 1
ATOM 7939 N N . LEU B 1 439 ? 18.422 -6.641 -12.664 1 98.94 439 LEU B N 1
ATOM 7940 C CA . LEU B 1 439 ? 19.188 -7.344 -11.641 1 98.94 439 LEU B CA 1
ATOM 7941 C C . LEU B 1 439 ? 19.266 -6.523 -10.352 1 98.94 439 LEU B C 1
ATOM 7943 O O . LEU B 1 439 ? 19.109 -7.062 -9.258 1 98.94 439 LEU B O 1
ATOM 7947 N N . LYS B 1 440 ? 19.578 -5.23 -10.5 1 98.81 440 LYS B N 1
ATOM 7948 C CA . LYS B 1 440 ? 19.641 -4.355 -9.336 1 98.81 440 LYS B CA 1
ATOM 7949 C C . LYS B 1 440 ? 18.344 -4.395 -8.539 1 98.81 440 LYS B C 1
ATOM 7951 O O . LYS B 1 440 ? 18.359 -4.445 -7.309 1 98.81 440 LYS B O 1
ATOM 7956 N N . GLY B 1 441 ? 17.203 -4.348 -9.25 1 98.81 441 GLY B N 1
ATOM 7957 C CA . GLY B 1 441 ? 15.922 -4.473 -8.57 1 98.81 441 GLY B CA 1
ATOM 7958 C C . GLY B 1 441 ? 15.742 -5.805 -7.863 1 98.81 441 GLY B C 1
ATOM 7959 O O . GLY B 1 441 ? 15.266 -5.852 -6.73 1 98.81 441 GLY B O 1
ATOM 7960 N N . HIS B 1 442 ? 16.125 -6.859 -8.547 1 98.88 442 HIS B N 1
ATOM 7961 C CA . HIS B 1 442 ? 16.062 -8.203 -7.98 1 98.88 442 HIS B CA 1
ATOM 7962 C C . HIS B 1 442 ? 16.891 -8.297 -6.699 1 98.88 442 HIS B C 1
ATOM 7964 O O . HIS B 1 442 ? 16.422 -8.844 -5.695 1 98.88 442 HIS B O 1
ATOM 7970 N N . LEU B 1 443 ? 18.109 -7.777 -6.746 1 98.81 443 LEU B N 1
ATOM 7971 C CA . LEU B 1 443 ? 19.016 -7.824 -5.602 1 98.81 443 LEU B CA 1
ATOM 7972 C C . LEU B 1 443 ? 18.469 -7 -4.441 1 98.81 443 LEU B C 1
ATOM 7974 O O . LEU B 1 443 ? 18.547 -7.422 -3.285 1 98.81 443 LEU B O 1
ATOM 7978 N N . ALA B 1 444 ? 17.938 -5.836 -4.707 1 98.5 444 ALA B N 1
ATOM 7979 C CA . ALA B 1 444 ? 17.391 -4.957 -3.672 1 98.5 444 ALA B CA 1
ATOM 7980 C C . ALA B 1 444 ? 16.281 -5.645 -2.893 1 98.5 444 ALA B C 1
ATOM 7982 O O . ALA B 1 444 ? 16.266 -5.617 -1.659 1 98.5 444 ALA B O 1
ATOM 7983 N N . LEU B 1 445 ? 15.344 -6.262 -3.582 1 98.69 445 LEU B N 1
ATOM 7984 C CA . LEU B 1 445 ? 14.219 -6.934 -2.932 1 98.69 445 LEU B CA 1
ATOM 7985 C C . LEU B 1 445 ? 14.695 -8.164 -2.17 1 98.69 445 LEU B C 1
ATOM 7987 O O . LEU B 1 445 ? 14.18 -8.469 -1.092 1 98.69 445 LEU B O 1
ATOM 7991 N N . ALA B 1 446 ? 15.688 -8.875 -2.699 1 98.69 446 ALA B N 1
ATOM 7992 C CA . ALA B 1 446 ? 16.172 -10.109 -2.092 1 98.69 446 ALA B CA 1
ATOM 7993 C C . ALA B 1 446 ? 16.859 -9.828 -0.757 1 98.69 446 ALA B C 1
ATOM 7995 O O . ALA B 1 446 ? 16.812 -10.656 0.159 1 98.69 446 ALA B O 1
ATOM 7996 N N . ARG B 1 447 ? 17.5 -8.688 -0.608 1 97.69 447 ARG B N 1
ATOM 7997 C CA . ARG B 1 447 ? 18.359 -8.477 0.544 1 97.69 447 ARG B CA 1
ATOM 7998 C C . ARG B 1 447 ? 17.641 -7.699 1.639 1 97.69 447 ARG B C 1
ATOM 8000 O O . ARG B 1 447 ? 18.125 -7.617 2.77 1 97.69 447 ARG B O 1
ATOM 8007 N N . VAL B 1 448 ? 16.5 -7.121 1.406 1 98 448 VAL B N 1
ATOM 8008 C CA . VAL B 1 448 ? 15.859 -6.176 2.314 1 98 448 VAL B CA 1
ATOM 8009 C C . VAL B 1 448 ? 15.531 -6.871 3.635 1 98 448 VAL B C 1
ATOM 8011 O O . VAL B 1 448 ? 15.125 -8.031 3.646 1 98 448 VAL B O 1
ATOM 8014 N N . ARG B 1 449 ? 15.766 -6.219 4.746 1 98.25 449 ARG B N 1
ATOM 8015 C CA . ARG B 1 449 ? 15.25 -6.566 6.066 1 98.25 449 ARG B CA 1
ATOM 8016 C C . ARG B 1 449 ? 14.062 -5.691 6.441 1 98.25 449 ARG B C 1
ATOM 8018 O O . ARG B 1 449 ? 14.023 -4.508 6.105 1 98.25 449 ARG B O 1
ATOM 8025 N N . PHE B 1 450 ? 13.125 -6.215 7.074 1 98.5 450 PHE B N 1
ATOM 8026 C CA . PHE B 1 450 ? 11.93 -5.43 7.348 1 98.5 450 PHE B CA 1
ATOM 8027 C C . PHE B 1 450 ? 11.25 -5.906 8.633 1 98.5 450 PHE B C 1
ATOM 8029 O O . PHE B 1 450 ? 11.367 -7.074 9 1 98.5 450 PHE B O 1
ATOM 8036 N N . PRO B 1 451 ? 10.562 -5.059 9.367 1 97.81 451 PRO B N 1
ATOM 8037 C CA . PRO B 1 451 ? 9.898 -5.43 10.625 1 97.81 451 PRO B CA 1
ATOM 8038 C C . PRO B 1 451 ? 8.625 -6.234 10.398 1 97.81 451 PRO B C 1
ATOM 8040 O O . PRO B 1 451 ? 8.078 -6.238 9.297 1 97.81 451 PRO B O 1
ATOM 8043 N N . ALA B 1 452 ? 8.234 -6.922 11.469 1 97 452 ALA B N 1
ATOM 8044 C CA . ALA B 1 452 ? 6.961 -7.641 11.438 1 97 452 ALA B CA 1
ATOM 8045 C C . ALA B 1 452 ? 5.812 -6.707 11.078 1 97 452 ALA B C 1
ATOM 8047 O O . ALA B 1 452 ? 5.805 -5.539 11.469 1 97 452 ALA B O 1
ATOM 8048 N N . GLY B 1 453 ? 4.879 -7.188 10.258 1 95.75 453 GLY B N 1
ATOM 8049 C CA . GLY B 1 453 ? 3.721 -6.41 9.859 1 95.75 453 GLY B CA 1
ATOM 8050 C C . GLY B 1 453 ? 3.854 -5.812 8.469 1 95.75 453 GLY B C 1
ATOM 8051 O O . GLY B 1 453 ? 2.869 -5.348 7.891 1 95.75 453 GLY B O 1
ATOM 8052 N N . THR B 1 454 ? 5.055 -5.855 7.863 1 97.62 454 THR B N 1
ATOM 8053 C CA . THR B 1 454 ? 5.32 -5.289 6.543 1 97.62 454 THR B CA 1
ATOM 8054 C C . THR B 1 454 ? 4.621 -6.102 5.457 1 97.62 454 THR B C 1
ATOM 8056 O O . THR B 1 454 ? 4.625 -7.332 5.496 1 97.62 454 THR B O 1
ATOM 8059 N N . THR B 1 455 ? 3.965 -5.41 4.5 1 97.56 455 THR B N 1
ATOM 8060 C CA . THR B 1 455 ? 3.283 -6.078 3.398 1 97.56 455 THR B CA 1
ATOM 8061 C C . THR B 1 455 ? 4.129 -6.023 2.129 1 97.56 455 THR B C 1
ATOM 8063 O O . THR B 1 455 ? 5.094 -5.262 2.051 1 97.56 455 THR B O 1
ATOM 8066 N N . GLY B 1 456 ? 3.748 -6.871 1.178 1 97.94 456 GLY B N 1
ATOM 8067 C CA . GLY B 1 456 ? 4.484 -6.902 -0.077 1 97.94 456 GLY B CA 1
ATOM 8068 C C . GLY B 1 456 ? 4.355 -5.621 -0.877 1 97.94 456 GLY B C 1
ATOM 8069 O O . GLY B 1 456 ? 5.273 -5.238 -1.603 1 97.94 456 GLY B O 1
ATOM 8070 N N . SER B 1 457 ? 3.223 -4.965 -0.788 1 96.88 457 SER B N 1
ATOM 8071 C CA . SER B 1 457 ? 3.029 -3.705 -1.501 1 96.88 457 SER B CA 1
ATOM 8072 C C . SER B 1 457 ? 3.992 -2.633 -1.001 1 96.88 457 SER B C 1
ATOM 8074 O O . SER B 1 457 ? 4.406 -1.76 -1.766 1 96.88 457 SER B O 1
ATOM 8076 N N . GLN B 1 458 ? 4.387 -2.719 0.252 1 97.44 458 GLN B N 1
ATOM 8077 C CA . GLN B 1 458 ? 5.309 -1.758 0.85 1 97.44 458 GLN B CA 1
ATOM 8078 C C . GLN B 1 458 ? 6.727 -1.962 0.33 1 97.44 458 GLN B C 1
ATOM 8080 O O . GLN B 1 458 ? 7.555 -1.053 0.402 1 97.44 458 GLN B O 1
ATOM 8085 N N . LEU B 1 459 ? 7.023 -3.141 -0.223 1 98.44 459 LEU B N 1
ATOM 8086 C CA . LEU B 1 459 ? 8.383 -3.482 -0.614 1 98.44 459 LEU B CA 1
ATOM 8087 C C . LEU B 1 459 ? 8.539 -3.451 -2.131 1 98.44 459 LEU B C 1
ATOM 8089 O O . LEU B 1 459 ? 9.664 -3.48 -2.646 1 98.44 459 LEU B O 1
ATOM 8093 N N . ASP B 1 460 ? 7.434 -3.295 -2.889 1 98.5 460 ASP B N 1
ATOM 8094 C CA . ASP B 1 460 ? 7.41 -3.465 -4.34 1 98.5 460 ASP B CA 1
ATOM 8095 C C . ASP B 1 460 ? 8.352 -2.475 -5.023 1 98.5 460 ASP B C 1
ATOM 8097 O O . ASP B 1 460 ? 9.062 -2.832 -5.965 1 98.5 460 ASP B O 1
ATOM 8101 N N . ALA B 1 461 ? 8.375 -1.276 -4.527 1 98.25 461 ALA B N 1
ATOM 8102 C CA . ALA B 1 461 ? 9.133 -0.201 -5.168 1 98.25 461 ALA B CA 1
ATOM 8103 C C . ALA B 1 461 ? 10.625 -0.509 -5.172 1 98.25 461 ALA B C 1
ATOM 8105 O O . ALA B 1 461 ? 11.359 -0.058 -6.059 1 98.25 461 ALA B O 1
ATOM 8106 N N . LEU B 1 462 ? 11.141 -1.318 -4.25 1 98.56 462 LEU B N 1
ATOM 8107 C CA . LEU B 1 462 ? 12.555 -1.639 -4.168 1 98.56 462 LEU B CA 1
ATOM 8108 C C . LEU B 1 462 ? 13.031 -2.332 -5.441 1 98.56 462 LEU B C 1
ATOM 8110 O O . LEU B 1 462 ? 14.18 -2.143 -5.863 1 98.56 462 LEU B O 1
ATOM 8114 N N . ALA B 1 463 ? 12.078 -3.109 -6.02 1 98.75 463 ALA B N 1
ATOM 8115 C CA . ALA B 1 463 ? 12.414 -3.852 -7.23 1 98.75 463 ALA B CA 1
ATOM 8116 C C . ALA B 1 463 ? 12.305 -2.965 -8.469 1 98.75 463 ALA B C 1
ATOM 8118 O O . ALA B 1 463 ? 12.883 -3.271 -9.508 1 98.75 463 ALA B O 1
ATOM 8119 N N . ARG B 1 464 ? 11.648 -1.854 -8.398 1 98.56 464 ARG B N 1
ATOM 8120 C CA . ARG B 1 464 ? 11.289 -1.078 -9.586 1 98.56 464 ARG B CA 1
ATOM 8121 C C . ARG B 1 464 ? 12.188 0.147 -9.727 1 98.56 464 ARG B C 1
ATOM 8123 O O . ARG B 1 464 ? 12.406 0.641 -10.836 1 98.56 464 ARG B O 1
ATOM 8130 N N . VAL B 1 465 ? 12.75 0.668 -8.602 1 98.19 465 VAL B N 1
ATOM 8131 C CA . VAL B 1 465 ? 13.391 1.976 -8.531 1 98.19 465 VAL B CA 1
ATOM 8132 C C . VAL B 1 465 ? 14.531 2.047 -9.539 1 98.19 465 VAL B C 1
ATOM 8134 O O . VAL B 1 465 ? 14.672 3.041 -10.258 1 98.19 465 VAL B O 1
ATOM 8137 N N . PRO B 1 466 ? 15.43 0.994 -9.703 1 98.31 466 PRO B N 1
ATOM 8138 C CA . PRO B 1 466 ? 16.484 1.102 -10.703 1 98.31 466 PRO B CA 1
ATOM 8139 C C . PRO B 1 466 ? 15.953 1.347 -12.109 1 98.31 466 PRO B C 1
ATOM 8141 O O . PRO B 1 466 ? 16.562 2.092 -12.883 1 98.31 466 PRO B O 1
ATOM 8144 N N . LEU B 1 467 ? 14.82 0.707 -12.445 1 98.69 467 LEU B N 1
ATOM 8145 C CA . LEU B 1 467 ? 14.203 0.922 -13.75 1 98.69 467 LEU B CA 1
ATOM 8146 C C . LEU B 1 467 ? 13.531 2.291 -13.812 1 98.69 467 LEU B C 1
ATOM 8148 O O . LEU B 1 467 ? 13.648 2.998 -14.82 1 98.69 467 LEU B O 1
ATOM 8152 N N . TRP B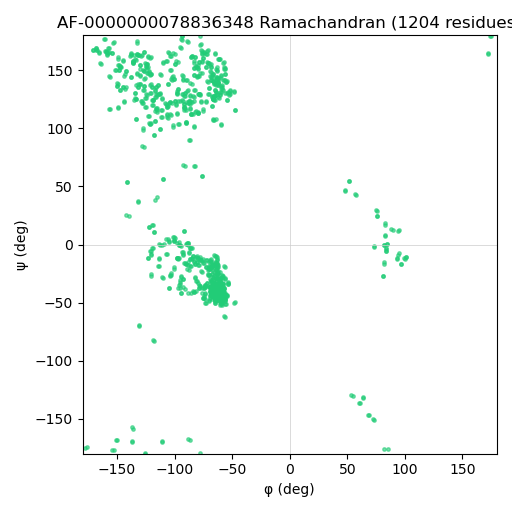 1 468 ? 12.828 2.701 -12.734 1 98.44 468 TRP B N 1
ATOM 8153 C CA . TRP B 1 468 ? 12.148 3.992 -12.695 1 98.44 468 TRP B CA 1
ATOM 8154 C C . TRP B 1 468 ? 13.133 5.133 -12.93 1 98.44 468 TRP B C 1
ATOM 8156 O O . TRP B 1 468 ? 12.844 6.059 -13.695 1 98.44 468 TRP B O 1
ATOM 8166 N N . GLU B 1 469 ? 14.266 5.078 -12.305 1 97.19 469 GLU B N 1
ATOM 8167 C CA . GLU B 1 469 ? 15.273 6.125 -12.414 1 97.19 469 GLU B CA 1
ATOM 8168 C C . GLU B 1 469 ? 15.789 6.25 -13.852 1 97.19 469 GLU B C 1
ATOM 8170 O O . GLU B 1 469 ? 16.297 7.301 -14.242 1 97.19 469 GLU B O 1
ATOM 8175 N N . ALA B 1 470 ? 15.586 5.172 -14.641 1 97.94 470 ALA B N 1
ATOM 8176 C CA . ALA B 1 470 ? 16 5.168 -16.047 1 97.94 470 ALA B CA 1
ATOM 8177 C C . ALA B 1 470 ? 14.812 5.406 -16.969 1 97.94 470 ALA B C 1
ATOM 8179 O O . ALA B 1 470 ? 14.938 5.293 -18.188 1 97.94 470 ALA B O 1
ATOM 8180 N N . GLY B 1 471 ? 13.633 5.711 -16.422 1 98.25 471 GLY B N 1
ATOM 8181 C CA . GLY B 1 471 ? 12.445 5.949 -17.219 1 98.25 471 GLY B CA 1
ATOM 8182 C C . GLY B 1 471 ? 11.828 4.676 -17.766 1 98.25 471 GLY B C 1
ATOM 8183 O O . GLY B 1 471 ? 11.258 4.672 -18.859 1 98.25 471 GLY B O 1
ATOM 8184 N N . LEU B 1 472 ? 12.086 3.541 -17.078 1 98.38 472 LEU B N 1
ATOM 8185 C CA . LEU B 1 472 ? 11.586 2.232 -17.484 1 98.38 472 LEU B CA 1
ATOM 8186 C C . LEU B 1 472 ? 10.711 1.621 -16.391 1 98.38 472 LEU B C 1
ATOM 8188 O O . LEU B 1 472 ? 10.727 2.09 -15.25 1 98.38 472 LEU B O 1
ATOM 8192 N N . ASP B 1 473 ? 9.914 0.66 -16.734 1 96.88 473 ASP B N 1
ATOM 8193 C CA . ASP B 1 473 ? 9.055 -0.065 -15.805 1 96.88 473 ASP B CA 1
ATOM 8194 C C . ASP B 1 473 ? 8.602 -1.396 -16.406 1 96.88 473 ASP B C 1
ATOM 8196 O O . ASP B 1 473 ? 9.031 -1.77 -17.5 1 96.88 473 ASP B O 1
ATOM 8200 N N . TYR B 1 474 ? 7.902 -2.166 -15.695 1 95.94 474 TYR B N 1
ATOM 8201 C CA . TYR B 1 474 ? 7.254 -3.375 -16.188 1 95.94 474 TYR B CA 1
ATOM 8202 C C . TYR B 1 474 ? 5.828 -3.486 -15.672 1 95.94 474 TYR B C 1
ATOM 8204 O O . TYR B 1 474 ? 5.492 -2.906 -14.633 1 95.94 474 TYR B O 1
ATOM 8212 N N . ASP B 1 475 ? 4.949 -4.234 -16.312 1 90.38 475 ASP B N 1
ATOM 8213 C CA . ASP B 1 475 ? 3.516 -4.137 -16.062 1 90.38 475 ASP B CA 1
ATOM 8214 C C . ASP B 1 475 ? 2.965 -5.445 -15.5 1 90.38 475 ASP B C 1
ATOM 8216 O O . ASP B 1 475 ? 1.913 -5.918 -15.93 1 90.38 475 ASP B O 1
ATOM 8220 N N . HIS B 1 476 ? 3.646 -6.102 -14.68 1 92.62 476 HIS B N 1
ATOM 8221 C CA . HIS B 1 476 ? 3.184 -7.215 -13.859 1 92.62 476 HIS B CA 1
ATOM 8222 C C . HIS B 1 476 ? 3.627 -7.055 -12.414 1 92.62 476 HIS B C 1
ATOM 8224 O O . HIS B 1 476 ? 4.426 -6.172 -12.102 1 92.62 476 HIS B O 1
ATOM 8230 N N . GLY B 1 477 ? 2.994 -7.801 -11.57 1 95.44 477 GLY B N 1
ATOM 8231 C CA . GLY B 1 477 ? 3.459 -7.789 -10.195 1 95.44 477 GLY B CA 1
ATOM 8232 C C . GLY B 1 477 ? 4.887 -8.273 -10.039 1 95.44 477 GLY B C 1
ATOM 8233 O O . GLY B 1 477 ? 5.398 -8.992 -10.898 1 95.44 477 GLY B O 1
ATOM 8234 N N . THR B 1 478 ? 5.527 -7.922 -8.945 1 98.25 478 THR B N 1
ATOM 8235 C CA . THR B 1 478 ? 6.922 -8.289 -8.711 1 98.25 478 THR B CA 1
ATOM 8236 C C . THR B 1 478 ? 7.02 -9.703 -8.156 1 98.25 478 THR B C 1
ATOM 8238 O O . THR B 1 478 ? 8.031 -10.383 -8.344 1 98.25 478 THR B O 1
ATOM 8241 N N . GLY B 1 479 ? 5.965 -10.031 -7.484 1 98 479 GLY B N 1
ATOM 8242 C CA . GLY B 1 479 ? 5.992 -11.375 -6.914 1 98 479 GLY B CA 1
ATOM 8243 C C . GLY B 1 479 ? 4.625 -11.859 -6.473 1 98 479 GLY B C 1
ATOM 8244 O O . GLY B 1 479 ? 3.74 -11.055 -6.176 1 98 479 GLY B O 1
ATOM 8245 N N . HIS B 1 480 ? 4.465 -13.18 -6.426 1 97.5 480 HIS B N 1
ATOM 8246 C CA . HIS B 1 480 ? 3.264 -13.859 -5.949 1 97.5 480 HIS B CA 1
ATOM 8247 C C . HIS B 1 480 ? 3.617 -15 -4.996 1 97.5 480 HIS B C 1
ATOM 8249 O O . HIS B 1 480 ? 4.766 -15.445 -4.961 1 97.5 480 HIS B O 1
ATOM 8255 N N . GLY B 1 481 ? 2.615 -15.352 -4.211 1 98.19 481 GLY B N 1
ATOM 8256 C CA . GLY B 1 481 ? 2.824 -16.5 -3.354 1 98.19 481 GLY B CA 1
ATOM 8257 C C . GLY B 1 481 ? 2.883 -17.812 -4.117 1 98.19 481 GLY B C 1
ATOM 8258 O O . GLY B 1 481 ? 2.391 -17.906 -5.246 1 98.19 481 GLY B O 1
ATOM 8259 N N . VAL B 1 482 ? 3.525 -18.781 -3.514 1 98.62 482 VAL B N 1
ATOM 8260 C CA . VAL B 1 482 ? 3.678 -20.094 -4.113 1 98.62 482 VAL B CA 1
ATOM 8261 C C . VAL B 1 482 ? 3.32 -21.172 -3.09 1 98.62 482 VAL B C 1
ATOM 8263 O O . VAL B 1 482 ? 3.691 -21.078 -1.919 1 98.62 482 VAL B O 1
ATOM 8266 N N . GLY B 1 483 ? 2.574 -22.125 -3.518 1 98.06 483 GLY B N 1
ATOM 8267 C CA . GLY B 1 483 ? 2.211 -23.234 -2.656 1 98.06 483 GLY B CA 1
ATOM 8268 C C . GLY B 1 483 ? 3.258 -24.344 -2.631 1 98.06 483 GLY B C 1
ATOM 8269 O O . GLY B 1 483 ? 4.191 -24.328 -3.438 1 98.06 483 GLY B O 1
ATOM 8270 N N . SER B 1 484 ? 3.203 -25.188 -1.662 1 98.38 484 SER B N 1
ATOM 8271 C CA . SER B 1 484 ? 4.016 -26.391 -1.59 1 98.38 484 SER B CA 1
ATOM 8272 C C . SER B 1 484 ? 3.307 -27.578 -2.244 1 98.38 484 SER B C 1
ATOM 8274 O O . SER B 1 484 ? 2.398 -28.156 -1.654 1 98.38 484 SER B O 1
ATOM 8276 N N . TYR B 1 485 ? 3.783 -27.922 -3.438 1 98.44 485 TYR B N 1
ATOM 8277 C CA . TYR B 1 485 ? 3.062 -28.875 -4.277 1 98.44 485 TYR B CA 1
ATOM 8278 C C . TYR B 1 485 ? 1.584 -28.516 -4.363 1 98.44 485 TYR B C 1
ATOM 8280 O O . TYR B 1 485 ? 0.718 -29.344 -4.066 1 98.44 485 TYR B O 1
ATOM 8288 N N . LEU B 1 486 ? 1.322 -27.328 -4.586 1 97.69 486 LEU B N 1
ATOM 8289 C CA . LEU B 1 486 ? 0.073 -26.609 -4.836 1 97.69 486 LEU B CA 1
ATOM 8290 C C . LEU B 1 486 ? 0.235 -25.609 -5.977 1 97.69 486 LEU B C 1
ATOM 8292 O O . LEU B 1 486 ? 1.112 -25.766 -6.828 1 97.69 486 LEU B O 1
ATOM 8296 N N . GLY B 1 487 ? -0.582 -24.609 -6.035 1 96.25 487 GLY B N 1
ATOM 8297 C CA . GLY B 1 487 ? -0.511 -23.656 -7.129 1 96.25 487 GLY B CA 1
ATOM 8298 C C . GLY B 1 487 ? 0.779 -22.859 -7.137 1 96.25 487 GLY B C 1
ATOM 8299 O O . GLY B 1 487 ? 1.286 -22.469 -6.082 1 96.25 487 GLY B O 1
ATOM 8300 N N . VAL B 1 488 ? 1.324 -22.672 -8.383 1 97.25 488 VAL B N 1
ATOM 8301 C CA . VAL B 1 488 ? 2.506 -21.844 -8.539 1 97.25 488 VAL B CA 1
ATOM 8302 C C . VAL B 1 488 ? 2.162 -20.391 -8.195 1 97.25 488 VAL B C 1
ATOM 8304 O O . VAL B 1 488 ? 3.029 -19.625 -7.773 1 97.25 488 VAL B O 1
ATOM 8307 N N . HIS B 1 489 ? 0.964 -20 -8.375 1 95.38 489 HIS B N 1
ATOM 8308 C CA . HIS B 1 489 ? 0.394 -18.766 -7.871 1 95.38 489 HIS B CA 1
ATOM 8309 C C . HIS B 1 489 ? -0.565 -19.016 -6.715 1 95.38 489 HIS B C 1
ATOM 8311 O O . HIS B 1 489 ? -1.602 -19.656 -6.895 1 95.38 489 HIS B O 1
ATOM 8317 N N . GLU B 1 490 ? -0.213 -18.609 -5.59 1 93.81 490 GLU B N 1
ATOM 8318 C CA . GLU B 1 490 ? -1.05 -18.859 -4.418 1 93.81 490 GLU B CA 1
ATOM 8319 C C . GLU B 1 490 ? -0.896 -17.734 -3.387 1 93.81 490 GLU B C 1
ATOM 8321 O O . GLU B 1 490 ? 0.198 -17.516 -2.861 1 93.81 490 GLU B O 1
ATOM 8326 N N . GLY B 1 491 ? -1.922 -17.047 -3.117 1 93.81 491 GLY B N 1
ATOM 8327 C CA . GLY B 1 491 ? -1.912 -15.992 -2.123 1 93.81 491 GLY B CA 1
ATOM 8328 C C . GLY B 1 491 ? -2.197 -16.484 -0.717 1 93.81 491 GLY B C 1
ATOM 8329 O O . GLY B 1 491 ? -2.107 -17.688 -0.447 1 93.81 491 GLY B O 1
ATOM 8330 N N . PRO B 1 492 ? -2.441 -15.703 0.218 1 96.12 492 PRO B N 1
ATOM 8331 C CA . PRO B 1 492 ? -2.98 -14.367 -0.05 1 96.12 492 PRO B CA 1
ATOM 8332 C C . PRO B 1 492 ? -1.892 -13.305 -0.161 1 96.12 492 PRO B C 1
ATOM 8334 O O . PRO B 1 492 ? -2.18 -12.156 -0.494 1 96.12 492 PRO B O 1
ATOM 8337 N N . GLN B 1 493 ? -0.575 -13.602 0.107 1 97.19 493 GLN B N 1
ATOM 8338 C CA . GLN B 1 493 ? 0.509 -12.625 0.053 1 97.19 493 GLN B CA 1
ATOM 8339 C C . GLN B 1 493 ? 0.96 -12.383 -1.384 1 97.19 493 GLN B C 1
ATOM 8341 O O . GLN B 1 493 ? 0.827 -13.258 -2.238 1 97.19 493 GLN B O 1
ATOM 8346 N N . ARG B 1 494 ? 1.43 -11.297 -1.689 1 97.5 494 ARG B N 1
ATOM 8347 C CA . ARG B 1 494 ? 2.012 -10.922 -2.975 1 97.5 494 ARG B CA 1
ATOM 8348 C C . ARG B 1 494 ? 2.934 -9.711 -2.826 1 97.5 494 ARG B C 1
ATOM 8350 O O . ARG B 1 494 ? 2.959 -9.07 -1.774 1 97.5 494 ARG B O 1
ATOM 8357 N N . ILE B 1 495 ? 3.732 -9.438 -3.783 1 98.25 495 ILE B N 1
ATOM 8358 C CA . ILE B 1 495 ? 4.535 -8.227 -3.902 1 98.25 495 ILE B CA 1
ATOM 8359 C C . ILE B 1 495 ? 4.184 -7.5 -5.199 1 98.25 495 ILE B C 1
ATOM 8361 O O . ILE B 1 495 ? 4.551 -7.945 -6.289 1 98.25 495 ILE B O 1
ATOM 8365 N N . SER B 1 496 ? 3.428 -6.438 -5.102 1 96.62 496 SER B N 1
ATOM 8366 C CA . SER B 1 496 ? 2.963 -5.699 -6.27 1 96.62 496 SER B CA 1
ATOM 8367 C C . SER B 1 496 ? 2.604 -4.262 -5.906 1 96.62 496 SER B C 1
ATOM 8369 O O . SER B 1 496 ? 2.5 -3.922 -4.727 1 96.62 496 SER B O 1
ATOM 8371 N N . LYS B 1 497 ? 2.381 -3.428 -6.945 1 93.44 497 LYS B N 1
ATOM 8372 C CA . LYS B 1 497 ? 1.927 -2.053 -6.742 1 93.44 497 LYS B CA 1
ATOM 8373 C C . LYS B 1 497 ? 0.55 -2.02 -6.086 1 93.44 497 LYS B C 1
ATOM 8375 O O . LYS B 1 497 ? 0.247 -1.107 -5.312 1 93.44 497 LYS B O 1
ATOM 8380 N N . ALA B 1 498 ? -0.279 -2.971 -6.418 1 89.75 498 ALA B N 1
ATOM 8381 C CA . ALA B 1 498 ? -1.632 -3.027 -5.871 1 89.75 498 ALA B CA 1
ATOM 8382 C C . ALA B 1 498 ? -1.604 -3.248 -4.363 1 89.75 498 ALA B C 1
ATOM 8384 O O . ALA B 1 498 ? -0.896 -4.129 -3.871 1 89.75 498 ALA B O 1
ATOM 8385 N N . PRO B 1 499 ? -2.35 -2.463 -3.641 1 90.38 499 PRO B N 1
ATOM 8386 C CA . PRO B 1 499 ? -2.336 -2.602 -2.184 1 90.38 499 PRO B CA 1
ATOM 8387 C C . PRO B 1 499 ? -2.762 -3.992 -1.72 1 90.38 499 PRO B C 1
ATOM 8389 O O . PRO B 1 499 ? -3.674 -4.59 -2.299 1 90.38 499 PRO B O 1
ATOM 8392 N N . ASN B 1 500 ? -2.016 -4.539 -0.78 1 90.94 500 ASN B N 1
ATOM 8393 C CA . ASN B 1 500 ? -2.299 -5.801 -0.106 1 90.94 500 ASN B CA 1
ATOM 8394 C C . ASN B 1 500 ? -2.104 -5.688 1.403 1 90.94 500 ASN B C 1
ATOM 8396 O O . ASN B 1 500 ? -1.073 -5.191 1.863 1 90.94 500 ASN B O 1
ATOM 8400 N N . THR B 1 501 ? -3.113 -6.043 2.203 1 90.94 501 THR B N 1
ATOM 8401 C CA . THR B 1 501 ? -3.062 -5.852 3.648 1 90.94 501 THR B CA 1
ATOM 8402 C C . THR B 1 501 ? -2.451 -7.07 4.332 1 90.94 501 THR B C 1
ATOM 8404 O O . THR B 1 501 ? -2.35 -7.109 5.562 1 90.94 501 THR B O 1
ATOM 8407 N N . VAL B 1 502 ? -2.07 -8.039 3.574 1 95.88 502 VAL B N 1
ATOM 8408 C CA . VAL B 1 502 ? -1.499 -9.25 4.148 1 95.88 502 VAL B CA 1
ATOM 8409 C C . VAL B 1 502 ? -0.017 -9.039 4.445 1 95.88 502 VAL B C 1
ATOM 8411 O O . VAL B 1 502 ? 0.788 -8.867 3.525 1 95.88 502 VAL B O 1
ATOM 8414 N N . ALA B 1 503 ? 0.295 -9.07 5.73 1 97.25 503 ALA B N 1
ATOM 8415 C CA . ALA B 1 503 ? 1.696 -8.961 6.129 1 97.25 503 ALA B CA 1
ATOM 8416 C C . ALA B 1 503 ? 2.49 -10.18 5.684 1 97.25 503 ALA B C 1
ATOM 8418 O O . ALA B 1 503 ? 1.984 -11.305 5.723 1 97.25 503 ALA B O 1
ATOM 8419 N N . LEU B 1 504 ? 3.684 -9.969 5.238 1 98.5 504 LEU B N 1
ATOM 8420 C CA . LEU B 1 504 ? 4.602 -11.078 4.996 1 98.5 504 LEU B CA 1
ATOM 8421 C C . LEU B 1 504 ? 5.012 -11.742 6.309 1 98.5 504 LEU B C 1
ATOM 8423 O O . LEU B 1 504 ? 5.414 -11.055 7.254 1 98.5 504 LEU B O 1
ATOM 8427 N N . ARG B 1 505 ? 4.867 -13.039 6.402 1 98.5 505 ARG B N 1
ATOM 8428 C CA . ARG B 1 505 ? 5.137 -13.797 7.617 1 98.5 505 ARG B CA 1
ATOM 8429 C C . ARG B 1 505 ? 6.125 -14.93 7.348 1 98.5 505 ARG B C 1
ATOM 8431 O O . ARG B 1 505 ? 6.254 -15.391 6.207 1 98.5 505 ARG B O 1
ATOM 8438 N N . PRO B 1 506 ? 6.805 -15.344 8.438 1 98.69 506 PRO B N 1
ATOM 8439 C CA . PRO B 1 506 ? 7.754 -16.438 8.258 1 98.69 506 PRO B CA 1
ATOM 8440 C C . PRO B 1 506 ? 7.133 -17.656 7.57 1 98.69 506 PRO B C 1
ATOM 8442 O O . PRO B 1 506 ? 6.004 -18.031 7.887 1 98.69 506 PRO B O 1
ATOM 8445 N N . GLY B 1 507 ? 7.84 -18.156 6.582 1 98.69 507 GLY B N 1
ATOM 8446 C CA . GLY B 1 507 ? 7.395 -19.359 5.902 1 98.69 507 GLY B CA 1
ATOM 8447 C C . GLY B 1 507 ? 6.633 -19.078 4.621 1 98.69 507 GLY B C 1
ATOM 8448 O O . GLY B 1 507 ? 6.445 -19.969 3.793 1 98.69 507 GLY B O 1
ATOM 8449 N N . MET B 1 508 ? 6.172 -17.875 4.426 1 98.88 508 MET B N 1
ATOM 8450 C CA . MET B 1 508 ? 5.539 -17.516 3.158 1 98.88 508 MET B CA 1
ATOM 8451 C C . MET B 1 508 ? 6.547 -17.547 2.016 1 98.88 508 MET B C 1
ATOM 8453 O O . MET B 1 508 ? 7.621 -16.938 2.113 1 98.88 508 MET B O 1
ATOM 8457 N N . ILE B 1 509 ? 6.309 -18.266 0.967 1 98.88 509 ILE B N 1
ATOM 8458 C CA . ILE B 1 509 ? 7.121 -18.266 -0.244 1 98.88 509 ILE B CA 1
ATOM 8459 C C . ILE B 1 509 ? 6.582 -17.234 -1.229 1 98.88 509 ILE B C 1
ATOM 8461 O O . ILE B 1 509 ? 5.371 -17.156 -1.451 1 98.88 509 ILE B O 1
ATOM 8465 N N . VAL B 1 510 ? 7.441 -16.406 -1.75 1 98.81 510 VAL B N 1
ATOM 8466 C CA . VAL B 1 510 ? 7.07 -15.414 -2.756 1 98.81 510 VAL B CA 1
ATOM 8467 C C . VAL B 1 510 ? 8.078 -15.445 -3.904 1 98.81 510 VAL B C 1
ATOM 8469 O O . VAL B 1 510 ? 9.258 -15.742 -3.697 1 98.81 510 VAL B O 1
ATOM 8472 N N . SER B 1 511 ? 7.617 -15.18 -5.094 1 98.81 511 SER B N 1
ATOM 8473 C CA . SER B 1 511 ? 8.539 -14.945 -6.199 1 98.81 511 SER B CA 1
ATOM 8474 C C . SER B 1 511 ? 9.109 -13.523 -6.16 1 98.81 511 SER B C 1
ATOM 8476 O O . SER B 1 511 ? 8.492 -12.625 -5.586 1 98.81 511 SER B O 1
ATOM 8478 N N . ASN B 1 512 ? 10.266 -13.344 -6.523 1 98.88 512 ASN B N 1
ATOM 8479 C CA . ASN B 1 512 ? 10.961 -12.102 -6.855 1 98.88 512 ASN B CA 1
ATOM 8480 C C . ASN B 1 512 ? 11.32 -12.039 -8.336 1 98.88 512 ASN B C 1
ATOM 8482 O O . ASN B 1 512 ? 12.32 -12.617 -8.766 1 98.88 512 ASN B O 1
ATOM 8486 N N . GLU B 1 513 ? 10.477 -11.289 -9.141 1 98.56 513 GLU B N 1
ATOM 8487 C CA . GLU B 1 513 ? 10.617 -11.492 -10.578 1 98.56 513 GLU B CA 1
ATOM 8488 C C . GLU B 1 513 ? 10.469 -10.172 -11.336 1 98.56 513 GLU B C 1
ATOM 8490 O O . GLU B 1 513 ? 9.68 -10.078 -12.273 1 98.56 513 GLU B O 1
ATOM 8495 N N . PRO B 1 514 ? 11.289 -9.125 -10.938 1 98.69 514 PRO B N 1
ATOM 8496 C CA . PRO B 1 514 ? 11.273 -7.934 -11.789 1 98.69 514 PRO B CA 1
ATOM 8497 C C . PRO B 1 514 ? 11.648 -8.242 -13.242 1 98.69 514 PRO B C 1
ATOM 8499 O O . PRO B 1 514 ? 12.25 -9.289 -13.516 1 98.69 514 PRO B O 1
ATOM 8502 N N . GLY B 1 515 ? 11.211 -7.363 -14.18 1 98.25 515 GLY B N 1
ATOM 8503 C CA . GLY B 1 515 ? 11.492 -7.57 -15.594 1 98.25 515 GLY B CA 1
ATOM 8504 C C . GLY B 1 515 ? 11.523 -6.281 -16.391 1 98.25 515 GLY B C 1
ATOM 8505 O O . GLY B 1 515 ? 11.398 -5.195 -15.828 1 98.25 515 GLY B O 1
ATOM 8506 N N . TYR B 1 516 ? 11.883 -6.395 -17.594 1 98.25 516 TYR B N 1
ATOM 8507 C CA . TYR B 1 516 ? 11.812 -5.355 -18.609 1 98.25 516 TYR B CA 1
ATOM 8508 C C . TYR B 1 516 ? 11.484 -5.953 -19.969 1 98.25 516 TYR B C 1
ATOM 8510 O O . TYR B 1 516 ? 12.047 -6.977 -20.359 1 98.25 516 TYR B O 1
ATOM 8518 N N . TYR B 1 517 ? 10.594 -5.34 -20.688 1 96.88 517 TYR B N 1
ATOM 8519 C CA . TYR B 1 517 ? 10.117 -5.855 -21.969 1 96.88 517 TYR B CA 1
ATOM 8520 C C . TYR B 1 517 ? 10.086 -4.754 -23.016 1 96.88 517 TYR B C 1
ATOM 8522 O O . TYR B 1 517 ? 9.281 -3.822 -22.922 1 96.88 517 TYR B O 1
ATOM 8530 N N . LYS B 1 518 ? 11.016 -4.844 -23.938 1 96.25 518 LYS B N 1
ATOM 8531 C CA . LYS B 1 518 ? 11.031 -3.91 -25.062 1 96.25 518 LYS B CA 1
ATOM 8532 C C . LYS B 1 518 ? 10.219 -4.445 -26.234 1 96.25 518 LYS B C 1
ATOM 8534 O O . LYS B 1 518 ? 10.688 -5.293 -26.984 1 96.25 518 LYS B O 1
ATOM 8539 N N . GLU B 1 519 ? 9.078 -3.893 -26.406 1 91.94 519 GLU B N 1
ATOM 8540 C CA . GLU B 1 519 ? 8.141 -4.375 -27.406 1 91.94 519 GLU B CA 1
ATOM 8541 C C . GLU B 1 519 ? 8.805 -4.5 -28.781 1 91.94 519 GLU B C 1
ATOM 8543 O O . GLU B 1 519 ? 9.484 -3.576 -29.234 1 91.94 519 GLU B O 1
ATOM 8548 N N . GLY B 1 520 ? 8.641 -5.641 -29.375 1 93.81 520 GLY B N 1
ATOM 8549 C CA . GLY B 1 520 ? 9.133 -5.891 -30.719 1 93.81 520 GLY B CA 1
ATOM 8550 C C . GLY B 1 520 ? 10.586 -6.316 -30.766 1 93.81 520 GLY B C 1
ATOM 8551 O O . GLY B 1 520 ? 11.109 -6.676 -31.812 1 93.81 520 GLY B O 1
ATOM 8552 N N . GLU B 1 521 ? 11.258 -6.422 -29.578 1 95.94 521 GLU B N 1
ATOM 8553 C CA . GLU B 1 521 ? 12.695 -6.672 -29.625 1 95.94 521 GLU B CA 1
ATOM 8554 C C . GLU B 1 521 ? 13.086 -7.824 -28.688 1 95.94 521 GLU B C 1
ATOM 8556 O O . GLU B 1 521 ? 13.469 -8.898 -29.156 1 95.94 521 GLU B O 1
ATOM 8561 N N . TYR B 1 522 ? 13.008 -7.613 -27.344 1 97.19 522 TYR B N 1
ATOM 8562 C CA . TYR B 1 522 ? 13.422 -8.648 -26.406 1 97.19 522 TYR B CA 1
ATOM 8563 C C . TYR B 1 522 ? 12.781 -8.43 -25.031 1 97.19 522 TYR B C 1
ATOM 8565 O O . TYR B 1 522 ? 12.164 -7.395 -24.797 1 97.19 522 TYR B O 1
ATOM 8573 N N . GLY B 1 523 ? 12.805 -9.422 -24.219 1 97.62 523 GLY B N 1
ATOM 8574 C CA . GLY B 1 523 ? 12.383 -9.328 -22.828 1 97.62 523 GLY B CA 1
ATOM 8575 C C . GLY B 1 523 ? 13.43 -9.828 -21.859 1 97.62 523 GLY B C 1
ATOM 8576 O O . GLY B 1 523 ? 14.273 -10.656 -22.203 1 97.62 523 GLY B O 1
ATOM 8577 N N . ILE B 1 524 ? 13.414 -9.234 -20.688 1 98.75 524 ILE B N 1
ATOM 8578 C CA . ILE B 1 524 ? 14.289 -9.617 -19.594 1 98.75 524 ILE B CA 1
ATOM 8579 C C . ILE B 1 524 ? 13.461 -9.883 -18.328 1 98.75 524 ILE B C 1
ATOM 8581 O O . ILE B 1 524 ? 12.531 -9.141 -18.016 1 98.75 524 ILE B O 1
ATOM 8585 N N . ARG B 1 525 ? 13.695 -10.953 -17.656 1 98.56 525 ARG B N 1
ATOM 8586 C CA . ARG B 1 525 ? 13.164 -11.242 -16.328 1 98.56 525 ARG B CA 1
ATOM 8587 C C . ARG B 1 525 ? 14.148 -12.078 -15.523 1 98.56 525 ARG B C 1
ATOM 8589 O O . ARG B 1 525 ? 14.828 -12.953 -16.062 1 98.56 525 ARG B O 1
ATOM 8596 N N . ILE B 1 526 ? 14.391 -11.734 -14.359 1 98.81 526 ILE B N 1
ATOM 8597 C CA . ILE B 1 526 ? 15.148 -12.516 -13.391 1 98.81 526 ILE B CA 1
ATOM 8598 C C . ILE B 1 526 ? 14.242 -12.914 -12.227 1 98.81 526 ILE B C 1
ATOM 8600 O O . ILE B 1 526 ? 13.734 -12.047 -11.508 1 98.81 526 ILE B O 1
ATOM 8604 N N . GLU B 1 527 ? 14.055 -14.172 -12.062 1 98.75 527 GLU B N 1
ATOM 8605 C CA . GLU B 1 527 ? 13.078 -14.602 -11.062 1 98.75 527 GLU B CA 1
ATOM 8606 C C . GLU B 1 527 ? 13.648 -15.711 -10.188 1 98.75 527 GLU B C 1
ATOM 8608 O O . GLU B 1 527 ? 14.188 -16.703 -10.695 1 98.75 527 GLU B O 1
ATOM 8613 N N . ASN B 1 528 ? 13.633 -15.531 -8.938 1 98.88 528 ASN B N 1
ATOM 8614 C CA . ASN B 1 528 ? 13.828 -16.547 -7.91 1 98.88 528 ASN B CA 1
ATOM 8615 C C . ASN B 1 528 ? 12.617 -16.656 -6.988 1 98.88 528 ASN B C 1
ATOM 8617 O O . ASN B 1 528 ? 11.906 -15.68 -6.773 1 98.88 528 ASN B O 1
ATOM 8621 N N . LEU B 1 529 ? 12.391 -17.875 -6.543 1 98.94 529 LEU B N 1
ATOM 8622 C CA . LEU B 1 529 ? 11.547 -18 -5.359 1 98.94 529 LEU B CA 1
ATOM 8623 C C . LEU B 1 529 ? 12.367 -17.797 -4.086 1 98.94 529 LEU B C 1
ATOM 8625 O O . LEU B 1 529 ? 13.547 -18.156 -4.035 1 98.94 529 LEU B O 1
ATOM 8629 N N . GLN B 1 530 ? 11.742 -17.219 -3.141 1 98.88 530 GLN B N 1
ATOM 8630 C CA . GLN B 1 530 ? 12.312 -17.016 -1.813 1 98.88 530 GLN B CA 1
ATOM 8631 C C . GLN B 1 530 ? 11.25 -17.141 -0.729 1 98.88 530 GLN B C 1
ATOM 8633 O O . GLN B 1 530 ? 10.055 -17.094 -1.018 1 98.88 530 GLN B O 1
ATOM 8638 N N . PHE B 1 531 ? 11.625 -17.422 0.504 1 98.75 531 PHE B N 1
ATOM 8639 C CA . PHE B 1 531 ? 10.633 -17.453 1.578 1 98.75 531 PHE B CA 1
ATOM 8640 C C . PHE B 1 531 ? 11.023 -16.484 2.693 1 98.75 531 PHE B C 1
ATOM 8642 O O . PHE B 1 531 ? 12.195 -16.141 2.85 1 98.75 531 PHE B O 1
ATOM 8649 N N . VAL B 1 532 ? 10.094 -15.938 3.455 1 98.88 532 VAL B N 1
ATOM 8650 C CA . VAL B 1 532 ? 10.281 -15 4.555 1 98.88 532 VAL B CA 1
ATOM 8651 C C . VAL B 1 532 ? 10.875 -15.719 5.762 1 98.88 532 VAL B C 1
ATOM 8653 O O . VAL B 1 532 ? 10.312 -16.719 6.234 1 98.88 532 VAL B O 1
ATOM 8656 N N . THR B 1 533 ? 11.953 -15.281 6.238 1 98.69 533 THR B N 1
ATOM 8657 C CA . THR B 1 533 ? 12.617 -15.898 7.383 1 98.69 533 THR B CA 1
ATOM 8658 C C . THR B 1 533 ? 12.055 -15.352 8.695 1 98.69 533 THR B C 1
ATOM 8660 O O . THR B 1 533 ? 11.398 -14.305 8.703 1 98.69 533 THR B O 1
ATOM 8663 N N . GLU B 1 534 ? 12.281 -16.078 9.773 1 98.31 534 GLU B N 1
ATOM 8664 C CA . GLU B 1 534 ? 11.953 -15.562 11.102 1 98.31 534 GLU B CA 1
ATOM 8665 C C . GLU B 1 534 ? 12.648 -14.234 11.367 1 98.31 534 GLU B C 1
ATOM 8667 O O . GLU B 1 534 ? 13.75 -13.992 10.875 1 98.31 534 GLU B O 1
ATOM 8672 N N . ALA B 1 535 ? 11.977 -13.383 12.117 1 97.81 535 ALA B N 1
ATOM 8673 C CA . ALA B 1 535 ? 12.625 -12.133 12.516 1 97.81 535 ALA B CA 1
ATOM 8674 C C . ALA B 1 535 ? 13.805 -12.398 13.445 1 97.81 535 ALA B C 1
ATOM 8676 O O . ALA B 1 535 ? 13.695 -13.18 14.398 1 97.81 535 ALA B O 1
ATOM 8677 N N . GLU B 1 536 ? 14.906 -11.859 13.109 1 97.44 536 GLU B N 1
ATOM 8678 C CA . GLU B 1 536 ? 16.109 -12.008 13.93 1 97.44 536 GLU B CA 1
ATOM 8679 C C . GLU B 1 536 ? 16.672 -10.648 14.336 1 97.44 536 GLU B C 1
ATOM 8681 O O . GLU B 1 536 ? 16.531 -9.672 13.602 1 97.44 536 GLU B O 1
ATOM 8686 N N . PRO B 1 537 ? 17.266 -10.609 15.539 1 96.69 537 PRO B N 1
ATOM 8687 C CA . PRO B 1 537 ? 17.938 -9.359 15.922 1 96.69 537 PRO B CA 1
ATOM 8688 C C . PRO B 1 537 ? 19.094 -9 15 1 96.69 537 PRO B C 1
ATOM 8690 O O . PRO B 1 537 ? 19.828 -9.891 14.539 1 96.69 537 PRO B O 1
ATOM 8693 N N . VAL B 1 538 ? 19.188 -7.781 14.711 1 96.12 538 VAL B N 1
ATOM 8694 C CA . VAL B 1 538 ? 20.344 -7.242 14.023 1 96.12 538 VAL B CA 1
ATOM 8695 C C . VAL B 1 538 ? 21.328 -6.645 15.031 1 96.12 538 VAL B C 1
ATOM 8697 O O . VAL B 1 538 ? 20.906 -5.93 15.953 1 96.12 538 VAL B O 1
ATOM 8700 N N . ALA B 1 539 ? 22.547 -6.953 14.867 1 94.88 539 ALA B N 1
ATOM 8701 C CA . ALA B 1 539 ? 23.547 -6.426 15.797 1 94.88 539 ALA B CA 1
ATOM 8702 C C . ALA B 1 539 ? 23.469 -4.906 15.891 1 94.88 539 ALA B C 1
ATOM 8704 O O . ALA B 1 539 ? 23.5 -4.211 14.875 1 94.88 539 ALA B O 1
ATOM 8705 N N . GLY B 1 540 ? 23.297 -4.434 17.125 1 94.31 540 GLY B N 1
ATOM 8706 C CA . GLY B 1 540 ? 23.203 -3 17.344 1 94.31 540 GLY B CA 1
ATOM 8707 C C . GLY B 1 540 ? 21.812 -2.439 17.109 1 94.31 540 GLY B C 1
ATOM 8708 O O . GLY B 1 540 ? 21.578 -1.249 17.312 1 94.31 540 GLY B O 1
ATOM 8709 N N . GLY B 1 541 ? 20.922 -3.355 16.656 1 96.31 541 GLY B N 1
ATOM 8710 C CA . GLY B 1 541 ? 19.578 -2.916 16.359 1 96.31 541 GLY B CA 1
ATOM 8711 C C . GLY B 1 541 ? 18.641 -2.967 17.547 1 96.31 541 GLY B C 1
ATOM 8712 O O . GLY B 1 541 ? 19.062 -3.303 18.656 1 96.31 541 GLY B O 1
ATOM 8713 N N . GLU B 1 542 ? 17.438 -2.463 17.328 1 96.06 542 GLU B N 1
ATOM 8714 C CA . GLU B 1 542 ? 16.453 -2.371 18.406 1 96.06 542 GLU B CA 1
ATOM 8715 C C . GLU B 1 542 ? 15.258 -3.279 18.156 1 96.06 542 GLU B C 1
ATOM 8717 O O . GLU B 1 542 ? 14.5 -3.58 19.078 1 96.06 542 GLU B O 1
ATOM 8722 N N . ARG B 1 543 ? 15.078 -3.695 16.953 1 95.44 543 ARG B N 1
ATOM 8723 C CA . ARG B 1 543 ? 13.945 -4.539 16.578 1 95.44 543 ARG B CA 1
ATOM 8724 C C . ARG B 1 543 ? 14.406 -5.715 15.727 1 95.44 543 ARG B C 1
ATOM 8726 O O . ARG B 1 543 ? 15.281 -5.57 14.875 1 95.44 543 ARG B O 1
ATOM 8733 N N . PRO B 1 544 ? 13.852 -6.914 16.031 1 97.88 544 PRO B N 1
ATOM 8734 C CA . PRO B 1 544 ? 14.133 -8.008 15.086 1 97.88 544 PRO B CA 1
ATOM 8735 C C . PRO B 1 544 ? 13.57 -7.742 13.695 1 97.88 544 PRO B C 1
ATOM 8737 O O . PRO B 1 544 ? 12.523 -7.102 13.555 1 97.88 544 PRO B O 1
ATOM 8740 N N . MET B 1 545 ? 14.281 -8.156 12.711 1 98.69 545 MET B N 1
ATOM 8741 C CA . MET B 1 545 ? 13.867 -7.941 11.328 1 98.69 545 MET B CA 1
ATOM 8742 C C . MET B 1 545 ? 13.711 -9.266 10.594 1 98.69 545 MET B C 1
ATOM 8744 O O . MET B 1 545 ? 14.516 -10.18 10.781 1 98.69 545 MET B O 1
ATOM 8748 N N . HIS B 1 546 ? 12.602 -9.375 9.773 1 98.69 546 HIS B N 1
ATOM 8749 C CA . HIS B 1 546 ? 12.492 -10.453 8.797 1 98.69 546 HIS B CA 1
ATOM 8750 C C . HIS B 1 546 ? 13.438 -10.242 7.625 1 98.69 546 HIS B C 1
ATOM 8752 O O . HIS B 1 546 ? 14.008 -9.164 7.469 1 98.69 546 HIS B O 1
ATOM 8758 N N . GLY B 1 547 ? 13.68 -11.234 6.859 1 98.38 547 GLY B N 1
ATOM 8759 C CA . GLY B 1 547 ? 14.367 -11.227 5.578 1 98.38 547 GLY B CA 1
ATOM 8760 C C . GLY B 1 547 ? 13.891 -12.32 4.641 1 98.38 547 GLY B C 1
ATOM 8761 O O . GLY B 1 547 ? 12.805 -12.875 4.824 1 98.38 547 GLY B O 1
ATOM 8762 N N . PHE B 1 548 ? 14.602 -12.539 3.588 1 98.69 548 PHE B N 1
ATOM 8763 C CA . PHE B 1 548 ? 14.305 -13.594 2.623 1 98.69 548 PHE B CA 1
ATOM 8764 C C . PHE B 1 548 ? 15.477 -14.555 2.492 1 98.69 548 PHE B C 1
ATOM 8766 O O . PHE B 1 548 ? 16.641 -14.156 2.633 1 98.69 548 PHE B O 1
ATOM 8773 N N . GLU B 1 549 ? 15.141 -15.688 2.275 1 98.56 549 GLU B N 1
ATOM 8774 C CA . GLU B 1 549 ? 16.109 -16.688 1.834 1 98.56 549 GLU B CA 1
ATOM 8775 C C . GLU B 1 549 ? 15.75 -17.234 0.457 1 98.56 549 GLU B C 1
ATOM 8777 O O . GLU B 1 549 ? 14.633 -17.719 0.25 1 98.56 549 GLU B O 1
ATOM 8782 N N . ALA B 1 550 ? 16.656 -17.141 -0.452 1 98.62 550 ALA B N 1
ATOM 8783 C CA . ALA B 1 550 ? 16.422 -17.641 -1.802 1 98.62 550 ALA B CA 1
ATOM 8784 C C . ALA B 1 550 ? 16.25 -19.156 -1.799 1 98.62 550 ALA B C 1
ATOM 8786 O O . ALA B 1 550 ? 17.031 -19.875 -1.146 1 98.62 550 ALA B O 1
ATOM 8787 N N . LEU B 1 551 ? 15.242 -19.609 -2.48 1 98.88 551 LEU B N 1
ATOM 8788 C CA . LEU B 1 551 ? 15.055 -21.031 -2.703 1 98.88 551 LEU B CA 1
ATOM 8789 C C . LEU B 1 551 ? 15.656 -21.453 -4.039 1 98.88 551 LEU B C 1
ATOM 8791 O O . LEU B 1 551 ? 16.281 -22.516 -4.129 1 98.88 551 LEU B O 1
ATOM 8795 N N . THR B 1 552 ? 15.445 -20.625 -5.051 1 98.88 552 THR B N 1
ATOM 8796 C CA . THR B 1 552 ? 15.914 -20.938 -6.398 1 98.88 552 THR B CA 1
ATOM 8797 C C . THR B 1 552 ? 17.438 -20.828 -6.477 1 98.88 552 THR B C 1
ATOM 8799 O O . THR B 1 552 ? 18.016 -19.828 -6.066 1 98.88 552 THR B O 1
ATOM 8802 N N . LEU B 1 553 ? 18.062 -21.844 -6.992 1 98.69 553 LEU B N 1
ATOM 8803 C CA . LEU B 1 553 ? 19.516 -21.875 -7.176 1 98.69 553 LEU B CA 1
ATOM 8804 C C . LEU B 1 553 ? 19.859 -22.234 -8.617 1 98.69 553 LEU B C 1
ATOM 8806 O O . LEU B 1 553 ? 19.875 -23.422 -8.977 1 98.69 553 LEU B O 1
ATOM 8810 N N . ALA B 1 554 ? 20.172 -21.297 -9.375 1 98.62 554 ALA B N 1
ATOM 8811 C CA . ALA B 1 554 ? 20.641 -21.422 -10.758 1 98.62 554 ALA B CA 1
ATOM 8812 C C . ALA B 1 554 ? 21.438 -20.188 -11.18 1 98.62 554 ALA B C 1
ATOM 8814 O O . ALA B 1 554 ? 21.141 -19.062 -10.75 1 98.62 554 ALA B O 1
ATOM 8815 N N . PRO B 1 555 ? 22.438 -20.391 -11.992 1 98.69 555 PRO B N 1
ATOM 8816 C CA . PRO B 1 555 ? 23.266 -19.234 -12.336 1 98.69 555 PRO B CA 1
ATOM 8817 C C . PRO B 1 555 ? 22.516 -18.188 -13.156 1 98.69 555 PRO B C 1
ATOM 8819 O O . PRO B 1 555 ? 21.594 -18.531 -13.898 1 98.69 555 PRO B O 1
ATOM 8822 N N . ILE B 1 556 ? 22.828 -16.938 -12.984 1 98.81 556 ILE B N 1
ATOM 8823 C CA . ILE B 1 556 ? 22.406 -15.781 -13.766 1 98.81 556 ILE B CA 1
ATOM 8824 C C . ILE B 1 556 ? 23.484 -15.406 -14.773 1 98.81 556 ILE B C 1
ATOM 8826 O O . ILE B 1 556 ? 24.672 -15.367 -14.43 1 98.81 556 ILE B O 1
ATOM 8830 N N . ASP B 1 557 ? 23.172 -15.227 -15.977 1 98.5 557 ASP B N 1
ATOM 8831 C CA . ASP B 1 557 ? 24.141 -15.008 -17.047 1 98.5 557 ASP B CA 1
ATOM 8832 C C . ASP B 1 557 ? 24.984 -13.766 -16.766 1 98.5 557 ASP B C 1
ATOM 8834 O O . ASP B 1 557 ? 24.578 -12.648 -17.078 1 98.5 557 ASP B O 1
ATOM 8838 N N . ARG B 1 558 ? 26.141 -13.961 -16.359 1 97.5 558 ARG B N 1
ATOM 8839 C CA . ARG B 1 558 ? 27 -12.867 -15.938 1 97.5 558 ARG B CA 1
ATOM 8840 C C . ARG B 1 558 ? 27.453 -12.031 -17.125 1 97.5 558 ARG B C 1
ATOM 8842 O O . ARG B 1 558 ? 27.844 -10.875 -16.969 1 97.5 558 ARG B O 1
ATOM 8849 N N . ARG B 1 559 ? 27.422 -12.531 -18.422 1 97.25 559 ARG B N 1
ATOM 8850 C CA . ARG B 1 559 ? 27.781 -11.789 -19.625 1 97.25 559 ARG B CA 1
ATOM 8851 C C . ARG B 1 559 ? 26.844 -10.594 -19.828 1 97.25 559 ARG B C 1
ATOM 8853 O O . ARG B 1 559 ? 27.188 -9.664 -20.562 1 97.25 559 ARG B O 1
ATOM 8860 N N . LEU B 1 560 ? 25.672 -10.641 -19.125 1 98.81 560 LEU B N 1
ATOM 8861 C CA . LEU B 1 560 ? 24.672 -9.594 -19.297 1 98.81 560 LEU B CA 1
ATOM 8862 C C . LEU B 1 560 ? 24.812 -8.531 -18.203 1 98.81 560 LEU B C 1
ATOM 8864 O O . LEU B 1 560 ? 24.094 -7.531 -18.219 1 98.81 560 LEU B O 1
ATOM 8868 N N . VAL B 1 561 ? 25.734 -8.672 -17.297 1 98.81 561 VAL B N 1
ATOM 8869 C CA . VAL B 1 561 ? 25.844 -7.781 -16.141 1 98.81 561 VAL B CA 1
ATOM 8870 C C . VAL B 1 561 ? 26.922 -6.73 -16.406 1 98.81 561 VAL B C 1
ATOM 8872 O O . VAL B 1 561 ? 28.062 -7.066 -16.734 1 98.81 561 VAL B O 1
ATOM 8875 N N . VAL B 1 562 ? 26.516 -5.5 -16.375 1 98.62 562 VAL B N 1
ATOM 8876 C CA . VAL B 1 562 ? 27.469 -4.398 -16.406 1 98.62 562 VAL B CA 1
ATOM 8877 C C . VAL B 1 562 ? 28 -4.137 -14.992 1 98.62 562 VAL B C 1
ATOM 8879 O O . VAL B 1 562 ? 27.391 -3.395 -14.219 1 98.62 562 VAL B O 1
ATOM 8882 N N . LYS B 1 563 ? 29.156 -4.609 -14.742 1 97.94 563 LYS B N 1
ATOM 8883 C CA . LYS B 1 563 ? 29.734 -4.598 -13.398 1 97.94 563 LYS B CA 1
ATOM 8884 C C . LYS B 1 563 ? 29.812 -3.18 -12.844 1 97.94 563 LYS B C 1
ATOM 8886 O O . LYS B 1 563 ? 29.531 -2.953 -11.664 1 97.94 563 LYS B O 1
ATOM 8891 N N . GLU B 1 564 ? 30.094 -2.205 -13.617 1 96.81 564 GLU B N 1
ATOM 8892 C CA . GLU B 1 564 ? 30.312 -0.824 -13.195 1 96.81 564 GLU B CA 1
ATOM 8893 C C . GLU B 1 564 ? 29.031 -0.182 -12.703 1 96.81 564 GLU B C 1
ATOM 8895 O O . GLU B 1 564 ? 29.047 0.857 -12.047 1 96.81 564 GLU B O 1
ATOM 8900 N N . MET B 1 565 ? 27.938 -0.791 -13.094 1 97.38 565 MET B N 1
ATOM 8901 C CA . MET B 1 565 ? 26.656 -0.248 -12.688 1 97.38 565 MET B CA 1
ATOM 8902 C C . MET B 1 565 ? 26.281 -0.723 -11.281 1 97.38 565 MET B C 1
ATOM 8904 O O . MET B 1 565 ? 25.359 -0.18 -10.656 1 97.38 565 MET B O 1
ATOM 8908 N N . LEU B 1 566 ? 26.953 -1.727 -10.766 1 97.5 566 LEU B N 1
ATOM 8909 C CA . LEU B 1 566 ? 26.641 -2.275 -9.453 1 97.5 566 LEU B CA 1
ATOM 8910 C C . LEU B 1 566 ? 27.438 -1.568 -8.367 1 97.5 566 LEU B C 1
ATOM 8912 O O . LEU B 1 566 ? 28.609 -1.237 -8.562 1 97.5 566 LEU B O 1
ATOM 8916 N N . THR B 1 567 ? 26.844 -1.324 -7.227 1 94.5 567 THR B N 1
ATOM 8917 C CA . THR B 1 567 ? 27.578 -0.902 -6.039 1 94.5 567 THR B CA 1
ATOM 8918 C C . THR B 1 567 ? 28.391 -2.057 -5.477 1 94.5 567 THR B C 1
ATOM 8920 O O . THR B 1 567 ? 28.172 -3.215 -5.832 1 94.5 567 THR B O 1
ATOM 8923 N N . PRO B 1 568 ? 29.297 -1.764 -4.582 1 94.81 568 PRO B N 1
ATOM 8924 C CA . PRO B 1 568 ? 30.062 -2.844 -3.951 1 94.81 568 PRO B CA 1
ATOM 8925 C C . PRO B 1 568 ? 29.172 -3.838 -3.207 1 94.81 568 PRO B C 1
ATOM 8927 O O . PRO B 1 568 ? 29.438 -5.043 -3.236 1 94.81 568 PRO B O 1
ATOM 8930 N N . GLU B 1 569 ? 28.203 -3.33 -2.605 1 94.44 569 GLU B N 1
ATOM 8931 C CA . GLU B 1 569 ? 27.281 -4.191 -1.865 1 94.44 569 GLU B CA 1
ATOM 8932 C C . GLU B 1 569 ? 26.5 -5.102 -2.809 1 94.44 569 GLU B C 1
ATOM 8934 O O . GLU B 1 569 ? 26.312 -6.285 -2.523 1 94.44 569 GLU B O 1
ATOM 8939 N N . GLU B 1 570 ? 26.031 -4.574 -3.92 1 97.31 570 GLU B N 1
ATOM 8940 C CA . GLU B 1 570 ? 25.312 -5.352 -4.918 1 97.31 570 GLU B CA 1
ATOM 8941 C C . GLU B 1 570 ? 26.203 -6.43 -5.535 1 97.31 570 GLU B C 1
ATOM 8943 O O . GLU B 1 570 ? 25.766 -7.566 -5.734 1 97.31 570 GLU B O 1
ATOM 8948 N N . LEU B 1 571 ? 27.391 -6.043 -5.82 1 98.06 571 LEU B N 1
ATOM 8949 C CA 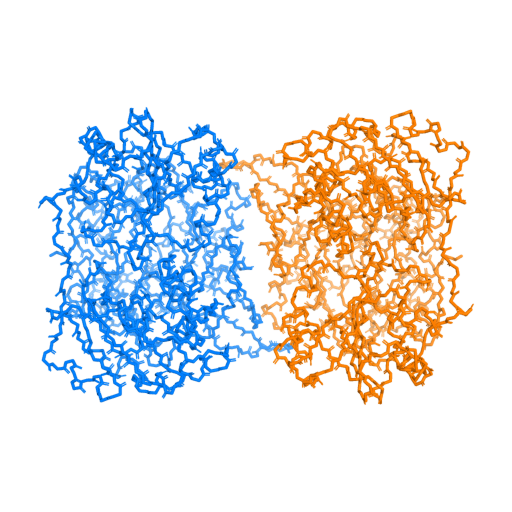. LEU B 1 571 ? 28.359 -6.984 -6.387 1 98.06 571 LEU B CA 1
ATOM 8950 C C . LEU B 1 571 ? 28.641 -8.133 -5.422 1 98.06 571 LEU B C 1
ATOM 8952 O O . LEU B 1 571 ? 28.656 -9.297 -5.824 1 98.06 571 LEU B O 1
ATOM 8956 N N . ALA B 1 572 ? 28.828 -7.789 -4.176 1 98.19 572 ALA B N 1
ATOM 8957 C CA . ALA B 1 572 ? 29.062 -8.805 -3.156 1 98.19 572 ALA B CA 1
ATOM 8958 C C . ALA B 1 572 ? 27.875 -9.742 -3.018 1 98.19 572 ALA B C 1
ATOM 8960 O O . ALA B 1 572 ? 28.047 -10.953 -2.83 1 98.19 572 ALA B O 1
ATOM 8961 N N . GLN B 1 573 ? 26.75 -9.188 -3.072 1 98.19 573 GLN B N 1
ATOM 8962 C CA . GLN B 1 573 ? 25.516 -9.969 -2.98 1 98.19 573 GLN B CA 1
ATOM 8963 C C . GLN B 1 573 ? 25.391 -10.93 -4.156 1 98.19 573 GLN B C 1
ATOM 8965 O O . GLN B 1 573 ? 25.047 -12.102 -3.975 1 98.19 573 GLN B O 1
ATOM 8970 N N . PHE B 1 574 ? 25.625 -10.422 -5.359 1 98.56 574 PHE B N 1
ATOM 8971 C CA . PHE B 1 574 ? 25.562 -11.234 -6.57 1 98.56 574 PHE B CA 1
ATOM 8972 C C . PHE B 1 574 ? 26.562 -12.383 -6.496 1 98.56 574 PHE B C 1
ATOM 8974 O O . PHE B 1 574 ? 26.219 -13.531 -6.781 1 98.56 574 PHE B O 1
ATOM 8981 N N . ASP B 1 575 ? 27.75 -12.078 -6.039 1 98.75 575 ASP B N 1
ATOM 8982 C CA . ASP B 1 575 ? 28.797 -13.086 -5.938 1 98.75 575 ASP B CA 1
ATOM 8983 C C . ASP B 1 575 ? 28.453 -14.125 -4.871 1 98.75 575 ASP B C 1
ATOM 8985 O O . ASP B 1 575 ? 28.75 -15.305 -5.035 1 98.75 575 ASP B O 1
ATOM 8989 N N . ALA B 1 576 ? 27.875 -13.672 -3.824 1 98.69 576 ALA B N 1
ATOM 8990 C CA . ALA B 1 576 ? 27.5 -14.594 -2.756 1 98.69 576 ALA B CA 1
ATOM 8991 C C . ALA B 1 576 ? 26.422 -15.578 -3.229 1 98.69 576 ALA B C 1
ATOM 8993 O O . ALA B 1 576 ? 26.453 -16.75 -2.869 1 98.69 576 ALA B O 1
ATOM 8994 N N . TYR B 1 577 ? 25.484 -15.07 -3.926 1 98.69 577 TYR B N 1
ATOM 8995 C CA . TYR B 1 577 ? 24.469 -15.938 -4.492 1 98.69 577 TYR B CA 1
ATOM 8996 C C . TYR B 1 577 ? 25.078 -16.984 -5.41 1 98.69 577 TYR B C 1
ATOM 8998 O O . TYR B 1 577 ? 24.766 -18.172 -5.305 1 98.69 577 TYR B O 1
ATOM 9006 N N . HIS B 1 578 ? 25.922 -16.594 -6.352 1 98.75 578 HIS B N 1
ATOM 9007 C CA . HIS B 1 578 ? 26.578 -17.516 -7.281 1 98.75 578 HIS B CA 1
ATOM 9008 C C . HIS B 1 578 ? 27.453 -18.516 -6.543 1 98.75 578 HIS B C 1
ATOM 9010 O O . HIS B 1 578 ? 27.547 -19.672 -6.945 1 98.75 578 HIS B O 1
ATOM 9016 N N . ALA B 1 579 ? 28.062 -18.031 -5.492 1 98.75 579 ALA B N 1
ATOM 9017 C CA . ALA B 1 579 ? 28.844 -18.938 -4.672 1 98.75 579 ALA B CA 1
ATOM 9018 C C . ALA B 1 579 ? 27.969 -20.031 -4.074 1 98.75 579 ALA B C 1
ATOM 9020 O O . ALA B 1 579 ? 28.375 -21.203 -3.994 1 98.75 579 ALA B O 1
ATOM 9021 N N . ARG B 1 580 ? 26.859 -19.672 -3.609 1 98.75 580 ARG B N 1
ATOM 9022 C CA . ARG B 1 580 ? 25.922 -20.641 -3.068 1 98.75 580 ARG B CA 1
ATOM 9023 C C . ARG B 1 580 ? 25.469 -21.625 -4.148 1 98.75 580 ARG B C 1
ATOM 9025 O O . ARG B 1 580 ? 25.344 -22.828 -3.896 1 98.75 580 ARG B O 1
ATOM 9032 N N . VAL B 1 581 ? 25.156 -21.094 -5.352 1 98.88 581 VAL B N 1
ATOM 9033 C CA . VAL B 1 581 ? 24.781 -21.953 -6.473 1 98.88 581 VAL B CA 1
ATOM 9034 C C . VAL B 1 581 ? 25.891 -22.969 -6.73 1 98.88 581 VAL B C 1
ATOM 9036 O O . VAL B 1 581 ? 25.609 -24.172 -6.863 1 98.88 581 VAL B O 1
ATOM 9039 N N . ALA B 1 582 ? 27.109 -22.516 -6.797 1 98.69 582 ALA B N 1
ATOM 9040 C CA . ALA B 1 582 ? 28.234 -23.406 -7.02 1 98.69 582 ALA B CA 1
ATOM 9041 C C . ALA B 1 582 ? 28.312 -24.469 -5.93 1 98.69 582 ALA B C 1
ATOM 9043 O O . ALA B 1 582 ? 28.547 -25.641 -6.219 1 98.69 582 ALA B O 1
ATOM 9044 N N . ARG B 1 583 ? 28.125 -24.031 -4.699 1 98.62 583 ARG B N 1
ATOM 9045 C CA . ARG B 1 583 ? 28.281 -24.922 -3.547 1 98.62 583 ARG B CA 1
ATOM 9046 C C . ARG B 1 583 ? 27.172 -25.969 -3.506 1 98.62 583 ARG B C 1
ATOM 9048 O O . ARG B 1 583 ? 27.438 -27.141 -3.221 1 98.62 583 ARG B O 1
ATOM 9055 N N . GLU B 1 584 ? 25.953 -25.625 -3.799 1 98.62 584 GLU B N 1
ATOM 9056 C CA . GLU B 1 584 ? 24.812 -26.5 -3.566 1 98.62 584 GLU B CA 1
ATOM 9057 C C . GLU B 1 584 ? 24.453 -27.281 -4.824 1 98.62 584 GLU B C 1
ATOM 9059 O O . GLU B 1 584 ? 23.969 -28.422 -4.742 1 98.62 584 GLU B O 1
ATOM 9064 N N . ILE B 1 585 ? 24.688 -26.703 -6.035 1 98.75 585 ILE B N 1
ATOM 9065 C CA . ILE B 1 585 ? 24.297 -27.328 -7.289 1 98.75 585 ILE B CA 1
ATOM 9066 C C . ILE B 1 585 ? 25.484 -28.078 -7.887 1 98.75 585 ILE B C 1
ATOM 9068 O O . ILE B 1 585 ? 25.328 -29.109 -8.531 1 98.75 585 ILE B O 1
ATOM 9072 N N . GLY B 1 586 ? 26.688 -27.594 -7.742 1 98.31 586 GLY B N 1
ATOM 9073 C CA . GLY B 1 586 ? 27.906 -28.141 -8.32 1 98.31 586 GLY B CA 1
ATOM 9074 C C . GLY B 1 586 ? 28.047 -29.641 -8.125 1 98.31 586 GLY B C 1
ATOM 9075 O O . GLY B 1 586 ? 28.281 -30.375 -9.086 1 98.31 586 GLY B O 1
ATOM 9076 N N . PRO B 1 587 ? 27.875 -30.094 -6.918 1 98.25 587 PRO B N 1
ATOM 9077 C CA . PRO B 1 587 ? 28.062 -31.516 -6.633 1 98.25 587 PRO B CA 1
ATOM 9078 C C . PRO B 1 587 ? 27.062 -32.406 -7.367 1 98.25 587 PRO B C 1
ATOM 9080 O O . PRO B 1 587 ? 27.25 -33.625 -7.449 1 98.25 587 PRO B O 1
ATOM 9083 N N . LEU B 1 588 ? 25.984 -31.844 -7.883 1 98.31 588 LEU B N 1
ATOM 9084 C CA . LEU B 1 588 ? 24.938 -32.594 -8.539 1 98.31 588 LEU B CA 1
ATOM 9085 C C . LEU B 1 588 ? 25.172 -32.688 -10.039 1 98.31 588 LEU B C 1
ATOM 9087 O O . LEU B 1 588 ? 24.453 -33.406 -10.75 1 98.31 588 LEU B O 1
ATOM 9091 N N . LEU B 1 589 ? 26.109 -31.984 -10.508 1 98.06 589 LEU B N 1
ATOM 9092 C CA . LEU B 1 589 ? 26.484 -32 -11.922 1 98.06 589 LEU B CA 1
ATOM 9093 C C . LEU B 1 589 ? 27.75 -32.812 -12.148 1 98.06 589 LEU B C 1
ATOM 9095 O O . LEU B 1 589 ? 28.438 -33.156 -11.188 1 98.06 589 LEU B O 1
ATOM 9099 N N . ASP B 1 590 ? 28.016 -33.219 -13.422 1 95.69 590 ASP B N 1
ATOM 9100 C CA . ASP B 1 590 ? 29.219 -33.969 -13.766 1 95.69 590 ASP B CA 1
ATOM 9101 C C . ASP B 1 590 ? 29.844 -33.438 -15.055 1 95.69 590 ASP B C 1
ATOM 9103 O O . ASP B 1 590 ? 29.203 -32.656 -15.781 1 95.69 590 ASP B O 1
ATOM 9107 N N . GLY B 1 591 ? 31.109 -33.688 -15.219 1 96.06 591 GLY B N 1
ATOM 9108 C CA . GLY B 1 591 ? 31.797 -33.438 -16.469 1 96.06 591 GLY B CA 1
ATOM 9109 C C . GLY B 1 591 ? 31.828 -31.953 -16.828 1 96.06 591 GLY B C 1
ATOM 9110 O O . GLY B 1 591 ? 32.188 -31.109 -16 1 96.06 591 GLY B O 1
ATOM 9111 N N . GLU B 1 592 ? 31.484 -31.703 -18 1 97.44 592 GLU B N 1
ATOM 9112 C CA . GLU B 1 592 ? 31.594 -30.359 -18.578 1 97.44 592 GLU B CA 1
ATOM 9113 C C . GLU B 1 592 ? 30.609 -29.391 -17.922 1 97.44 592 GLU B C 1
ATOM 9115 O O . GLU B 1 592 ? 30.906 -28.219 -17.766 1 97.44 592 GLU B O 1
ATOM 9120 N N . ALA B 1 593 ? 29.5 -29.938 -17.531 1 97.94 593 ALA B N 1
ATOM 9121 C CA . ALA B 1 593 ? 28.484 -29.078 -16.922 1 97.94 593 ALA B CA 1
ATOM 9122 C C . ALA B 1 593 ? 28.969 -28.547 -15.57 1 97.94 593 ALA B C 1
ATOM 9124 O O . ALA B 1 593 ? 28.719 -27.391 -15.227 1 97.94 593 ALA B O 1
ATOM 9125 N N . LYS B 1 594 ? 29.594 -29.391 -14.789 1 98.19 594 LYS B N 1
ATOM 9126 C CA . LYS B 1 594 ? 30.141 -28.984 -13.5 1 98.19 594 LYS B CA 1
ATOM 9127 C C . LYS B 1 594 ? 31.219 -27.922 -13.68 1 98.19 594 LYS B C 1
ATOM 9129 O O . LYS B 1 594 ? 31.25 -26.922 -12.945 1 98.19 594 LYS B O 1
ATOM 9134 N N . ALA B 1 595 ? 32.156 -28.141 -14.641 1 98.31 595 ALA B N 1
ATOM 9135 C CA . ALA B 1 595 ? 33.219 -27.172 -14.93 1 98.31 595 ALA B CA 1
ATOM 9136 C C . ALA B 1 595 ? 32.625 -25.844 -15.398 1 98.31 595 ALA B C 1
ATOM 9138 O O . ALA B 1 595 ? 33.125 -24.781 -15 1 98.31 595 ALA B O 1
ATOM 9139 N N . TRP B 1 596 ? 31.703 -26 -16.219 1 98.38 596 TRP B N 1
ATOM 9140 C CA . TRP B 1 596 ? 31.031 -24.797 -16.734 1 98.38 596 TRP B CA 1
ATOM 9141 C C . TRP B 1 596 ? 30.391 -24.016 -15.602 1 98.38 596 TRP B C 1
ATOM 9143 O O . TRP B 1 596 ? 30.5 -22.781 -15.547 1 98.38 596 TRP B O 1
ATOM 9153 N N . LEU B 1 597 ? 29.656 -24.688 -14.688 1 98.69 597 LEU B N 1
ATOM 9154 C CA . LEU B 1 597 ? 29 -24.016 -13.586 1 98.69 597 LEU B CA 1
ATOM 9155 C C . LEU B 1 597 ? 30 -23.25 -12.727 1 98.69 597 LEU B C 1
ATOM 9157 O O . LEU B 1 597 ? 29.719 -22.125 -12.289 1 98.69 597 LEU B O 1
ATOM 9161 N N . ALA B 1 598 ? 31.141 -23.875 -12.453 1 98.31 598 ALA B N 1
ATOM 9162 C CA . ALA B 1 598 ? 32.188 -23.234 -11.664 1 98.31 598 ALA B CA 1
ATOM 9163 C C . ALA B 1 598 ? 32.656 -21.953 -12.328 1 98.31 598 ALA B C 1
ATOM 9165 O O . ALA B 1 598 ? 32.906 -20.953 -11.648 1 98.31 598 ALA B O 1
ATOM 9166 N N . GLU B 1 599 ? 32.75 -21.969 -13.578 1 98.25 599 GLU B N 1
ATOM 9167 C CA . GLU B 1 599 ? 33.219 -20.812 -14.336 1 98.25 599 GLU B CA 1
ATOM 9168 C C . GLU B 1 599 ? 32.188 -19.672 -14.289 1 98.25 599 GLU B C 1
ATOM 9170 O O . GLU B 1 599 ? 32.531 -18.516 -14.039 1 98.25 599 GLU B O 1
ATOM 9175 N N . VAL B 1 600 ? 30.953 -20.031 -14.5 1 98.31 600 VAL B N 1
ATOM 9176 C CA . VAL B 1 600 ? 29.953 -18.984 -14.664 1 98.31 600 VAL B CA 1
ATOM 9177 C C . VAL B 1 600 ? 29.516 -18.453 -13.297 1 98.31 600 VAL B C 1
ATOM 9179 O O . VAL B 1 600 ? 28.875 -17.406 -13.203 1 98.31 600 VAL B O 1
ATOM 9182 N N . THR B 1 601 ? 29.812 -19.156 -12.211 1 98.5 601 THR B N 1
ATOM 9183 C CA . THR B 1 601 ? 29.453 -18.688 -10.875 1 98.5 601 THR B CA 1
ATOM 9184 C C . THR B 1 601 ? 30.656 -18.047 -10.18 1 98.5 601 THR B C 1
ATOM 9186 O O . THR B 1 601 ? 30.578 -17.703 -9 1 98.5 601 THR B O 1
ATOM 9189 N N . ALA B 1 602 ? 31.781 -17.891 -10.891 1 98 602 ALA B N 1
ATOM 9190 C CA . ALA B 1 602 ? 32.938 -17.188 -10.336 1 98 602 ALA B CA 1
ATOM 9191 C C . ALA B 1 602 ? 32.625 -15.727 -10.055 1 98 602 ALA B C 1
ATOM 9193 O O . ALA B 1 602 ? 31.75 -15.141 -10.711 1 98 602 ALA B O 1
ATOM 9194 N N . PRO B 1 603 ? 33.281 -15.156 -9.086 1 97.31 603 PRO B N 1
ATOM 9195 C CA . PRO B 1 603 ? 33 -13.75 -8.758 1 97.31 603 PRO B CA 1
ATOM 9196 C C . PRO B 1 603 ? 33.188 -12.82 -9.953 1 97.31 603 PRO B C 1
ATOM 9198 O O . PRO B 1 603 ? 34.094 -13.031 -10.781 1 97.31 603 PRO B O 1
ATOM 9201 N N . LEU B 1 604 ? 32.375 -11.852 -10.109 1 96.31 604 LEU B N 1
ATOM 9202 C CA . LEU B 1 604 ? 32.469 -10.836 -11.156 1 96.31 604 LEU B CA 1
ATOM 9203 C C . LEU B 1 604 ? 33.594 -9.867 -10.875 1 96.31 604 LEU B C 1
ATOM 9205 O O . LEU B 1 604 ? 33.781 -9.438 -9.734 1 96.31 604 LEU B O 1
#

Sequence (1208 aa):
MRQTFDETTDRSFGPKHVPLIRQAMEAQGLDGFLVPHEDEHQNEYLPAANDRLAWATGFTGSAGAAVILKDKAAVFVDGRYTIQVRDQVDPAFFEIRDLVDGGVPAYLEQAAASGQKIGYDPRLHSPDALHHLRAAAAKAGAELLPVAENPLDRAWGQARPPQPTAPVVPHPLEYAGEDSADKRARVGELIAKRGADAAVLTAPASIAWLFNVRGGDVIRSPLPLGQAILNKDGTARLFLDPQKVTPELPAWLGNQVRLETPGDLPQALADLKGLKVAVDPAQSSAWYFEALQSAGAEVVRAEDPCAIPRACKNKVEIEGSRKAHVRDGAALSRFLHWLATEGQESPPDEITAVQKLEQFREATGALKDLSFDTIAGALSNGAICHYRPTARLNKRAEKGSLLLVDSGGQYLDGTTDVTRTVAIGEPTREMCERFTLVLKGHLALARVRFPAGTTGSQLDALARVPLWEAGLDYDHGTGHGVGSYLGVHEGPQRISKAPNTVALRPGMIVSNEPGYYKEGEYGIRIENLQFVTEAEPVAGGERPMHGFEALTLAPIDRRLVVKEMLTPEELAQFDAYHARVAREIGPLLDGEAKAWLAEVTAPLMRQTFDETTDRSFGPKHVPLIRQAMEAQGLDGFLVPHEDEHQNEYLPAANDRLAWATGFTGSAGAAVILKDKAAVFVDGRYTIQVRDQVDPAFFEIRDLVDGGVPAYLEQAAASGQKIGYDPRLHSPDALHHLRAAAAKAGAELLPVAENPLDRAWGQARPPQPTAPVVPHPLEYAGEDSADKRARVGELIAKRGADAAVLTAPASIAWLFNVRGGDVIRSPLPLGQAILNKDGTARLFLDPQKVTPELPAWLGNQVRLETPGDLPQALADLKGLKVAVDPAQSSAWYFEALQSAGAEVVRAEDPCAIPRACKNKVEIEGSRKAHVRDGAALSRFLHWLATEGQESPPDEITAVQKLEQFREATGALKDLSFDTIAGALSNGAICHYRPTARLNKRAEKGSLLLVDSGGQYLDGTTDVTRTVAIGEPTREMCERFTLVLKGHLALARVRFPAGTTGSQLDALARVPLWEAGLDYDHGTGHGVGSYLGVHEGPQRISKAPNTVALRPGMIVSNEPGYYKEGEYGIRIENLQFVTEAEPVAGGERPMHGFEALTLAPIDRRLVVKEMLTPEELAQFDAYHARVAREIGPLLDGEAKAWLAEVTAPL

Organism: Phenylobacterium zucineum (strain HLK1) (NCBI:txid450851)

InterPro domains:
  IPR000587 Creatinase, N-terminal [PF01321] (21-148)
  IPR000994 Peptidase M24 [PF00557] (321-534)
  IPR029149 Creatinase/Aminopeptidase P/Spt16, N-terminal [G3DSA:3.40.350.10] (12-156)
  IPR029149 Creatinase/Aminopeptidase P/Spt16, N-terminal [G3DSA:3.40.350.10] (159-303)
  IPR029149 Creatinase/Aminopeptidase P/Spt16, N-terminal [SSF53092] (21-139)
  IPR029149 Creatinase/Aminopeptidase P/Spt16, N-terminal [SSF53092] (175-305)
  IPR032416 Peptidase M24, C-terminal domain [PF16188] (545-604)
  IPR033740 Aminopeptidase P [cd01085] (320-542)
  IPR036005 Creatinase/aminopeptidase-like [G3DSA:3.90.230.10] (311-604)
  IPR036005 Creatinase/aminopeptidase-like [SSF55920] (314-570)
  IPR050422 Xaa-Pro aminopeptidase P [PTHR43763] (19-604)

Secondary structure (DSSP, 8-state):
----------TTHHHHHHHHHHHHHHHTT-SEEEEES--TT--SS--GGG-HHHHHH----SSEEEEEESS-EEEEE-GGGHHHHHHHS-TTT-EEEETTTTHHHHHHHHH--TT-EEEE-TTSS-HHHHHHHHHHHHHTT-EEEE-SS-HHHHHHGGGSPPPP-PPBEE--HHHH-S-HHHHHHHHHHHHHHTT-SEEEE--HHHHHHHTTEE--SBTTB-----EEEEETTS-EEEE--GGGB-TTHHHHH-TTEEEE-GGGHHHHHHTTTTSEEEE-TTTS-HHHHHHHHHHTPEEEE---TTHHHHHS--HHHHHHHHHHHHHHHHHHHHHHHHHHTHHHHSPPBHHHHHHHHHHHHHTTS---EESSPPEEEEGGGGGSTT----TTT-PBP-TTEEEEEEE-EEETTEE--EEEEEEESSPPHHHHHHHHHHHHHHHHHHH--B-TT-BSTTTHHHHHHHHHTTT---SS-SEEB--SSS-SS--S-EESSS----B--TT-EEEE--EEEETTTEEEE-BEEEEEPPPBPPTT-SS-BB-EEE-------GGG--GGGS-HHHHHHHHHHHHHHHHHHGGG--HHHHHHHHHHTS--/----------TTHHHHHHHHHHHHHHHTT-SEEEEES--TT--SS--GGG-HHHHHH----SSEEEEEESS-EEEEE-GGGHHHHHHHS-TTT-EEEETTTTHHHHHHHHH--TT-EEEE-TTTS-HHHHHHHHHHHHHTT-EEEE-SS-HHHHHHGGGSPPPP-PPBEE--HHHH-S-HHHHHHHHHHHHHHTT-SEEEE--HHHHHHHHTEE--SBTTB-----EEEEETTS-EEEE--GGGB-TTHHHHH-TTEEEE-GGGHHHHHHTTTTSEEEE-TTTS-HHHHHHHHHHTPEEEE---TTHHHHHS--HHHHHHHHHHHHHHHHHHHHHHHHHHTHHHHSPPBHHHHHHHHHHHHHTTS---EESSPPEEEEGGGGGSTT----TTT-PBP-TTEEEEEEE-EEETTEE--EEEEEEESSPPHHHHHHHHHHHHHHHHHHH--B-TT-BHHHHHHHHHHHHHTTT---SS-SEEB--SSS-SS--S-EESSS----B--TT-EEEE--EEEETTTEEEE-BEEEEEPPPBPPTT-SS-BB-EEE-------GGG--GGGS-HHHHHHHHHHHHHHHHHHGGG--HHHHHHHHHHTS--

Foldseek 3Di:
DQDAFAQPAAACLQVPQLVLLLVLCVVVVAQKEKFFCAALQRDLFDDQLGRLVCNNFVQDHSGWIKMRGNPAIAIEDAPLCPPVSVGGGHCVHYHYYYCVPVHPLVCLLPPPAAPGEYEYALSGAFPVRVVSNQVSNVNRNYGYDYDPDRSSNVSCPPVRDDQDQWAKAAQDCLQLVDALQRLLQVLLQVCVVLVFFKEKARHQQLVCNNLRIFTCRGPLFRGAGWIKIRGSRSAIETAHDPSRYDPCSDVSNDDSYHYHHPVCVLVVLLVCAPTEYEYASVRHGSVSVVSNVVSRYHYDHDPDSSAVVQQQGDPSLVVLLLVQQLLLQLLVLVLVLCCVPVCLVPPAKQVVSQVSSVVSSVVSVFFPFKLDQKDKAAWQQQLNNPHHRHPVNIDTHDAQTKIKIWTWTFGSNFTFTWIAIAHRHQYDPVQLLQQQLQLQLLLQQQFDWAAWQAALLNSQVSNAVSQVVVVFADRDFQKAWCGGSGHRHGDPGGHGPDDDRDTADFRRKMKGWGWGHDHRTHIGIGIFIWHKHDFDDDVVDDGTIIHIDTSHAHFHQCSSHDPVVDDPVSLVSLLVSLVVSLVSNLVVDDDPSSVVSCVRSHRD/DQDAFAQPAAACLQVVQLVLLLVLCVVVVAQKEKFFCFALQRDLFDDQLGRLVCNNFVQDHSGWIKMRGNPAIAIEDAPLCVPVSVGGGHCVHYHYYYCVPCHPLVCLLPPPAAPGEYEYALSGAFPVRVVSNQVSNVNRNYGYDYDPDRSSNVSCPPVRDDQDQWAKAAQDCLQLVDALQRLLQVLLQVCVVLVFFKEKARHQQLVCNNLRIFTCRGPLFRGAGWIKIRGSRSAIETAHDPSRYDPCSDVSNDDSYHYHHPVCVLVVLLVCAPTEYEYASVRHGSVSVVSNVVSRYHYDHDPDSSAVVQLQGDPSLVVLLLVQQLLLQLLVLVLVLCCVPVCLVPPAKQVVSQVSSVVSSVVSVFFPFKLDQKDKAAWQQQLNNPHHRHPVNIDTHDAQTKIKIWTWTFGSNFTFTWIAIAHRHQYDPVQLLQQQLQLQLLLQQQFDWAAWQAALLNSQVSNAVSQVVVVFADRDFQKAWCGGSGHRHGDPGGHGPDDDRDTADFRRKMKGWGWGHDHRTHIGIGIFIWHKHDFDDDVVDDGTIIHIDTSHAHFHQCSSHDPVVDDPVSLVSLLVSLVVSLVSNLVVDDDPSSVVSCVRSHRD